Protein AF-A0A482WXB3-F1 (afdb_monomer)

Nearest PDB structures (foldseek):
  5ze3-assembly1_A  TM=7.657E-01  e=1.485E-42  Homo sapiens
  8h7j-assembly1_A  TM=4.965E-01  e=5.322E-19  Sus scrofa
  1by2-assembly1_A  TM=9.847E-01  e=2.180E-11  Homo sapiens
  7c00-assembly1_A  TM=9.827E-01  e=3.714E-11  Homo sapiens
  7bzz-assembly2_D  TM=9.821E-01  e=4.131E-11  Mus musculus

Foldseek 3Di:
DVVVVVVVVVVVVVVVVVVVVVVVVVVVVVVVVVVVVVVVVVVVVVVVVVVVVVPPDDDDDDDLFQDKDFPDWDQDDDDDDDDDDDDDDDPPVCPVVCVVCVVPDDDDDDDDVVVVVVVVVVCVVLVVQAQPWAAPLDPDRQKHFIWGDHPRDIFFAFQALCALLLQQLVNVLVPFPGFPGKDFQRVSHFTPGQHQFYNWDDPSPDNGSVVTDTPGGRPDPDDRRRTIMTGGHHPVPVVVPPPPDDDDDDDDDDDDDFDCPPQPFDKDWAAALDPDRQKHFIWIDGVPDDIAFEFQVVWFQLLQQLVCQLVVLAGFQDKDQWCNSHHLPGHHPWYPWAHPSPDNHSSGTDTDDDPDHDRPDRSTRTIITGGDNWFWAKFKDQVQQNVFWGKDWDFVLVCVLVVVLVFAPPVLVVLCVPVVPCSRGDIWIWGFTKIKIWTQTRFWFAQLADLVPWDARPVVRFTASDQFFKWKFKADPVRDGPWIGGDRGDFAWQPAADPPDDTDGDRPPSTGHTAGHRGMDMRGRVDHSRTIGCRVPDFDKIKIKMFGCPVCNGTHSDRSSRMMIIIMTRDDSPDPPVVVVVVVCVVCVPPPVPDPVLLVCLLCVLCPLVVVLVVVPPPVLVVVVVPFDFDPPDDDPVVPPVLVSLLSNLLSNLLVQLCVQQPHCVGLSVVLVVLVVVLSVLVSVLSCCCRVVVPLVRNLVSLVVSLVSLVVSLVSSCVRDVSSSVSSVSVNVVSVVVSVRSVVRCVRCVVVVPPPPPDDDDDD

pLDDT: mean 76.88, std 19.44, range [25.08, 96.12]

Structure (mmCIF, N/CA/C/O backbone):
data_AF-A0A482WXB3-F1
#
_entry.id   AF-A0A482WXB3-F1
#
loop_
_atom_site.group_PDB
_atom_site.id
_atom_site.type_symbol
_atom_site.label_atom_id
_atom_site.label_alt_id
_atom_site.label_comp_id
_atom_site.label_asym_id
_atom_site.label_entity_id
_atom_site.label_seq_id
_atom_site.pdbx_PDB_ins_code
_atom_site.Cartn_x
_atom_site.Cartn_y
_atom_site.Cartn_z
_atom_site.occupancy
_atom_site.B_iso_or_equiv
_atom_site.auth_seq_id
_atom_site.auth_comp_id
_atom_site.auth_asym_id
_atom_site.auth_atom_id
_atom_site.pdbx_PDB_model_num
ATOM 1 N N . MET A 1 1 ? 72.744 38.796 72.624 1.00 57.53 1 MET A N 1
ATOM 2 C CA . MET A 1 1 ? 72.280 37.636 71.811 1.00 57.53 1 MET A CA 1
ATOM 3 C C . MET A 1 1 ? 70.917 37.044 72.239 1.00 57.53 1 MET A C 1
ATOM 5 O O . MET A 1 1 ? 70.033 36.913 71.395 1.00 57.53 1 MET A O 1
ATOM 9 N N . MET A 1 2 ? 70.703 36.691 73.517 1.00 56.03 2 MET A N 1
ATOM 10 C CA . MET A 1 2 ? 69.570 35.860 74.000 1.00 56.03 2 MET A CA 1
ATOM 11 C C . MET A 1 2 ? 68.149 36.292 73.554 1.00 56.03 2 MET A C 1
ATOM 13 O O . MET A 1 2 ? 67.342 35.454 73.140 1.00 56.03 2 MET A O 1
ATOM 17 N N . ILE A 1 3 ? 67.840 37.596 73.562 1.00 69.88 3 ILE A N 1
ATOM 18 C CA . ILE A 1 3 ? 66.521 38.149 73.178 1.00 69.88 3 ILE A CA 1
ATOM 19 C C . ILE A 1 3 ? 66.122 37.752 71.743 1.00 69.88 3 ILE A C 1
ATOM 21 O O . ILE A 1 3 ? 64.958 37.427 71.475 1.00 69.88 3 ILE A O 1
ATOM 25 N N . MET A 1 4 ? 67.085 37.706 70.817 1.00 65.44 4 MET A N 1
ATOM 26 C CA . MET A 1 4 ? 66.843 37.374 69.409 1.00 65.44 4 MET A CA 1
ATOM 27 C C . MET A 1 4 ? 66.413 35.906 69.241 1.00 65.44 4 MET A C 1
ATOM 29 O O . MET A 1 4 ? 65.477 35.603 68.491 1.00 65.44 4 MET A O 1
ATOM 33 N N . ILE A 1 5 ? 67.012 35.001 70.024 1.00 72.81 5 ILE A N 1
ATOM 34 C CA . ILE A 1 5 ? 66.646 33.578 70.091 1.00 72.81 5 ILE A CA 1
ATOM 35 C C . ILE A 1 5 ? 65.213 33.432 70.624 1.00 72.81 5 ILE A C 1
ATOM 37 O O . ILE A 1 5 ? 64.398 32.716 70.032 1.00 72.81 5 ILE A O 1
ATOM 41 N N . ILE A 1 6 ? 64.850 34.176 71.676 1.00 72.25 6 ILE A N 1
ATOM 42 C CA . ILE A 1 6 ? 63.488 34.198 72.237 1.00 72.25 6 ILE A CA 1
ATOM 43 C C . ILE A 1 6 ? 62.471 34.715 71.200 1.00 72.25 6 ILE A C 1
ATOM 45 O O . ILE A 1 6 ? 61.396 34.124 71.036 1.00 72.25 6 ILE A O 1
ATOM 49 N N . MET A 1 7 ? 62.800 35.765 70.439 1.00 71.81 7 MET A N 1
ATOM 50 C CA . MET A 1 7 ? 61.963 36.256 69.336 1.00 71.81 7 MET A CA 1
ATOM 51 C C . MET A 1 7 ? 61.800 35.221 68.213 1.00 71.81 7 MET A C 1
ATOM 53 O O . MET A 1 7 ? 60.675 34.982 67.754 1.00 71.81 7 MET A O 1
ATOM 57 N N . MET A 1 8 ? 62.878 34.546 67.799 1.00 70.06 8 MET A N 1
ATOM 58 C CA . MET A 1 8 ? 62.819 33.460 66.815 1.00 70.06 8 MET A CA 1
ATOM 59 C C . MET A 1 8 ? 61.978 32.275 67.307 1.00 70.06 8 MET A C 1
ATOM 61 O O . MET A 1 8 ? 61.132 31.772 66.561 1.00 70.06 8 MET A O 1
ATOM 65 N N . MET A 1 9 ? 62.134 31.865 68.569 1.00 70.56 9 MET A N 1
ATOM 66 C CA . MET A 1 9 ? 61.317 30.843 69.235 1.00 70.56 9 MET A CA 1
ATOM 67 C C . MET A 1 9 ? 59.831 31.237 69.244 1.00 70.56 9 MET A C 1
ATOM 69 O O . MET A 1 9 ? 58.975 30.446 68.826 1.00 70.56 9 MET A O 1
ATOM 73 N N . LYS A 1 10 ? 59.503 32.481 69.634 1.00 71.94 10 LYS A N 1
ATOM 74 C CA . LYS A 1 10 ? 58.134 33.030 69.600 1.00 71.94 10 LYS A CA 1
ATOM 75 C C . LYS A 1 10 ? 57.578 33.040 68.162 1.00 71.94 10 LYS A C 1
ATOM 77 O O . LYS A 1 10 ? 56.473 32.528 67.945 1.00 71.94 10 LYS A O 1
ATOM 82 N N . ARG A 1 11 ? 58.338 33.491 67.148 1.00 71.50 11 ARG A N 1
ATOM 83 C CA . ARG A 1 11 ? 57.950 33.444 65.715 1.00 71.50 11 ARG A CA 1
ATOM 84 C C . ARG A 1 11 ? 57.745 31.998 65.212 1.00 71.50 11 ARG A C 1
ATOM 86 O O . ARG A 1 11 ? 56.708 31.722 64.595 1.00 71.50 11 ARG A O 1
ATOM 93 N N . LYS A 1 12 ? 58.639 31.046 65.529 1.00 72.12 12 LYS A N 1
ATOM 94 C CA . LYS A 1 12 ? 58.505 29.606 65.199 1.00 72.12 12 LYS A CA 1
ATOM 95 C C . LYS A 1 12 ? 57.262 28.986 65.875 1.00 72.12 12 LYS A C 1
ATOM 97 O O . LYS A 1 12 ? 56.468 28.336 65.184 1.00 72.12 12 LYS A O 1
ATOM 102 N N . LYS A 1 13 ? 56.992 29.257 67.165 1.00 72.44 13 LYS A N 1
ATOM 103 C CA . LYS A 1 13 ? 55.750 28.845 67.869 1.00 72.44 13 LYS A CA 1
ATOM 104 C C . LYS A 1 13 ? 54.489 29.454 67.214 1.00 72.44 13 LYS A C 1
ATOM 106 O O . LYS A 1 13 ? 53.529 28.717 66.963 1.00 72.44 13 LYS A O 1
ATOM 111 N N . LYS A 1 14 ? 54.483 30.746 66.841 1.00 73.69 14 LYS A N 1
ATOM 112 C CA . LYS A 1 14 ? 53.348 31.429 66.162 1.00 73.69 14 LYS A CA 1
ATOM 113 C C . LYS A 1 14 ? 53.082 30.830 64.761 1.00 73.69 14 LYS A C 1
ATOM 115 O O . LYS A 1 14 ? 51.928 30.511 64.447 1.00 73.69 14 LYS A O 1
ATOM 120 N N . LYS A 1 15 ? 54.126 30.545 63.957 1.00 72.31 15 LYS A N 1
ATOM 121 C CA . LYS A 1 15 ? 54.016 29.820 62.664 1.00 72.31 15 LYS A CA 1
ATOM 122 C C . LYS A 1 15 ? 53.498 28.374 62.851 1.00 72.31 15 LYS A C 1
ATOM 124 O O . LYS A 1 15 ? 52.555 27.986 62.150 1.00 72.31 15 LYS A O 1
ATOM 129 N N . LYS A 1 16 ? 54.001 27.596 63.829 1.00 73.06 16 LYS A N 1
ATOM 130 C CA . LYS A 1 16 ? 53.482 26.241 64.159 1.00 73.06 16 LYS A CA 1
ATOM 131 C C . LYS A 1 16 ? 51.995 26.280 64.585 1.00 73.06 16 LYS A C 1
ATOM 133 O O . LYS A 1 16 ? 51.203 25.490 64.058 1.00 73.06 16 LYS A O 1
ATOM 138 N N . LYS A 1 17 ? 51.563 27.231 65.435 1.00 73.31 17 LYS A N 1
ATOM 139 C CA . LYS A 1 17 ? 50.136 27.424 65.807 1.00 73.31 17 LYS A CA 1
ATOM 140 C C . LYS A 1 17 ? 49.256 27.771 64.583 1.00 73.31 17 LYS A C 1
ATOM 142 O O . LYS A 1 17 ? 48.212 27.133 64.405 1.00 73.31 17 LYS A O 1
ATOM 147 N N . LYS A 1 18 ? 49.676 28.680 63.681 1.00 73.62 18 LYS A N 1
ATOM 148 C CA . LYS A 1 18 ? 48.943 28.979 62.421 1.00 73.62 18 LYS A CA 1
ATOM 149 C C . LYS A 1 18 ? 48.832 27.739 61.502 1.00 73.62 18 LYS A C 1
ATOM 151 O O . LYS A 1 18 ? 47.726 27.441 61.037 1.00 73.62 18 LYS A O 1
ATOM 156 N N . LYS A 1 19 ? 49.907 26.952 61.300 1.00 73.38 19 LYS A N 1
ATOM 157 C CA . LYS A 1 19 ? 49.857 25.683 60.526 1.00 73.38 19 LYS A CA 1
ATOM 158 C C . LYS A 1 19 ? 48.904 24.647 61.167 1.00 73.38 19 LYS A C 1
ATOM 160 O O . LYS A 1 19 ? 48.076 24.079 60.447 1.00 73.38 19 LYS A O 1
ATOM 165 N N . LYS A 1 20 ? 48.911 24.455 62.502 1.00 74.06 20 LYS A N 1
ATOM 166 C CA . LYS A 1 20 ? 47.941 23.575 63.206 1.00 74.06 20 LYS A CA 1
ATOM 167 C C . LYS A 1 20 ? 46.480 24.055 63.032 1.00 74.06 20 LYS A C 1
ATOM 169 O O . LYS A 1 20 ? 45.625 23.229 62.699 1.00 74.06 20 LYS A O 1
ATOM 174 N N . LYS A 1 21 ? 46.175 25.363 63.146 1.00 74.75 21 LYS A N 1
ATOM 175 C CA . LYS A 1 21 ? 44.816 25.906 62.874 1.00 74.75 21 LYS A CA 1
ATOM 176 C C . LYS A 1 21 ? 44.374 25.677 61.410 1.00 74.75 21 LYS A C 1
ATOM 178 O O . LYS A 1 21 ? 43.256 25.196 61.201 1.00 74.75 21 LYS A O 1
ATOM 183 N N . LYS A 1 22 ? 45.233 25.905 60.397 1.00 73.31 22 LYS A N 1
ATOM 184 C CA . LYS A 1 22 ? 44.911 25.593 58.978 1.00 73.31 22 LYS A CA 1
ATOM 185 C C . LYS A 1 22 ? 44.662 24.083 58.753 1.00 73.31 22 LYS A C 1
ATOM 187 O O . LYS A 1 22 ? 43.657 23.739 58.125 1.00 73.31 22 LYS A O 1
ATOM 192 N N . LYS A 1 23 ? 45.473 23.170 59.324 1.00 74.00 23 LYS A N 1
ATOM 193 C CA . LYS A 1 23 ? 45.220 21.706 59.258 1.00 74.00 23 LYS A CA 1
ATOM 194 C C . LYS A 1 23 ? 43.885 21.312 59.934 1.00 74.00 23 LYS A C 1
ATOM 196 O O . LYS A 1 23 ? 43.118 20.561 59.325 1.00 74.00 23 LYS A O 1
ATOM 201 N N . LYS A 1 24 ? 43.530 21.863 61.112 1.00 74.12 24 LYS A N 1
ATOM 202 C CA . LYS A 1 24 ? 42.206 21.631 61.750 1.00 74.12 24 LYS A CA 1
ATOM 203 C C . LYS A 1 24 ? 41.036 22.146 60.879 1.00 74.12 24 LYS A C 1
ATOM 205 O O . LYS A 1 24 ? 40.074 21.397 60.691 1.00 74.12 24 LYS A O 1
ATOM 210 N N . LYS A 1 25 ? 41.117 23.343 60.264 1.00 74.44 25 LYS A N 1
ATOM 211 C CA . LYS A 1 25 ? 40.083 23.835 59.315 1.00 74.44 25 LYS A CA 1
ATOM 212 C C . LYS A 1 25 ? 39.951 22.926 58.070 1.00 74.44 25 LYS A C 1
ATOM 214 O O . LYS A 1 25 ? 38.823 22.567 57.724 1.00 74.44 25 LYS A O 1
ATOM 219 N N . LYS A 1 26 ? 41.052 22.460 57.446 1.00 74.19 26 LYS A N 1
ATOM 220 C CA . LYS A 1 26 ? 40.988 21.482 56.327 1.00 74.19 26 LYS A CA 1
ATOM 221 C C . LYS A 1 26 ? 40.367 20.134 56.762 1.00 74.19 26 LYS A C 1
ATOM 223 O O . LYS A 1 26 ? 39.492 19.638 56.050 1.00 74.19 26 LYS A O 1
ATOM 228 N N . LYS A 1 27 ? 40.706 19.575 57.942 1.00 74.38 27 LYS A N 1
ATOM 229 C CA . LYS A 1 27 ? 40.046 18.355 58.475 1.00 74.38 27 LYS A CA 1
ATOM 230 C C . LYS A 1 27 ? 38.537 18.569 58.736 1.00 74.38 27 LYS A C 1
ATOM 232 O O . LYS A 1 27 ? 37.750 17.716 58.323 1.00 74.38 27 LYS A O 1
ATOM 237 N N . LYS A 1 28 ? 38.095 19.707 59.307 1.00 74.31 28 LYS A N 1
ATOM 238 C CA . LYS A 1 28 ? 36.649 20.026 59.454 1.00 74.31 28 LYS A CA 1
ATOM 239 C C . LYS A 1 28 ? 35.934 20.149 58.089 1.00 74.31 28 LYS A C 1
ATOM 241 O O . LYS A 1 28 ? 34.870 19.549 57.934 1.00 74.31 28 LYS A O 1
ATOM 246 N N . LYS A 1 29 ? 36.516 20.814 57.071 1.00 74.12 29 LYS A N 1
ATOM 247 C CA . LYS A 1 29 ? 35.936 20.851 55.702 1.00 74.12 29 LYS A CA 1
ATOM 248 C C . LYS A 1 29 ? 35.856 19.447 55.060 1.00 74.12 29 LYS A C 1
ATOM 250 O O . LYS A 1 29 ? 34.799 19.107 54.528 1.00 74.12 29 LYS A O 1
ATOM 255 N N . LYS A 1 30 ? 36.888 18.586 55.174 1.00 74.62 30 LYS A N 1
ATOM 256 C CA . LYS A 1 30 ? 36.817 17.180 54.697 1.00 74.62 30 LYS A CA 1
ATOM 257 C C . LYS A 1 30 ? 35.741 16.359 55.445 1.00 74.62 30 LYS A C 1
ATOM 259 O O . LYS A 1 30 ? 34.972 15.667 54.778 1.00 74.62 30 LYS A O 1
ATOM 264 N N . LYS A 1 31 ? 35.591 16.481 56.780 1.00 74.19 31 LYS A N 1
ATOM 265 C CA . LYS A 1 31 ? 34.485 15.825 57.525 1.00 74.19 31 LYS A CA 1
ATOM 266 C C . LYS A 1 31 ? 33.095 16.340 57.087 1.00 74.19 31 LYS A C 1
ATOM 268 O O . LYS A 1 31 ? 32.217 15.509 56.860 1.00 74.19 31 LYS A O 1
ATOM 273 N N . LYS A 1 32 ? 32.888 17.654 56.868 1.00 73.94 32 LYS A N 1
ATOM 274 C CA . LYS A 1 32 ? 31.615 18.181 56.309 1.00 73.94 32 LYS A CA 1
ATOM 275 C C . LYS A 1 32 ? 31.336 17.648 54.886 1.00 73.94 32 LYS A C 1
ATOM 277 O O . LYS A 1 32 ? 30.214 17.206 54.642 1.00 73.94 32 LYS A O 1
ATOM 282 N N . LYS A 1 33 ? 32.327 17.582 53.975 1.00 73.50 33 LYS A N 1
ATOM 283 C CA . LYS A 1 33 ? 32.146 16.951 52.641 1.00 73.50 33 LYS A CA 1
ATOM 284 C C . LYS A 1 33 ? 31.822 15.444 52.743 1.00 73.50 33 LYS A C 1
ATOM 286 O O . LYS A 1 33 ? 30.886 15.008 52.074 1.00 73.50 33 LYS A O 1
ATOM 291 N N . LYS A 1 34 ? 32.485 14.658 53.613 1.00 74.06 34 LYS A N 1
ATOM 292 C CA . LYS A 1 34 ? 32.118 13.237 53.845 1.00 74.06 34 LYS A CA 1
ATOM 293 C C . LYS A 1 34 ? 30.700 13.084 54.436 1.00 74.06 34 LYS A C 1
ATOM 295 O O . LYS A 1 34 ? 29.958 12.240 53.938 1.00 74.06 34 LYS A O 1
ATOM 300 N N . LYS A 1 35 ? 30.262 13.918 55.399 1.00 72.81 35 LYS A N 1
ATOM 301 C CA . LYS A 1 35 ? 28.860 13.901 55.891 1.00 72.81 35 LYS A CA 1
ATOM 302 C C . LYS A 1 35 ? 27.845 14.273 54.789 1.00 72.81 35 LYS A C 1
ATOM 304 O O . LYS A 1 35 ? 26.846 13.570 54.667 1.00 72.81 35 LYS A O 1
ATOM 309 N N . LYS A 1 36 ? 28.102 15.280 53.932 1.00 72.31 36 LYS A N 1
ATOM 310 C CA . LYS A 1 36 ? 27.228 15.573 52.767 1.00 72.31 36 LYS A CA 1
ATOM 311 C C . LYS A 1 36 ? 27.190 14.408 51.755 1.00 72.31 36 LYS A C 1
ATOM 313 O O . LYS A 1 36 ? 26.095 14.052 51.330 1.00 72.31 36 LYS A O 1
ATOM 318 N N . LYS A 1 37 ? 28.319 13.748 51.429 1.00 72.62 37 LYS A N 1
ATOM 319 C CA . LYS A 1 37 ? 28.308 12.532 50.576 1.00 72.62 37 LYS A CA 1
ATOM 320 C C . LYS A 1 37 ? 27.546 11.360 51.228 1.00 72.62 37 LYS A C 1
ATOM 322 O O . LYS A 1 37 ? 26.744 10.745 50.534 1.00 72.62 37 LYS A O 1
ATOM 327 N N . LYS A 1 38 ? 27.692 11.087 52.540 1.00 71.94 38 LYS A N 1
ATOM 328 C CA . LYS A 1 38 ? 26.873 10.057 53.230 1.00 71.94 38 LYS A CA 1
ATOM 329 C C . LYS A 1 38 ? 25.373 10.414 53.260 1.00 71.94 38 LYS A C 1
ATOM 331 O O . LYS A 1 38 ? 24.572 9.529 52.978 1.00 71.94 38 LYS A O 1
ATOM 336 N N . LYS A 1 39 ? 24.968 11.678 53.492 1.00 69.75 39 LYS A N 1
ATOM 337 C CA . LYS A 1 39 ? 23.546 12.086 53.366 1.00 69.75 39 LYS A CA 1
ATOM 338 C C . LYS A 1 39 ? 23.020 11.948 51.924 1.00 69.75 39 LYS A C 1
ATOM 340 O O . LYS A 1 39 ? 21.917 11.439 51.763 1.00 69.75 39 LYS A O 1
ATOM 345 N N . LYS A 1 40 ? 23.794 12.300 50.878 1.00 68.56 40 LYS A N 1
ATOM 346 C CA . LYS A 1 40 ? 23.391 12.032 49.477 1.00 68.56 40 LYS A CA 1
ATOM 347 C C . LYS A 1 40 ? 23.300 10.525 49.167 1.00 68.56 40 LYS A C 1
ATOM 349 O O . LYS A 1 40 ? 22.319 10.134 48.550 1.00 68.56 40 LYS A O 1
ATOM 354 N N . LYS A 1 41 ? 24.225 9.668 49.637 1.00 69.00 41 LYS A N 1
ATOM 355 C CA . LYS A 1 41 ? 24.090 8.200 49.478 1.00 69.00 41 LYS A CA 1
ATOM 356 C C . LYS A 1 41 ? 22.871 7.636 50.232 1.00 69.00 41 LYS A C 1
ATOM 358 O O . LYS A 1 41 ? 22.133 6.882 49.617 1.00 69.00 41 LYS A O 1
ATOM 363 N N . LYS A 1 42 ? 22.581 8.047 51.481 1.00 64.31 42 LYS A N 1
ATOM 364 C CA . LYS A 1 42 ? 21.335 7.630 52.169 1.00 64.31 42 LYS A CA 1
ATOM 365 C C . LYS A 1 42 ? 20.066 8.133 51.455 1.00 64.31 42 LYS A C 1
ATOM 367 O O . LYS A 1 42 ? 19.141 7.347 51.321 1.00 64.31 42 LYS A O 1
ATOM 372 N N . LYS A 1 43 ? 20.025 9.370 50.927 1.00 62.66 43 LYS A N 1
ATOM 373 C CA . LYS A 1 43 ? 18.890 9.834 50.093 1.00 62.66 43 LYS A CA 1
ATOM 374 C C . LYS A 1 43 ? 18.785 9.110 48.739 1.00 62.66 43 LYS A C 1
ATOM 376 O O . LYS A 1 43 ? 17.671 8.979 48.257 1.00 62.66 43 LYS A O 1
ATOM 381 N N . LYS A 1 44 ? 19.888 8.635 48.133 1.00 60.09 44 LYS A N 1
ATOM 382 C CA . LYS A 1 44 ? 19.816 7.766 46.939 1.00 60.09 44 LYS A CA 1
ATOM 383 C C . LYS A 1 44 ? 19.324 6.358 47.293 1.00 60.09 44 LYS A C 1
ATOM 385 O O . LYS A 1 44 ? 18.434 5.893 46.602 1.00 60.09 44 LYS A O 1
ATOM 390 N N . LYS A 1 45 ? 19.817 5.719 48.370 1.00 56.72 45 LYS A N 1
ATOM 391 C CA . LYS A 1 45 ? 19.330 4.382 48.765 1.00 56.72 45 LYS A CA 1
ATOM 392 C C . LYS A 1 45 ? 17.845 4.411 49.170 1.00 56.72 45 LYS A C 1
ATOM 394 O O . LYS A 1 45 ? 17.075 3.724 48.525 1.00 56.72 45 LYS A O 1
ATOM 399 N N . LYS A 1 46 ? 17.389 5.366 49.998 1.00 49.31 46 LYS A N 1
ATOM 400 C CA . LYS A 1 46 ? 15.939 5.563 50.251 1.00 49.31 46 LYS A CA 1
ATOM 401 C C . LYS A 1 46 ? 15.101 5.999 49.022 1.00 49.31 46 LYS A C 1
ATOM 403 O O . LYS A 1 46 ? 13.896 6.139 49.155 1.00 49.31 46 LYS A O 1
ATOM 408 N N . LYS A 1 47 ? 15.704 6.242 47.845 1.00 50.56 47 LYS A N 1
ATOM 409 C CA . LYS A 1 47 ? 15.005 6.405 46.547 1.00 50.56 47 LYS A CA 1
ATOM 410 C C . LYS A 1 47 ? 15.159 5.191 45.607 1.00 50.56 47 LYS A C 1
ATOM 412 O O . LYS A 1 47 ? 14.556 5.209 44.539 1.00 50.56 47 LYS A O 1
ATOM 417 N N . LEU A 1 48 ? 15.954 4.185 45.981 1.00 47.47 48 LEU A N 1
ATOM 418 C CA . LEU A 1 48 ? 15.963 2.847 45.379 1.00 47.47 48 LEU A CA 1
ATOM 419 C C . LEU A 1 48 ? 15.033 1.919 46.166 1.00 47.47 48 LEU A C 1
ATOM 421 O O . LEU A 1 48 ? 14.139 1.353 45.560 1.00 47.47 48 LEU A O 1
ATOM 425 N N . ASP A 1 49 ? 15.139 1.890 47.499 1.00 46.00 49 ASP A N 1
ATOM 426 C CA . ASP A 1 49 ? 14.288 1.055 48.360 1.00 46.00 49 ASP A CA 1
ATOM 427 C C . ASP A 1 49 ? 12.783 1.355 48.101 1.00 46.00 49 ASP A C 1
ATOM 429 O O . ASP A 1 49 ? 11.990 0.461 47.820 1.00 46.00 49 ASP A O 1
ATOM 433 N N . ASN A 1 50 ? 12.400 2.642 48.043 1.00 41.47 50 ASN A N 1
ATOM 434 C CA . ASN A 1 50 ? 11.050 3.108 47.658 1.00 41.47 50 ASN A CA 1
ATOM 435 C C . ASN A 1 50 ? 10.709 2.974 46.152 1.00 41.47 50 ASN A C 1
ATOM 437 O O . ASN A 1 50 ? 9.624 3.373 45.741 1.00 41.47 50 ASN A O 1
ATOM 441 N N . ARG A 1 51 ? 11.624 2.478 45.311 1.00 42.81 51 ARG A N 1
ATOM 442 C CA . ARG A 1 51 ? 11.381 2.115 43.900 1.00 42.81 51 ARG A CA 1
ATOM 443 C C . ARG A 1 51 ? 11.344 0.601 43.677 1.00 42.81 51 ARG A C 1
ATOM 445 O O . ARG A 1 51 ? 10.847 0.177 42.642 1.00 42.81 51 ARG A O 1
ATOM 452 N N . GLU A 1 52 ? 11.829 -0.190 44.628 1.00 40.72 52 GLU A N 1
ATOM 453 C CA . GLU A 1 52 ? 11.694 -1.650 44.633 1.00 40.72 52 GLU A CA 1
ATOM 454 C C . GLU A 1 52 ? 10.417 -2.083 45.367 1.00 40.72 52 GLU A C 1
ATOM 456 O O . GLU A 1 52 ? 9.745 -3.000 44.906 1.00 40.72 52 GLU A O 1
ATOM 461 N N . LEU A 1 53 ? 9.975 -1.358 46.405 1.00 34.81 53 LEU A N 1
ATOM 462 C CA . LEU A 1 53 ? 8.698 -1.660 47.076 1.00 34.81 53 LEU A CA 1
ATOM 463 C C . LEU A 1 53 ? 7.446 -1.407 46.207 1.00 34.81 53 LEU A C 1
ATOM 465 O O . LEU A 1 53 ? 6.418 -2.030 46.436 1.00 34.81 53 LEU A O 1
ATOM 469 N N . ASN A 1 54 ? 7.544 -0.569 45.167 1.00 33.72 54 ASN A N 1
ATOM 470 C CA . ASN A 1 54 ? 6.496 -0.387 44.148 1.00 33.72 54 ASN A CA 1
ATOM 471 C C . ASN A 1 54 ? 6.684 -1.311 42.919 1.00 33.72 54 ASN A C 1
ATOM 473 O O . ASN A 1 54 ? 6.132 -1.042 41.855 1.00 33.72 54 ASN A O 1
ATOM 477 N N . ARG A 1 55 ? 7.465 -2.398 43.034 1.00 33.97 55 ARG A N 1
ATOM 478 C CA . ARG A 1 55 ? 7.626 -3.438 41.995 1.00 33.97 55 ARG A CA 1
ATOM 479 C C . ARG A 1 55 ? 6.961 -4.769 42.379 1.00 33.97 55 ARG A C 1
ATOM 481 O O . ARG A 1 55 ? 7.520 -5.836 42.154 1.00 33.97 55 ARG A O 1
ATOM 488 N N . LYS A 1 56 ? 5.744 -4.703 42.927 1.00 32.66 56 LYS A N 1
ATOM 489 C CA . LYS A 1 56 ? 4.818 -5.846 43.031 1.00 32.66 56 LYS A CA 1
ATOM 490 C C . LYS A 1 56 ? 3.401 -5.477 42.577 1.00 32.66 56 LYS A C 1
ATOM 492 O O . LYS A 1 56 ? 2.435 -5.620 43.314 1.00 32.66 56 LYS A O 1
ATOM 497 N N . CYS A 1 57 ? 3.298 -5.044 41.324 1.00 25.08 57 CYS A N 1
ATOM 498 C CA . CYS A 1 57 ? 2.056 -5.119 40.559 1.00 25.08 57 CYS A CA 1
ATOM 499 C C . CYS A 1 57 ? 2.363 -5.862 39.254 1.00 25.08 57 CYS A C 1
ATOM 501 O O . CYS A 1 57 ? 2.972 -5.294 38.350 1.00 25.08 57 CYS A O 1
ATOM 503 N N . HIS A 1 58 ? 1.971 -7.136 39.171 1.00 31.44 58 HIS A N 1
ATOM 504 C CA . HIS A 1 58 ? 1.660 -7.734 37.874 1.00 31.44 58 HIS A CA 1
ATOM 505 C C . HIS A 1 58 ? 0.398 -7.040 37.361 1.00 31.44 58 HIS A C 1
ATOM 507 O O . HIS A 1 58 ? -0.585 -7.035 38.090 1.00 31.44 58 HIS A O 1
ATOM 513 N N . TYR A 1 59 ? 0.447 -6.451 36.166 1.00 26.14 59 TYR A N 1
ATOM 514 C CA . TYR A 1 59 ? -0.667 -6.253 35.223 1.00 26.14 59 TYR A CA 1
ATOM 515 C C . TYR A 1 59 ? -0.088 -5.685 33.899 1.00 26.14 59 TYR A C 1
ATOM 517 O O . TYR A 1 59 ? 1.119 -5.422 33.851 1.00 26.14 59 TYR A O 1
ATOM 525 N N . PRO A 1 60 ? -0.811 -5.724 32.763 1.00 29.88 60 PRO A N 1
ATOM 526 C CA . PRO A 1 60 ? -0.356 -6.575 31.663 1.00 29.88 60 PRO A CA 1
ATOM 527 C C . PRO A 1 60 ? 0.346 -5.826 30.519 1.00 29.88 60 PRO A C 1
ATOM 529 O O . PRO A 1 60 ? 0.421 -4.600 30.478 1.00 29.88 60 PRO A O 1
ATOM 532 N N . ARG A 1 61 ? 0.835 -6.597 29.537 1.00 32.47 61 ARG A N 1
ATOM 533 C CA . ARG A 1 61 ? 1.202 -6.077 28.213 1.00 32.47 61 ARG A CA 1
ATOM 534 C C . ARG A 1 61 ? -0.062 -5.555 27.514 1.00 32.47 61 ARG A C 1
ATOM 536 O O . ARG A 1 61 ? -0.891 -6.359 27.104 1.00 32.47 61 ARG A O 1
ATOM 543 N N . THR A 1 62 ? -0.177 -4.247 27.312 1.00 26.77 62 THR A N 1
ATOM 544 C CA . THR A 1 62 ? -1.181 -3.651 26.412 1.00 26.77 62 THR A CA 1
ATOM 545 C C . THR A 1 62 ? -0.484 -2.823 25.341 1.00 26.77 62 THR A C 1
ATOM 547 O O . THR A 1 62 ? 0.114 -1.792 25.654 1.00 26.77 62 THR A O 1
ATOM 550 N N . LEU A 1 63 ? -0.565 -3.257 24.080 1.00 33.53 63 LEU A N 1
ATOM 551 C CA . LEU A 1 63 ? -0.180 -2.423 22.942 1.00 33.53 63 LEU A CA 1
ATOM 552 C C . LEU A 1 63 ? -1.170 -1.258 22.837 1.00 33.53 63 LEU A C 1
ATOM 554 O O . LEU A 1 63 ? -2.366 -1.477 22.646 1.00 33.53 63 LEU A O 1
ATOM 558 N N . THR A 1 64 ? -0.681 -0.023 22.886 1.00 27.09 64 THR A N 1
ATOM 559 C CA . THR A 1 64 ? -1.470 1.160 22.524 1.00 27.09 64 THR A CA 1
ATOM 560 C C . THR A 1 64 ? -1.555 1.280 21.003 1.00 27.09 64 THR A C 1
ATOM 562 O O . THR A 1 64 ? -0.898 2.131 20.404 1.00 27.09 64 THR A O 1
ATOM 565 N N . ARG A 1 65 ? -2.362 0.419 20.365 1.00 32.81 65 ARG A N 1
ATOM 566 C CA . ARG A 1 65 ? -2.716 0.562 18.943 1.00 32.81 65 ARG A CA 1
ATOM 567 C C . ARG A 1 65 ? -3.439 1.898 18.736 1.00 32.81 65 ARG A C 1
ATOM 569 O O . ARG A 1 65 ? -4.630 2.019 19.010 1.00 32.81 65 ARG A O 1
ATOM 576 N N . SER A 1 66 ? -2.717 2.893 18.225 1.00 34.72 66 SER A N 1
ATOM 577 C CA . SER A 1 66 ? -3.350 3.957 17.444 1.00 34.72 66 SER A CA 1
ATOM 578 C C . SER A 1 66 ? -3.821 3.323 16.138 1.00 34.72 66 SER A C 1
ATOM 580 O O . SER A 1 66 ? -3.037 2.640 15.479 1.00 34.72 66 SER A O 1
ATOM 582 N N . VAL A 1 67 ? -5.099 3.477 15.797 1.00 34.88 67 VAL A N 1
ATOM 583 C CA . VAL A 1 67 ? -5.660 2.866 14.588 1.00 34.88 67 VAL A CA 1
ATOM 584 C C . VAL A 1 67 ? -5.419 3.813 13.419 1.00 34.88 67 VAL A C 1
ATOM 586 O O . VAL A 1 67 ? -5.960 4.916 13.388 1.00 34.88 67 VAL A O 1
ATOM 589 N N . CYS A 1 68 ? -4.584 3.382 12.477 1.00 31.58 68 CYS A N 1
ATOM 590 C CA . CYS A 1 68 ? -4.566 3.945 11.135 1.00 31.58 68 CYS A CA 1
ATOM 591 C C . CYS A 1 68 ? -5.638 3.211 10.327 1.00 31.58 68 CYS A C 1
ATOM 593 O O . CYS A 1 68 ? -5.651 1.980 10.336 1.00 31.58 68 CYS A O 1
ATOM 595 N N . PHE A 1 69 ? -6.522 3.943 9.652 1.00 37.62 69 PHE A N 1
ATOM 596 C CA . PHE A 1 69 ? -7.374 3.357 8.619 1.00 37.62 69 PHE A CA 1
ATOM 597 C C . PHE A 1 69 ? -6.758 3.649 7.252 1.00 37.62 69 PHE A C 1
ATOM 599 O O . PHE A 1 69 ? -6.435 4.797 6.941 1.00 37.62 69 PHE A O 1
ATOM 606 N N . LEU A 1 70 ? -6.580 2.597 6.459 1.00 44.41 70 LEU A N 1
ATOM 607 C CA . LEU A 1 70 ? -6.373 2.683 5.021 1.00 44.41 70 LEU A CA 1
ATOM 608 C C . LEU A 1 70 ? -7.754 2.605 4.380 1.00 44.41 70 LEU A C 1
ATOM 610 O O . LEU A 1 70 ? -8.445 1.604 4.539 1.00 44.41 70 LEU A O 1
ATOM 614 N N . ASP A 1 71 ? -8.180 3.694 3.739 1.00 41.66 71 ASP A N 1
ATOM 615 C CA . ASP A 1 71 ? -9.532 3.780 3.171 1.00 41.66 71 ASP A CA 1
ATOM 616 C C . ASP A 1 71 ? -9.580 3.220 1.731 1.00 41.66 71 ASP A C 1
ATOM 618 O O . ASP A 1 71 ? -10.604 2.677 1.326 1.00 41.66 71 ASP A O 1
ATOM 622 N N . THR A 1 72 ? -8.479 3.350 0.971 1.00 50.91 72 THR A N 1
ATOM 623 C CA . THR A 1 72 ? -8.214 2.703 -0.338 1.00 50.91 72 THR A CA 1
ATOM 624 C C . THR A 1 72 ? -6.727 2.819 -0.705 1.00 50.91 72 THR A C 1
ATOM 626 O O . THR A 1 72 ? -6.183 3.930 -0.610 1.00 50.91 72 THR A O 1
ATOM 629 N N . CYS A 1 73 ? -6.117 1.770 -1.261 1.00 41.72 73 CYS A N 1
ATOM 630 C CA . CYS A 1 73 ? -4.949 1.883 -2.152 1.00 41.72 73 CYS A CA 1
ATOM 631 C C . CYS A 1 73 ? -5.379 1.886 -3.635 1.00 41.72 73 CYS A C 1
ATOM 633 O O . CYS A 1 73 ? -6.409 1.315 -3.981 1.00 41.72 73 CYS A O 1
ATOM 635 N N . SER A 1 74 ? -4.629 2.578 -4.500 1.00 43.34 74 SER A N 1
ATOM 636 C CA . SER A 1 74 ? -4.870 2.683 -5.949 1.00 43.34 74 SER A CA 1
ATOM 637 C C . SER A 1 74 ? -3.588 3.090 -6.678 1.00 43.34 74 SER A C 1
ATOM 639 O O . SER A 1 74 ? -2.799 3.880 -6.159 1.00 43.34 74 SER A O 1
ATOM 641 N N . SER A 1 75 ? -3.415 2.652 -7.921 1.00 37.66 75 SER A N 1
ATOM 642 C CA . SER A 1 75 ? -2.614 3.401 -8.890 1.00 37.66 75 SER A CA 1
ATOM 643 C C . SER A 1 75 ? -3.400 4.653 -9.324 1.00 37.66 75 SER A C 1
ATOM 645 O O . SER A 1 75 ? -4.599 4.574 -9.582 1.00 37.66 75 SER A O 1
ATOM 647 N N . SER A 1 76 ? -2.730 5.812 -9.384 1.00 31.72 76 SER A N 1
ATOM 648 C CA . SER A 1 76 ? -3.248 7.121 -9.853 1.00 31.72 76 SER A CA 1
ATOM 649 C C . SER A 1 76 ? -4.436 7.782 -9.073 1.00 31.72 76 SER A C 1
ATOM 651 O O . SER A 1 76 ? -5.224 7.087 -8.429 1.00 31.72 76 SER A O 1
ATOM 653 N N . PRO A 1 77 ? -4.599 9.135 -9.067 1.00 34.88 77 PRO A N 1
ATOM 654 C CA . PRO A 1 77 ? -5.662 9.828 -8.308 1.00 34.88 77 PRO A CA 1
ATOM 655 C C . PRO A 1 77 ? -6.575 10.796 -9.110 1.00 34.88 77 PRO A C 1
ATOM 657 O O . PRO A 1 77 ? -6.109 11.528 -9.980 1.00 34.88 77 PRO A O 1
ATOM 660 N N . GLN A 1 78 ? -7.853 10.937 -8.708 1.00 28.53 78 GLN A N 1
ATOM 661 C CA . GLN A 1 78 ? -8.749 12.058 -9.089 1.00 28.53 78 GLN A CA 1
ATOM 662 C C . GLN A 1 78 ? -9.678 12.531 -7.921 1.00 28.53 78 GLN A C 1
ATOM 664 O O . GLN A 1 78 ? -9.765 11.822 -6.911 1.00 28.53 78 GLN A O 1
ATOM 669 N N . PRO A 1 79 ? -10.289 13.749 -7.972 1.00 32.78 79 PRO A N 1
ATOM 670 C CA . PRO A 1 79 ? -10.634 14.539 -6.767 1.00 32.78 79 PRO A CA 1
ATOM 671 C C . PRO A 1 79 ? -12.136 14.636 -6.352 1.00 32.78 79 PRO A C 1
ATOM 673 O O . PRO A 1 79 ? -13.007 13.956 -6.882 1.00 32.78 79 PRO A O 1
ATOM 676 N N . LEU A 1 80 ? -12.416 15.470 -5.329 1.00 41.91 80 LEU A N 1
ATOM 677 C CA . LEU A 1 80 ? -13.659 15.566 -4.522 1.00 41.91 80 LEU A CA 1
ATOM 678 C C . LEU A 1 80 ? -14.566 16.774 -4.863 1.00 41.91 80 LEU A C 1
ATOM 680 O O . LEU A 1 80 ? -14.051 17.767 -5.360 1.00 41.91 80 LEU A O 1
ATOM 684 N N . TYR A 1 81 ? -15.837 16.774 -4.404 1.00 25.41 81 TYR A N 1
ATOM 685 C CA . TYR A 1 81 ? -16.616 17.996 -4.066 1.00 25.41 81 TYR A CA 1
ATOM 686 C C . TYR A 1 81 ? -17.661 17.786 -2.921 1.00 25.41 81 TYR A C 1
ATOM 688 O O . TYR A 1 81 ? -17.741 16.695 -2.358 1.00 25.41 81 TYR A O 1
ATOM 696 N N . TRP A 1 82 ? -18.386 18.849 -2.517 1.00 25.38 82 TRP A N 1
ATOM 697 C CA . TRP A 1 82 ? -19.120 19.040 -1.230 1.00 25.38 82 TRP A CA 1
ATOM 698 C C . TRP A 1 82 ? -20.674 19.207 -1.444 1.00 25.38 82 TRP A C 1
ATOM 700 O O . TRP A 1 82 ? -21.126 18.856 -2.527 1.00 25.38 82 TRP A O 1
ATOM 710 N N . ILE A 1 83 ? -21.594 19.678 -0.560 1.00 30.59 83 ILE A N 1
ATOM 711 C CA . ILE A 1 83 ? -21.582 20.289 0.802 1.00 30.59 83 ILE A CA 1
ATOM 712 C C . ILE A 1 83 ? -22.972 20.179 1.528 1.00 30.59 83 ILE A C 1
ATOM 714 O O . ILE A 1 83 ? -23.983 20.255 0.844 1.00 30.59 83 ILE A O 1
ATOM 718 N N . THR A 1 84 ? -22.994 20.043 2.878 1.00 28.67 84 THR A N 1
ATOM 719 C CA . THR A 1 84 ? -24.075 20.343 3.901 1.00 28.67 84 THR A CA 1
ATOM 720 C C . THR A 1 84 ? -25.574 19.962 3.621 1.00 28.67 84 THR A C 1
ATOM 722 O O . THR A 1 84 ? -25.839 19.278 2.645 1.00 28.67 84 THR A O 1
ATOM 725 N N . LEU A 1 85 ? -26.637 20.157 4.448 1.00 26.95 85 LEU A N 1
ATOM 726 C CA . LEU A 1 85 ? -26.995 20.923 5.681 1.00 26.95 85 LEU A CA 1
ATOM 727 C C . LEU A 1 85 ? -28.082 20.186 6.558 1.00 26.95 85 LEU A C 1
ATOM 729 O O . LEU A 1 85 ? -28.682 19.232 6.083 1.00 26.95 85 LEU A O 1
ATOM 733 N N . ILE A 1 86 ? -28.305 20.649 7.817 1.00 27.78 86 ILE A N 1
ATOM 734 C CA . ILE A 1 86 ? -29.574 20.801 8.637 1.00 27.78 86 ILE A CA 1
ATOM 735 C C . ILE A 1 86 ? -30.836 19.954 8.256 1.00 27.78 86 ILE A C 1
ATOM 737 O O . ILE A 1 86 ? -31.170 19.919 7.083 1.00 27.78 86 ILE A O 1
ATOM 741 N N . ARG A 1 87 ? -31.699 19.338 9.114 1.00 27.73 87 ARG A N 1
ATOM 742 C CA . ARG A 1 87 ? -32.063 19.274 10.585 1.00 27.73 87 ARG A CA 1
ATOM 743 C C . ARG A 1 87 ? -33.050 18.052 10.788 1.00 27.73 87 ARG A C 1
ATOM 745 O O . ARG A 1 87 ? -33.302 17.403 9.785 1.00 27.73 87 ARG A O 1
ATOM 752 N N . ILE A 1 88 ? -33.720 17.643 11.899 1.00 30.59 88 ILE A N 1
ATOM 753 C CA . ILE A 1 88 ? -33.720 17.774 13.397 1.00 30.59 88 ILE A CA 1
ATOM 754 C C . ILE A 1 88 ? -34.557 16.586 14.014 1.00 30.59 88 ILE A C 1
ATOM 756 O O . ILE A 1 88 ? -35.107 15.801 13.253 1.00 30.59 88 ILE A O 1
ATOM 760 N N . SER A 1 89 ? -34.702 16.481 15.356 1.00 33.19 89 SER A N 1
ATOM 761 C CA . SER A 1 89 ? -35.471 15.490 16.176 1.00 33.19 89 SER A CA 1
ATOM 762 C C . SER A 1 89 ? -34.831 14.120 16.517 1.00 33.19 89 SER A C 1
ATOM 764 O O . SER A 1 89 ? -34.497 13.339 15.634 1.00 33.19 89 SER A O 1
ATOM 766 N N . ASN A 1 90 ? -34.703 13.807 17.821 1.00 36.38 90 ASN A N 1
ATOM 767 C CA . ASN A 1 90 ? -34.394 12.462 18.356 1.00 36.38 90 ASN A CA 1
ATOM 768 C C . ASN A 1 90 ? -34.799 12.325 19.852 1.00 36.38 90 ASN A C 1
ATOM 770 O O . ASN A 1 90 ? -33.971 12.072 20.725 1.00 36.38 90 ASN A O 1
ATOM 774 N N . PHE A 1 91 ? -36.071 12.588 20.172 1.00 38.97 91 PHE A N 1
ATOM 775 C CA . PHE A 1 91 ? -36.508 12.977 21.528 1.00 38.97 91 PHE A CA 1
ATOM 776 C C . PHE A 1 91 ? -36.552 11.858 22.594 1.00 38.97 91 PHE A C 1
ATOM 778 O O . PHE A 1 91 ? -36.570 12.155 23.785 1.00 38.97 91 PHE A O 1
ATOM 785 N N . LEU A 1 92 ? -36.566 10.576 22.205 1.00 43.75 92 LEU A N 1
ATOM 786 C CA . LEU A 1 92 ? -36.823 9.461 23.136 1.00 43.75 92 LEU A CA 1
ATOM 787 C C . LEU A 1 92 ? -35.577 8.698 23.613 1.00 43.75 92 LEU A C 1
ATOM 789 O O . LEU A 1 92 ? -35.627 8.096 24.682 1.00 43.75 92 LEU A O 1
ATOM 793 N N . LEU A 1 93 ? -34.446 8.765 22.898 1.00 45.25 93 LEU A N 1
ATOM 794 C CA . LEU A 1 93 ? -33.204 8.120 23.359 1.00 45.25 93 LEU A CA 1
ATOM 795 C C . LEU A 1 93 ? -32.450 8.953 24.413 1.00 45.25 93 LEU A C 1
ATOM 797 O O . LEU A 1 93 ? -31.631 8.409 25.147 1.00 45.25 93 LEU A O 1
ATOM 801 N N . ILE A 1 94 ? -32.759 10.254 24.531 1.00 45.09 94 ILE A N 1
ATOM 802 C CA . ILE A 1 94 ? -32.237 11.108 25.609 1.00 45.09 94 ILE A CA 1
ATOM 803 C C . ILE A 1 94 ? -32.643 10.553 26.977 1.00 45.09 94 ILE A C 1
ATOM 805 O O . ILE A 1 94 ? -31.788 10.397 27.840 1.00 45.09 94 ILE A O 1
ATOM 809 N N . LEU A 1 95 ? -33.926 10.237 27.190 1.00 42.47 95 LEU A N 1
ATOM 810 C CA . LEU A 1 95 ? -34.481 10.054 28.539 1.00 42.47 95 LEU A CA 1
ATOM 811 C C . LEU A 1 95 ? -33.817 8.941 29.364 1.00 42.47 95 LEU A C 1
ATOM 813 O O . LEU A 1 95 ? -33.670 9.110 30.572 1.00 42.47 95 LEU A O 1
ATOM 817 N N . MET A 1 96 ? -33.378 7.840 28.745 1.00 43.97 96 MET A N 1
ATOM 818 C CA . MET A 1 96 ? -32.786 6.721 29.493 1.00 43.97 96 MET A CA 1
ATOM 819 C C . MET A 1 96 ? -31.289 6.902 29.794 1.00 43.97 96 MET A C 1
ATOM 821 O O . MET A 1 96 ? -30.820 6.407 30.814 1.00 43.97 96 MET A O 1
ATOM 825 N N . VAL A 1 97 ? -30.552 7.652 28.964 1.00 46.31 97 VAL A N 1
ATOM 826 C CA . VAL A 1 97 ? -29.159 8.041 29.262 1.00 46.31 97 VAL A CA 1
ATOM 827 C C . VAL A 1 97 ? -29.150 9.220 30.237 1.00 46.31 97 VAL A C 1
ATOM 829 O O . VAL A 1 97 ? -28.473 9.184 31.264 1.00 46.31 97 VAL A O 1
ATOM 832 N N . CYS A 1 98 ? -30.007 10.218 30.002 1.00 39.72 98 CYS A N 1
ATOM 833 C CA . CYS A 1 98 ? -30.177 11.341 30.911 1.00 39.72 98 CYS A CA 1
ATOM 834 C C . CYS A 1 98 ? -30.649 10.927 32.307 1.00 39.72 98 CYS A C 1
ATOM 836 O O . CYS A 1 98 ? -30.269 11.611 33.238 1.00 39.72 98 CYS A O 1
ATOM 838 N N . PHE A 1 99 ? -31.381 9.833 32.547 1.00 42.28 99 PHE A N 1
ATOM 839 C CA . PHE A 1 99 ? -31.708 9.500 33.947 1.00 42.28 99 PHE A CA 1
ATOM 840 C C . PHE A 1 99 ? -30.479 9.109 34.800 1.00 42.28 99 PHE A C 1
ATOM 842 O O . PHE A 1 99 ? -30.543 9.172 36.026 1.00 42.28 99 PHE A O 1
ATOM 849 N N . LEU A 1 100 ? -29.342 8.775 34.173 1.00 42.84 100 LEU A N 1
ATOM 850 C CA . LEU A 1 100 ? -28.053 8.577 34.852 1.00 42.84 100 LEU A CA 1
ATOM 851 C C . LEU A 1 100 ? -27.085 9.764 34.672 1.00 42.84 100 LEU A C 1
ATOM 853 O O . LEU A 1 100 ? -26.233 9.975 35.532 1.00 42.84 100 LEU A O 1
ATOM 857 N N . GLU A 1 101 ? -27.248 10.585 33.627 1.00 41.22 101 GLU A N 1
ATOM 858 C CA . GLU A 1 101 ? -26.449 11.806 33.399 1.00 41.22 101 GLU A CA 1
ATOM 859 C C . GLU A 1 101 ? -27.118 13.123 33.868 1.00 41.22 101 GLU A C 1
ATOM 861 O O . GLU A 1 101 ? -26.471 14.156 33.883 1.00 41.22 101 GLU A O 1
ATOM 866 N N . VAL A 1 102 ? -28.365 13.153 34.356 1.00 40.09 102 VAL A N 1
ATOM 867 C CA . VAL A 1 102 ? -29.048 14.400 34.806 1.00 40.09 102 VAL A CA 1
ATOM 868 C C . VAL A 1 102 ? -28.521 14.941 36.142 1.00 40.09 102 VAL A C 1
ATOM 870 O O . VAL A 1 102 ? -28.766 16.096 36.482 1.00 40.09 102 VAL A O 1
ATOM 873 N N . MET A 1 103 ? -27.703 14.170 36.861 1.00 35.56 103 MET A N 1
ATOM 874 C CA . MET A 1 103 ? -26.846 14.707 37.930 1.00 35.56 103 MET A CA 1
ATOM 875 C C . MET A 1 103 ? -25.543 15.344 37.402 1.00 35.56 103 MET A C 1
ATOM 877 O O . MET A 1 103 ? -24.818 15.968 38.173 1.00 35.56 103 MET A O 1
ATOM 881 N N . SER A 1 104 ? -25.220 15.203 36.109 1.00 41.44 104 SER A N 1
ATOM 882 C CA . SER A 1 104 ? -24.010 15.740 35.475 1.00 41.44 104 SER A CA 1
ATOM 883 C C . SER A 1 104 ? -24.124 15.845 33.939 1.00 41.44 104 SER A C 1
ATOM 885 O O . SER A 1 104 ? -23.725 14.929 33.222 1.00 41.44 104 SER A O 1
ATOM 887 N N . MET A 1 105 ? -24.478 17.048 33.463 1.00 29.19 105 MET A N 1
ATOM 888 C CA . MET A 1 105 ? -24.522 17.507 32.055 1.00 29.19 105 MET A CA 1
ATOM 889 C C . MET A 1 105 ? -25.859 17.268 31.327 1.00 29.19 105 MET A C 1
ATOM 891 O O . MET A 1 105 ? -26.531 16.260 31.504 1.00 29.19 105 MET A O 1
ATOM 895 N N . GLY A 1 106 ? -26.262 18.234 30.494 1.00 30.92 106 GLY A N 1
ATOM 896 C CA . GLY A 1 106 ? -27.531 18.202 29.763 1.00 30.92 106 GLY A CA 1
ATOM 897 C C . GLY A 1 106 ? -27.370 18.459 28.265 1.00 30.92 106 GLY A C 1
ATOM 898 O O . GLY A 1 106 ? -26.441 19.146 27.851 1.00 30.92 106 GLY A O 1
ATOM 899 N N . ASN A 1 107 ? -28.337 17.950 27.495 1.00 35.47 107 ASN A N 1
ATOM 900 C CA . ASN A 1 107 ? -28.607 18.217 26.075 1.00 35.47 107 ASN A CA 1
ATOM 901 C C . ASN A 1 107 ? -27.440 18.039 25.080 1.00 35.47 107 ASN A C 1
ATOM 903 O O . ASN A 1 107 ? -26.641 18.947 24.896 1.00 35.47 107 ASN A O 1
ATOM 907 N N . TYR A 1 108 ? -27.475 16.959 24.288 1.00 32.28 108 TYR A N 1
ATOM 908 C CA . TYR A 1 108 ? -27.660 17.032 22.822 1.00 32.28 108 TYR A CA 1
ATOM 909 C C . TYR A 1 108 ? -27.832 15.624 22.211 1.00 32.28 108 TYR A C 1
ATOM 911 O O . TYR A 1 108 ? -27.163 14.677 22.608 1.00 32.28 108 TYR A O 1
ATOM 919 N N . SER A 1 109 ? -28.706 15.479 21.207 1.00 37.22 109 SER A N 1
ATOM 920 C CA . SER A 1 109 ? -28.950 14.212 20.487 1.00 37.22 109 SER A CA 1
ATOM 921 C C . SER A 1 109 ? -29.358 14.462 19.036 1.00 37.22 109 SER A C 1
ATOM 923 O O . SER A 1 109 ? -30.169 15.365 18.835 1.00 37.22 109 SER A O 1
ATOM 925 N N . LEU A 1 110 ? -28.886 13.655 18.067 1.00 40.56 110 LEU A N 1
ATOM 926 C CA . LEU A 1 110 ? -29.409 13.509 16.682 1.00 40.56 110 LEU A CA 1
ATOM 927 C C . LEU A 1 110 ? -28.572 12.466 15.876 1.00 40.56 110 LEU A C 1
ATOM 929 O O . LEU A 1 110 ? -27.456 12.177 16.304 1.00 40.56 110 LEU A O 1
ATOM 933 N N . PRO A 1 111 ? -29.084 11.819 14.799 1.00 52.47 111 PRO A N 1
ATOM 934 C CA . PRO A 1 111 ? -29.922 10.617 14.918 1.00 52.47 111 PRO A CA 1
ATOM 935 C C . PRO A 1 111 ? -29.414 9.395 14.115 1.00 52.47 111 PRO A C 1
ATOM 937 O O . PRO A 1 111 ? -28.388 9.425 13.440 1.00 52.47 111 PRO A O 1
ATOM 940 N N . TYR A 1 112 ? -30.213 8.325 14.137 1.00 41.69 112 TYR A N 1
ATOM 941 C CA . TYR A 1 112 ? -30.019 7.069 13.403 1.00 41.69 112 TYR A CA 1
ATOM 942 C C . TYR A 1 112 ? -30.246 7.181 11.874 1.00 41.69 112 TYR A C 1
ATOM 944 O O . TYR A 1 112 ? -29.512 6.562 11.098 1.00 41.69 112 TYR A O 1
ATOM 952 N N . ASP A 1 113 ? -31.202 8.004 11.417 1.00 40.50 113 ASP A N 1
ATOM 953 C CA . ASP A 1 113 ? -31.694 8.006 10.021 1.00 40.50 113 ASP A CA 1
ATOM 954 C C . ASP A 1 113 ? -30.644 8.319 8.951 1.00 40.50 113 ASP A C 1
ATOM 956 O O . ASP A 1 113 ? -30.694 7.772 7.845 1.00 40.50 113 ASP A O 1
ATOM 960 N N . GLN A 1 114 ? -29.645 9.152 9.267 1.00 48.84 114 GLN A N 1
ATOM 961 C CA . GLN A 1 114 ? -28.575 9.466 8.315 1.00 48.84 114 GLN A CA 1
ATOM 962 C C . GLN A 1 114 ? -27.797 8.213 7.893 1.00 48.84 114 GLN A C 1
ATOM 964 O O . GLN A 1 114 ? -27.358 8.133 6.745 1.00 48.84 114 GLN A O 1
ATOM 969 N N . LYS A 1 115 ? -27.670 7.209 8.773 1.00 39.78 115 LYS A N 1
ATOM 970 C CA . LYS A 1 115 ? -26.984 5.951 8.454 1.00 39.78 115 LYS A CA 1
ATOM 971 C C . LYS A 1 115 ? -27.811 5.096 7.491 1.00 39.78 115 LYS A C 1
ATOM 973 O O . LYS A 1 115 ? -27.261 4.586 6.519 1.00 39.78 115 LYS A O 1
ATOM 978 N N . ALA A 1 116 ? -29.126 5.006 7.704 1.00 44.50 116 ALA A N 1
ATOM 979 C CA . ALA A 1 116 ? -30.036 4.300 6.803 1.00 44.50 116 ALA A CA 1
ATOM 980 C C . ALA A 1 116 ? -30.086 4.961 5.413 1.00 44.50 116 ALA A C 1
ATOM 982 O O . ALA A 1 116 ? -29.942 4.279 4.398 1.00 44.50 116 ALA A O 1
ATOM 983 N N . HIS A 1 117 ? -30.203 6.293 5.350 1.00 49.44 117 HIS A N 1
ATOM 984 C CA . HIS A 1 117 ? -30.201 7.021 4.079 1.00 49.44 117 HIS A CA 1
ATOM 985 C C . HIS A 1 117 ? -28.842 6.946 3.357 1.00 49.44 117 HIS A C 1
ATOM 987 O O . HIS A 1 117 ? -28.807 6.787 2.136 1.00 49.44 117 HIS A O 1
ATOM 993 N N . PHE A 1 118 ? -27.719 6.991 4.086 1.00 54.38 118 PHE A N 1
ATOM 994 C CA . PHE A 1 118 ? -26.387 6.792 3.506 1.00 54.38 118 PHE A CA 1
ATOM 995 C C . PHE A 1 118 ? -26.231 5.389 2.908 1.00 54.38 118 PHE A C 1
ATOM 997 O O . PHE A 1 118 ? -25.840 5.278 1.749 1.00 54.38 118 PHE A O 1
ATOM 1004 N N . VAL A 1 119 ? -26.600 4.331 3.642 1.00 50.56 119 VAL A N 1
ATOM 1005 C CA . VAL A 1 119 ? -26.561 2.947 3.134 1.00 50.56 119 VAL A CA 1
ATOM 1006 C C . VAL A 1 119 ? -27.461 2.795 1.906 1.00 50.56 119 VAL A C 1
ATOM 1008 O O . VAL A 1 119 ? -27.010 2.275 0.890 1.00 50.56 119 VAL A O 1
ATOM 1011 N N . LYS A 1 120 ? -28.688 3.331 1.932 1.00 57.16 120 LYS A N 1
ATOM 1012 C CA . LYS A 1 120 ? -29.622 3.269 0.793 1.00 57.16 120 LYS A CA 1
ATOM 1013 C C . LYS A 1 120 ? -29.101 4.033 -0.437 1.00 57.16 120 LYS A C 1
ATOM 1015 O O . LYS A 1 120 ? -29.282 3.569 -1.561 1.00 57.16 120 LYS A O 1
ATOM 1020 N N . LYS A 1 121 ? -28.397 5.158 -0.242 1.00 60.62 121 LYS A N 1
ATOM 1021 C CA . LYS A 1 121 ? -27.721 5.923 -1.310 1.00 60.62 121 LYS A CA 1
ATOM 1022 C C . LYS A 1 121 ? -26.467 5.217 -1.841 1.00 60.62 121 LYS A C 1
ATOM 1024 O O . LYS A 1 121 ? -26.224 5.263 -3.042 1.00 60.62 121 LYS A O 1
ATOM 1029 N N . TYR A 1 122 ? -25.688 4.569 -0.976 1.00 57.25 122 TYR A N 1
ATOM 1030 C CA . TYR A 1 122 ? -24.492 3.810 -1.353 1.00 57.25 122 TYR A CA 1
ATOM 1031 C C . TYR A 1 122 ? -24.871 2.558 -2.153 1.00 57.25 122 TYR A C 1
ATOM 1033 O O . TYR A 1 122 ? -24.393 2.379 -3.271 1.00 57.25 122 TYR A O 1
ATOM 1041 N N . TYR A 1 123 ? -25.826 1.774 -1.645 1.00 58.38 123 TYR A N 1
ATOM 1042 C CA . TYR A 1 123 ? -26.389 0.605 -2.321 1.00 58.38 123 TYR A CA 1
ATOM 1043 C C . TYR A 1 123 ? -26.961 0.983 -3.696 1.00 58.38 123 TYR A C 1
ATOM 1045 O O . TYR A 1 123 ? -26.529 0.437 -4.705 1.00 58.38 123 TYR A O 1
ATOM 1053 N N . LYS A 1 124 ? -27.812 2.021 -3.781 1.00 62.31 124 LYS A N 1
ATOM 1054 C CA . LYS A 1 124 ? -28.355 2.507 -5.066 1.00 62.31 124 LYS A CA 1
ATOM 1055 C C . LYS A 1 124 ? -27.291 3.071 -6.029 1.00 62.31 124 LYS A C 1
ATOM 1057 O O . LYS A 1 124 ? -27.552 3.133 -7.226 1.00 62.31 124 LYS A O 1
ATOM 1062 N N . LYS A 1 125 ? -26.108 3.481 -5.548 1.00 65.44 125 LYS A N 1
ATOM 1063 C CA . LYS A 1 125 ? -24.991 3.891 -6.420 1.00 65.44 125 LYS A CA 1
ATOM 1064 C C . LYS A 1 125 ? -24.257 2.678 -6.995 1.00 65.44 125 LYS A C 1
ATOM 1066 O O . LYS A 1 125 ? -24.012 2.652 -8.196 1.00 65.44 125 LYS A O 1
ATOM 1071 N N . HIS A 1 126 ? -23.888 1.714 -6.153 1.00 60.28 126 HIS A N 1
ATOM 1072 C CA . HIS A 1 126 ? -23.077 0.570 -6.577 1.00 60.28 126 HIS A CA 1
ATOM 1073 C C . HIS A 1 126 ? -23.891 -0.466 -7.364 1.00 60.28 126 HIS A C 1
ATOM 1075 O O . HIS A 1 126 ? -23.407 -0.927 -8.388 1.00 60.28 126 HIS A O 1
ATOM 1081 N N . HIS A 1 127 ? -25.167 -0.676 -7.016 1.00 68.44 127 HIS A N 1
ATOM 1082 C CA . HIS A 1 127 ? -26.096 -1.552 -7.748 1.00 68.44 127 HIS A CA 1
ATOM 1083 C C . HIS A 1 127 ? -26.285 -1.154 -9.233 1.00 68.44 127 HIS A C 1
ATOM 1085 O O . HIS A 1 127 ? -26.761 -1.961 -10.025 1.00 68.44 127 HIS A O 1
ATOM 1091 N N . LYS A 1 128 ? -25.912 0.066 -9.661 1.00 73.75 128 LYS A N 1
ATOM 1092 C CA . LYS A 1 128 ? -25.933 0.415 -11.095 1.00 73.75 128 LYS A CA 1
ATOM 1093 C C . LYS A 1 128 ? -24.920 -0.414 -11.905 1.00 73.75 128 LYS A C 1
ATOM 1095 O O . LYS A 1 128 ? -25.225 -0.768 -13.033 1.00 73.75 128 LYS A O 1
ATOM 1100 N N . PHE A 1 129 ? -23.757 -0.691 -11.319 1.00 77.44 129 PHE A N 1
ATOM 1101 C CA . PHE A 1 129 ? -22.622 -1.356 -11.968 1.00 77.44 129 PHE A CA 1
ATOM 1102 C C . PHE A 1 129 ? -22.576 -2.865 -11.663 1.00 77.44 129 PHE A C 1
ATOM 1104 O O . PHE A 1 129 ? -21.636 -3.552 -12.041 1.00 77.44 129 PHE A O 1
ATOM 1111 N N . GLU A 1 130 ? -23.560 -3.381 -10.925 1.00 84.75 130 GLU A N 1
ATOM 1112 C CA . GLU A 1 130 ? -23.591 -4.772 -10.475 1.00 84.75 130 GLU A CA 1
ATOM 1113 C C . GLU A 1 130 ? -23.789 -5.717 -11.667 1.00 84.75 130 GLU A C 1
ATOM 1115 O O . GLU A 1 130 ? -24.746 -5.572 -12.431 1.00 84.75 130 GLU A O 1
ATOM 1120 N N . GLY A 1 131 ? -22.876 -6.673 -11.831 1.00 85.62 131 GLY A N 1
ATOM 1121 C CA . GLY A 1 131 ? -22.843 -7.562 -12.987 1.00 85.62 131 GLY A CA 1
ATOM 1122 C C . GLY A 1 131 ? -22.316 -6.920 -14.276 1.00 85.62 131 GLY A C 1
ATOM 1123 O O . GLY A 1 131 ? -22.452 -7.541 -15.326 1.00 85.62 131 GLY A O 1
ATOM 1124 N N . GLU A 1 132 ? -21.732 -5.713 -14.244 1.00 92.38 132 GLU A N 1
ATOM 1125 C CA . GLU A 1 132 ? -20.917 -5.218 -15.367 1.00 92.38 132 GLU A CA 1
ATOM 1126 C C . GLU A 1 132 ? -19.653 -6.083 -15.537 1.00 92.38 132 GLU A C 1
ATOM 1128 O O . GLU A 1 132 ? -19.134 -6.636 -14.565 1.00 92.38 132 GLU A O 1
ATOM 1133 N N . LEU A 1 133 ? -19.177 -6.191 -16.782 1.00 94.81 133 LEU A N 1
ATOM 1134 C CA . LEU A 1 133 ? -18.004 -6.972 -17.180 1.00 94.81 133 LEU A CA 1
ATOM 1135 C C . LEU A 1 133 ? -16.889 -6.062 -17.705 1.00 94.81 133 LEU A C 1
ATOM 1137 O O . LEU A 1 133 ? -17.163 -5.005 -18.277 1.00 94.81 133 LEU A O 1
ATOM 1141 N N . GLN A 1 134 ? -15.645 -6.511 -17.574 1.00 94.06 134 GLN A N 1
ATOM 1142 C CA . GLN A 1 134 ? -14.488 -5.962 -18.281 1.00 94.06 134 GLN A CA 1
ATOM 1143 C C . GLN A 1 134 ? -13.531 -7.091 -18.684 1.00 94.06 134 GLN A C 1
ATOM 1145 O O . GLN A 1 134 ? -13.467 -8.116 -18.004 1.00 94.06 134 GLN A O 1
ATOM 1150 N N . LEU A 1 135 ? -12.782 -6.887 -19.769 1.00 93.38 135 LEU A N 1
ATOM 1151 C CA . LEU A 1 135 ? -11.676 -7.762 -20.161 1.00 93.38 135 LEU A CA 1
ATOM 1152 C C . LEU A 1 135 ? -10.358 -7.171 -19.653 1.00 93.38 135 LEU A C 1
ATOM 1154 O O . LEU A 1 135 ? -10.165 -5.953 -19.714 1.00 93.38 135 LEU A O 1
ATOM 1158 N N . VAL A 1 136 ? -9.473 -8.016 -19.121 1.00 91.81 136 VAL A N 1
ATOM 1159 C CA . VAL A 1 136 ? -8.165 -7.608 -18.581 1.00 91.81 136 VAL A CA 1
ATOM 1160 C C . VAL A 1 136 ? -7.024 -8.456 -19.139 1.00 91.81 136 VAL A C 1
ATOM 1162 O O . VAL A 1 136 ? -7.213 -9.619 -19.485 1.00 91.81 136 VAL A O 1
ATOM 1165 N N . ASP A 1 137 ? -5.840 -7.845 -19.215 1.00 87.81 137 ASP A N 1
ATOM 1166 C CA . ASP A 1 137 ? -4.570 -8.447 -19.653 1.00 87.81 137 ASP A CA 1
ATOM 1167 C C . ASP A 1 137 ? -4.530 -9.016 -21.098 1.00 87.81 137 ASP A C 1
ATOM 1169 O O . ASP A 1 137 ? -3.535 -9.616 -21.489 1.00 87.81 137 ASP A O 1
ATOM 1173 N N . GLY A 1 138 ? -5.555 -8.766 -21.924 1.00 85.44 138 GLY A N 1
ATOM 1174 C CA . GLY A 1 138 ? -5.508 -8.983 -23.378 1.00 85.44 138 GLY A CA 1
ATOM 1175 C C . GLY A 1 138 ? -4.776 -7.865 -24.140 1.00 85.44 138 GLY A C 1
ATOM 1176 O O . GLY A 1 138 ? -4.740 -6.717 -23.688 1.00 85.44 138 GLY A O 1
ATOM 1177 N N . ASP A 1 139 ? -4.215 -8.189 -25.312 1.00 81.31 139 ASP A N 1
ATOM 1178 C CA . ASP A 1 139 ? -3.489 -7.236 -26.174 1.00 81.31 139 ASP A CA 1
ATOM 1179 C C . ASP A 1 139 ? -4.424 -6.254 -26.912 1.00 81.31 139 ASP A C 1
ATOM 1181 O O . ASP A 1 139 ? -4.029 -5.129 -27.237 1.00 81.31 139 ASP A O 1
ATOM 1185 N N . SER A 1 140 ? -5.676 -6.650 -27.164 1.00 82.12 140 SER A N 1
ATOM 1186 C CA . SER A 1 140 ? -6.699 -5.841 -27.835 1.00 82.12 140 SER A CA 1
ATOM 1187 C C . SER A 1 140 ? -7.966 -5.654 -26.989 1.00 82.12 140 SER A C 1
ATOM 1189 O O . SER A 1 140 ? -8.212 -6.351 -26.010 1.00 82.12 140 SER A O 1
ATOM 1191 N N . ARG A 1 141 ? -8.811 -4.676 -27.353 1.00 87.19 141 ARG A N 1
ATOM 1192 C CA . ARG A 1 141 ? -10.028 -4.331 -26.583 1.00 87.19 141 ARG A CA 1
ATOM 1193 C C . ARG A 1 141 ? -11.085 -5.449 -26.591 1.00 87.19 141 ARG A C 1
ATOM 1195 O O . ARG A 1 141 ? -11.960 -5.462 -25.728 1.00 87.19 141 ARG A O 1
ATOM 1202 N N . ASN A 1 142 ? -11.036 -6.327 -27.587 1.00 91.62 142 ASN A N 1
ATOM 1203 C CA . ASN A 1 142 ? -11.974 -7.424 -27.801 1.00 91.62 142 ASN A CA 1
ATOM 1204 C C . ASN A 1 142 ? -11.472 -8.768 -27.246 1.00 91.62 142 ASN A C 1
ATOM 1206 O O . ASN A 1 142 ? -12.128 -9.776 -27.483 1.00 91.62 142 ASN A O 1
ATOM 1210 N N . GLU A 1 143 ? -10.365 -8.807 -26.499 1.00 92.88 143 GLU A N 1
ATOM 1211 C CA . GLU A 1 143 ? -9.884 -10.029 -25.843 1.00 92.88 143 GLU A CA 1
ATOM 1212 C C . GLU A 1 143 ? -9.381 -9.791 -24.412 1.00 92.88 143 GLU A C 1
ATOM 1214 O O . GLU A 1 143 ? -9.136 -8.657 -23.998 1.00 92.88 143 GLU A O 1
ATOM 1219 N N . GLY A 1 144 ? -9.249 -10.869 -23.639 1.00 94.31 144 GLY A N 1
ATOM 1220 C CA . GLY A 1 144 ? -8.710 -10.837 -22.279 1.00 94.31 144 GLY A CA 1
ATOM 1221 C C . GLY A 1 144 ? -9.453 -11.751 -21.308 1.00 94.31 144 GLY A C 1
ATOM 1222 O O . GLY A 1 144 ? -10.473 -12.359 -21.641 1.00 94.31 144 GLY A O 1
ATOM 1223 N N . ASN A 1 145 ? -8.951 -11.820 -20.076 1.00 95.50 145 ASN A N 1
ATOM 1224 C CA . ASN A 1 145 ? -9.618 -12.510 -18.974 1.00 95.50 145 ASN A CA 1
ATOM 1225 C C . ASN A 1 145 ? -10.888 -11.761 -18.550 1.00 95.50 145 ASN A C 1
ATOM 1227 O O . ASN A 1 145 ? -10.886 -10.530 -18.477 1.00 95.50 145 ASN A O 1
ATOM 1231 N N . VAL A 1 146 ? -11.946 -12.490 -18.199 1.00 96.12 146 VAL A N 1
ATOM 1232 C CA . VAL A 1 146 ? -13.224 -11.918 -17.767 1.00 96.12 146 VAL A CA 1
ATOM 1233 C C . VAL A 1 146 ? -13.167 -11.547 -16.283 1.00 96.12 146 VAL A C 1
ATOM 1235 O O . VAL A 1 146 ? -12.966 -12.390 -15.405 1.00 96.12 146 VAL A O 1
ATOM 1238 N N . GLU A 1 147 ? -13.405 -10.270 -15.987 1.00 96.06 147 GLU A N 1
ATOM 1239 C CA . GLU A 1 147 ? -13.721 -9.798 -14.641 1.00 96.06 147 GLU A CA 1
ATOM 1240 C C . GLU A 1 147 ? -15.158 -9.277 -14.570 1.00 96.06 147 GLU A C 1
ATOM 1242 O O . GLU A 1 147 ? -15.617 -8.559 -15.458 1.00 96.06 147 GLU A O 1
ATOM 1247 N N . ILE A 1 148 ? -15.847 -9.591 -13.471 1.00 95.31 148 ILE A N 1
ATOM 1248 C CA . ILE A 1 148 ? -17.207 -9.138 -13.164 1.00 95.31 148 ILE A CA 1
ATOM 1249 C C . ILE A 1 148 ? -17.231 -8.263 -11.906 1.00 95.31 148 ILE A C 1
ATOM 1251 O O . ILE A 1 148 ? -16.447 -8.456 -10.971 1.00 95.31 148 ILE A O 1
ATOM 1255 N N . PHE A 1 149 ? -18.123 -7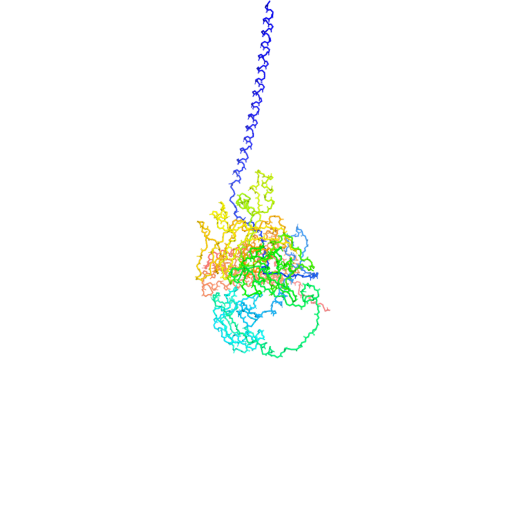.273 -11.871 1.00 92.81 149 PHE A N 1
ATOM 1256 C CA . PHE A 1 149 ? -18.284 -6.371 -10.733 1.00 92.81 149 PHE A CA 1
ATOM 1257 C C . PHE A 1 149 ? -19.401 -6.832 -9.785 1.00 92.81 149 PHE A C 1
ATOM 1259 O O . PHE A 1 149 ? -20.577 -6.834 -10.150 1.00 92.81 149 PHE A O 1
ATOM 1266 N N . HIS A 1 150 ? -19.046 -7.164 -8.541 1.00 89.19 150 HIS A N 1
ATOM 1267 C CA . HIS A 1 150 ? -19.990 -7.608 -7.511 1.00 89.19 150 HIS A CA 1
ATOM 1268 C C . HIS A 1 150 ? -19.660 -7.014 -6.129 1.00 89.19 150 HIS A C 1
ATOM 1270 O O . HIS A 1 150 ? -18.494 -6.812 -5.777 1.00 89.19 150 HIS A O 1
ATOM 1276 N N . PHE A 1 151 ? -20.688 -6.653 -5.352 1.00 84.25 151 PHE A N 1
ATOM 1277 C CA . PHE A 1 151 ? -20.597 -5.965 -4.053 1.00 84.25 151 PHE A CA 1
ATOM 1278 C C . PHE A 1 151 ? -19.618 -4.772 -4.021 1.00 84.25 151 PHE A C 1
ATOM 1280 O O . PHE A 1 151 ? -18.975 -4.477 -3.009 1.00 84.25 151 PHE A O 1
ATOM 1287 N N . GLY A 1 152 ? -19.516 -4.036 -5.130 1.00 81.00 152 GLY A N 1
ATOM 1288 C CA . GLY A 1 152 ? -18.632 -2.875 -5.234 1.00 81.00 152 GLY A CA 1
ATOM 1289 C C . GLY A 1 152 ? -17.165 -3.185 -5.568 1.00 81.00 152 GLY A C 1
ATOM 1290 O O . GLY A 1 152 ? -16.334 -2.285 -5.426 1.00 81.00 152 GLY A O 1
ATOM 1291 N N . ARG A 1 153 ? -16.826 -4.417 -5.977 1.00 86.06 153 ARG A N 1
ATOM 1292 C CA . ARG A 1 153 ? -15.461 -4.851 -6.326 1.00 86.06 153 ARG A CA 1
ATOM 1293 C C . ARG A 1 153 ? -15.445 -5.706 -7.596 1.00 86.06 153 ARG A C 1
ATOM 1295 O O . ARG A 1 153 ? -16.272 -6.597 -7.752 1.00 86.06 153 ARG A O 1
ATOM 1302 N N . TRP A 1 154 ? -14.443 -5.496 -8.445 1.00 92.44 154 TRP A N 1
ATOM 1303 C CA . TRP A 1 154 ? -14.104 -6.430 -9.523 1.00 92.44 154 TRP A CA 1
ATOM 1304 C C . TRP A 1 154 ? -13.516 -7.732 -8.962 1.00 92.44 154 TRP A C 1
ATOM 1306 O O . TRP A 1 154 ? -12.793 -7.702 -7.961 1.00 92.44 154 TRP A O 1
ATOM 1316 N N . GLY A 1 155 ? -13.802 -8.846 -9.630 1.00 93.50 155 GLY A N 1
ATOM 1317 C CA . GLY A 1 155 ? -13.260 -10.179 -9.364 1.00 93.50 155 GLY A CA 1
ATOM 1318 C C . GLY A 1 155 ? -13.326 -11.044 -10.623 1.00 93.50 155 GLY A C 1
ATOM 1319 O O . GLY A 1 155 ? -14.068 -10.718 -11.546 1.00 93.50 155 GLY A O 1
ATOM 1320 N N . ASN A 1 156 ? -12.521 -12.100 -10.679 1.00 95.31 156 ASN A N 1
ATOM 1321 C CA . ASN A 1 156 ? -12.383 -12.951 -11.862 1.00 95.31 156 ASN A CA 1
ATOM 1322 C C . ASN A 1 156 ? -13.560 -13.939 -12.009 1.00 95.31 156 ASN A C 1
ATOM 1324 O O . ASN A 1 156 ? -14.332 -14.158 -11.070 1.00 95.31 156 ASN A O 1
ATOM 1328 N N . VAL A 1 157 ? -13.674 -14.543 -13.187 1.00 95.94 157 VAL A N 1
ATOM 1329 C CA . VAL A 1 157 ? -14.542 -15.692 -13.487 1.00 95.94 157 VAL A CA 1
ATOM 1330 C C . VAL A 1 157 ? -13.659 -16.935 -13.648 1.00 95.94 157 VAL A C 1
ATOM 1332 O O . VAL A 1 157 ? -12.588 -16.819 -14.248 1.00 95.94 157 VAL A O 1
ATOM 1335 N N . CYS A 1 158 ? -14.060 -18.078 -13.082 1.00 95.44 158 CYS A N 1
ATOM 1336 C CA . CYS A 1 158 ? -13.349 -19.345 -13.294 1.00 95.44 158 CYS A CA 1
ATOM 1337 C C . CYS A 1 158 ? -13.683 -19.956 -14.667 1.00 95.44 158 CYS A C 1
ATOM 1339 O O . CYS A 1 158 ? -14.772 -19.710 -15.187 1.00 95.44 158 CYS A O 1
ATOM 1341 N N . ASP A 1 159 ? -12.750 -20.704 -15.269 1.00 93.19 159 ASP A N 1
ATOM 1342 C CA . ASP A 1 159 ? -12.942 -21.371 -16.567 1.00 93.19 159 ASP A CA 1
ATOM 1343 C C . ASP A 1 159 ? -13.480 -22.808 -16.498 1.00 93.19 159 ASP A C 1
ATOM 1345 O O . ASP A 1 159 ? -13.690 -23.416 -17.552 1.00 93.19 159 ASP A O 1
ATOM 1349 N N . ASP A 1 160 ? -13.753 -23.327 -15.298 1.00 90.06 160 ASP A N 1
ATOM 1350 C CA . ASP A 1 160 ? -14.475 -24.587 -15.117 1.00 90.06 160 ASP A CA 1
ATOM 1351 C C . ASP A 1 160 ? -15.913 -24.472 -15.665 1.00 90.06 160 ASP A C 1
ATOM 1353 O O . ASP A 1 160 ? -16.677 -23.559 -15.331 1.00 90.06 160 ASP A O 1
ATOM 1357 N N . GLU A 1 161 ? -16.247 -25.397 -16.574 1.00 88.81 161 GLU A N 1
ATOM 1358 C CA . GLU A 1 161 ? -17.504 -25.480 -17.347 1.00 88.81 161 GLU A CA 1
ATOM 1359 C C . GLU A 1 161 ? -17.837 -24.229 -18.208 1.00 88.81 161 GLU A C 1
ATOM 1361 O O . GLU A 1 161 ? -18.926 -24.125 -18.767 1.00 88.81 161 GLU A O 1
ATOM 1366 N N . PHE A 1 162 ? -16.892 -23.295 -18.387 1.00 93.44 162 PHE A N 1
ATOM 1367 C CA . PHE A 1 162 ? -17.064 -22.074 -19.190 1.00 93.44 162 PHE A CA 1
ATOM 1368 C C . PHE A 1 162 ? -16.859 -22.345 -20.695 1.00 93.44 162 PHE A C 1
ATOM 1370 O O . PHE A 1 162 ? -15.719 -22.407 -21.158 1.00 93.44 162 PHE A O 1
ATOM 1377 N N . ASP A 1 163 ? -17.930 -22.487 -21.487 1.00 90.50 163 ASP A N 1
ATOM 1378 C CA . ASP A 1 163 ? -17.840 -22.787 -22.923 1.00 90.50 163 ASP A CA 1
ATOM 1379 C C . ASP A 1 163 ? -18.167 -21.604 -23.862 1.00 90.50 163 ASP A C 1
ATOM 1381 O O . ASP A 1 163 ? -18.114 -20.422 -23.506 1.00 90.50 163 ASP A O 1
ATOM 1385 N N . GLU A 1 164 ? -18.382 -21.921 -25.139 1.00 93.50 164 GLU A N 1
ATOM 1386 C CA . GLU A 1 164 ? -18.672 -20.969 -26.209 1.00 93.50 164 GLU A CA 1
ATOM 1387 C C . GLU A 1 164 ? -19.957 -20.165 -25.934 1.00 93.50 164 GLU A C 1
ATOM 1389 O O . GLU A 1 164 ? -20.029 -18.989 -26.296 1.00 93.50 164 GLU A O 1
ATOM 1394 N N . ARG A 1 165 ? -20.953 -20.743 -25.242 1.00 92.81 165 ARG A N 1
ATOM 1395 C CA . ARG A 1 165 ? -22.203 -20.042 -24.887 1.00 92.81 165 ARG A CA 1
ATOM 1396 C C . ARG A 1 165 ? -21.973 -18.962 -23.836 1.00 92.81 165 ARG A C 1
ATOM 1398 O O . ARG A 1 165 ? -22.511 -17.860 -23.961 1.00 92.81 165 ARG A O 1
ATOM 1405 N N . GLU A 1 166 ? -21.180 -19.262 -22.814 1.00 94.56 166 GLU A N 1
ATOM 1406 C CA . GLU A 1 166 ? -20.817 -18.334 -21.745 1.00 94.56 166 GLU A CA 1
ATOM 1407 C C . GLU A 1 166 ? -19.966 -17.192 -22.320 1.00 94.56 166 GLU A C 1
ATOM 1409 O O . GLU A 1 166 ? -20.251 -16.013 -22.079 1.00 94.56 166 GLU A O 1
ATOM 1414 N N . ALA A 1 167 ? -18.993 -17.525 -23.175 1.00 94.12 167 ALA A N 1
ATOM 1415 C CA . ALA A 1 167 ? -18.178 -16.551 -23.893 1.00 94.12 167 ALA A CA 1
ATOM 1416 C C . ALA A 1 167 ? -19.001 -15.640 -24.821 1.00 94.12 167 ALA A C 1
ATOM 1418 O O . ALA A 1 167 ? -18.774 -14.428 -24.858 1.00 94.12 167 ALA A O 1
ATOM 1419 N N . ASP A 1 168 ? -19.981 -16.180 -25.549 1.00 94.00 168 ASP A N 1
ATOM 1420 C CA . ASP A 1 168 ? -20.828 -15.389 -26.443 1.00 94.00 168 ASP A CA 1
ATOM 1421 C C . ASP A 1 168 ? -21.759 -14.433 -25.672 1.00 94.00 168 ASP A C 1
ATOM 1423 O O . ASP A 1 168 ? -21.936 -13.276 -26.069 1.00 94.00 168 ASP A O 1
ATOM 1427 N N . VAL A 1 169 ? -22.273 -14.854 -24.508 1.00 95.19 169 VAL A N 1
ATOM 1428 C CA . VAL A 1 169 ? -22.992 -13.966 -23.576 1.00 95.19 169 VAL A CA 1
ATOM 1429 C C . VAL A 1 169 ? -22.076 -12.846 -23.062 1.00 95.19 169 VAL A C 1
ATOM 1431 O O . VAL A 1 169 ? -22.506 -11.690 -23.036 1.00 95.19 169 VAL A O 1
ATOM 1434 N N . VAL A 1 170 ? -20.812 -13.136 -22.720 1.00 95.44 170 VAL A N 1
ATOM 1435 C CA . VAL A 1 170 ? -19.813 -12.115 -22.337 1.00 95.44 170 VAL A CA 1
ATOM 1436 C C . VAL A 1 170 ? -19.579 -11.113 -23.471 1.00 95.44 170 VAL A C 1
ATOM 1438 O O . VAL A 1 170 ? -19.704 -9.904 -23.260 1.00 95.44 170 VAL A O 1
ATOM 1441 N N . CYS A 1 171 ? -19.283 -11.589 -24.682 1.00 94.06 171 CYS A N 1
ATOM 1442 C CA . CYS A 1 171 ? -18.986 -10.729 -25.826 1.00 94.06 171 CYS A CA 1
ATOM 1443 C C . CYS A 1 171 ? -20.180 -9.843 -26.211 1.00 94.06 171 CYS A C 1
ATOM 1445 O O . CYS A 1 171 ? -20.013 -8.632 -26.390 1.00 94.06 171 CYS A O 1
ATOM 1447 N N . ARG A 1 172 ? -21.401 -10.396 -26.238 1.00 92.88 172 ARG A N 1
ATOM 1448 C CA . ARG A 1 172 ? -22.629 -9.617 -26.470 1.00 92.88 172 ARG A CA 1
ATOM 1449 C C . ARG A 1 172 ? -22.925 -8.628 -25.343 1.00 92.88 172 ARG A C 1
ATOM 1451 O O . ARG A 1 172 ? -23.346 -7.508 -25.628 1.00 92.88 172 ARG A O 1
ATOM 1458 N N . GLN A 1 173 ? -22.673 -8.983 -24.079 1.00 94.19 173 GLN A N 1
ATOM 1459 C CA . GLN A 1 173 ? -22.834 -8.058 -22.950 1.00 94.19 173 GLN A CA 1
ATOM 1460 C C . GLN A 1 173 ? -21.849 -6.873 -23.031 1.00 94.19 173 GLN A C 1
ATOM 1462 O O . GLN A 1 173 ? -22.206 -5.753 -22.659 1.00 94.19 173 GLN A O 1
ATOM 1467 N N . LEU A 1 174 ? -20.633 -7.099 -23.537 1.00 92.12 174 LEU A N 1
ATOM 1468 C CA . LEU A 1 174 ? -19.615 -6.065 -23.765 1.00 92.12 174 LEU A CA 1
ATOM 1469 C C . LEU A 1 174 ? -19.874 -5.198 -25.015 1.00 92.12 174 LEU A C 1
ATOM 1471 O O . LEU A 1 174 ? -19.237 -4.154 -25.175 1.00 92.12 174 LEU A O 1
ATOM 1475 N N . GLY A 1 175 ? -20.825 -5.590 -25.871 1.00 89.81 175 GLY A N 1
ATOM 1476 C CA . GLY A 1 175 ? -21.212 -4.864 -27.085 1.00 89.81 175 GLY A CA 1
ATOM 1477 C C . GLY A 1 175 ? -20.492 -5.300 -28.366 1.00 89.81 175 GLY A C 1
ATOM 1478 O O . GLY A 1 175 ? -20.548 -4.571 -29.355 1.00 89.81 175 GLY A O 1
ATOM 1479 N N . PHE A 1 176 ? -19.831 -6.461 -28.361 1.00 89.88 176 PHE A N 1
ATOM 1480 C CA . PHE A 1 176 ? -19.284 -7.104 -29.561 1.00 89.88 176 PHE A CA 1
ATOM 1481 C C . PHE A 1 176 ? -20.341 -7.971 -30.264 1.00 89.88 176 PHE A C 1
ATOM 1483 O O . PHE A 1 176 ? -21.402 -8.249 -29.701 1.00 89.88 176 PHE A O 1
ATOM 1490 N N . ALA A 1 177 ? -20.069 -8.388 -31.506 1.00 86.50 177 ALA A N 1
ATOM 1491 C CA . ALA A 1 177 ? -21.056 -9.096 -32.327 1.00 86.50 177 ALA A CA 1
ATOM 1492 C C . ALA A 1 177 ? -21.340 -10.526 -31.827 1.00 86.50 177 ALA A C 1
ATOM 1494 O O . ALA A 1 177 ? -22.497 -10.949 -31.801 1.00 86.50 177 ALA A O 1
ATOM 1495 N N . ARG A 1 178 ? -20.278 -11.243 -31.442 1.00 89.56 178 ARG A N 1
ATOM 1496 C CA . ARG A 1 178 ? -20.280 -12.605 -30.883 1.00 89.56 178 ARG A CA 1
ATOM 1497 C C . ARG A 1 178 ? -18.933 -12.927 -30.230 1.00 89.56 178 ARG A C 1
ATOM 1499 O O . ARG A 1 178 ? -17.985 -12.145 -30.367 1.00 89.56 178 ARG A O 1
ATOM 1506 N N . ALA A 1 179 ? -18.825 -14.086 -29.588 1.00 91.31 179 ALA A N 1
ATOM 1507 C CA . ALA A 1 179 ? -17.524 -14.701 -29.324 1.00 91.31 179 ALA A CA 1
ATOM 1508 C C . ALA A 1 179 ? -16.908 -15.305 -30.598 1.00 91.31 179 ALA A C 1
ATOM 1510 O O . ALA A 1 179 ? -17.585 -15.949 -31.394 1.00 91.31 179 ALA A O 1
ATOM 1511 N N . THR A 1 180 ? -15.602 -15.109 -30.761 1.00 90.31 180 THR A N 1
ATOM 1512 C CA . THR A 1 180 ? -14.747 -15.821 -31.724 1.00 90.31 180 THR A CA 1
ATOM 1513 C C . THR A 1 180 ? -14.144 -17.071 -31.081 1.00 90.31 180 THR A C 1
ATOM 1515 O O . THR A 1 180 ? -13.909 -18.065 -31.765 1.00 90.31 180 THR A O 1
ATOM 1518 N N . ARG A 1 181 ? -13.841 -17.012 -29.773 1.00 91.06 181 ARG A N 1
ATOM 1519 C CA . ARG A 1 181 ? -13.303 -18.131 -28.985 1.00 91.06 181 ARG A CA 1
ATOM 1520 C C . ARG A 1 181 ? -13.395 -17.867 -27.475 1.00 91.06 181 ARG A C 1
ATOM 1522 O O . ARG A 1 181 ? -13.134 -16.747 -27.040 1.00 91.06 181 ARG A O 1
ATOM 1529 N N . GLN A 1 182 ? -13.653 -18.898 -26.676 1.00 92.75 182 GLN A N 1
ATOM 1530 C CA . GLN A 1 182 ? -13.373 -18.920 -25.235 1.00 92.75 182 GLN A CA 1
ATOM 1531 C C . GLN A 1 182 ? -11.908 -19.306 -24.951 1.00 92.75 182 GLN A C 1
ATOM 1533 O O . GLN A 1 182 ? -11.269 -20.009 -25.742 1.00 92.75 182 GLN A O 1
ATOM 1538 N N . THR A 1 183 ? -11.357 -18.867 -23.819 1.00 92.00 183 THR A N 1
ATOM 1539 C CA . THR A 1 183 ? -9.999 -19.233 -23.391 1.00 92.00 183 THR A CA 1
ATOM 1540 C C . THR A 1 183 ? -9.966 -19.703 -21.943 1.00 92.00 183 THR A C 1
ATOM 1542 O O . THR A 1 183 ? -10.486 -19.032 -21.054 1.00 92.00 183 THR A O 1
ATOM 1545 N N . HIS A 1 184 ? -9.273 -20.817 -21.742 1.00 92.31 184 HIS A N 1
ATOM 1546 C CA . HIS A 1 184 ? -9.112 -21.531 -20.480 1.00 92.31 184 HIS A CA 1
ATOM 1547 C C . HIS A 1 184 ? -7.709 -21.317 -19.889 1.00 92.31 184 HIS A C 1
ATOM 1549 O O . HIS A 1 184 ? -6.821 -20.786 -20.565 1.00 92.31 184 HIS A O 1
ATOM 1555 N N . ASN A 1 185 ? -7.490 -21.801 -18.665 1.00 88.94 185 ASN A N 1
ATOM 1556 C CA . ASN A 1 185 ? -6.181 -21.935 -18.019 1.00 88.94 185 ASN A CA 1
ATOM 1557 C C . ASN A 1 185 ? -5.403 -20.603 -17.956 1.00 88.94 185 ASN A C 1
ATOM 1559 O O . ASN A 1 185 ? -4.191 -20.562 -18.184 1.00 88.94 185 ASN A O 1
ATOM 1563 N N . ALA A 1 186 ? -6.113 -19.502 -17.671 1.00 88.19 186 ALA A N 1
ATOM 1564 C CA . ALA A 1 186 ? -5.532 -18.173 -17.493 1.00 88.19 186 ALA A CA 1
ATOM 1565 C C . ALA A 1 186 ? -4.693 -17.699 -18.698 1.00 88.19 186 ALA A C 1
ATOM 1567 O O . ALA A 1 186 ? -3.628 -17.102 -18.535 1.00 88.19 186 ALA A O 1
ATOM 1568 N N . HIS A 1 187 ? -5.194 -17.951 -19.913 1.00 90.56 187 HIS A N 1
ATOM 1569 C CA . HIS A 1 187 ? -4.544 -17.646 -21.196 1.00 90.56 187 HIS A CA 1
ATOM 1570 C C . HIS A 1 187 ? -3.960 -16.225 -21.302 1.00 90.56 187 HIS A C 1
ATOM 1572 O O . HIS A 1 187 ? -2.868 -16.053 -21.839 1.00 90.56 187 HIS A O 1
ATOM 1578 N N . PHE A 1 188 ? -4.657 -15.212 -20.774 1.00 88.50 188 PHE A N 1
ATOM 1579 C CA . PHE A 1 188 ? -4.200 -13.814 -20.788 1.00 88.50 188 PHE A CA 1
ATOM 1580 C C . PHE A 1 188 ? -3.455 -13.396 -19.504 1.00 88.50 188 PHE A C 1
ATOM 1582 O O . PHE A 1 188 ? -3.031 -12.256 -19.365 1.00 88.50 188 PHE A O 1
ATOM 1589 N N . GLY A 1 189 ? -3.261 -14.312 -18.552 1.00 86.88 189 GLY A N 1
ATOM 1590 C CA . GLY A 1 189 ? -2.542 -14.091 -17.296 1.00 86.88 189 GLY A CA 1
ATOM 1591 C C . GLY A 1 189 ? -3.313 -14.591 -16.072 1.00 86.88 189 GLY A C 1
ATOM 1592 O O . GLY A 1 189 ? -4.533 -14.705 -16.093 1.00 86.88 189 GLY A O 1
ATOM 1593 N N . LEU A 1 190 ? -2.599 -14.878 -14.981 1.00 88.56 190 LEU A N 1
ATOM 1594 C CA . LEU A 1 190 ? -3.184 -15.429 -13.750 1.00 88.56 190 LEU A CA 1
ATOM 1595 C C . LEU A 1 190 ? -4.204 -14.477 -13.098 1.00 88.56 190 LEU A C 1
ATOM 1597 O O . LEU A 1 190 ? -3.973 -13.264 -13.029 1.00 88.56 190 LEU A O 1
ATOM 1601 N N . ALA A 1 191 ? -5.280 -15.025 -12.526 1.00 87.12 191 ALA A N 1
ATOM 1602 C CA . ALA A 1 191 ? -6.274 -14.254 -11.781 1.00 87.12 191 ALA A CA 1
ATOM 1603 C C . ALA A 1 191 ? -5.631 -13.511 -10.599 1.00 87.12 191 ALA A C 1
ATOM 1605 O O . ALA A 1 191 ? -5.134 -14.105 -9.637 1.00 87.12 191 ALA A O 1
ATOM 1606 N N . ARG A 1 192 ? -5.651 -12.173 -10.659 1.00 83.69 192 ARG A N 1
ATOM 1607 C CA . ARG A 1 192 ? -5.065 -11.301 -9.625 1.00 83.69 192 ARG A CA 1
ATOM 1608 C C . ARG A 1 192 ? -6.060 -10.910 -8.526 1.00 83.69 192 ARG A C 1
ATOM 1610 O O . ARG A 1 192 ? -5.662 -10.280 -7.542 1.00 83.69 192 ARG A O 1
ATOM 1617 N N . ARG A 1 193 ? -7.347 -11.236 -8.684 1.00 87.88 193 ARG A N 1
ATOM 1618 C CA . ARG A 1 193 ? -8.420 -10.945 -7.718 1.00 87.88 193 ARG A CA 1
ATOM 1619 C C . ARG A 1 193 ? -9.055 -12.246 -7.220 1.00 87.88 193 ARG A C 1
ATOM 1621 O O . ARG A 1 193 ? -8.629 -13.338 -7.567 1.00 87.88 193 ARG A O 1
ATOM 1628 N N . LYS A 1 194 ? -10.066 -12.127 -6.356 1.00 89.19 194 LYS A N 1
ATOM 1629 C CA . LYS A 1 194 ? -10.905 -13.271 -5.980 1.00 89.19 194 LYS A CA 1
ATOM 1630 C C . LYS A 1 194 ? -11.828 -13.619 -7.154 1.00 89.19 194 LYS A C 1
ATOM 1632 O O . LYS A 1 194 ? -12.357 -12.694 -7.772 1.00 89.19 194 LYS A O 1
ATOM 1637 N N . TYR A 1 195 ? -12.087 -14.902 -7.387 1.00 92.69 195 TYR A N 1
ATOM 1638 C CA . TYR A 1 195 ? -13.219 -15.332 -8.202 1.00 92.69 195 TYR A CA 1
ATOM 1639 C C . TYR A 1 195 ? -14.558 -14.889 -7.591 1.00 92.69 195 TYR A C 1
ATOM 1641 O O . TYR A 1 195 ? -14.745 -14.886 -6.365 1.00 92.69 195 TYR A O 1
ATOM 1649 N N . TRP A 1 196 ? -15.479 -14.475 -8.459 1.00 94.81 196 TRP A N 1
ATOM 1650 C CA . TRP A 1 196 ? -16.857 -14.119 -8.110 1.00 94.81 196 TRP A CA 1
ATOM 1651 C C . TRP A 1 196 ? -17.894 -15.101 -8.655 1.00 94.81 196 TRP A C 1
ATOM 1653 O O . TRP A 1 196 ? -18.987 -15.168 -8.093 1.00 94.81 196 TRP A O 1
ATOM 1663 N N . MET A 1 197 ? -17.567 -15.842 -9.709 1.00 94.00 197 MET A N 1
ATOM 1664 C CA . MET A 1 197 ? -18.434 -16.834 -10.338 1.00 94.00 197 MET A CA 1
ATOM 1665 C C . MET A 1 197 ? -17.607 -18.062 -10.712 1.00 94.00 197 MET A C 1
ATOM 1667 O O . MET A 1 197 ? -16.432 -17.920 -11.060 1.00 94.00 197 MET A O 1
ATOM 1671 N N . ASP A 1 198 ? -18.250 -19.220 -10.629 1.00 93.69 198 ASP A N 1
ATOM 1672 C CA . ASP A 1 198 ? -17.662 -20.547 -10.791 1.00 93.69 198 ASP A CA 1
ATOM 1673 C C . ASP A 1 198 ? -18.749 -21.530 -11.268 1.00 93.69 198 ASP A C 1
ATOM 1675 O O . ASP A 1 198 ? -19.928 -21.312 -10.949 1.00 93.69 198 ASP A O 1
ATOM 1679 N N . ASN A 1 199 ? -18.374 -22.556 -12.040 1.00 89.25 199 ASN A N 1
ATOM 1680 C CA . ASN A 1 199 ? -19.271 -23.496 -12.732 1.00 89.25 199 ASN A CA 1
ATOM 1681 C C . ASN A 1 199 ? -20.440 -22.789 -13.456 1.00 89.25 199 ASN A C 1
ATOM 1683 O O . ASN A 1 199 ? -21.609 -22.938 -13.076 1.00 89.25 199 ASN A O 1
ATOM 1687 N N . ILE A 1 200 ? -20.139 -21.954 -14.460 1.00 92.75 200 ILE A N 1
ATOM 1688 C CA . ILE A 1 200 ? -21.161 -21.146 -15.150 1.00 92.75 200 ILE A CA 1
ATOM 1689 C C . ILE A 1 200 ? -21.831 -21.936 -16.277 1.00 92.75 200 ILE A C 1
ATOM 1691 O O . ILE A 1 200 ? -21.177 -22.360 -17.216 1.00 92.75 200 ILE A O 1
ATOM 1695 N N . TYR A 1 201 ? -23.163 -22.008 -16.243 1.00 90.94 201 TYR A N 1
ATOM 1696 C CA . TYR A 1 201 ? -23.995 -22.589 -17.294 1.00 90.94 201 TYR A CA 1
ATOM 1697 C C . TYR A 1 201 ? -25.003 -21.557 -17.823 1.00 90.94 201 TYR A C 1
ATOM 1699 O O . TYR A 1 201 ? -26.007 -21.237 -17.170 1.00 90.94 201 TYR A O 1
ATOM 1707 N N . CYS A 1 202 ? -24.748 -21.052 -19.026 1.00 92.50 202 CYS A N 1
ATOM 1708 C CA . CYS A 1 202 ? -25.635 -20.229 -19.839 1.00 92.50 202 CYS A CA 1
ATOM 1709 C C . CYS A 1 202 ? -26.374 -21.090 -20.883 1.00 92.50 202 CYS A C 1
ATOM 1711 O O . CYS A 1 202 ? -25.831 -22.028 -21.472 1.00 92.50 202 CYS A O 1
ATOM 1713 N N . THR A 1 203 ? -27.619 -20.728 -21.194 1.00 87.00 203 THR A N 1
ATOM 1714 C CA . THR A 1 203 ? -28.343 -21.260 -22.365 1.00 87.00 203 THR A CA 1
ATOM 1715 C C . THR A 1 203 ? -27.882 -20.619 -23.679 1.00 87.00 203 THR A C 1
ATOM 1717 O O . THR A 1 203 ? -28.223 -21.106 -24.755 1.00 87.00 203 THR A O 1
ATOM 1720 N N . GLY A 1 204 ? -27.145 -19.507 -23.599 1.00 84.06 204 GLY A N 1
ATOM 1721 C CA . GLY A 1 204 ? -26.782 -18.648 -24.723 1.00 84.06 204 GLY A CA 1
ATOM 1722 C C . GLY A 1 204 ? -27.849 -17.590 -25.034 1.00 84.06 204 GLY A C 1
ATOM 1723 O O . GLY A 1 204 ? -27.595 -16.684 -25.825 1.00 84.06 204 GLY A O 1
ATOM 1724 N N . SER A 1 205 ? -29.029 -17.648 -24.407 1.00 87.44 205 SER A N 1
ATOM 1725 C CA . SER A 1 205 ? -30.116 -16.673 -24.614 1.00 87.44 205 SER A CA 1
ATOM 1726 C C . SER A 1 205 ? -30.071 -15.471 -23.657 1.00 87.44 205 SER A C 1
ATOM 1728 O O . SER A 1 205 ? -30.806 -14.495 -23.838 1.00 87.44 205 SER A O 1
ATOM 1730 N N . GLU A 1 206 ? -29.198 -15.528 -22.651 1.00 92.75 206 GLU A N 1
ATOM 1731 C CA . GLU A 1 206 ? -29.038 -14.524 -21.605 1.00 92.75 206 GLU A CA 1
ATOM 1732 C C . GLU A 1 206 ? -28.485 -13.195 -22.146 1.00 92.75 206 GLU A C 1
ATOM 1734 O O . GLU A 1 206 ? -27.798 -13.138 -23.174 1.00 92.75 206 GLU A O 1
ATOM 1739 N N . LYS A 1 207 ? -28.785 -12.098 -21.435 1.00 89.75 207 LYS A N 1
ATOM 1740 C CA . LYS A 1 207 ? -28.293 -10.748 -21.769 1.00 89.75 207 LYS A CA 1
ATOM 1741 C C . LYS A 1 207 ? -27.158 -10.290 -20.860 1.00 89.75 207 LYS A C 1
ATOM 1743 O O . LYS A 1 207 ? -26.541 -9.261 -21.142 1.00 89.75 207 LYS A O 1
ATOM 1748 N N . ARG A 1 208 ? -26.893 -11.028 -19.779 1.00 92.38 208 ARG A N 1
ATOM 1749 C CA . ARG A 1 208 ? -25.735 -10.853 -18.902 1.00 92.38 208 ARG A CA 1
ATOM 1750 C C . ARG A 1 208 ? -25.235 -12.192 -18.387 1.00 92.38 208 ARG A C 1
ATOM 1752 O O . ARG A 1 208 ? -26.044 -13.062 -18.086 1.00 92.38 208 ARG A O 1
ATOM 1759 N N . LEU A 1 209 ? -23.932 -12.297 -18.140 1.00 94.00 209 LEU A N 1
ATOM 1760 C CA . LEU A 1 209 ? -23.333 -13.479 -17.509 1.00 94.00 209 LEU A CA 1
ATOM 1761 C C . LEU A 1 209 ? -23.954 -13.767 -16.125 1.00 94.00 209 LEU A C 1
ATOM 1763 O O . LEU A 1 209 ? -24.237 -14.909 -15.786 1.00 94.00 209 LEU A O 1
ATOM 1767 N N . ALA A 1 210 ? -24.272 -12.717 -15.359 1.00 91.81 210 ALA A N 1
ATOM 1768 C CA . ALA A 1 210 ? -24.935 -12.814 -14.052 1.00 91.81 210 ALA A CA 1
ATOM 1769 C C . ALA A 1 210 ? -26.414 -13.274 -14.094 1.00 91.81 210 ALA A C 1
ATOM 1771 O O . ALA A 1 210 ? -27.039 -13.386 -13.040 1.00 91.81 210 ALA A O 1
ATOM 1772 N N . GLU A 1 211 ? -26.991 -13.488 -15.282 1.00 90.94 211 GLU A N 1
ATOM 1773 C CA . GLU A 1 211 ? -28.327 -14.081 -15.470 1.00 90.94 211 GLU A CA 1
ATOM 1774 C C . GLU A 1 211 ? -28.254 -15.604 -15.712 1.00 90.94 211 GLU A C 1
ATOM 1776 O O . GLU A 1 211 ? -29.277 -16.281 -15.606 1.00 90.94 211 GLU A O 1
ATOM 1781 N N . CYS A 1 212 ? -27.059 -16.144 -15.987 1.00 91.81 212 CYS A N 1
ATOM 1782 C CA . CYS A 1 212 ? -26.803 -17.578 -16.130 1.00 91.81 212 CYS A CA 1
ATOM 1783 C C . CYS A 1 212 ? -26.787 -18.303 -14.768 1.00 91.81 212 CYS A C 1
ATOM 1785 O O . CYS A 1 212 ? -26.767 -17.680 -13.702 1.00 91.81 212 CYS A O 1
ATOM 1787 N N . ARG A 1 2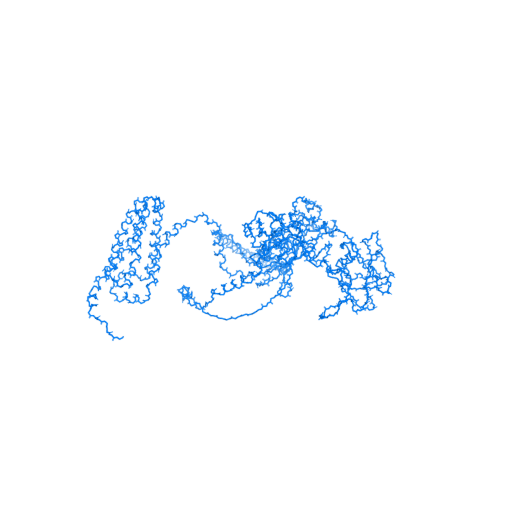13 ? -26.785 -19.641 -14.783 1.00 90.38 213 ARG A N 1
ATOM 1788 C CA . ARG A 1 213 ? -26.638 -20.468 -13.574 1.00 90.38 213 ARG A CA 1
ATOM 1789 C C . ARG A 1 213 ? -25.160 -20.553 -13.178 1.00 90.38 213 ARG A C 1
ATOM 1791 O O . ARG A 1 213 ? -24.323 -20.718 -14.049 1.00 90.38 213 ARG A O 1
ATOM 1798 N N . PHE A 1 214 ? -24.855 -20.477 -11.884 1.00 93.12 214 PHE A N 1
ATOM 1799 C CA . PHE A 1 214 ? -23.513 -20.669 -11.312 1.00 93.12 214 PHE A CA 1
ATOM 1800 C C . PHE A 1 214 ? -23.629 -21.016 -9.817 1.00 93.12 214 PHE A C 1
ATOM 1802 O O . PHE A 1 214 ? -24.693 -20.796 -9.225 1.00 93.12 214 PHE A O 1
ATOM 1809 N N . ASP A 1 215 ? -22.563 -21.517 -9.187 1.00 85.00 215 ASP A N 1
ATOM 1810 C CA . ASP A 1 215 ? -22.610 -22.056 -7.808 1.00 85.00 215 ASP A CA 1
ATOM 1811 C C . ASP A 1 215 ? -22.698 -20.999 -6.683 1.00 85.00 215 ASP A C 1
ATOM 1813 O O . ASP A 1 215 ? -22.773 -21.317 -5.492 1.00 85.00 215 ASP A O 1
ATOM 1817 N N . GLY A 1 216 ? -22.793 -19.722 -7.054 1.00 83.69 216 GLY A N 1
ATOM 1818 C CA . GLY A 1 216 ? -23.096 -18.612 -6.154 1.00 83.69 216 GLY A CA 1
ATOM 1819 C C . GLY A 1 216 ? -21.912 -17.686 -5.884 1.00 83.69 216 GLY A C 1
ATOM 1820 O O . GLY A 1 216 ? -20.744 -18.037 -6.014 1.00 83.69 216 GLY A O 1
ATOM 1821 N N . TRP A 1 217 ? -22.232 -16.444 -5.517 1.00 89.88 217 TRP A N 1
ATOM 1822 C CA . TRP A 1 217 ? -21.288 -15.327 -5.546 1.00 89.88 217 TRP A CA 1
ATOM 1823 C C . TRP A 1 217 ? -20.041 -15.512 -4.672 1.00 89.88 217 TRP A C 1
ATOM 1825 O O . TRP A 1 217 ? -20.060 -15.341 -3.450 1.00 89.88 217 TRP A O 1
ATOM 1835 N N . GLY A 1 218 ? -18.919 -15.791 -5.333 1.00 85.00 218 GLY A N 1
ATOM 1836 C CA . GLY A 1 218 ? -17.632 -16.044 -4.702 1.00 85.00 218 GLY A CA 1
ATOM 1837 C C . GLY A 1 218 ? -17.610 -17.306 -3.836 1.00 85.00 218 GLY A C 1
ATOM 1838 O O . GLY A 1 218 ? -16.840 -17.349 -2.873 1.00 85.00 218 GLY A O 1
ATOM 1839 N N . SER A 1 219 ? -18.452 -18.292 -4.133 1.00 85.19 219 SER A N 1
ATOM 1840 C CA . SER A 1 219 ? -18.136 -19.685 -3.833 1.00 85.19 219 SER A CA 1
ATOM 1841 C C . SER A 1 219 ? -17.316 -20.208 -5.008 1.00 85.19 219 SER A C 1
ATOM 1843 O O . SER A 1 219 ? -17.764 -20.075 -6.141 1.00 85.19 219 SER A O 1
ATOM 1845 N N . SER A 1 220 ? -16.103 -20.688 -4.741 1.00 87.12 220 SER A N 1
ATOM 1846 C CA . SER A 1 220 ? -15.172 -21.176 -5.764 1.00 87.12 220 SER A CA 1
ATOM 1847 C C . SER A 1 220 ? -14.005 -21.917 -5.118 1.00 87.12 220 SER A C 1
ATOM 1849 O O . SER A 1 220 ? -13.456 -21.395 -4.137 1.00 87.12 220 SER A O 1
ATOM 1851 N N . ASP A 1 221 ? -13.573 -23.047 -5.670 1.00 88.75 221 ASP A N 1
ATOM 1852 C CA . ASP A 1 221 ? -12.314 -23.716 -5.311 1.00 88.75 221 ASP A CA 1
ATOM 1853 C C . ASP A 1 221 ? -11.181 -23.530 -6.340 1.00 88.75 221 ASP A C 1
ATOM 1855 O O . ASP A 1 221 ? -10.026 -23.823 -6.016 1.00 88.75 221 ASP A O 1
ATOM 1859 N N . CYS A 1 222 ? -11.468 -22.898 -7.485 1.00 90.00 222 CYS A N 1
ATOM 1860 C CA . CYS A 1 222 ? -10.493 -22.535 -8.517 1.00 90.00 222 CYS A CA 1
ATOM 1861 C C . CYS A 1 222 ? -9.245 -21.784 -8.005 1.00 90.00 222 CYS A C 1
ATOM 1863 O O . CYS A 1 222 ? -9.300 -20.848 -7.193 1.00 90.00 222 CYS A O 1
ATOM 1865 N N . SER A 1 223 ? -8.088 -22.165 -8.546 1.00 89.56 223 SER A N 1
ATOM 1866 C CA . SER A 1 223 ? -6.772 -21.567 -8.312 1.00 89.56 223 SER A CA 1
ATOM 1867 C C . SER A 1 223 ? -6.507 -20.375 -9.250 1.00 89.56 223 SER A C 1
ATOM 1869 O O . SER A 1 223 ? -7.226 -20.180 -10.227 1.00 89.56 223 SER A O 1
ATOM 1871 N N . PRO A 1 224 ? -5.454 -19.559 -9.030 1.00 89.06 224 PRO A N 1
ATOM 1872 C CA . PRO A 1 224 ? -5.145 -18.417 -9.902 1.00 89.06 224 PRO A CA 1
ATOM 1873 C C . PRO A 1 224 ? -4.835 -18.757 -11.371 1.00 89.06 224 PRO A C 1
ATOM 1875 O O . PRO A 1 224 ? -4.739 -17.838 -12.182 1.00 89.06 224 PRO A O 1
ATOM 1878 N N . SER A 1 225 ? -4.636 -20.037 -11.700 1.00 91.19 225 SER A N 1
ATOM 1879 C CA . SER A 1 225 ? -4.463 -20.542 -13.070 1.00 91.19 225 SER A CA 1
ATOM 1880 C C . SER A 1 225 ? -5.781 -20.875 -13.773 1.00 91.19 225 SER A C 1
ATOM 1882 O O . SER A 1 225 ? -5.790 -20.907 -14.997 1.00 91.19 225 SER A O 1
ATOM 1884 N N . GLU A 1 226 ? -6.880 -21.081 -13.049 1.00 92.50 226 GLU A N 1
ATOM 1885 C CA . GLU A 1 226 ? -8.196 -21.369 -13.634 1.00 92.50 226 GLU A CA 1
ATOM 1886 C C . GLU A 1 226 ? -9.005 -20.074 -13.863 1.00 92.50 226 GLU A C 1
ATOM 1888 O O . GLU A 1 226 ? -10.029 -19.821 -13.229 1.00 92.50 226 GLU A O 1
ATOM 1893 N N . ALA A 1 227 ? -8.491 -19.187 -14.727 1.00 93.19 227 ALA A N 1
ATOM 1894 C CA . ALA A 1 227 ? -9.148 -17.926 -15.079 1.00 93.19 227 ALA A CA 1
ATOM 1895 C C . ALA A 1 227 ? -9.738 -17.964 -16.497 1.00 93.19 227 ALA A C 1
ATOM 1897 O O . ALA A 1 227 ? -9.012 -18.188 -17.471 1.00 93.19 227 ALA A O 1
ATOM 1898 N N . ALA A 1 228 ? -11.036 -17.668 -16.606 1.00 95.31 228 ALA A N 1
ATOM 1899 C CA . ALA A 1 228 ? -11.747 -17.571 -17.877 1.00 95.31 228 ALA A CA 1
ATOM 1900 C C . ALA A 1 228 ? -11.387 -16.301 -18.646 1.00 95.31 228 ALA A C 1
ATOM 1902 O O . ALA A 1 228 ? -11.271 -15.211 -18.077 1.00 95.31 228 ALA A O 1
ATOM 1903 N N . GLY A 1 229 ? -11.307 -16.430 -19.967 1.00 95.44 229 GLY A N 1
ATOM 1904 C CA . GLY A 1 229 ? -11.154 -15.324 -20.903 1.00 95.44 229 GLY A CA 1
ATOM 1905 C C . GLY A 1 229 ? -11.920 -15.554 -22.200 1.00 95.44 229 GLY A C 1
ATOM 1906 O O . GLY A 1 229 ? -12.457 -16.635 -22.449 1.00 95.44 229 GLY A O 1
ATOM 1907 N N . VAL A 1 230 ? -11.982 -14.517 -23.029 1.00 96.06 230 VAL A N 1
ATOM 1908 C CA . VAL A 1 230 ? -12.665 -14.547 -24.328 1.00 96.06 230 VAL A CA 1
ATOM 1909 C C . VAL A 1 230 ? -11.863 -13.806 -25.390 1.00 96.06 230 VAL A C 1
ATOM 1911 O O . VAL A 1 230 ? -11.052 -12.933 -25.083 1.00 96.06 230 VAL A O 1
ATOM 1914 N N . ILE A 1 231 ? -12.146 -14.130 -26.648 1.00 94.50 231 ILE A N 1
ATOM 1915 C CA . ILE A 1 231 ? -11.806 -13.353 -27.840 1.00 94.50 231 ILE A CA 1
ATOM 1916 C C . ILE A 1 231 ? -13.129 -13.095 -28.566 1.00 94.50 231 ILE A C 1
ATOM 1918 O O . ILE A 1 231 ? -13.818 -14.043 -28.941 1.00 94.50 231 ILE A O 1
ATOM 1922 N N . CYS A 1 232 ? -13.492 -11.831 -28.760 1.00 94.12 232 CYS A N 1
ATOM 1923 C CA . CYS A 1 232 ? -14.744 -11.392 -29.374 1.00 94.12 232 CYS A CA 1
ATOM 1924 C C . CYS A 1 232 ? -14.544 -10.879 -30.810 1.00 94.12 232 CYS A C 1
ATOM 1926 O O . CYS A 1 232 ? -13.466 -10.394 -31.166 1.00 94.12 232 CYS A O 1
ATOM 1928 N N . GLU A 1 233 ? -15.604 -10.929 -31.619 1.00 88.44 233 GLU A N 1
ATOM 1929 C CA . GLU A 1 233 ? -15.621 -10.417 -32.995 1.00 88.44 233 GLU A CA 1
ATOM 1930 C C . GLU A 1 233 ? -15.853 -8.890 -33.009 1.00 88.44 233 GLU A C 1
ATOM 1932 O O . GLU A 1 233 ? -16.911 -8.402 -32.595 1.00 88.44 233 GLU A O 1
ATOM 1937 N N . ASP A 1 234 ? -14.849 -8.129 -33.468 1.00 76.50 234 ASP A N 1
ATOM 1938 C CA . ASP A 1 234 ? -14.896 -6.665 -33.592 1.00 76.50 234 ASP A CA 1
ATOM 1939 C C . ASP A 1 234 ? -15.457 -6.231 -34.966 1.00 76.50 234 ASP A C 1
ATOM 1941 O O . ASP A 1 234 ? -14.777 -6.407 -35.985 1.00 76.50 234 ASP A O 1
ATOM 1945 N N . PRO A 1 235 ? -16.652 -5.606 -35.031 1.00 59.09 235 PRO A N 1
ATOM 1946 C CA . PRO A 1 235 ? -17.230 -5.129 -36.289 1.00 59.09 235 PRO A CA 1
ATOM 1947 C C . PRO A 1 235 ? -16.447 -3.968 -36.930 1.00 59.09 235 PRO A C 1
ATOM 1949 O O . PRO A 1 235 ? -16.699 -3.618 -38.083 1.00 59.09 235 PRO A O 1
ATOM 1952 N N . GLU A 1 236 ? -15.485 -3.353 -36.233 1.00 55.03 236 GLU A N 1
ATOM 1953 C CA . GLU A 1 236 ? -14.709 -2.232 -36.770 1.00 55.03 236 GLU A CA 1
ATOM 1954 C C . GLU A 1 236 ? -13.604 -2.657 -37.767 1.00 55.03 236 GLU A C 1
ATOM 1956 O O . GLU A 1 236 ? -12.841 -1.802 -38.228 1.00 55.03 236 GLU A O 1
ATOM 1961 N N . GLN A 1 237 ? -13.478 -3.943 -38.126 1.00 52.41 237 GLN A N 1
ATOM 1962 C CA . GLN A 1 237 ? -12.484 -4.398 -39.115 1.00 52.41 237 GLN A CA 1
ATOM 1963 C C . GLN A 1 237 ? -12.950 -4.322 -40.582 1.00 52.41 237 GLN A C 1
ATOM 1965 O O . GLN A 1 237 ? -12.127 -4.004 -41.441 1.00 52.41 237 GLN A O 1
ATOM 1970 N N . GLU A 1 238 ? -14.239 -4.498 -40.904 1.00 43.38 238 GLU A N 1
ATOM 1971 C CA . GLU A 1 238 ? -14.700 -4.457 -42.312 1.00 43.38 238 GLU A CA 1
ATOM 1972 C C . GLU A 1 238 ? -14.593 -3.050 -42.941 1.00 43.38 238 GLU A C 1
ATOM 1974 O O . GLU A 1 238 ? -14.209 -2.883 -44.105 1.00 43.38 238 GLU A O 1
ATOM 1979 N N . ILE A 1 239 ? -14.876 -2.009 -42.150 1.00 51.50 239 ILE A N 1
ATOM 1980 C CA . ILE A 1 239 ? -15.010 -0.615 -42.616 1.00 51.50 239 ILE A CA 1
ATOM 1981 C C . ILE A 1 239 ? -13.652 0.014 -42.994 1.00 51.50 239 ILE A C 1
ATOM 1983 O O . ILE A 1 239 ? -13.587 0.936 -43.814 1.00 51.50 239 ILE A O 1
ATOM 1987 N N . LYS A 1 240 ? -12.540 -0.510 -42.460 1.00 45.84 240 LYS A N 1
ATOM 1988 C CA . LYS A 1 240 ? -11.174 0.023 -42.660 1.00 45.84 240 LYS A CA 1
ATOM 1989 C C . LYS A 1 240 ? -10.642 -0.141 -44.098 1.00 45.84 240 LYS A C 1
ATOM 1991 O O . LYS A 1 240 ? -9.558 0.349 -44.411 1.00 45.84 240 LYS A O 1
ATOM 1996 N N . SER A 1 241 ? -11.417 -0.769 -44.984 1.00 44.38 241 SER A N 1
ATOM 1997 C CA . SER A 1 241 ? -11.094 -1.001 -46.396 1.00 44.38 241 SER A CA 1
ATOM 1998 C C . SER A 1 241 ? -11.422 0.164 -47.352 1.00 44.38 241 SER A C 1
ATOM 2000 O O . SER A 1 241 ? -10.816 0.230 -48.422 1.00 44.38 241 SER A O 1
ATOM 2002 N N . GLN A 1 242 ? -12.340 1.087 -47.009 1.00 44.91 242 GLN A N 1
ATOM 2003 C CA . GLN A 1 242 ? -12.891 2.053 -47.989 1.00 44.91 242 GLN A CA 1
ATOM 2004 C C . GLN A 1 242 ? -12.782 3.550 -47.635 1.00 44.91 242 GLN A C 1
ATOM 2006 O O . GLN A 1 242 ? -12.688 4.376 -48.542 1.00 44.91 242 GLN A O 1
ATOM 2011 N N . SER A 1 243 ? -12.750 3.953 -46.361 1.00 41.66 243 SER A N 1
ATOM 2012 C CA . SER A 1 243 ? -12.893 5.367 -45.941 1.00 41.66 243 SER A CA 1
ATOM 2013 C C . SER A 1 243 ? -11.624 6.242 -46.065 1.00 41.66 243 SER A C 1
ATOM 2015 O O . SER A 1 243 ? -11.371 7.131 -45.253 1.00 41.66 243 SER A O 1
ATOM 2017 N N . LYS A 1 244 ? -10.807 6.044 -47.109 1.00 48.09 244 LYS A N 1
ATOM 2018 C CA . LYS A 1 244 ? -9.521 6.749 -47.308 1.00 48.09 244 LYS A CA 1
ATOM 2019 C C . LYS A 1 244 ? -9.641 8.116 -48.017 1.00 48.09 244 LYS A C 1
ATOM 2021 O O . LYS A 1 244 ? -8.758 8.487 -48.787 1.00 48.09 244 LYS A O 1
ATOM 2026 N N . SER A 1 245 ? -10.713 8.877 -47.777 1.00 44.75 245 SER A N 1
ATOM 2027 C CA . SER A 1 245 ? -10.837 10.278 -48.223 1.00 44.75 245 SER A CA 1
ATOM 2028 C C . SER A 1 245 ? -11.946 11.030 -47.480 1.00 44.75 245 SER A C 1
ATOM 2030 O O . SER A 1 245 ? -13.052 10.512 -47.370 1.00 44.75 245 SER A O 1
ATOM 2032 N N . SER A 1 246 ? -11.670 12.276 -47.061 1.00 40.59 246 SER A N 1
ATOM 2033 C CA . SER A 1 246 ? -12.535 13.177 -46.261 1.00 40.59 246 SER A CA 1
ATOM 2034 C C . SER A 1 246 ? -12.994 12.595 -44.903 1.00 40.59 246 SER A C 1
ATOM 2036 O O . SER A 1 246 ? -13.368 11.441 -44.792 1.00 40.59 246 SER A O 1
ATOM 2038 N N . MET A 1 247 ? -12.962 13.317 -43.784 1.00 34.91 247 MET A N 1
ATOM 2039 C CA . MET A 1 247 ? -13.209 14.746 -43.591 1.00 34.91 247 MET A CA 1
ATOM 2040 C C . MET A 1 247 ? -12.339 15.297 -42.444 1.00 34.91 247 MET A C 1
ATOM 2042 O O . MET A 1 247 ? -11.973 14.568 -41.526 1.00 34.91 247 MET A O 1
ATOM 2046 N N . LEU A 1 248 ? -12.010 16.589 -42.492 1.00 41.88 248 LEU A N 1
ATOM 2047 C CA . LEU A 1 248 ? -11.267 17.311 -41.450 1.00 41.88 248 LEU A CA 1
ATOM 2048 C C . LEU A 1 248 ? -12.122 18.497 -40.972 1.00 41.88 248 LEU A C 1
ATOM 2050 O O . LEU A 1 248 ? -12.975 18.944 -41.734 1.00 41.88 248 LEU A O 1
ATOM 2054 N N . GLN A 1 249 ? -11.837 19.032 -39.773 1.00 38.28 249 GLN A N 1
ATOM 2055 C CA . GLN A 1 249 ? -12.615 20.050 -39.026 1.00 38.28 249 GLN A CA 1
ATOM 2056 C C . GLN A 1 249 ? -13.809 19.467 -38.235 1.00 38.28 249 GLN A C 1
ATOM 2058 O O . GLN A 1 249 ? -14.465 18.545 -38.696 1.00 38.28 249 GLN A O 1
ATOM 2063 N N . SER A 1 250 ? -14.167 19.967 -37.044 1.00 35.75 250 SER A N 1
ATOM 2064 C CA . SER A 1 250 ? -13.446 20.850 -36.102 1.00 35.75 250 SER A CA 1
ATOM 2065 C C . SER A 1 250 ? -14.143 20.832 -34.733 1.00 35.75 250 SER A C 1
ATOM 2067 O O . SER A 1 250 ? -15.360 20.964 -34.689 1.00 35.75 250 SER A O 1
ATOM 2069 N N . TYR A 1 251 ? -13.383 20.758 -33.633 1.00 31.39 251 TYR A N 1
ATOM 2070 C CA . TYR A 1 251 ? -13.468 21.717 -32.515 1.00 31.39 251 TYR A CA 1
ATOM 2071 C C . TYR A 1 251 ? -12.258 21.523 -31.584 1.00 31.39 251 TYR A C 1
ATOM 2073 O O . TYR A 1 251 ? -11.884 20.394 -31.276 1.00 31.39 251 TYR A O 1
ATOM 2081 N N . GLY A 1 252 ? -11.598 22.610 -31.174 1.00 35.31 252 GLY A N 1
ATOM 2082 C CA . GLY A 1 252 ? -10.287 22.545 -30.512 1.00 35.31 252 GLY A CA 1
ATOM 2083 C C . GLY A 1 252 ? -10.289 22.893 -29.021 1.00 35.31 252 GLY A C 1
ATOM 2084 O O . GLY A 1 252 ? -11.140 23.636 -28.541 1.00 35.31 252 GLY A O 1
ATOM 2085 N N . SER A 1 253 ? -9.252 22.436 -28.312 1.00 35.34 253 SER A N 1
ATOM 2086 C CA . SER A 1 253 ? -8.838 22.966 -27.007 1.00 35.34 253 SER A CA 1
ATOM 2087 C C . SER A 1 253 ? -7.317 23.144 -26.999 1.00 35.34 253 SER A C 1
ATOM 2089 O O . SER A 1 253 ? -6.576 22.182 -27.196 1.00 35.34 253 SER A O 1
ATOM 2091 N N . LYS A 1 254 ? -6.840 24.386 -26.846 1.00 47.72 254 LYS A N 1
ATOM 2092 C CA . LYS A 1 254 ? -5.417 24.747 -26.977 1.00 47.72 254 LYS A CA 1
ATOM 2093 C C . LYS A 1 254 ? -4.706 24.795 -25.621 1.00 47.72 254 LYS A C 1
ATOM 2095 O O . LYS A 1 254 ? -4.820 25.810 -24.943 1.00 47.72 254 LYS A O 1
ATOM 2100 N N . THR A 1 255 ? -3.889 23.787 -25.302 1.00 41.56 255 THR A N 1
ATOM 2101 C CA . THR A 1 255 ? -2.760 23.892 -24.341 1.00 41.56 255 THR A CA 1
ATOM 2102 C C . THR A 1 255 ? -1.741 22.747 -24.512 1.00 41.56 255 THR A C 1
ATOM 2104 O O . THR A 1 255 ? -1.546 21.921 -23.624 1.00 41.56 255 THR A O 1
ATOM 2107 N N . SER A 1 256 ? -1.044 22.697 -25.651 1.00 39.25 256 SER A N 1
ATOM 2108 C CA . SER A 1 256 ? 0.234 21.974 -25.782 1.00 39.25 256 SER A CA 1
ATOM 2109 C C . SER A 1 256 ? 1.028 22.504 -26.978 1.00 39.25 256 SER A C 1
ATOM 2111 O O . SER A 1 256 ? 0.439 22.768 -28.024 1.00 39.25 256 SER A O 1
ATOM 2113 N N . ASN A 1 257 ? 2.349 22.638 -26.842 1.00 47.59 257 ASN A N 1
ATOM 2114 C CA . ASN A 1 257 ? 3.235 22.967 -27.961 1.00 47.59 257 ASN A CA 1
ATOM 2115 C C . ASN A 1 257 ? 3.632 21.661 -28.667 1.00 47.59 257 ASN A C 1
ATOM 2117 O O . ASN A 1 257 ? 4.566 20.993 -28.231 1.00 47.59 257 ASN A O 1
ATOM 2121 N N . GLN A 1 258 ? 2.914 21.287 -29.728 1.00 46.81 258 GLN A N 1
ATOM 2122 C CA . GLN A 1 258 ? 3.227 20.121 -30.567 1.00 46.81 258 GLN A CA 1
ATOM 2123 C C . GLN A 1 258 ? 3.820 20.561 -31.917 1.00 46.81 258 GLN A C 1
ATOM 2125 O O . GLN A 1 258 ? 3.512 21.644 -32.409 1.00 46.81 258 GLN A O 1
ATOM 2130 N N . ILE A 1 259 ? 4.683 19.731 -32.516 1.00 53.38 259 ILE A N 1
ATOM 2131 C CA . ILE A 1 259 ? 5.534 20.109 -33.668 1.00 53.38 259 ILE A CA 1
ATOM 2132 C C . ILE A 1 259 ? 4.754 20.457 -34.948 1.00 53.38 259 ILE A C 1
ATOM 2134 O O . ILE A 1 259 ? 5.241 21.247 -35.765 1.00 53.38 259 ILE A O 1
ATOM 2138 N N . ASN A 1 260 ? 3.560 19.885 -35.117 1.00 46.25 260 ASN A N 1
ATOM 2139 C CA . ASN A 1 260 ? 2.807 19.874 -36.377 1.00 46.25 260 ASN A CA 1
ATOM 2140 C C . ASN A 1 260 ? 2.583 21.264 -37.004 1.00 46.25 260 ASN A C 1
ATOM 2142 O O . ASN A 1 260 ? 2.575 21.370 -38.229 1.00 46.25 260 ASN A O 1
ATOM 2146 N N . ASP A 1 261 ? 2.463 22.317 -36.191 1.00 46.91 261 ASP A N 1
ATOM 2147 C CA . ASP A 1 261 ? 2.089 23.664 -36.647 1.00 46.91 261 ASP A CA 1
ATOM 2148 C C . ASP A 1 261 ? 3.262 24.515 -37.186 1.00 46.91 261 ASP A C 1
ATOM 2150 O O . ASP A 1 261 ? 3.016 25.592 -37.729 1.00 46.91 261 ASP A O 1
ATOM 2154 N N . ILE A 1 262 ? 4.530 24.093 -37.028 1.00 50.84 262 ILE A N 1
ATOM 2155 C CA . ILE A 1 262 ? 5.699 24.960 -37.323 1.00 50.84 262 ILE A CA 1
ATOM 2156 C C . ILE A 1 262 ? 6.661 24.378 -38.368 1.00 50.84 262 ILE A C 1
ATOM 2158 O O . ILE A 1 262 ? 7.179 25.132 -39.191 1.00 50.84 262 ILE A O 1
ATOM 2162 N N . TYR A 1 263 ? 6.911 23.064 -38.358 1.00 49.16 263 TYR A N 1
ATOM 2163 C CA . TYR A 1 263 ? 7.971 22.457 -39.185 1.00 49.16 263 TYR A CA 1
ATOM 2164 C C . TYR A 1 263 ? 7.479 21.562 -40.339 1.00 49.16 263 TYR A C 1
ATOM 2166 O O . TYR A 1 263 ? 8.274 21.191 -41.193 1.00 49.16 263 TYR A O 1
ATOM 2174 N N . GLY A 1 264 ? 6.182 21.243 -40.432 1.00 45.53 264 GLY A N 1
ATOM 2175 C CA . GLY A 1 264 ? 5.568 20.758 -41.683 1.00 45.53 264 GLY A CA 1
ATOM 2176 C C . GLY A 1 264 ? 6.123 19.461 -42.306 1.00 45.53 264 GLY A C 1
ATOM 2177 O O . GLY A 1 264 ? 5.903 19.222 -43.492 1.00 45.53 264 GLY A O 1
ATOM 2178 N N . GLY A 1 265 ? 6.834 18.612 -41.556 1.00 56.28 265 GLY A N 1
ATOM 2179 C CA . GLY A 1 265 ? 7.419 17.379 -42.090 1.00 56.28 265 GLY A CA 1
ATOM 2180 C C . GLY A 1 265 ? 7.913 16.414 -41.013 1.00 56.28 265 GLY A C 1
ATOM 2181 O O . GLY A 1 265 ? 8.412 16.843 -39.974 1.00 56.28 265 GLY A O 1
ATOM 2182 N N . ARG A 1 266 ? 7.786 15.107 -41.287 1.00 65.19 266 ARG A N 1
ATOM 2183 C CA . ARG A 1 266 ? 8.212 14.013 -40.393 1.00 65.19 266 ARG A CA 1
ATOM 2184 C C . ARG A 1 266 ? 9.709 14.085 -40.090 1.00 65.19 266 ARG A C 1
ATOM 2186 O O . ARG A 1 266 ? 10.517 14.211 -41.013 1.00 65.19 266 ARG A O 1
ATOM 2193 N N . ILE A 1 267 ? 10.074 13.927 -38.822 1.00 78.19 267 ILE A N 1
ATOM 2194 C CA . ILE A 1 267 ? 11.464 13.776 -38.385 1.00 78.19 267 ILE A CA 1
ATOM 2195 C C . ILE A 1 267 ? 11.883 12.314 -38.577 1.00 78.19 267 ILE A C 1
ATOM 2197 O O . ILE A 1 267 ? 11.302 11.397 -37.998 1.00 78.19 267 ILE A O 1
ATOM 2201 N N . GLN A 1 268 ? 12.919 12.092 -39.384 1.00 85.19 268 GLN A N 1
ATOM 2202 C CA . GLN A 1 268 ? 13.577 10.791 -39.493 1.00 85.19 268 GLN A CA 1
ATOM 2203 C C . GLN A 1 268 ? 14.635 10.674 -38.394 1.00 85.19 268 GLN A C 1
ATOM 2205 O O . GLN A 1 268 ? 15.371 11.626 -38.145 1.00 85.19 268 GLN A O 1
ATOM 2210 N N . VAL A 1 269 ? 14.728 9.509 -37.754 1.00 90.56 269 VAL A N 1
ATOM 2211 C CA . VAL A 1 269 ? 15.684 9.215 -36.675 1.00 90.56 269 VAL A CA 1
ATOM 2212 C C . VAL A 1 269 ? 16.534 8.017 -37.097 1.00 90.56 269 VAL A C 1
ATOM 2214 O O . VAL A 1 269 ? 16.023 7.107 -37.750 1.00 90.56 269 VAL A O 1
ATOM 2217 N N . ARG A 1 270 ? 17.821 7.999 -36.737 1.00 91.25 270 ARG A N 1
ATOM 2218 C CA . ARG A 1 270 ? 18.697 6.824 -36.871 1.00 91.25 270 ARG A CA 1
ATOM 2219 C C . ARG A 1 270 ? 19.738 6.771 -35.756 1.00 91.25 270 ARG A C 1
ATOM 2221 O O . ARG A 1 270 ? 20.083 7.803 -35.182 1.00 91.25 270 ARG A O 1
ATOM 2228 N N . LEU A 1 271 ? 20.290 5.583 -35.518 1.00 93.00 271 LEU A N 1
ATOM 2229 C CA . LEU A 1 271 ? 21.528 5.420 -34.755 1.00 93.00 271 LEU A CA 1
ATOM 2230 C C . LEU A 1 271 ? 22.729 5.411 -35.706 1.00 93.00 271 LEU A C 1
ATOM 2232 O O . LEU A 1 271 ? 22.626 4.951 -36.846 1.00 93.00 271 LEU A O 1
ATOM 2236 N N . ALA A 1 272 ? 23.867 5.930 -35.249 1.00 91.25 272 ALA A N 1
ATOM 2237 C CA . ALA A 1 272 ? 25.106 5.933 -36.019 1.00 91.25 272 ALA A CA 1
ATOM 2238 C C . ALA A 1 272 ? 26.351 5.773 -35.130 1.00 91.25 272 ALA A C 1
ATOM 2240 O O . ALA A 1 272 ? 26.382 6.204 -33.979 1.00 91.25 272 ALA A O 1
ATOM 2241 N N . GLY A 1 273 ? 27.409 5.174 -35.686 1.00 87.94 273 GLY A N 1
ATOM 2242 C CA . GLY A 1 273 ? 28.708 5.010 -35.018 1.00 87.94 273 GLY A CA 1
ATOM 2243 C C . GLY A 1 273 ? 28.802 3.870 -33.996 1.00 87.94 273 GLY A C 1
ATOM 2244 O O . GLY A 1 273 ? 29.895 3.629 -33.492 1.00 87.94 273 GLY A O 1
ATOM 2245 N N . GLY A 1 274 ? 27.703 3.166 -33.710 1.00 89.94 274 GLY A N 1
ATOM 2246 C CA . GLY A 1 274 ? 27.706 1.934 -32.919 1.00 89.94 274 GLY A CA 1
ATOM 2247 C C . GLY A 1 274 ? 28.428 0.769 -33.601 1.00 89.94 274 GLY A C 1
ATOM 2248 O O . GLY A 1 274 ? 28.608 0.755 -34.820 1.00 89.94 274 GLY A O 1
ATOM 2249 N N . ARG A 1 275 ? 28.830 -0.229 -32.806 1.00 88.62 275 ARG A N 1
ATOM 2250 C CA . ARG A 1 275 ? 29.368 -1.519 -33.276 1.00 88.62 275 ARG A CA 1
ATOM 2251 C C . ARG A 1 275 ? 28.257 -2.500 -33.646 1.00 88.62 275 ARG A C 1
ATOM 2253 O O . ARG A 1 275 ? 28.471 -3.377 -34.479 1.00 88.62 275 ARG A O 1
ATOM 2260 N N . VAL A 1 276 ? 27.087 -2.350 -33.026 1.00 89.94 276 VAL A N 1
ATOM 2261 C CA . VAL A 1 276 ? 25.850 -3.082 -33.326 1.00 89.94 276 VAL A CA 1
ATOM 2262 C C . VAL A 1 276 ? 24.755 -2.111 -33.764 1.00 89.94 276 VAL A C 1
ATOM 2264 O O . VAL A 1 276 ? 24.801 -0.926 -33.448 1.00 89.94 276 VAL A O 1
ATOM 2267 N N . TYR A 1 277 ? 23.747 -2.606 -34.485 1.00 89.50 277 TYR A N 1
ATOM 2268 C CA . TYR A 1 277 ? 22.640 -1.780 -34.989 1.00 89.50 277 TYR A CA 1
ATOM 2269 C C . TYR A 1 277 ? 21.722 -1.227 -33.880 1.00 89.50 277 TYR A C 1
ATOM 2271 O O . TYR A 1 277 ? 20.940 -0.314 -34.136 1.00 89.50 277 TYR A O 1
ATOM 2279 N N . SER A 1 278 ? 21.809 -1.778 -32.664 1.00 91.12 278 SER A N 1
ATOM 2280 C CA . SER A 1 278 ? 21.026 -1.375 -31.493 1.00 91.12 278 SER A CA 1
ATOM 2281 C C . SER A 1 278 ? 21.717 -0.333 -30.600 1.00 91.12 278 SER A C 1
ATOM 2283 O O . SER A 1 278 ? 21.163 0.023 -29.563 1.00 91.12 278 SER A O 1
ATOM 2285 N N . GLU A 1 279 ? 22.896 0.181 -30.970 1.00 93.94 279 GLU A N 1
ATOM 2286 C CA . GLU A 1 279 ? 23.601 1.231 -30.219 1.00 93.94 279 GLU A CA 1
ATOM 2287 C C . GLU A 1 279 ? 24.075 2.376 -31.131 1.00 93.94 279 GLU A C 1
ATOM 2289 O O . GLU A 1 279 ? 24.292 2.197 -32.332 1.00 93.94 279 GLU A O 1
ATOM 2294 N N . GLY A 1 280 ? 24.286 3.564 -30.561 1.00 93.19 280 GLY A N 1
ATOM 2295 C CA . GLY A 1 280 ? 24.983 4.659 -31.241 1.00 93.19 280 GLY A CA 1
ATOM 2296 C C . GLY A 1 280 ? 24.513 6.054 -30.838 1.00 93.19 280 GLY A C 1
ATOM 2297 O O . GLY A 1 280 ? 23.606 6.218 -30.020 1.00 93.19 280 GLY A O 1
ATOM 2298 N N . ARG A 1 281 ? 25.114 7.081 -31.455 1.00 92.44 281 ARG A N 1
ATOM 2299 C CA . ARG A 1 281 ? 24.621 8.465 -31.348 1.00 92.44 281 ARG A CA 1
ATOM 2300 C C . ARG A 1 281 ? 23.275 8.590 -32.058 1.00 92.44 281 ARG A C 1
ATOM 2302 O O . ARG A 1 281 ? 23.094 8.005 -33.129 1.00 92.44 281 ARG A O 1
ATOM 2309 N N . VAL A 1 282 ? 22.363 9.377 -31.494 1.00 93.06 282 VAL A N 1
ATOM 2310 C CA . VAL A 1 282 ? 21.058 9.649 -32.105 1.00 93.06 282 VAL A CA 1
ATOM 2311 C C . VAL A 1 282 ? 21.217 10.783 -33.114 1.00 93.06 282 VAL A C 1
ATOM 2313 O O . VAL A 1 282 ? 21.511 11.923 -32.747 1.00 93.06 282 VAL A O 1
ATOM 2316 N N . GLU A 1 283 ? 21.019 10.469 -34.392 1.00 91.19 283 GLU A N 1
ATOM 2317 C CA . GLU A 1 283 ? 20.945 11.466 -35.457 1.00 91.19 283 GLU A CA 1
ATOM 2318 C C . GLU A 1 283 ? 19.502 11.642 -35.919 1.00 91.19 283 GLU A C 1
ATOM 2320 O O . GLU A 1 283 ? 18.767 10.670 -36.112 1.00 91.19 283 GLU A O 1
ATOM 2325 N N . ILE A 1 284 ? 19.117 12.895 -36.143 1.00 89.56 284 ILE A N 1
ATOM 2326 C CA . ILE A 1 284 ? 17.815 13.268 -36.687 1.00 89.56 284 ILE A CA 1
ATOM 2327 C C . ILE A 1 284 ? 17.980 14.007 -38.011 1.00 89.56 284 ILE A C 1
ATOM 2329 O O . ILE A 1 284 ? 18.928 14.771 -38.206 1.00 89.56 284 ILE A O 1
ATOM 2333 N N . LYS A 1 285 ? 17.036 13.790 -38.924 1.00 86.00 285 LYS A N 1
ATOM 2334 C CA . LYS A 1 285 ? 16.918 14.522 -40.183 1.00 86.00 285 LYS A CA 1
ATOM 2335 C C . LYS A 1 285 ? 15.519 15.101 -40.304 1.00 86.00 285 LYS A C 1
ATOM 2337 O O . LYS A 1 285 ? 14.523 14.401 -40.127 1.00 86.00 285 LYS A O 1
ATOM 2342 N N . HIS A 1 286 ? 15.463 16.381 -40.639 1.00 78.69 286 HIS A N 1
ATOM 2343 C CA . HIS A 1 286 ? 14.226 17.078 -40.953 1.00 78.69 286 HIS A CA 1
ATOM 2344 C C . HIS A 1 286 ? 14.088 17.286 -42.470 1.00 78.69 286 HIS A C 1
ATOM 2346 O O . HIS A 1 286 ? 15.066 17.170 -43.213 1.00 78.69 286 HIS A O 1
ATOM 2352 N N . SER A 1 287 ? 12.877 17.586 -42.944 1.00 66.25 287 SER A N 1
ATOM 2353 C CA . SER A 1 287 ? 12.616 17.806 -44.369 1.00 66.25 287 SER A CA 1
ATOM 2354 C C . SER A 1 287 ? 13.485 18.950 -44.910 1.00 66.25 287 SER A C 1
ATOM 2356 O O . SER A 1 287 ? 13.439 20.067 -44.401 1.00 66.25 287 SER A O 1
ATOM 2358 N N . GLY A 1 288 ? 14.320 18.660 -45.911 1.00 67.88 288 GLY A N 1
ATOM 2359 C CA . GLY A 1 288 ? 15.232 19.636 -46.521 1.00 67.88 288 GLY A CA 1
ATOM 2360 C C . GLY A 1 288 ? 16.507 19.984 -45.734 1.00 67.88 288 GLY A C 1
ATOM 2361 O O . GLY A 1 288 ? 17.276 20.805 -46.220 1.00 67.88 288 GLY A O 1
ATOM 2362 N N . MET A 1 289 ? 16.771 19.373 -44.571 1.00 74.56 289 MET A N 1
ATOM 2363 C CA . MET A 1 289 ? 18.028 19.560 -43.820 1.00 74.56 289 MET A CA 1
ATOM 2364 C C . MET A 1 289 ? 18.916 18.310 -43.862 1.00 74.56 289 MET A C 1
ATOM 2366 O O . MET A 1 289 ? 18.432 17.210 -44.125 1.00 74.56 289 MET A O 1
ATOM 2370 N N . ASP A 1 290 ? 20.211 18.468 -43.582 1.00 83.44 290 ASP A N 1
ATOM 2371 C CA . ASP A 1 290 ? 21.142 17.352 -43.372 1.00 83.44 290 ASP A CA 1
ATOM 2372 C C . ASP A 1 290 ? 20.929 16.644 -42.021 1.00 83.44 290 ASP A C 1
ATOM 2374 O O . ASP A 1 290 ? 20.151 17.083 -41.173 1.00 83.44 290 ASP A O 1
ATOM 2378 N N . TRP A 1 291 ? 21.616 15.513 -41.828 1.00 87.94 291 TRP A N 1
ATOM 2379 C CA . TRP A 1 291 ? 21.620 14.785 -40.556 1.00 87.94 291 TRP A CA 1
ATOM 2380 C C . TRP A 1 291 ? 22.347 15.586 -39.469 1.00 87.94 291 TRP A C 1
ATOM 2382 O O . TRP A 1 291 ? 23.535 15.886 -39.600 1.00 87.94 291 TRP A O 1
ATOM 2392 N N . GLY A 1 292 ? 21.643 15.884 -38.379 1.00 88.31 292 GLY A N 1
ATOM 2393 C CA . GLY A 1 292 ? 22.197 16.535 -37.195 1.00 88.31 292 GLY A CA 1
ATOM 2394 C C . GLY A 1 292 ? 22.073 15.676 -35.940 1.00 88.31 292 GLY A C 1
ATOM 2395 O O . GLY A 1 292 ? 21.298 14.723 -35.890 1.00 88.31 292 GLY A O 1
ATOM 2396 N N . VAL A 1 293 ? 22.853 16.015 -34.918 1.00 88.94 293 VAL A N 1
ATOM 2397 C CA . VAL A 1 293 ? 22.890 15.326 -33.619 1.00 88.94 293 VAL A CA 1
ATOM 2398 C C . VAL A 1 293 ? 22.019 16.035 -32.580 1.00 88.94 293 VAL A C 1
ATOM 2400 O O . VAL A 1 293 ? 21.754 17.236 -32.685 1.00 88.94 293 VAL A O 1
ATOM 2403 N N . ILE A 1 294 ? 21.581 15.290 -31.564 1.00 89.31 294 ILE A N 1
ATOM 2404 C CA . ILE A 1 294 ? 20.878 15.835 -30.395 1.00 89.31 294 ILE A CA 1
ATOM 2405 C C . ILE A 1 294 ? 21.900 16.150 -29.286 1.00 89.31 294 ILE A C 1
ATOM 2407 O O . ILE A 1 294 ? 22.809 15.361 -29.018 1.00 89.31 294 ILE A O 1
ATOM 2411 N N . CYS A 1 295 ? 21.748 17.302 -28.631 1.00 87.75 295 CYS A N 1
ATOM 2412 C CA . CYS A 1 295 ? 22.519 17.684 -27.445 1.00 87.75 295 CYS A CA 1
ATOM 2413 C C . CYS A 1 295 ? 22.198 16.754 -26.265 1.00 87.75 295 CYS A C 1
ATOM 2415 O O . CYS A 1 295 ? 21.032 16.563 -25.928 1.00 87.75 295 CYS A O 1
ATOM 2417 N N . GLY A 1 296 ? 23.233 16.223 -25.611 1.00 86.06 296 GLY A N 1
ATOM 2418 C CA . GLY A 1 296 ? 23.094 15.307 -24.475 1.00 86.06 296 GLY A CA 1
ATOM 2419 C C . GLY A 1 296 ? 22.665 15.962 -23.155 1.00 86.06 296 GLY A C 1
ATOM 2420 O O . GLY A 1 296 ? 22.380 15.243 -22.205 1.00 86.06 296 GLY A O 1
ATOM 2421 N N . ASP A 1 297 ? 22.612 17.296 -23.057 1.00 85.69 297 ASP A N 1
ATOM 2422 C CA . ASP A 1 297 ? 22.219 17.972 -21.811 1.00 85.69 297 ASP A CA 1
ATOM 2423 C C . ASP A 1 297 ? 20.773 17.631 -21.408 1.00 85.69 297 ASP A C 1
ATOM 2425 O O . ASP A 1 297 ? 19.821 17.889 -22.148 1.00 85.69 297 ASP A O 1
ATOM 2429 N N . GLY A 1 298 ? 20.627 17.034 -20.224 1.00 83.19 298 GLY A N 1
ATOM 2430 C CA . GLY A 1 298 ? 19.355 16.531 -19.701 1.00 83.19 298 GLY A CA 1
ATOM 2431 C C . GLY A 1 298 ? 18.867 15.200 -20.292 1.00 83.19 298 GLY A C 1
ATOM 2432 O O . GLY A 1 298 ? 17.798 14.751 -19.891 1.00 83.19 298 GLY A O 1
ATOM 2433 N N . TRP A 1 299 ? 19.618 14.560 -21.196 1.00 88.81 299 TRP A N 1
ATOM 2434 C CA . TRP A 1 299 ? 19.233 13.291 -21.831 1.00 88.81 299 TRP A CA 1
ATOM 2435 C C . TRP A 1 299 ? 19.192 12.135 -20.820 1.00 88.81 299 TRP A C 1
ATOM 2437 O O . TRP A 1 299 ? 20.178 11.900 -20.115 1.00 88.81 299 TRP A O 1
ATOM 2447 N N . SER A 1 300 ? 18.072 11.409 -20.752 1.00 89.19 300 SER A N 1
ATOM 2448 C CA . SER A 1 300 ? 17.844 10.318 -19.797 1.00 89.19 300 SER A CA 1
ATOM 2449 C C . SER A 1 300 ? 17.258 9.059 -20.455 1.00 89.19 300 SER A C 1
ATOM 2451 O O . SER A 1 300 ? 16.969 9.023 -21.654 1.00 89.19 300 SER A O 1
ATOM 2453 N N . LEU A 1 301 ? 17.041 8.009 -19.651 1.00 88.94 301 LEU A N 1
ATOM 2454 C CA . LEU A 1 301 ? 16.373 6.781 -20.095 1.00 88.94 301 LEU A CA 1
ATOM 2455 C C . LEU A 1 301 ? 14.947 7.028 -20.619 1.00 88.94 301 LEU A C 1
ATOM 2457 O O . LEU A 1 301 ? 14.472 6.247 -21.441 1.00 88.94 301 LEU A O 1
ATOM 2461 N N . LEU A 1 302 ? 14.269 8.108 -20.206 1.00 89.31 302 LEU A N 1
ATOM 2462 C CA . LEU A 1 302 ? 12.936 8.445 -20.715 1.00 89.31 302 LEU A CA 1
ATOM 2463 C C . LEU A 1 302 ? 12.995 8.835 -22.197 1.00 89.31 302 LEU A C 1
ATOM 2465 O O . LEU A 1 302 ? 12.250 8.274 -23.001 1.00 89.31 302 LEU A O 1
ATOM 2469 N N . GLU A 1 303 ? 13.921 9.714 -22.584 1.00 91.12 303 GLU A N 1
ATOM 2470 C CA . GLU A 1 303 ? 14.147 10.095 -23.984 1.00 91.12 303 GLU A CA 1
ATOM 2471 C C . GLU A 1 303 ? 14.675 8.910 -24.801 1.00 91.12 303 GLU A C 1
ATOM 2473 O O . GLU A 1 303 ? 14.182 8.634 -25.897 1.00 91.12 303 GLU A O 1
ATOM 2478 N N . ALA A 1 304 ? 15.622 8.149 -24.241 1.00 92.00 304 ALA A N 1
ATOM 2479 C CA . ALA A 1 304 ? 16.167 6.964 -24.893 1.00 92.00 304 ALA A CA 1
ATOM 2480 C C . ALA A 1 304 ? 15.093 5.891 -25.159 1.00 92.00 304 ALA A C 1
ATOM 2482 O O . ALA A 1 304 ? 15.092 5.284 -26.232 1.00 92.00 304 ALA A O 1
ATOM 2483 N N . SER A 1 305 ? 14.143 5.688 -24.235 1.00 91.25 305 SER A N 1
ATOM 2484 C CA . SER A 1 305 ? 13.046 4.720 -24.405 1.00 91.25 305 SER A CA 1
ATOM 2485 C C . SER A 1 305 ? 12.160 5.048 -25.610 1.00 91.25 305 SER A C 1
ATOM 2487 O O . SER A 1 305 ? 11.743 4.143 -26.335 1.00 91.25 305 SER A O 1
ATOM 2489 N N . VAL A 1 306 ? 11.936 6.341 -25.877 1.00 91.69 306 VAL A N 1
ATOM 2490 C CA . VAL A 1 306 ? 11.190 6.816 -27.049 1.00 91.69 306 VAL A CA 1
ATOM 2491 C C . VAL A 1 306 ? 11.979 6.543 -28.331 1.00 91.69 306 VAL A C 1
ATOM 2493 O O . VAL A 1 306 ? 11.382 6.100 -29.308 1.00 91.69 306 VAL A O 1
ATOM 2496 N N . VAL A 1 307 ? 13.308 6.715 -28.330 1.00 93.12 307 VAL A N 1
ATOM 2497 C CA . VAL A 1 307 ? 14.165 6.395 -29.491 1.00 93.12 307 VAL A CA 1
ATOM 2498 C C . VAL A 1 307 ? 14.176 4.897 -29.797 1.00 93.12 307 VAL A C 1
ATOM 2500 O O . VAL A 1 307 ? 13.894 4.515 -30.933 1.00 93.12 307 VAL A O 1
ATOM 2503 N N . CYS A 1 308 ? 14.459 4.041 -28.810 1.00 92.62 308 CYS A N 1
ATOM 2504 C CA . CYS A 1 308 ? 14.500 2.590 -29.023 1.00 92.62 308 CYS A CA 1
ATOM 2505 C C . CYS A 1 308 ? 13.142 2.053 -29.508 1.00 92.62 308 CYS A C 1
ATOM 2507 O O . CYS A 1 308 ? 13.098 1.270 -30.460 1.00 92.62 308 CYS A O 1
ATOM 2509 N N . ARG A 1 309 ? 12.032 2.557 -28.946 1.00 90.38 309 ARG A N 1
ATOM 2510 C CA . ARG A 1 309 ? 10.669 2.223 -29.384 1.00 90.38 309 ARG A CA 1
ATOM 2511 C C . ARG A 1 309 ? 10.355 2.741 -30.792 1.00 90.38 309 ARG A C 1
ATOM 2513 O O . ARG A 1 309 ? 9.847 1.973 -31.603 1.00 90.38 309 ARG A O 1
ATOM 2520 N N . GLN A 1 310 ? 10.688 3.995 -31.112 1.00 91.88 310 GLN A N 1
ATOM 2521 C CA . GLN A 1 310 ? 10.457 4.589 -32.440 1.00 91.88 310 GLN A CA 1
ATOM 2522 C C . GLN A 1 310 ? 11.227 3.856 -33.554 1.00 91.88 310 GLN A C 1
ATOM 2524 O O . GLN A 1 310 ? 10.762 3.811 -34.692 1.00 91.88 310 GLN A O 1
ATOM 2529 N N . LEU A 1 311 ? 12.389 3.279 -33.237 1.00 90.19 311 LEU A N 1
ATOM 2530 C CA . LEU A 1 311 ? 13.218 2.516 -34.175 1.00 90.19 311 LEU A CA 1
ATOM 2531 C C . LEU A 1 311 ? 12.911 1.005 -34.200 1.00 90.19 311 LEU A C 1
ATOM 2533 O O . LEU A 1 311 ? 13.524 0.284 -34.983 1.00 90.19 311 LEU A O 1
ATOM 2537 N N . GLY A 1 312 ? 11.994 0.507 -33.360 1.00 90.31 312 GLY A N 1
ATOM 2538 C CA . GLY A 1 312 ? 11.687 -0.928 -33.253 1.00 90.31 312 GLY A CA 1
ATOM 2539 C C . GLY A 1 312 ? 12.790 -1.771 -32.593 1.00 90.31 312 GLY A C 1
ATOM 2540 O O . GLY A 1 312 ? 12.784 -2.994 -32.704 1.00 90.31 312 GLY A O 1
ATOM 2541 N N . LEU A 1 313 ? 13.733 -1.138 -31.889 1.00 91.00 313 LEU A N 1
ATOM 2542 C CA . LEU A 1 313 ? 14.918 -1.763 -31.282 1.00 91.00 313 LEU A CA 1
ATOM 2543 C C . LEU A 1 313 ? 14.672 -2.286 -29.851 1.00 91.00 313 LEU A C 1
ATOM 2545 O O . LEU A 1 313 ? 15.617 -2.599 -29.132 1.00 91.00 313 LEU A O 1
ATOM 2549 N N . GLY A 1 314 ? 13.408 -2.363 -29.425 1.00 90.88 314 GLY A N 1
ATOM 2550 C CA . GLY A 1 314 ? 13.021 -2.741 -28.067 1.00 90.88 314 GLY A CA 1
ATOM 2551 C C . GLY A 1 314 ? 13.092 -1.572 -27.081 1.00 90.88 314 GLY A C 1
ATOM 2552 O O . GLY A 1 314 ? 12.595 -0.478 -27.355 1.00 90.88 314 GLY A O 1
ATOM 2553 N N . TYR A 1 315 ? 13.682 -1.821 -25.917 1.00 92.88 315 TYR A N 1
ATOM 2554 C CA . TYR A 1 315 ? 13.734 -0.919 -24.767 1.00 92.88 315 TYR A CA 1
ATOM 2555 C C . TYR A 1 315 ? 15.121 -0.277 -24.620 1.00 92.88 315 TYR A C 1
ATOM 2557 O O . TYR A 1 315 ? 16.112 -0.816 -25.107 1.00 92.88 315 TYR A O 1
ATOM 2565 N N . ALA A 1 316 ? 15.215 0.864 -23.934 1.00 92.12 316 ALA A N 1
ATOM 2566 C CA . ALA A 1 316 ? 16.492 1.537 -23.696 1.00 92.12 316 ALA A CA 1
ATOM 2567 C C . ALA A 1 316 ? 17.218 0.972 -22.470 1.00 92.12 316 ALA A C 1
ATOM 2569 O O . ALA A 1 316 ? 16.771 1.163 -21.342 1.00 92.12 316 ALA A O 1
ATOM 2570 N N . GLN A 1 317 ? 18.358 0.325 -22.704 1.00 91.25 317 GLN A N 1
ATOM 2571 C CA . GLN A 1 317 ? 19.265 -0.157 -21.666 1.00 91.25 317 GLN A CA 1
ATOM 2572 C C . GLN A 1 317 ? 20.137 0.974 -21.098 1.00 91.25 317 GLN A C 1
ATOM 2574 O O . GLN A 1 317 ? 20.432 0.973 -19.906 1.00 91.25 317 GLN A O 1
ATOM 2579 N N . ASP A 1 318 ? 20.566 1.923 -21.935 1.00 90.12 318 ASP A N 1
ATOM 2580 C CA . ASP A 1 318 ? 21.431 3.032 -21.514 1.00 90.12 318 ASP A CA 1
ATOM 2581 C C . ASP A 1 318 ? 21.140 4.322 -22.303 1.00 90.12 318 ASP A C 1
ATOM 2583 O O . ASP A 1 318 ? 20.727 4.283 -23.468 1.00 90.12 318 ASP A O 1
ATOM 2587 N N . ALA A 1 319 ? 21.370 5.465 -21.655 1.00 91.06 319 ALA A N 1
ATOM 2588 C CA . ALA A 1 319 ? 21.161 6.818 -22.164 1.00 91.06 319 ALA A CA 1
ATOM 2589 C C . ALA A 1 319 ? 22.440 7.640 -21.954 1.00 91.06 319 ALA A C 1
ATOM 2591 O O . ALA A 1 319 ? 22.651 8.276 -20.921 1.00 91.06 319 ALA A O 1
ATOM 2592 N N . LEU A 1 320 ? 23.311 7.613 -22.958 1.00 89.31 320 LEU A N 1
ATOM 2593 C CA . LEU A 1 320 ? 24.682 8.095 -22.861 1.00 89.31 320 LEU A CA 1
ATOM 2594 C C . LEU A 1 320 ? 24.800 9.553 -23.326 1.00 89.31 320 LEU A C 1
ATOM 2596 O O . LEU A 1 320 ? 24.291 9.932 -24.380 1.00 89.31 320 LEU A O 1
ATOM 2600 N N . GLN A 1 321 ? 25.525 10.361 -22.552 1.00 89.25 321 GLN A N 1
ATOM 2601 C CA . GLN A 1 321 ? 25.850 11.759 -22.859 1.00 89.25 321 GLN A CA 1
ATOM 2602 C C . GLN A 1 321 ? 27.329 11.853 -23.269 1.00 89.25 321 GLN A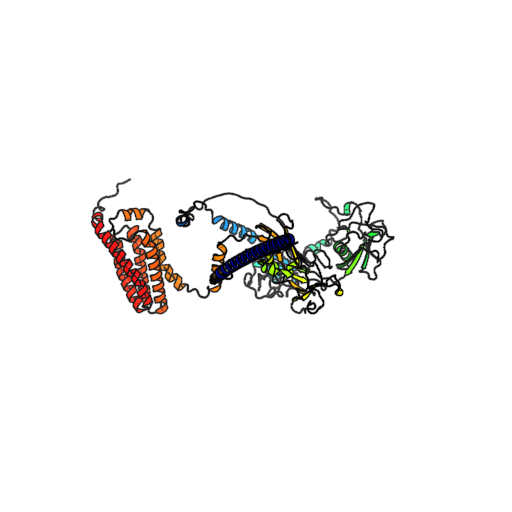 C 1
ATOM 2604 O O . GLN A 1 321 ? 28.168 12.309 -22.495 1.00 89.25 321 GLN A O 1
ATOM 2609 N N . THR A 1 322 ? 27.677 11.327 -24.448 1.00 85.00 322 THR A N 1
ATOM 2610 C CA . THR A 1 322 ? 29.080 11.124 -24.862 1.00 85.00 322 THR A CA 1
ATOM 2611 C C . THR A 1 322 ? 29.283 11.266 -26.366 1.00 85.00 322 THR A C 1
ATOM 2613 O O . THR A 1 322 ? 28.416 10.892 -27.154 1.00 85.00 322 THR A O 1
ATOM 2616 N N . ASP A 1 323 ? 30.489 11.656 -26.768 1.00 83.69 323 ASP A N 1
ATOM 2617 C CA . ASP A 1 323 ? 30.965 11.649 -28.152 1.00 83.69 323 ASP A CA 1
ATOM 2618 C C . ASP A 1 323 ? 31.658 10.343 -28.584 1.00 83.69 323 ASP A C 1
ATOM 2620 O O . ASP A 1 323 ? 32.254 10.285 -29.661 1.00 83.69 323 ASP A O 1
ATOM 2624 N N . PHE A 1 324 ? 31.569 9.275 -27.783 1.00 84.19 324 PHE A N 1
ATOM 2625 C CA . PHE A 1 324 ? 32.228 7.988 -28.048 1.00 84.19 324 PHE A CA 1
ATOM 2626 C C . PHE A 1 324 ? 31.865 7.393 -29.421 1.00 84.19 324 PHE A C 1
ATOM 2628 O O . PHE A 1 324 ? 32.719 6.846 -30.117 1.00 84.19 324 PHE A O 1
ATOM 2635 N N . PHE A 1 325 ? 30.612 7.565 -29.850 1.00 84.88 325 PHE A N 1
ATOM 2636 C CA . PHE A 1 325 ? 30.114 7.145 -31.164 1.00 84.88 325 PHE A CA 1
ATOM 2637 C C . PHE A 1 325 ? 30.362 8.191 -32.275 1.00 84.88 325 PHE A C 1
ATOM 2639 O O . PHE A 1 325 ? 29.785 8.105 -33.362 1.00 84.88 325 PHE A O 1
ATOM 2646 N N . GLY A 1 326 ? 31.202 9.197 -32.019 1.00 82.56 326 GLY A N 1
ATOM 2647 C CA . GLY A 1 326 ? 31.472 10.337 -32.893 1.00 82.56 326 GLY A CA 1
ATOM 2648 C C . GLY A 1 326 ? 30.350 11.382 -32.917 1.00 82.56 326 GLY A C 1
ATOM 2649 O O . GLY A 1 326 ? 29.393 11.324 -32.152 1.00 82.56 326 GLY A O 1
ATOM 2650 N N . GLY A 1 327 ? 30.459 12.337 -33.847 1.00 75.31 327 GLY A N 1
ATOM 2651 C CA . GLY A 1 327 ? 29.447 13.379 -34.082 1.00 75.31 327 GLY A CA 1
ATOM 2652 C C . GLY A 1 327 ? 29.897 14.820 -33.806 1.00 75.31 327 GLY A C 1
ATOM 2653 O O . GLY A 1 327 ? 29.189 15.740 -34.190 1.00 75.31 327 GLY A O 1
ATOM 2654 N N . ASN A 1 328 ? 31.096 15.052 -33.257 1.00 71.94 328 ASN A N 1
ATOM 2655 C CA . ASN A 1 328 ? 31.606 16.393 -32.879 1.00 71.94 328 ASN A CA 1
ATOM 2656 C C . ASN A 1 328 ? 31.779 17.397 -34.040 1.00 71.94 328 ASN A C 1
ATOM 2658 O O . ASN A 1 328 ? 32.163 18.543 -33.818 1.00 71.94 328 ASN A O 1
ATOM 2662 N N . ARG A 1 329 ? 31.558 16.962 -35.287 1.00 71.75 329 ARG A N 1
ATOM 2663 C CA . ARG A 1 329 ? 31.554 17.801 -36.500 1.00 71.75 329 ARG A CA 1
ATOM 2664 C C . ARG A 1 329 ? 30.169 17.903 -37.158 1.00 71.75 329 ARG A C 1
ATOM 2666 O O . ARG A 1 329 ? 30.030 18.621 -38.142 1.00 71.75 329 ARG A O 1
ATOM 2673 N N . SER A 1 330 ? 29.172 17.184 -36.645 1.00 77.25 330 SER A N 1
ATOM 2674 C CA . SER A 1 330 ? 27.781 17.243 -37.099 1.00 77.25 330 SER A CA 1
ATOM 2675 C C . SER A 1 330 ? 27.079 18.459 -36.491 1.00 77.25 330 SER A C 1
ATOM 2677 O O . SER A 1 330 ? 27.391 18.874 -35.375 1.00 77.25 330 SER A O 1
ATOM 2679 N N . ALA A 1 331 ? 26.108 19.031 -37.203 1.00 80.69 331 ALA A N 1
ATOM 2680 C CA . ALA A 1 331 ? 25.320 20.143 -36.677 1.00 80.69 331 ALA A CA 1
ATOM 2681 C C . ALA A 1 331 ? 24.415 19.687 -35.515 1.00 80.69 331 ALA A C 1
ATOM 2683 O O . ALA A 1 331 ? 23.802 18.622 -35.584 1.00 80.69 331 ALA A O 1
ATOM 2684 N N . MET A 1 332 ? 24.293 20.506 -34.466 1.00 80.25 332 MET A N 1
ATOM 2685 C CA . MET A 1 332 ? 23.307 20.300 -33.397 1.00 80.25 332 MET A CA 1
ATOM 2686 C C . MET A 1 332 ? 21.909 20.658 -33.914 1.00 80.25 332 MET A C 1
ATOM 2688 O O . MET A 1 332 ? 21.641 21.823 -34.206 1.00 80.25 332 MET A O 1
ATOM 2692 N N . ALA A 1 333 ? 21.026 19.666 -34.025 1.00 80.19 333 ALA A N 1
ATOM 2693 C CA . ALA A 1 333 ? 19.675 19.830 -34.568 1.00 80.19 333 ALA A CA 1
ATOM 2694 C C . ALA A 1 333 ? 18.592 20.013 -33.491 1.00 80.19 333 ALA A C 1
ATOM 2696 O O . ALA A 1 333 ? 17.542 20.582 -33.780 1.00 80.19 333 ALA A O 1
ATOM 2697 N N . MET A 1 334 ? 18.824 19.546 -32.259 1.00 81.31 334 MET A N 1
ATOM 2698 C CA . MET A 1 334 ? 17.860 19.643 -31.155 1.00 81.31 334 MET A CA 1
ATOM 2699 C C . MET A 1 334 ? 18.570 19.651 -29.791 1.00 81.31 334 MET A C 1
ATOM 2701 O O . MET A 1 334 ? 19.612 19.014 -29.627 1.00 81.31 334 MET A O 1
ATOM 2705 N N . ALA A 1 335 ? 18.010 20.363 -28.809 1.00 83.69 335 ALA A N 1
ATOM 2706 C CA . ALA A 1 335 ? 18.478 20.379 -27.421 1.00 83.69 335 ALA A CA 1
ATOM 2707 C C . ALA A 1 335 ? 17.311 20.544 -26.435 1.00 83.69 335 ALA A C 1
ATOM 2709 O O . ALA A 1 335 ? 16.197 20.899 -26.828 1.00 83.69 335 ALA A O 1
ATOM 2710 N N . GLY A 1 336 ? 17.576 20.277 -25.151 1.00 82.06 336 GLY A N 1
ATOM 2711 C CA . GLY A 1 336 ? 16.580 20.396 -24.084 1.00 82.06 336 GLY A CA 1
ATOM 2712 C C . GLY A 1 336 ? 15.418 19.410 -24.218 1.00 82.06 336 GLY A C 1
ATOM 2713 O O . GLY A 1 336 ? 14.307 19.737 -23.800 1.00 82.06 336 GLY A O 1
ATOM 2714 N N . VAL A 1 337 ? 15.659 18.246 -24.836 1.00 86.69 337 VAL A N 1
ATOM 2715 C CA . VAL A 1 337 ? 14.642 17.211 -25.069 1.00 86.69 337 VAL A CA 1
ATOM 2716 C C . VAL A 1 337 ? 14.155 16.656 -23.733 1.00 86.69 337 VAL A C 1
ATOM 2718 O O . VAL A 1 337 ? 14.964 16.328 -22.870 1.00 86.69 337 VAL A O 1
ATOM 2721 N N . ARG A 1 338 ? 12.833 16.588 -23.554 1.00 88.31 338 ARG A N 1
ATOM 2722 C CA . ARG A 1 338 ? 12.163 16.058 -22.361 1.00 88.31 338 ARG A CA 1
ATOM 2723 C C . ARG A 1 338 ? 10.924 15.270 -22.765 1.00 88.31 338 ARG A C 1
ATOM 2725 O O . ARG A 1 338 ? 9.926 15.851 -23.203 1.00 88.31 338 ARG A O 1
ATOM 2732 N N . CYS A 1 339 ? 10.999 13.961 -22.599 1.00 87.31 339 CYS A N 1
ATOM 2733 C CA . CYS A 1 339 ? 9.920 13.009 -22.810 1.00 87.31 339 CYS A CA 1
ATOM 2734 C C . CYS A 1 339 ? 9.288 12.605 -21.464 1.00 87.31 339 CYS A C 1
ATOM 2736 O O . CYS A 1 339 ? 9.855 12.801 -20.388 1.00 87.31 339 CYS A O 1
ATOM 2738 N N . ARG A 1 340 ? 8.095 12.014 -21.511 1.00 83.50 340 ARG A N 1
ATOM 2739 C CA . ARG A 1 340 ? 7.449 11.316 -20.388 1.00 83.50 340 ARG A CA 1
ATOM 2740 C C . ARG A 1 340 ? 7.757 9.819 -20.389 1.00 83.50 340 ARG A C 1
ATOM 2742 O O . ARG A 1 340 ? 7.520 9.158 -19.385 1.00 83.50 340 ARG A O 1
ATOM 2749 N N . GLY A 1 341 ? 8.249 9.293 -21.512 1.00 80.94 341 GLY A N 1
ATOM 2750 C CA . GLY A 1 341 ? 8.551 7.877 -21.728 1.00 80.94 341 GLY A CA 1
ATOM 2751 C C . GLY A 1 341 ? 7.415 7.102 -22.406 1.00 80.94 341 GLY A C 1
ATOM 2752 O O . GLY A 1 341 ? 7.609 5.945 -22.779 1.00 80.94 341 GLY A O 1
ATOM 2753 N N . ASN A 1 342 ? 6.253 7.726 -22.645 1.00 82.81 342 ASN A N 1
ATOM 2754 C CA . ASN A 1 342 ? 5.099 7.114 -23.321 1.00 82.81 342 ASN A CA 1
ATOM 2755 C C . ASN A 1 342 ? 4.802 7.697 -24.720 1.00 82.81 342 ASN A C 1
ATOM 2757 O O . ASN A 1 342 ? 3.830 7.306 -25.360 1.00 82.81 342 ASN A O 1
ATOM 2761 N N . GLU A 1 343 ? 5.646 8.601 -25.217 1.00 87.38 343 GLU A N 1
ATOM 2762 C CA . GLU A 1 343 ? 5.549 9.186 -26.553 1.00 87.38 343 GLU A CA 1
ATOM 2763 C C . GLU A 1 343 ? 5.812 8.163 -27.677 1.00 87.38 343 GLU A C 1
ATOM 2765 O O . GLU A 1 343 ? 6.728 7.342 -27.592 1.00 87.38 343 GLU A O 1
ATOM 2770 N N . ALA A 1 344 ? 5.040 8.227 -28.767 1.00 84.69 344 ALA A N 1
ATOM 2771 C CA . ALA A 1 344 ? 5.200 7.329 -29.920 1.00 84.69 344 ALA A CA 1
ATOM 2772 C C . ALA A 1 344 ? 6.430 7.656 -30.796 1.00 84.69 344 ALA A C 1
ATOM 2774 O O . ALA A 1 344 ? 6.930 6.793 -31.514 1.00 84.69 344 ALA A O 1
ATOM 2775 N N . SER A 1 345 ? 6.912 8.899 -30.743 1.00 86.50 345 SER A N 1
ATOM 2776 C CA . SER A 1 345 ? 8.107 9.384 -31.441 1.00 86.50 345 SER A CA 1
ATOM 2777 C C . SER A 1 345 ? 8.698 10.580 -30.691 1.00 86.50 345 SER A C 1
ATOM 2779 O O . SER A 1 345 ? 7.976 11.260 -29.955 1.00 86.50 345 SER A O 1
ATOM 2781 N N . LEU A 1 346 ? 9.981 10.890 -30.924 1.00 85.94 346 LEU A N 1
ATOM 2782 C CA . LEU A 1 346 ? 10.636 12.096 -30.388 1.00 85.94 346 LEU A CA 1
ATOM 2783 C C . LEU A 1 346 ? 9.880 13.394 -30.733 1.00 85.94 346 LEU A C 1
ATOM 2785 O O . LEU A 1 346 ? 9.990 14.379 -30.010 1.00 85.94 346 LEU A O 1
ATOM 2789 N N . GLU A 1 347 ? 9.081 13.390 -31.804 1.00 80.62 347 GLU A N 1
ATOM 2790 C CA . GLU A 1 347 ? 8.279 14.533 -32.259 1.00 80.62 347 GLU A CA 1
ATOM 2791 C C . GLU A 1 347 ? 7.201 14.970 -31.251 1.00 80.62 347 GLU A C 1
ATOM 2793 O O . GLU A 1 347 ? 6.700 16.093 -31.317 1.00 80.62 347 GLU A O 1
ATOM 2798 N N . HIS A 1 348 ? 6.828 14.078 -30.332 1.00 83.88 348 HIS A N 1
ATOM 2799 C CA . HIS A 1 348 ? 5.819 14.326 -29.304 1.00 83.88 348 HIS A CA 1
ATOM 2800 C C . HIS A 1 348 ? 6.422 14.789 -27.966 1.00 83.88 348 HIS A C 1
ATOM 2802 O O . HIS A 1 348 ? 5.672 15.202 -27.080 1.00 83.88 348 HIS A O 1
ATOM 2808 N N . CYS A 1 349 ? 7.751 14.739 -27.819 1.00 86.19 349 CYS A N 1
ATOM 2809 C CA . CYS A 1 349 ? 8.455 15.222 -26.634 1.00 86.19 349 CYS A CA 1
ATOM 2810 C C . CYS A 1 349 ? 8.639 16.750 -26.670 1.00 86.19 349 CYS A C 1
ATOM 2812 O O . CYS A 1 349 ? 8.578 17.391 -27.720 1.00 86.19 349 CYS A O 1
ATOM 2814 N N . LEU A 1 350 ? 8.888 17.355 -25.507 1.00 84.12 350 LEU A N 1
ATOM 2815 C CA . LEU A 1 350 ? 9.208 18.781 -25.405 1.00 84.12 350 LEU A CA 1
ATOM 2816 C C . LEU A 1 350 ? 10.687 19.011 -25.753 1.00 84.12 350 LEU A C 1
ATOM 2818 O O . LEU A 1 350 ? 11.524 18.179 -25.427 1.00 84.12 350 LEU A O 1
ATOM 2822 N N . PHE A 1 351 ? 11.020 20.141 -26.378 1.00 78.88 351 PHE A N 1
ATOM 2823 C CA . PHE A 1 351 ? 12.394 20.528 -26.736 1.00 78.88 351 PHE A CA 1
ATOM 2824 C C . PHE A 1 351 ? 12.530 22.058 -26.793 1.00 78.88 351 PHE A C 1
ATOM 2826 O O . PHE A 1 351 ? 11.528 22.780 -26.828 1.00 78.88 351 PHE A O 1
ATOM 2833 N N . GLU A 1 352 ? 13.761 22.573 -26.799 1.00 72.81 352 GLU A N 1
ATOM 2834 C CA . GLU A 1 352 ? 14.012 24.016 -26.850 1.00 72.81 352 GLU A CA 1
ATOM 2835 C C . GLU A 1 352 ? 13.933 24.560 -28.288 1.00 72.81 352 GLU A C 1
ATOM 2837 O O . GLU A 1 352 ? 14.624 24.103 -29.195 1.00 72.81 352 GLU A O 1
ATOM 2842 N N . HIS A 1 353 ? 13.077 25.563 -28.502 1.00 61.31 353 HIS A N 1
ATOM 2843 C CA . HIS A 1 353 ? 12.610 25.973 -29.834 1.00 61.31 353 HIS A CA 1
ATOM 2844 C C . HIS A 1 353 ? 13.406 27.142 -30.459 1.00 61.31 353 HIS A C 1
ATOM 2846 O O . HIS A 1 353 ? 12.868 27.937 -31.232 1.00 61.31 353 HIS A O 1
ATOM 2852 N N . ASN A 1 354 ? 14.673 27.318 -30.076 1.00 54.97 354 ASN A N 1
ATOM 2853 C CA . ASN A 1 354 ? 15.465 28.488 -30.462 1.00 54.97 354 ASN A CA 1
ATOM 2854 C C . ASN A 1 354 ? 16.295 28.229 -31.735 1.00 54.97 354 ASN A C 1
ATOM 2856 O O . ASN A 1 354 ? 16.925 27.183 -31.868 1.00 54.97 354 ASN A O 1
ATOM 2860 N N . ARG A 1 355 ? 16.362 29.207 -32.655 1.00 52.84 355 ARG A N 1
ATOM 2861 C CA . ARG A 1 355 ? 17.077 29.083 -33.950 1.00 52.84 355 ARG A CA 1
ATOM 2862 C C . ARG A 1 355 ? 18.594 28.884 -33.820 1.00 52.84 355 ARG A C 1
ATOM 2864 O O . ARG A 1 355 ? 19.249 28.564 -34.806 1.00 52.84 355 ARG A O 1
ATOM 2871 N N . GLN A 1 356 ? 19.151 29.082 -32.628 1.00 56.53 356 GLN A N 1
ATOM 2872 C CA . GLN A 1 356 ? 20.503 28.661 -32.269 1.00 56.53 356 GLN A CA 1
ATOM 2873 C C . GLN A 1 356 ? 20.405 27.643 -31.129 1.00 56.53 356 GLN A C 1
ATOM 2875 O O . GLN A 1 356 ? 20.228 28.014 -29.969 1.00 56.53 356 GLN A O 1
ATOM 2880 N N . VAL A 1 357 ? 20.517 26.360 -31.478 1.00 66.44 357 VAL A N 1
ATOM 2881 C CA . VAL A 1 357 ? 20.505 25.228 -30.541 1.00 66.44 357 VAL A CA 1
ATOM 2882 C C . VAL A 1 357 ? 21.784 25.272 -29.696 1.00 66.44 357 VAL A C 1
ATOM 2884 O O . VAL A 1 357 ? 22.865 24.915 -30.166 1.00 66.44 357 VAL A O 1
ATOM 2887 N N . ARG A 1 358 ? 21.690 25.763 -28.453 1.00 68.12 358 ARG A N 1
ATOM 2888 C CA . ARG A 1 358 ? 22.858 26.093 -27.619 1.00 68.12 358 ARG A CA 1
ATOM 2889 C C . ARG A 1 358 ? 23.068 25.088 -26.485 1.00 68.12 358 ARG A C 1
ATOM 2891 O O . ARG A 1 358 ? 22.722 25.350 -25.340 1.00 68.12 358 ARG A O 1
ATOM 2898 N N . CYS A 1 359 ? 23.704 23.966 -26.809 1.00 72.19 359 CYS A N 1
ATOM 2899 C CA . CYS A 1 359 ? 24.099 22.952 -25.828 1.00 72.19 359 CYS A CA 1
ATOM 2900 C C . CYS A 1 359 ? 25.079 23.542 -24.778 1.00 72.19 359 CYS A C 1
ATOM 2902 O O . CYS A 1 359 ? 26.114 24.092 -25.176 1.00 72.19 359 CYS A O 1
ATOM 2904 N N . PRO A 1 360 ? 24.806 23.463 -23.458 1.00 67.50 360 PRO A N 1
ATOM 2905 C CA . PRO A 1 360 ? 25.686 23.991 -22.411 1.00 67.50 360 PRO A CA 1
ATOM 2906 C C . PRO A 1 360 ? 26.848 23.030 -22.105 1.00 67.50 360 PRO A C 1
ATOM 2908 O O . PRO A 1 360 ? 26.969 22.461 -21.026 1.00 67.50 360 PRO A O 1
ATOM 2911 N N . GLY A 1 361 ? 27.738 22.871 -23.081 1.00 58.84 361 GLY A N 1
ATOM 2912 C CA . GLY A 1 361 ? 28.956 22.072 -22.990 1.00 58.84 361 GLY A CA 1
ATOM 2913 C C . GLY A 1 361 ? 29.758 22.222 -24.278 1.00 58.84 361 GLY A C 1
ATOM 2914 O O . GLY A 1 361 ? 29.183 22.331 -25.361 1.00 58.84 361 GLY A O 1
ATOM 2915 N N . GLN A 1 362 ? 31.088 22.269 -24.187 1.00 53.41 362 GLN A N 1
ATOM 2916 C CA . GLN A 1 362 ? 31.932 22.304 -25.383 1.00 53.41 362 GLN A CA 1
ATOM 2917 C C . GLN A 1 362 ? 31.789 20.969 -26.122 1.00 53.41 362 GLN A C 1
ATOM 2919 O O . GLN A 1 362 ? 32.177 19.957 -25.560 1.00 53.41 362 GLN A O 1
ATOM 2924 N N . THR A 1 363 ? 31.205 20.978 -27.327 1.00 58.09 363 THR A N 1
ATOM 2925 C CA . THR A 1 363 ? 31.365 20.023 -28.459 1.00 58.09 363 THR A CA 1
ATOM 2926 C C . THR A 1 363 ? 31.364 18.496 -28.231 1.00 58.09 363 THR A C 1
ATOM 2928 O O . THR A 1 363 ? 31.567 17.776 -29.201 1.00 58.09 363 THR A O 1
ATOM 2931 N N . HIS A 1 364 ? 31.104 17.995 -27.020 1.00 63.56 364 HIS A N 1
ATOM 2932 C CA . HIS A 1 364 ? 31.305 16.590 -26.626 1.00 63.56 364 HIS A CA 1
ATOM 2933 C C . HIS A 1 364 ? 30.079 15.956 -25.927 1.00 63.56 364 HIS A C 1
ATOM 2935 O O . HIS A 1 364 ? 30.000 14.736 -25.796 1.00 63.56 364 HIS A O 1
ATOM 2941 N N . ASN A 1 365 ? 29.079 16.758 -25.534 1.00 79.00 365 ASN A N 1
ATOM 2942 C CA . ASN A 1 365 ? 27.820 16.267 -24.958 1.00 79.00 365 ASN A CA 1
ATOM 2943 C C . ASN A 1 365 ? 26.820 15.932 -26.077 1.00 79.00 365 ASN A C 1
ATOM 2945 O O . ASN A 1 365 ? 25.943 16.738 -26.400 1.00 79.00 365 ASN A O 1
ATOM 2949 N N . ILE A 1 366 ? 26.957 14.752 -26.679 1.00 87.12 366 ILE A N 1
ATOM 2950 C CA . ILE A 1 366 ? 26.042 14.223 -27.703 1.00 87.12 366 ILE A CA 1
ATOM 2951 C C . ILE A 1 366 ? 25.153 13.142 -27.080 1.00 87.12 366 ILE A C 1
ATOM 2953 O O . ILE A 1 366 ? 25.617 12.340 -26.272 1.00 87.12 366 ILE A O 1
ATOM 2957 N N . ALA A 1 367 ? 23.873 13.127 -27.449 1.00 91.31 367 ALA A N 1
ATOM 2958 C CA . ALA A 1 367 ? 22.940 12.087 -27.037 1.00 91.31 367 ALA A CA 1
ATOM 2959 C C . ALA A 1 367 ? 23.189 10.777 -27.804 1.00 91.31 367 ALA A C 1
ATOM 2961 O O . ALA A 1 367 ? 23.177 10.735 -29.040 1.00 91.31 367 ALA A O 1
ATOM 2962 N N . ALA A 1 368 ? 23.364 9.693 -27.060 1.00 92.25 368 ALA A N 1
ATOM 2963 C CA . ALA A 1 368 ? 23.493 8.336 -27.564 1.00 92.25 368 ALA A CA 1
ATOM 2964 C C . ALA A 1 368 ? 22.614 7.373 -26.754 1.00 92.25 368 ALA A C 1
ATOM 2966 O O . ALA A 1 368 ? 22.192 7.676 -25.635 1.00 92.25 368 ALA A O 1
ATOM 2967 N N . VAL A 1 369 ? 22.309 6.215 -27.337 1.00 94.38 369 VAL A N 1
ATOM 2968 C CA . VAL A 1 369 ? 21.462 5.188 -26.715 1.00 94.38 369 VAL A CA 1
ATOM 2969 C C . VAL A 1 369 ? 22.028 3.793 -26.946 1.00 94.38 369 VAL A C 1
ATOM 2971 O O . VAL A 1 369 ? 22.722 3.547 -27.936 1.00 94.38 369 VAL A O 1
ATOM 2974 N N . VAL A 1 370 ? 21.684 2.882 -26.039 1.00 94.19 370 VAL A N 1
ATOM 2975 C CA . VAL A 1 370 ? 21.870 1.435 -26.192 1.00 94.19 370 VAL A CA 1
ATOM 2976 C C . VAL A 1 370 ? 20.509 0.774 -25.996 1.00 94.19 370 VAL A C 1
ATOM 2978 O O . VAL A 1 370 ? 19.869 0.985 -24.966 1.00 94.19 370 VAL A O 1
ATOM 2981 N N . CYS A 1 371 ? 20.057 -0.004 -26.976 1.00 94.31 371 CYS A N 1
ATOM 2982 C CA . CYS A 1 371 ? 18.752 -0.661 -26.980 1.00 94.31 371 CYS A CA 1
ATOM 2983 C C . CYS A 1 371 ? 18.875 -2.187 -26.795 1.00 94.31 371 CYS A C 1
ATOM 2985 O O . CYS A 1 371 ? 19.807 -2.813 -27.305 1.00 94.31 371 CYS A O 1
ATOM 2987 N N . THR A 1 372 ? 17.907 -2.785 -26.095 1.00 94.06 372 THR A N 1
ATOM 2988 C CA . THR A 1 372 ? 17.797 -4.226 -25.809 1.00 94.06 372 THR A CA 1
ATOM 2989 C C . THR A 1 372 ? 16.378 -4.737 -26.066 1.00 94.06 372 THR A C 1
ATOM 2991 O O . THR A 1 372 ? 15.395 -4.045 -25.807 1.00 94.06 372 THR A O 1
ATOM 2994 N N . HIS A 1 373 ? 16.248 -5.987 -26.515 1.00 89.88 373 HIS A N 1
ATOM 2995 C CA . HIS A 1 373 ? 14.946 -6.641 -26.689 1.00 89.88 373 HIS A CA 1
ATOM 2996 C C . HIS A 1 373 ? 14.383 -7.264 -25.397 1.00 89.88 373 HIS A C 1
ATOM 2998 O O . HIS A 1 373 ? 13.197 -7.582 -25.359 1.00 89.88 373 HIS A O 1
ATOM 3004 N N . ALA A 1 374 ? 15.194 -7.421 -24.344 1.00 91.62 374 ALA A N 1
ATOM 3005 C CA . ALA A 1 374 ? 14.772 -7.997 -23.064 1.00 91.62 374 ALA A CA 1
ATOM 3006 C C . ALA A 1 374 ? 15.200 -7.112 -21.883 1.00 91.62 374 ALA A C 1
ATOM 3008 O O . ALA A 1 374 ? 16.335 -6.627 -21.856 1.00 91.62 374 ALA A O 1
ATOM 3009 N N . MET A 1 375 ? 14.292 -6.883 -20.928 1.00 92.81 375 MET A N 1
ATOM 3010 C CA . MET A 1 375 ? 14.494 -5.958 -19.803 1.00 92.81 375 MET A CA 1
ATOM 3011 C C . MET A 1 375 ? 13.581 -6.299 -18.609 1.00 92.81 375 MET A C 1
ATOM 3013 O O . MET A 1 375 ? 12.639 -7.072 -18.757 1.00 92.81 375 MET A O 1
ATOM 3017 N N . ALA A 1 376 ? 13.865 -5.760 -17.423 1.00 94.56 376 ALA A N 1
ATOM 3018 C CA . ALA A 1 376 ? 13.065 -5.984 -16.213 1.00 94.56 376 ALA A CA 1
ATOM 3019 C C . ALA A 1 376 ? 11.856 -5.030 -16.113 1.00 94.56 376 ALA A C 1
ATOM 3021 O O . ALA A 1 376 ? 11.839 -3.992 -16.772 1.00 94.56 376 ALA A O 1
ATOM 3022 N N . ASP A 1 377 ? 10.872 -5.359 -15.272 1.00 94.69 377 ASP A N 1
ATOM 3023 C CA . ASP A 1 377 ? 9.678 -4.533 -15.013 1.00 94.69 377 ASP A CA 1
ATOM 3024 C C . ASP A 1 377 ? 9.202 -4.714 -13.558 1.00 94.69 377 ASP A C 1
ATOM 3026 O O . ASP A 1 377 ? 8.653 -5.766 -13.213 1.00 94.69 377 ASP A O 1
ATOM 3030 N N . LEU A 1 378 ? 9.456 -3.742 -12.669 1.00 93.06 378 LEU A N 1
ATOM 3031 C CA . LEU A 1 378 ? 9.217 -3.892 -11.228 1.00 93.06 378 LEU A CA 1
ATOM 3032 C C . LEU A 1 378 ? 7.837 -3.394 -10.779 1.00 93.06 378 LEU A C 1
ATOM 3034 O O . LEU A 1 378 ? 7.628 -2.238 -10.402 1.00 93.06 378 LEU A O 1
ATOM 3038 N N . VAL A 1 379 ? 6.899 -4.332 -10.686 1.00 92.69 379 VAL A N 1
ATOM 3039 C CA . VAL A 1 379 ? 5.547 -4.087 -10.175 1.00 92.69 379 VAL A CA 1
ATOM 3040 C C . VAL A 1 379 ? 5.527 -4.145 -8.645 1.00 92.69 379 VAL A C 1
ATOM 3042 O O . VAL A 1 379 ? 6.033 -5.086 -8.027 1.00 92.69 379 VAL A O 1
ATOM 3045 N N . ILE A 1 380 ? 4.886 -3.158 -8.013 1.00 91.12 380 ILE A N 1
ATOM 3046 C CA . ILE A 1 380 ? 4.678 -3.128 -6.560 1.00 91.12 380 ILE A CA 1
ATOM 3047 C C . ILE A 1 380 ? 3.341 -3.752 -6.141 1.00 91.12 380 ILE A C 1
ATOM 3049 O O . ILE A 1 380 ? 2.266 -3.360 -6.603 1.00 91.12 380 ILE A O 1
ATOM 3053 N N . ASP A 1 381 ? 3.388 -4.682 -5.186 1.00 90.50 381 ASP A N 1
ATOM 3054 C CA . ASP A 1 381 ? 2.182 -5.237 -4.572 1.00 90.50 381 ASP A CA 1
ATOM 3055 C C . ASP A 1 381 ? 1.608 -4.268 -3.526 1.00 90.50 381 ASP A C 1
ATOM 3057 O O . ASP A 1 381 ? 2.056 -4.187 -2.378 1.00 90.50 381 ASP A O 1
ATOM 3061 N N . HIS A 1 382 ? 0.584 -3.523 -3.937 1.00 88.75 382 HIS A N 1
ATOM 3062 C CA . HIS A 1 382 ? -0.131 -2.586 -3.077 1.00 88.75 382 HIS A CA 1
ATOM 3063 C C . HIS A 1 382 ? -1.092 -3.268 -2.086 1.00 88.75 382 HIS A C 1
ATOM 3065 O O . HIS A 1 382 ? -1.402 -2.671 -1.053 1.00 88.75 382 HIS A O 1
ATOM 3071 N N . TYR A 1 383 ? -1.533 -4.506 -2.343 1.00 88.31 383 TYR A N 1
ATOM 3072 C CA . TYR A 1 383 ? -2.390 -5.245 -1.412 1.00 88.31 383 TYR A CA 1
ATOM 3073 C C . TYR A 1 383 ? -1.597 -5.753 -0.209 1.00 88.31 383 TYR A C 1
ATOM 3075 O O . TYR A 1 383 ? -2.098 -5.718 0.913 1.00 88.31 383 TYR A O 1
ATOM 3083 N N . GLU A 1 384 ? -0.355 -6.195 -0.409 1.00 88.75 384 GLU A N 1
ATOM 3084 C CA . GLU A 1 384 ? 0.520 -6.601 0.697 1.00 88.75 384 GLU A CA 1
ATOM 3085 C C . GLU A 1 384 ? 0.870 -5.404 1.602 1.00 88.75 384 GLU A C 1
ATOM 3087 O O . GLU A 1 384 ? 0.864 -5.539 2.830 1.00 88.75 384 GLU A O 1
ATOM 3092 N N . ILE A 1 385 ? 1.047 -4.202 1.032 1.00 90.19 385 ILE A N 1
ATOM 3093 C CA . ILE A 1 385 ? 1.154 -2.948 1.803 1.00 90.19 385 ILE A CA 1
ATOM 3094 C C . ILE A 1 385 ? -0.122 -2.720 2.630 1.00 90.19 385 ILE A C 1
ATOM 3096 O O . ILE A 1 385 ? -0.035 -2.513 3.840 1.00 90.19 385 ILE A O 1
ATOM 3100 N N . GLU A 1 386 ? -1.304 -2.784 2.007 1.00 88.00 386 GLU A N 1
ATOM 3101 C CA . GLU A 1 386 ? -2.593 -2.539 2.673 1.00 88.00 386 GLU A CA 1
ATOM 3102 C C . GLU A 1 386 ? -2.860 -3.522 3.828 1.00 88.00 386 GLU A C 1
ATOM 3104 O O . GLU A 1 386 ? -3.269 -3.111 4.915 1.00 88.00 386 GLU A O 1
ATOM 3109 N N . ARG A 1 387 ? -2.568 -4.814 3.625 1.00 88.56 387 ARG A N 1
ATOM 3110 C CA . ARG A 1 387 ? -2.770 -5.891 4.614 1.00 88.56 387 ARG A CA 1
ATOM 3111 C C . ARG A 1 387 ? -1.835 -5.797 5.820 1.00 88.56 387 ARG A C 1
ATOM 3113 O O . ARG A 1 387 ? -2.214 -6.204 6.918 1.00 88.56 387 ARG A O 1
ATOM 3120 N N . THR A 1 388 ? -0.609 -5.312 5.624 1.00 91.81 388 THR A N 1
ATOM 3121 C CA . THR A 1 388 ? 0.448 -5.351 6.652 1.00 91.81 388 THR A CA 1
ATOM 3122 C C . THR A 1 388 ? 0.722 -4.010 7.327 1.00 91.81 388 THR A C 1
ATOM 3124 O O . THR A 1 388 ? 1.412 -3.976 8.352 1.00 91.81 388 THR A O 1
ATOM 3127 N N . ALA A 1 389 ? 0.190 -2.908 6.797 1.00 90.50 389 ALA A N 1
ATOM 3128 C CA . ALA A 1 389 ? 0.412 -1.570 7.324 1.00 90.50 389 ALA A CA 1
ATOM 3129 C C . ALA A 1 389 ? -0.147 -1.379 8.749 1.00 90.50 389 ALA A C 1
ATOM 3131 O O . ALA A 1 389 ? -1.341 -1.529 9.011 1.00 90.50 389 ALA A O 1
ATOM 3132 N N . HIS A 1 390 ? 0.715 -0.996 9.693 1.00 88.88 390 HIS A N 1
ATOM 3133 C CA . HIS A 1 390 ? 0.343 -0.748 11.089 1.00 88.88 390 HIS A CA 1
ATOM 3134 C C . HIS A 1 390 ? 1.259 0.280 11.767 1.00 88.88 390 HIS A C 1
ATOM 3136 O O . HIS A 1 390 ? 2.324 0.634 11.263 1.00 88.88 390 HIS A O 1
ATOM 3142 N N . LEU A 1 391 ? 0.840 0.760 12.943 1.00 89.81 391 LEU A N 1
ATOM 3143 C CA . LEU A 1 391 ? 1.612 1.699 13.760 1.00 89.81 391 LEU A CA 1
ATOM 3144 C C . LEU A 1 391 ? 2.340 0.976 14.907 1.00 89.81 391 LEU A C 1
ATOM 3146 O O . LEU A 1 391 ? 1.704 0.272 15.695 1.00 89.81 391 LEU A O 1
ATOM 3150 N N . GLU A 1 392 ? 3.653 1.191 15.032 1.00 87.56 392 GLU A N 1
ATOM 3151 C CA . GLU A 1 392 ? 4.487 0.721 16.152 1.00 87.56 392 GLU A CA 1
ATOM 3152 C C . GLU A 1 392 ? 5.191 1.912 16.833 1.00 87.56 392 GLU A C 1
ATOM 3154 O O . GLU A 1 392 ? 5.912 2.673 16.188 1.00 87.56 392 GLU A O 1
ATOM 3159 N N . ASP A 1 393 ? 5.020 2.065 18.151 1.00 87.62 393 ASP A N 1
ATOM 3160 C CA . ASP A 1 393 ? 5.737 3.065 18.958 1.00 87.62 393 ASP A CA 1
ATOM 3161 C C . ASP A 1 393 ? 7.041 2.454 19.528 1.00 87.62 393 ASP A C 1
ATOM 3163 O O . ASP A 1 393 ? 7.063 1.925 20.646 1.00 87.62 393 ASP A O 1
ATOM 3167 N N . LYS A 1 394 ? 8.146 2.512 18.767 1.00 85.56 394 LYS A N 1
ATOM 3168 C CA . LYS A 1 394 ? 9.484 2.035 19.194 1.00 85.56 394 LYS A CA 1
ATOM 3169 C C . LYS A 1 394 ? 10.246 3.111 19.987 1.00 85.56 394 LYS A C 1
ATOM 3171 O O . LYS A 1 394 ? 10.049 4.310 19.804 1.00 85.56 394 LYS A O 1
ATOM 3176 N N . ARG A 1 395 ? 11.172 2.706 20.866 1.00 86.75 395 ARG A N 1
ATOM 3177 C CA . ARG A 1 395 ? 12.087 3.629 21.581 1.00 86.75 395 ARG A CA 1
ATOM 3178 C C . ARG A 1 395 ? 13.414 3.785 20.847 1.00 86.75 395 ARG A C 1
ATOM 3180 O O . ARG A 1 395 ? 13.922 2.803 20.317 1.00 86.75 395 ARG A O 1
ATOM 3187 N N . LEU A 1 396 ? 14.035 4.966 20.910 1.00 84.88 396 LEU A N 1
ATOM 3188 C CA . LEU A 1 396 ? 15.288 5.248 20.186 1.00 84.88 396 LEU A CA 1
ATOM 3189 C C . LEU A 1 396 ? 16.455 4.298 20.527 1.00 84.88 396 LEU A C 1
ATOM 3191 O O . LEU A 1 396 ? 17.302 4.071 19.670 1.00 84.88 396 LEU A O 1
ATOM 3195 N N . TYR A 1 397 ? 16.499 3.679 21.716 1.00 81.81 397 TYR A N 1
ATOM 3196 C CA . TYR A 1 397 ? 17.518 2.653 22.017 1.00 81.81 397 TYR A CA 1
ATOM 3197 C C . TYR A 1 397 ? 17.370 1.356 21.200 1.00 81.81 397 TYR A C 1
ATOM 3199 O O . TYR A 1 397 ? 18.329 0.603 21.084 1.00 81.81 397 TYR A O 1
ATOM 3207 N N . GLN A 1 398 ? 16.178 1.083 20.661 1.00 85.81 398 GLN A N 1
ATOM 3208 C CA . GLN A 1 398 ? 15.868 -0.081 19.819 1.00 85.81 398 GLN A CA 1
ATOM 3209 C C . GLN A 1 398 ? 16.014 0.229 18.324 1.00 85.81 398 GLN A C 1
ATOM 3211 O O . GLN A 1 398 ? 15.735 -0.629 17.499 1.00 85.81 398 GLN A O 1
ATOM 3216 N N . LEU A 1 399 ? 16.384 1.467 17.990 1.00 88.62 399 LEU A N 1
ATOM 3217 C CA . LEU A 1 399 ? 16.457 2.000 16.632 1.00 88.62 399 LEU A CA 1
ATOM 3218 C C . LEU A 1 399 ? 17.886 2.434 16.286 1.00 88.62 399 LEU A C 1
ATOM 3220 O O . LEU A 1 399 ? 18.073 3.281 15.424 1.00 88.62 399 LEU A O 1
ATOM 3224 N N . GLN A 1 400 ? 18.906 1.918 16.984 1.00 85.19 400 GLN A N 1
ATOM 3225 C CA . GLN A 1 400 ? 20.278 2.393 16.795 1.00 85.19 400 GLN A CA 1
ATOM 3226 C C . GLN A 1 400 ? 20.804 2.106 15.376 1.00 85.19 400 GLN A C 1
ATOM 3228 O O . GLN A 1 400 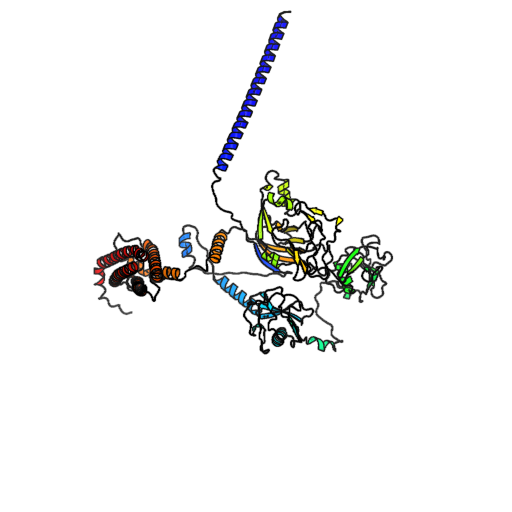? 21.384 3.006 14.779 1.00 85.19 400 GLN A O 1
ATOM 3233 N N . CYS A 1 401 ? 20.528 0.921 14.821 1.00 84.31 401 CYS A N 1
ATOM 3234 C CA . CYS A 1 401 ? 20.869 0.567 13.439 1.00 84.31 401 CYS A CA 1
ATOM 3235 C C . CYS A 1 401 ? 20.190 1.497 12.428 1.00 84.31 401 CYS A C 1
ATOM 3237 O O . CYS A 1 401 ? 20.867 2.235 11.720 1.00 84.31 401 CYS A O 1
ATOM 3239 N N . ALA A 1 402 ? 18.860 1.607 12.490 1.00 86.69 402 ALA A N 1
ATOM 3240 C CA . ALA A 1 402 ? 18.107 2.574 11.693 1.00 86.69 402 ALA A CA 1
ATOM 3241 C C . ALA A 1 402 ? 18.544 4.044 11.908 1.00 86.69 402 ALA A C 1
ATOM 3243 O O . ALA A 1 402 ? 18.372 4.874 11.019 1.00 86.69 402 ALA A O 1
ATOM 3244 N N . MET A 1 403 ? 19.123 4.395 13.067 1.00 84.94 403 MET A N 1
ATOM 3245 C CA . MET A 1 403 ? 19.726 5.714 13.297 1.00 84.94 403 MET A CA 1
ATOM 3246 C C . MET A 1 403 ? 21.087 5.894 12.620 1.00 84.94 403 MET A C 1
ATOM 3248 O O . MET A 1 403 ? 21.475 7.034 12.360 1.00 84.94 403 MET A O 1
ATOM 3252 N N . GLU A 1 404 ? 21.836 4.822 12.402 1.00 83.38 404 GLU A N 1
ATOM 3253 C CA . GLU A 1 404 ? 23.117 4.821 11.692 1.00 83.38 404 GLU A CA 1
ATOM 3254 C C . GLU A 1 404 ? 22.884 4.792 10.165 1.00 83.38 404 GLU A C 1
ATOM 3256 O O . GLU A 1 404 ? 23.587 5.493 9.444 1.00 83.38 404 GLU A O 1
ATOM 3261 N N . GLU A 1 405 ? 21.792 4.169 9.707 1.00 80.88 405 GLU A N 1
ATOM 3262 C CA . GLU A 1 405 ? 21.295 4.152 8.315 1.00 80.88 405 GLU A CA 1
ATOM 3263 C C . GLU A 1 405 ? 20.427 5.363 7.896 1.00 80.88 405 GLU A C 1
ATOM 3265 O O . GLU A 1 405 ? 19.827 5.350 6.832 1.00 80.88 405 GLU A O 1
ATOM 3270 N N . ASN A 1 406 ? 20.322 6.429 8.695 1.00 86.06 406 ASN A N 1
ATOM 3271 C CA . ASN A 1 406 ? 19.494 7.623 8.390 1.00 86.06 406 ASN A CA 1
ATOM 3272 C C . ASN A 1 406 ? 17.955 7.413 8.281 1.00 86.06 406 ASN A C 1
ATOM 3274 O O . ASN A 1 406 ? 17.232 8.354 7.955 1.00 86.06 406 ASN A O 1
ATOM 3278 N N . CYS A 1 407 ? 17.420 6.243 8.642 1.00 88.38 407 CYS A N 1
ATOM 3279 C CA . CYS A 1 407 ? 16.017 5.839 8.450 1.00 88.38 407 CYS A CA 1
ATOM 3280 C C . CYS A 1 407 ? 14.998 6.388 9.483 1.00 88.38 407 CYS A C 1
ATOM 3282 O O . CYS A 1 407 ? 14.012 5.714 9.802 1.00 88.38 407 CYS A O 1
ATOM 3284 N N . LEU A 1 408 ? 15.219 7.574 10.059 1.00 90.00 408 LEU A N 1
ATOM 3285 C CA . LEU A 1 408 ? 14.267 8.255 10.957 1.00 90.00 408 LEU A CA 1
ATOM 3286 C C . LEU A 1 408 ? 14.131 9.733 10.580 1.00 90.00 408 LEU A C 1
ATOM 3288 O O . LEU A 1 408 ? 15.036 10.315 9.984 1.00 90.00 408 LEU A O 1
ATOM 3292 N N . ALA A 1 409 ? 13.045 10.383 11.005 1.00 89.81 409 ALA A N 1
ATOM 3293 C CA . ALA A 1 409 ? 12.864 11.804 10.729 1.00 89.81 409 ALA A CA 1
ATOM 3294 C C . ALA A 1 409 ? 13.959 12.654 11.405 1.00 89.81 409 ALA A C 1
ATOM 3296 O O . ALA A 1 409 ? 14.451 12.346 12.498 1.00 89.81 409 ALA A O 1
ATOM 3297 N N . SER A 1 410 ? 14.315 13.778 10.776 1.00 87.56 410 SER A N 1
ATOM 3298 C CA . SER A 1 410 ? 15.440 14.637 11.188 1.00 87.56 410 SER A CA 1
ATOM 3299 C C . SER A 1 410 ? 15.396 15.100 12.659 1.00 87.56 410 SER A C 1
ATOM 3301 O O . SER A 1 410 ? 16.447 15.317 13.276 1.00 87.56 410 SER A O 1
ATOM 3303 N N . THR A 1 411 ? 14.210 15.185 13.270 1.00 86.94 411 THR A N 1
ATOM 3304 C CA . THR A 1 411 ? 14.024 15.512 14.693 1.00 86.94 411 THR A CA 1
ATOM 3305 C C . THR A 1 411 ? 14.658 14.476 15.630 1.00 86.94 411 THR A C 1
ATOM 3307 O O . THR A 1 411 ? 15.250 14.863 16.640 1.00 86.94 411 THR A O 1
ATOM 3310 N N . ALA A 1 412 ? 14.667 13.181 15.286 1.00 86.31 412 ALA A N 1
ATOM 3311 C CA . ALA A 1 412 ? 15.328 12.133 16.074 1.00 86.31 412 ALA A CA 1
ATOM 3312 C C . ALA A 1 412 ? 16.848 12.378 16.211 1.00 86.31 412 ALA A C 1
ATOM 3314 O O . ALA A 1 412 ? 17.442 12.191 17.280 1.00 86.31 412 ALA A O 1
ATOM 3315 N N . TYR A 1 413 ? 17.481 12.885 15.151 1.00 88.12 413 TYR A N 1
ATOM 3316 C CA . TYR A 1 413 ? 18.904 13.238 15.129 1.00 88.12 413 TYR A CA 1
ATOM 3317 C C . TYR A 1 413 ? 19.199 14.486 15.956 1.00 88.12 413 TYR A C 1
ATOM 3319 O O . TYR A 1 413 ? 20.210 14.537 16.666 1.00 88.12 413 TYR A O 1
ATOM 3327 N N . GLN A 1 414 ? 18.305 15.476 15.917 1.00 86.50 414 GLN A N 1
ATOM 3328 C CA . GLN A 1 414 ? 18.385 16.665 16.766 1.00 86.50 414 GLN A CA 1
ATOM 3329 C C . GLN A 1 414 ? 18.256 16.284 18.250 1.00 86.50 414 GLN A C 1
ATOM 3331 O O . GLN A 1 414 ? 19.095 16.689 19.055 1.00 86.50 414 GLN A O 1
ATOM 3336 N N . ILE A 1 415 ? 17.301 15.413 18.595 1.00 83.38 415 ILE A N 1
ATOM 3337 C CA . ILE A 1 415 ? 17.113 14.849 19.941 1.00 83.38 415 ILE A CA 1
ATOM 3338 C C . ILE A 1 415 ? 18.384 14.127 20.424 1.00 83.38 415 ILE A C 1
ATOM 3340 O O . ILE A 1 415 ? 18.861 14.413 21.525 1.00 83.38 415 ILE A O 1
ATOM 3344 N N . ARG A 1 416 ? 18.997 13.259 19.600 1.00 81.62 416 ARG A N 1
ATOM 3345 C CA . ARG A 1 416 ? 20.268 12.572 19.930 1.00 81.62 416 ARG A CA 1
ATOM 3346 C C . ARG A 1 416 ? 21.430 13.554 20.149 1.00 81.62 416 ARG A C 1
ATOM 3348 O O . ARG A 1 416 ? 22.249 13.345 21.047 1.00 81.62 416 ARG A O 1
ATOM 3355 N N . ARG A 1 417 ? 21.503 14.641 19.368 1.00 83.88 417 ARG A N 1
ATOM 3356 C CA . ARG A 1 417 ? 22.535 15.691 19.503 1.00 83.88 417 ARG A CA 1
ATOM 3357 C C . ARG A 1 417 ? 22.343 16.545 20.765 1.00 83.88 417 ARG A C 1
ATOM 3359 O O . ARG A 1 417 ? 23.320 16.781 21.475 1.00 83.88 417 ARG A O 1
ATOM 3366 N N . GLN A 1 418 ? 21.114 16.980 21.051 1.00 81.69 418 GLN A N 1
ATOM 3367 C CA . GLN A 1 418 ? 20.785 17.901 22.147 1.00 81.69 418 GLN A CA 1
ATOM 3368 C C . GLN A 1 418 ? 20.653 17.190 23.507 1.00 81.69 418 GLN A C 1
ATOM 3370 O O . GLN A 1 418 ? 21.257 17.608 24.495 1.00 81.69 418 GLN A O 1
ATOM 3375 N N . ASN A 1 419 ? 19.905 16.084 23.577 1.00 73.62 419 ASN A N 1
ATOM 3376 C CA . ASN A 1 419 ? 19.516 15.417 24.824 1.00 73.62 419 ASN A CA 1
ATOM 3377 C C . ASN A 1 419 ? 20.372 14.168 25.121 1.00 73.62 419 ASN A C 1
ATOM 3379 O O . ASN A 1 419 ? 19.860 13.092 25.448 1.00 73.62 419 ASN A O 1
ATOM 3383 N N . ARG A 1 420 ? 21.706 14.309 25.040 1.00 68.06 420 ARG A N 1
ATOM 3384 C CA . ARG A 1 420 ? 22.702 13.219 25.206 1.00 68.06 420 ARG A CA 1
ATOM 3385 C C . ARG A 1 420 ? 22.522 12.337 26.453 1.00 68.06 420 ARG A C 1
ATOM 3387 O O . ARG A 1 420 ? 23.063 11.236 26.493 1.00 68.06 420 ARG A O 1
ATOM 3394 N N . GLN A 1 421 ? 21.810 12.806 27.479 1.00 68.50 421 GLN A N 1
ATOM 3395 C CA . GLN A 1 421 ? 21.624 12.084 28.739 1.00 68.50 421 GLN A CA 1
ATOM 3396 C C . GLN A 1 421 ? 20.381 11.179 28.784 1.00 68.50 421 GLN A C 1
ATOM 3398 O O . GLN A 1 421 ? 20.383 10.257 29.597 1.00 68.50 421 GLN A O 1
ATOM 3403 N N . ASN A 1 422 ? 19.361 11.439 27.953 1.00 75.06 422 ASN A N 1
ATOM 3404 C CA . ASN A 1 422 ? 18.055 10.762 28.006 1.00 75.06 422 ASN A CA 1
ATOM 3405 C C . ASN A 1 422 ? 17.506 10.300 26.638 1.00 75.06 422 ASN A C 1
ATOM 3407 O O . ASN A 1 422 ? 16.545 9.540 26.647 1.00 75.06 422 ASN A O 1
ATOM 3411 N N . TRP A 1 423 ? 18.068 10.728 25.495 1.00 76.44 423 TRP A N 1
ATOM 3412 C CA . TRP A 1 423 ? 17.517 10.487 24.141 1.00 76.44 423 TRP A CA 1
ATOM 3413 C C . TRP A 1 423 ? 17.050 9.042 23.879 1.00 76.44 423 TRP A C 1
ATOM 3415 O O . TRP A 1 423 ? 16.014 8.822 23.267 1.00 76.44 423 TRP A O 1
ATOM 3425 N N . PHE A 1 424 ? 17.768 8.053 24.409 1.00 77.62 424 PHE A N 1
ATOM 3426 C CA . PHE A 1 424 ? 17.471 6.623 24.296 1.00 77.62 424 PHE A CA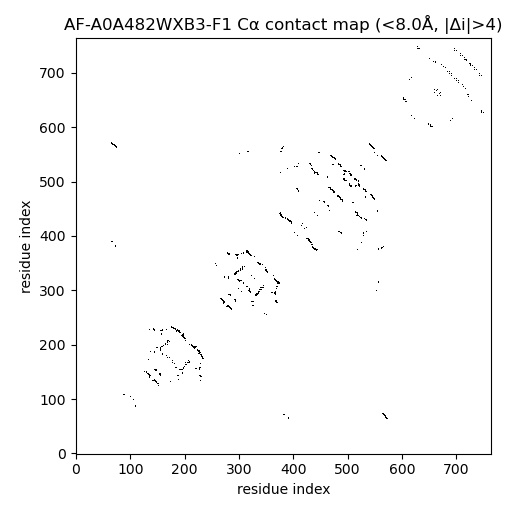 1
ATOM 3427 C C . PHE A 1 424 ? 16.132 6.188 24.940 1.00 77.62 424 PHE A C 1
ATOM 3429 O O . PHE A 1 424 ? 15.683 5.062 24.728 1.00 77.62 424 PHE A O 1
ATOM 3436 N N . HIS A 1 425 ? 15.488 7.045 25.738 1.00 78.50 425 HIS A N 1
ATOM 3437 C CA . HIS A 1 425 ? 14.149 6.821 26.293 1.00 78.50 425 HIS A CA 1
ATOM 3438 C C . HIS A 1 425 ? 13.009 7.411 25.452 1.00 78.50 425 HIS A C 1
ATOM 3440 O O . HIS A 1 425 ? 11.865 7.017 25.682 1.00 78.50 425 HIS A O 1
ATOM 3446 N N . GLU A 1 426 ? 13.296 8.311 24.509 1.00 82.00 426 GLU A N 1
ATOM 3447 C CA . GLU A 1 426 ? 12.269 8.920 23.659 1.00 82.00 426 GLU A CA 1
ATOM 3448 C C . GLU A 1 426 ? 11.676 7.876 22.695 1.00 82.00 426 GLU A C 1
ATOM 3450 O O . GLU A 1 426 ? 12.357 6.937 22.263 1.00 82.00 426 GLU A O 1
ATOM 3455 N N . THR A 1 427 ? 10.394 8.033 22.368 1.00 84.69 427 THR A N 1
ATOM 3456 C CA . THR A 1 427 ? 9.638 7.157 21.461 1.00 84.69 427 THR A CA 1
ATOM 3457 C C . THR A 1 427 ? 9.458 7.795 20.089 1.00 84.69 427 THR A C 1
ATOM 3459 O O . THR A 1 427 ? 9.193 8.993 20.001 1.00 84.69 427 THR A O 1
ATOM 3462 N N . ARG A 1 428 ? 9.550 6.983 19.033 1.00 88.12 428 ARG A N 1
ATOM 3463 C CA . ARG A 1 428 ? 9.160 7.331 17.662 1.00 88.12 428 ARG A CA 1
ATOM 3464 C C . ARG A 1 428 ? 7.979 6.462 17.245 1.00 88.12 428 ARG A C 1
ATOM 3466 O O . ARG A 1 428 ? 7.961 5.270 17.555 1.00 88.12 428 ARG A O 1
ATOM 3473 N N . ARG A 1 429 ? 7.019 7.061 16.549 1.00 89.50 429 ARG A N 1
ATOM 3474 C CA . ARG A 1 429 ? 5.861 6.389 15.966 1.00 89.50 429 ARG A CA 1
ATOM 3475 C C . ARG A 1 429 ? 6.150 6.061 14.514 1.00 89.50 429 ARG A C 1
ATOM 3477 O O . ARG A 1 429 ? 6.341 6.961 13.701 1.00 89.50 429 ARG A O 1
ATOM 3484 N N . LEU A 1 430 ? 6.169 4.776 14.203 1.00 91.94 430 LEU A N 1
ATOM 3485 C CA . LEU A 1 430 ? 6.555 4.263 12.897 1.00 91.94 430 LEU A CA 1
ATOM 3486 C C . LEU A 1 430 ? 5.320 3.685 12.203 1.00 91.94 430 LEU A C 1
ATOM 3488 O O . LEU A 1 430 ? 4.644 2.832 12.777 1.00 91.94 430 LEU A O 1
ATOM 3492 N N . LEU A 1 431 ? 5.032 4.146 10.985 1.00 93.00 431 LEU A N 1
ATOM 3493 C CA . LEU A 1 431 ? 4.102 3.488 10.068 1.00 93.00 431 LEU A CA 1
ATOM 3494 C C . LEU A 1 431 ? 4.883 2.409 9.320 1.00 93.00 431 LEU A C 1
ATOM 3496 O O . LEU A 1 431 ? 5.683 2.730 8.445 1.00 93.00 431 LEU A O 1
ATOM 3500 N N . LYS A 1 432 ? 4.682 1.150 9.706 1.00 92.81 432 LYS A N 1
ATOM 3501 C CA . LYS A 1 432 ? 5.417 -0.022 9.212 1.00 92.81 432 LYS A CA 1
ATOM 3502 C C . LYS A 1 432 ? 4.531 -0.839 8.285 1.00 92.81 432 LYS A C 1
ATOM 3504 O O . LYS A 1 432 ? 3.345 -0.969 8.565 1.00 92.81 432 LYS A O 1
ATOM 3509 N N . PHE A 1 433 ? 5.099 -1.402 7.228 1.00 93.44 433 PHE A N 1
ATOM 3510 C CA . PHE A 1 433 ? 4.392 -2.123 6.162 1.00 93.44 433 PHE A CA 1
ATOM 3511 C C . PHE A 1 433 ? 5.357 -3.115 5.497 1.00 93.44 433 PHE A C 1
ATOM 3513 O O . PHE A 1 433 ? 6.567 -2.927 5.572 1.00 93.44 433 PHE A O 1
ATOM 3520 N N . THR A 1 434 ? 4.859 -4.169 4.859 1.00 92.31 434 THR A N 1
ATOM 3521 C CA . THR A 1 434 ? 5.653 -4.991 3.936 1.00 92.31 434 THR A CA 1
ATOM 3522 C C . THR A 1 434 ? 5.637 -4.330 2.562 1.00 92.31 434 THR A C 1
ATOM 3524 O O . THR A 1 434 ? 4.583 -3.889 2.114 1.00 92.31 434 THR A O 1
ATOM 3527 N N . ALA A 1 435 ? 6.779 -4.282 1.876 1.00 91.69 435 ALA A N 1
ATOM 3528 C CA . ALA A 1 435 ? 6.824 -4.026 0.438 1.00 91.69 435 ALA A CA 1
ATOM 3529 C C . ALA A 1 435 ? 7.233 -5.313 -0.283 1.00 91.69 435 ALA A C 1
ATOM 3531 O O . ALA A 1 435 ? 8.312 -5.844 -0.017 1.00 91.69 435 ALA A O 1
ATOM 3532 N N . ARG A 1 436 ? 6.378 -5.802 -1.187 1.00 92.31 436 ARG A N 1
ATOM 3533 C CA . ARG A 1 436 ? 6.711 -6.866 -2.138 1.00 92.31 436 ARG A CA 1
ATOM 3534 C C . ARG A 1 436 ? 6.875 -6.250 -3.525 1.00 92.31 436 ARG A C 1
ATOM 3536 O O . ARG A 1 436 ? 5.994 -5.520 -3.981 1.00 92.31 436 ARG A O 1
ATOM 3543 N N . ILE A 1 437 ? 8.014 -6.526 -4.148 1.00 92.56 437 ILE A N 1
ATOM 3544 C CA . ILE A 1 437 ? 8.410 -6.042 -5.470 1.00 92.56 437 ILE A CA 1
ATOM 3545 C C . ILE A 1 437 ? 8.539 -7.257 -6.376 1.00 92.56 437 ILE A C 1
ATOM 3547 O O . ILE A 1 437 ? 9.303 -8.159 -6.052 1.00 92.56 437 ILE A O 1
ATOM 3551 N N . HIS A 1 438 ? 7.801 -7.292 -7.478 1.00 93.31 438 HIS A N 1
ATOM 3552 C CA . HIS A 1 438 ? 7.748 -8.420 -8.402 1.00 93.31 438 HIS A CA 1
ATOM 3553 C C . HIS A 1 438 ? 8.337 -8.028 -9.758 1.00 93.31 438 HIS A C 1
ATOM 3555 O O . HIS A 1 438 ? 7.928 -7.012 -10.317 1.00 93.31 438 HIS A O 1
ATOM 3561 N N . ASN A 1 439 ? 9.272 -8.821 -10.288 1.00 94.81 439 ASN A N 1
ATOM 3562 C CA . ASN A 1 439 ? 9.784 -8.611 -11.640 1.00 94.81 439 ASN A CA 1
ATOM 3563 C C . ASN A 1 439 ? 8.884 -9.334 -12.652 1.00 94.81 439 ASN A C 1
ATOM 3565 O O . ASN A 1 439 ? 8.983 -10.551 -12.821 1.00 94.81 439 ASN A O 1
ATOM 3569 N N . SER A 1 440 ? 8.031 -8.558 -13.321 1.00 93.12 440 SER A N 1
ATOM 3570 C CA . SER A 1 440 ? 7.124 -9.014 -14.387 1.00 93.12 440 SER A CA 1
ATOM 3571 C C . SER A 1 440 ? 7.767 -8.939 -15.781 1.00 93.12 440 SER A C 1
ATOM 3573 O O . SER A 1 440 ? 7.098 -9.182 -16.782 1.00 93.12 440 SER A O 1
ATOM 3575 N N . GLY A 1 441 ? 9.041 -8.536 -15.859 1.00 92.12 441 GLY A N 1
ATOM 3576 C CA . GLY A 1 441 ? 9.735 -8.268 -17.113 1.00 92.12 441 GLY A CA 1
ATOM 3577 C C . GLY A 1 441 ? 10.288 -9.512 -17.807 1.00 92.12 441 GLY A C 1
ATOM 3578 O O . GLY A 1 441 ? 10.202 -10.632 -17.314 1.00 92.12 441 GLY A O 1
ATOM 3579 N N . THR A 1 442 ? 10.909 -9.301 -18.965 1.00 92.75 442 THR A N 1
ATOM 3580 C CA . THR A 1 442 ? 11.511 -10.353 -19.802 1.00 92.75 442 THR A CA 1
ATOM 3581 C C . THR A 1 442 ? 12.977 -10.653 -19.474 1.00 92.75 442 THR A C 1
ATOM 3583 O O . THR A 1 442 ? 13.538 -11.607 -20.011 1.00 92.75 442 THR A O 1
ATOM 3586 N N . ALA A 1 443 ? 13.609 -9.872 -18.593 1.00 93.81 443 ALA A N 1
ATOM 3587 C CA . ALA A 1 443 ? 14.959 -10.115 -18.085 1.00 93.81 443 ALA A CA 1
ATOM 3588 C C . ALA A 1 443 ? 15.075 -9.846 -16.576 1.00 93.81 443 ALA A C 1
ATOM 3590 O O . ALA A 1 443 ? 14.248 -9.163 -15.971 1.00 93.81 443 ALA A O 1
ATOM 3591 N N . ASP A 1 444 ? 16.135 -10.376 -15.968 1.00 94.19 444 ASP A N 1
ATOM 3592 C CA . ASP A 1 444 ? 16.414 -10.209 -14.543 1.00 94.19 444 ASP A CA 1
ATOM 3593 C C . ASP A 1 444 ? 16.758 -8.751 -14.200 1.00 94.19 444 ASP A C 1
ATOM 3595 O O . ASP A 1 444 ? 17.601 -8.130 -14.851 1.00 94.19 444 ASP A O 1
ATOM 3599 N N . PHE A 1 445 ? 16.172 -8.216 -13.128 1.00 93.44 445 PHE A N 1
ATOM 3600 C CA . PHE A 1 445 ? 16.546 -6.903 -12.610 1.00 93.44 445 PHE A CA 1
ATOM 3601 C C . PHE A 1 445 ? 17.933 -6.966 -11.962 1.00 93.44 445 PHE A C 1
ATOM 3603 O O . PHE A 1 445 ? 18.214 -7.867 -11.166 1.00 93.44 445 PHE A O 1
ATOM 3610 N N . ARG A 1 446 ? 18.802 -5.997 -12.268 1.00 91.06 446 ARG A N 1
ATOM 3611 C CA . ARG A 1 446 ? 20.203 -5.968 -11.820 1.00 91.06 446 ARG A CA 1
ATOM 3612 C C . ARG A 1 446 ? 20.574 -4.611 -11.216 1.00 91.06 446 ARG A C 1
ATOM 3614 O O . ARG A 1 446 ? 20.188 -3.585 -11.769 1.00 91.06 446 ARG A O 1
ATOM 3621 N N . PRO A 1 447 ? 21.360 -4.571 -10.125 1.00 89.19 447 PRO A N 1
ATOM 3622 C CA . PRO A 1 447 ? 21.843 -3.311 -9.573 1.00 89.19 447 PRO A CA 1
ATOM 3623 C C . PRO A 1 447 ? 22.837 -2.641 -10.532 1.00 89.19 447 PRO A C 1
ATOM 3625 O O . PRO A 1 447 ? 23.777 -3.280 -11.003 1.00 89.19 447 PRO A O 1
ATOM 3628 N N . ALA A 1 448 ? 22.674 -1.335 -10.765 1.00 83.38 448 ALA A N 1
ATOM 3629 C CA . ALA A 1 448 ? 23.574 -0.550 -11.619 1.00 83.38 448 ALA A CA 1
ATOM 3630 C C . ALA A 1 448 ? 25.010 -0.432 -11.067 1.00 83.38 448 ALA A C 1
ATOM 3632 O O . ALA A 1 448 ? 25.956 -0.192 -11.815 1.00 83.38 448 ALA A O 1
ATOM 3633 N N . VAL A 1 449 ? 25.194 -0.595 -9.752 1.00 84.38 449 VAL A N 1
ATOM 3634 C CA . VAL A 1 449 ? 26.512 -0.527 -9.107 1.00 84.38 449 VAL A CA 1
ATOM 3635 C C . VAL A 1 449 ? 27.225 -1.881 -9.246 1.00 84.38 449 VAL A C 1
ATOM 3637 O O . VAL A 1 449 ? 26.679 -2.898 -8.806 1.00 84.38 449 VAL A O 1
ATOM 3640 N N . PRO A 1 450 ? 28.453 -1.941 -9.799 1.00 86.00 450 PRO A N 1
ATOM 3641 C CA . PRO A 1 450 ? 29.185 -3.193 -9.951 1.00 86.00 450 PRO A CA 1
ATOM 3642 C C . PRO A 1 450 ? 29.600 -3.776 -8.595 1.00 86.00 450 PRO A C 1
ATOM 3644 O O . PRO A 1 450 ? 29.930 -3.053 -7.655 1.00 86.00 450 PRO A O 1
ATOM 3647 N N . LYS A 1 451 ? 29.656 -5.111 -8.519 1.00 87.31 451 LYS A N 1
ATOM 3648 C CA . LYS A 1 451 ? 29.793 -5.883 -7.270 1.00 87.31 451 LYS A CA 1
ATOM 3649 C C . LYS A 1 451 ? 30.945 -5.472 -6.343 1.00 87.31 451 LYS A C 1
ATOM 3651 O O . LYS A 1 451 ? 30.799 -5.539 -5.129 1.00 87.31 451 LYS A O 1
ATOM 3656 N N . HIS A 1 452 ? 32.059 -4.986 -6.891 1.00 85.69 452 HIS A N 1
ATOM 3657 C CA . HIS A 1 452 ? 33.216 -4.534 -6.108 1.00 85.69 452 HIS A CA 1
ATOM 3658 C C . HIS A 1 452 ? 33.017 -3.183 -5.385 1.00 85.69 452 HIS A C 1
ATOM 3660 O O . HIS A 1 452 ? 33.851 -2.823 -4.559 1.00 85.69 452 HIS A O 1
ATOM 3666 N N . LEU A 1 453 ? 31.938 -2.444 -5.679 1.00 87.56 453 LEU A N 1
ATOM 3667 C CA . LEU A 1 453 ? 31.561 -1.188 -5.013 1.00 87.56 453 LEU A CA 1
ATOM 3668 C C . LEU A 1 453 ? 30.387 -1.355 -4.028 1.00 87.56 453 LEU A C 1
ATOM 3670 O O . LEU A 1 453 ? 29.967 -0.377 -3.410 1.00 87.56 453 LEU A O 1
ATOM 3674 N N . TRP A 1 454 ? 29.844 -2.568 -3.865 1.00 88.06 454 TRP A N 1
ATOM 3675 C CA . TRP A 1 454 ? 28.773 -2.829 -2.899 1.00 88.06 454 TRP A CA 1
ATOM 3676 C C . TRP A 1 454 ? 29.270 -2.619 -1.461 1.00 88.06 454 TRP A C 1
ATOM 3678 O O . TRP A 1 454 ? 30.359 -3.060 -1.088 1.00 88.06 454 TRP A O 1
ATOM 3688 N N . GLN A 1 455 ? 28.454 -1.976 -0.627 1.00 83.56 455 GLN A N 1
ATOM 3689 C CA . GLN A 1 455 ? 28.833 -1.594 0.737 1.00 83.56 455 GLN A CA 1
ATOM 3690 C C . GLN A 1 455 ? 28.295 -2.621 1.745 1.00 83.56 455 GLN A C 1
ATOM 3692 O O . GLN A 1 455 ? 27.096 -2.884 1.778 1.00 83.56 455 GLN A O 1
ATOM 3697 N N . PHE A 1 456 ? 29.154 -3.216 2.580 1.00 81.88 456 PHE A N 1
ATOM 3698 C CA . PHE A 1 456 ? 28.708 -4.131 3.641 1.00 81.88 456 PHE A CA 1
ATOM 3699 C C . PHE A 1 456 ? 28.095 -3.368 4.818 1.00 81.88 456 PHE A C 1
ATOM 3701 O O . PHE A 1 456 ? 28.700 -2.408 5.301 1.00 81.88 456 PHE A O 1
ATOM 3708 N N . HIS A 1 457 ? 26.953 -3.830 5.341 1.00 75.94 457 HIS A N 1
ATOM 3709 C CA . HIS A 1 457 ? 26.304 -3.186 6.480 1.00 75.94 457 HIS A CA 1
ATOM 3710 C C . HIS A 1 457 ? 26.181 -4.069 7.726 1.00 75.94 457 HIS A C 1
ATOM 3712 O O . HIS A 1 457 ? 25.526 -5.112 7.751 1.00 75.94 457 HIS A O 1
ATOM 3718 N N . GLN A 1 458 ? 26.777 -3.581 8.815 1.00 74.12 458 GLN A N 1
ATOM 3719 C CA . GLN A 1 458 ? 27.008 -4.331 10.048 1.00 74.12 458 GLN A CA 1
ATOM 3720 C C . GLN A 1 458 ? 25.729 -4.742 10.799 1.00 74.12 458 GLN A C 1
ATOM 3722 O O . GLN A 1 458 ? 25.768 -5.714 11.552 1.00 74.12 458 GLN A O 1
ATOM 3727 N N . CYS A 1 459 ? 24.612 -4.032 10.609 1.00 73.81 459 CYS A N 1
ATOM 3728 C CA . CYS A 1 459 ? 23.335 -4.374 11.245 1.00 73.81 459 CYS A CA 1
ATOM 3729 C C . CYS A 1 459 ? 22.506 -5.407 10.473 1.00 73.81 459 CYS A C 1
ATOM 3731 O O . CYS A 1 459 ? 21.687 -6.093 11.081 1.00 73.81 459 CYS A O 1
ATOM 3733 N N . HIS A 1 460 ? 22.711 -5.525 9.159 1.00 71.62 460 HIS A N 1
ATOM 3734 C CA . HIS A 1 460 ? 21.975 -6.458 8.298 1.00 71.62 460 HIS A CA 1
ATOM 3735 C C . HIS A 1 460 ? 22.819 -7.665 7.860 1.00 71.62 460 HIS A C 1
ATOM 3737 O O . HIS A 1 460 ? 22.276 -8.642 7.352 1.00 71.62 460 HIS A O 1
ATOM 3743 N N . MET A 1 461 ? 24.130 -7.635 8.133 1.00 75.75 461 MET A N 1
ATOM 3744 C CA . MET A 1 461 ? 25.089 -8.721 7.891 1.00 75.75 461 MET A CA 1
ATOM 3745 C C . MET A 1 461 ? 25.203 -9.153 6.418 1.00 75.75 461 MET A C 1
ATOM 3747 O O . MET A 1 461 ? 25.647 -10.262 6.125 1.00 75.75 461 MET A O 1
ATOM 3751 N N . HIS A 1 462 ? 24.860 -8.258 5.490 1.00 79.44 462 HIS A N 1
ATOM 3752 C CA . HIS A 1 462 ? 24.993 -8.451 4.049 1.00 79.44 462 HIS A CA 1
ATOM 3753 C C . HIS A 1 462 ? 25.494 -7.175 3.352 1.00 79.44 462 HIS A C 1
ATOM 3755 O O . HIS A 1 462 ? 25.702 -6.134 3.979 1.00 79.44 462 HIS A O 1
ATOM 3761 N N . TYR A 1 463 ? 25.716 -7.278 2.042 1.00 81.94 463 TYR A N 1
ATOM 3762 C CA . TYR A 1 463 ? 26.121 -6.171 1.178 1.00 81.94 463 TYR A CA 1
ATOM 3763 C C . TYR A 1 463 ? 24.905 -5.474 0.568 1.00 81.94 463 TYR A C 1
ATOM 3765 O O . TYR A 1 463 ? 23.985 -6.150 0.111 1.00 81.94 463 TYR A O 1
ATOM 3773 N N . HIS A 1 464 ? 24.925 -4.144 0.516 1.00 82.12 464 HIS A N 1
ATOM 3774 C CA . HIS A 1 464 ? 23.948 -3.352 -0.221 1.00 82.12 464 HIS A CA 1
ATOM 3775 C C . HIS A 1 464 ? 24.454 -3.068 -1.636 1.00 82.12 464 HIS A C 1
ATOM 3777 O O . HIS A 1 464 ? 25.578 -2.584 -1.807 1.00 82.12 464 HIS A O 1
ATOM 3783 N N . SER A 1 465 ? 23.617 -3.343 -2.636 1.00 82.94 465 SER A N 1
ATOM 3784 C CA . SER A 1 465 ? 23.936 -3.115 -4.052 1.00 82.94 465 SER A CA 1
ATOM 3785 C C . SER A 1 465 ? 23.364 -1.810 -4.619 1.00 82.94 465 SER A C 1
ATOM 3787 O O . SER A 1 465 ? 23.804 -1.356 -5.673 1.00 82.94 465 SER A O 1
ATOM 3789 N N . MET A 1 466 ? 22.430 -1.167 -3.910 1.00 78.12 466 MET A N 1
ATOM 3790 C CA . MET A 1 466 ? 21.884 0.156 -4.232 1.00 78.12 466 MET A CA 1
ATOM 3791 C C . MET A 1 466 ? 21.640 0.965 -2.949 1.00 78.12 466 MET A C 1
ATOM 3793 O O . MET A 1 466 ? 21.153 0.426 -1.956 1.00 78.12 466 MET A O 1
ATOM 3797 N N . GLU A 1 467 ? 21.949 2.266 -2.978 1.00 71.62 467 GLU A N 1
ATOM 3798 C CA . GLU A 1 467 ? 21.726 3.187 -1.845 1.00 71.62 467 GLU A CA 1
ATOM 3799 C C . GLU A 1 467 ? 20.259 3.645 -1.740 1.00 71.62 467 GLU A C 1
ATOM 3801 O O . GLU A 1 467 ? 19.733 3.816 -0.643 1.00 71.62 467 GLU A O 1
ATOM 3806 N N . VAL A 1 468 ? 19.588 3.818 -2.887 1.00 77.06 468 VAL A N 1
ATOM 3807 C CA . VAL A 1 468 ? 18.174 4.208 -2.994 1.00 77.06 468 VAL A CA 1
ATOM 3808 C C . VAL A 1 468 ? 17.523 3.390 -4.110 1.00 77.06 468 VAL A C 1
ATOM 3810 O O . VAL A 1 468 ? 17.776 3.631 -5.288 1.00 77.06 468 VAL A O 1
ATOM 3813 N N . PHE A 1 469 ? 16.684 2.423 -3.735 1.00 82.31 469 PHE A N 1
ATOM 3814 C CA . PHE A 1 469 ? 15.825 1.658 -4.652 1.00 82.31 469 PHE A CA 1
ATOM 3815 C C . PHE A 1 469 ? 14.331 1.882 -4.374 1.00 82.31 469 PHE A C 1
ATOM 3817 O O . PHE A 1 469 ? 13.539 1.764 -5.299 1.00 82.31 469 PHE A O 1
ATOM 3824 N N . ALA A 1 470 ? 13.922 2.283 -3.160 1.00 88.50 470 ALA A N 1
ATOM 3825 C CA . ALA A 1 470 ? 12.546 2.720 -2.906 1.00 88.50 470 ALA A CA 1
ATOM 3826 C C . ALA A 1 470 ? 12.426 3.863 -1.882 1.00 88.50 470 ALA A C 1
ATOM 3828 O O . ALA A 1 470 ? 13.122 3.881 -0.860 1.00 88.50 470 ALA A O 1
ATOM 3829 N N . THR A 1 471 ? 11.501 4.793 -2.147 1.00 90.69 471 THR A N 1
ATOM 3830 C CA . THR A 1 471 ? 11.147 5.925 -1.268 1.00 90.69 471 THR A CA 1
ATOM 3831 C C . THR A 1 471 ? 9.719 5.811 -0.746 1.00 90.69 471 THR A C 1
ATOM 3833 O O . THR A 1 471 ? 8.825 5.291 -1.419 1.00 90.69 471 THR A O 1
ATOM 3836 N N . PHE A 1 472 ? 9.510 6.307 0.475 1.00 92.88 472 PHE A N 1
ATOM 3837 C CA . PHE A 1 472 ? 8.275 6.189 1.246 1.00 92.88 472 PHE A CA 1
ATOM 3838 C C . PHE A 1 472 ? 7.787 7.594 1.638 1.00 92.88 472 PHE A C 1
ATOM 3840 O O . PHE A 1 472 ? 8.116 8.124 2.700 1.00 92.88 472 PHE A O 1
ATOM 3847 N N . ASP A 1 473 ? 7.024 8.237 0.759 1.00 93.06 473 ASP A N 1
ATOM 3848 C CA . ASP A 1 473 ? 6.590 9.624 0.922 1.00 93.06 473 ASP A CA 1
ATOM 3849 C C . ASP A 1 473 ? 5.193 9.693 1.564 1.00 93.06 473 ASP A C 1
ATOM 3851 O O . ASP A 1 473 ? 4.257 9.035 1.111 1.00 93.06 473 ASP A O 1
ATOM 3855 N N . ILE A 1 474 ? 5.000 10.535 2.584 1.00 93.56 474 ILE A N 1
ATOM 3856 C CA . ILE A 1 474 ? 3.658 10.913 3.056 1.00 93.56 474 ILE A CA 1
ATOM 3857 C C . ILE A 1 474 ? 3.364 12.342 2.616 1.00 93.56 474 ILE A C 1
ATOM 3859 O O . ILE A 1 474 ? 4.074 13.288 2.969 1.00 93.56 474 ILE A O 1
ATOM 3863 N N . LEU A 1 475 ? 2.284 12.486 1.854 1.00 93.25 475 LEU A N 1
ATOM 3864 C CA . LEU A 1 475 ? 1.831 13.719 1.230 1.00 93.25 475 LEU A CA 1
ATOM 3865 C C . LEU A 1 475 ? 0.589 14.275 1.946 1.00 93.25 475 LEU A C 1
ATOM 3867 O O . LEU A 1 475 ? -0.356 13.555 2.273 1.00 93.25 475 LEU A O 1
ATOM 3871 N N . ASP A 1 476 ? 0.586 15.586 2.151 1.00 90.94 476 ASP A N 1
ATOM 3872 C CA . ASP A 1 476 ? -0.561 16.387 2.583 1.00 90.94 476 ASP A CA 1
ATOM 3873 C C . ASP A 1 476 ? -1.650 16.440 1.492 1.00 90.94 476 ASP A C 1
ATOM 3875 O O . ASP A 1 476 ? -1.391 16.171 0.317 1.00 90.94 476 ASP A O 1
ATOM 3879 N N . ARG A 1 477 ? -2.854 16.910 1.837 1.00 86.12 477 ARG A N 1
ATOM 3880 C CA . ARG A 1 477 ? -3.990 17.124 0.910 1.00 86.12 477 ARG A CA 1
ATOM 3881 C C . ARG A 1 477 ? -3.713 18.080 -0.267 1.00 86.12 477 ARG A C 1
ATOM 3883 O O . ARG A 1 477 ? -4.584 18.271 -1.109 1.00 86.12 477 ARG A O 1
ATOM 3890 N N . TYR A 1 478 ? -2.541 18.714 -0.283 1.00 87.88 478 TYR A N 1
ATOM 3891 C CA . TYR A 1 478 ? -2.046 19.615 -1.327 1.00 87.88 478 TYR A CA 1
ATOM 3892 C C . TYR A 1 478 ? -0.849 19.020 -2.104 1.00 87.88 478 TYR A C 1
ATOM 3894 O O . TYR A 1 478 ? -0.097 19.767 -2.721 1.00 87.88 478 TYR A O 1
ATOM 3902 N N . GLY A 1 479 ? -0.593 17.708 -2.004 1.00 85.12 479 GLY A N 1
ATOM 3903 C CA . GLY A 1 479 ? 0.511 17.022 -2.697 1.00 85.12 479 GLY A CA 1
ATOM 3904 C C . GLY A 1 479 ? 1.914 17.290 -2.132 1.00 85.12 479 GLY A C 1
ATOM 3905 O O . GLY A 1 479 ? 2.898 16.782 -2.656 1.00 85.12 479 GLY A O 1
ATOM 3906 N N . ARG A 1 480 ? 2.031 18.075 -1.054 1.00 90.50 480 ARG A N 1
ATOM 3907 C CA . ARG A 1 480 ? 3.314 18.413 -0.415 1.00 90.50 480 ARG A CA 1
ATOM 3908 C C . ARG A 1 480 ? 3.767 17.291 0.513 1.00 90.50 480 ARG A C 1
ATOM 3910 O O . ARG A 1 480 ? 2.988 16.874 1.368 1.00 90.50 480 ARG A O 1
ATOM 3917 N N . ARG A 1 481 ? 5.030 16.873 0.420 1.00 89.75 481 ARG A N 1
ATOM 3918 C CA . ARG A 1 481 ? 5.641 15.923 1.362 1.00 89.75 481 ARG A CA 1
ATOM 3919 C C . ARG A 1 481 ? 5.715 16.517 2.773 1.00 89.75 481 ARG A C 1
ATOM 3921 O O . ARG A 1 481 ? 6.213 17.626 2.949 1.00 89.75 481 ARG A O 1
ATOM 3928 N N . VAL A 1 482 ? 5.201 15.782 3.759 1.00 91.75 482 VAL A N 1
ATOM 3929 C CA . VAL A 1 482 ? 5.144 16.176 5.185 1.00 91.75 482 VAL A CA 1
ATOM 3930 C C . VAL A 1 482 ? 5.870 15.210 6.116 1.00 91.75 482 VAL A C 1
ATOM 3932 O O . VAL A 1 482 ? 6.270 15.615 7.204 1.00 91.75 482 VAL A O 1
ATOM 3935 N N . ALA A 1 483 ? 6.067 13.966 5.686 1.00 90.75 483 ALA A N 1
ATOM 3936 C CA . ALA A 1 483 ? 7.050 13.056 6.254 1.00 90.75 483 ALA A CA 1
ATOM 3937 C C . ALA A 1 483 ? 7.665 12.231 5.121 1.00 90.75 483 ALA A C 1
ATOM 3939 O O . ALA A 1 483 ? 6.996 11.918 4.133 1.00 90.75 483 ALA A O 1
ATOM 3940 N N . ASP A 1 484 ? 8.936 11.903 5.279 1.00 89.62 484 ASP A N 1
ATOM 3941 C CA . ASP A 1 484 ? 9.731 11.095 4.373 1.00 89.62 484 ASP A CA 1
ATOM 3942 C C . ASP A 1 484 ? 10.305 9.886 5.118 1.00 89.62 484 ASP A C 1
ATOM 3944 O O . ASP A 1 484 ? 10.758 9.970 6.261 1.00 89.62 484 ASP A O 1
ATOM 3948 N N . GLY A 1 485 ? 10.249 8.739 4.457 1.00 86.88 485 GLY A N 1
ATOM 3949 C CA . GLY A 1 485 ? 10.978 7.535 4.801 1.00 86.88 485 GLY A CA 1
ATOM 3950 C C . GLY A 1 485 ? 11.711 7.033 3.565 1.00 86.88 485 GLY A C 1
ATOM 3951 O O . GLY A 1 485 ? 11.317 7.288 2.427 1.00 86.88 485 GLY A O 1
ATOM 3952 N N . HIS A 1 486 ? 12.792 6.310 3.792 1.00 83.81 486 HIS A N 1
ATOM 3953 C CA . HIS A 1 486 ? 13.496 5.574 2.759 1.00 83.81 486 HIS A CA 1
ATOM 3954 C C . HIS A 1 486 ? 14.095 4.334 3.403 1.00 83.81 486 HIS A C 1
ATOM 3956 O O . HIS A 1 486 ? 14.396 4.306 4.600 1.00 83.81 486 HIS A O 1
ATOM 3962 N N . LYS A 1 487 ? 14.277 3.309 2.586 1.00 80.25 487 LYS A N 1
ATOM 3963 C CA . LYS A 1 487 ? 15.098 2.161 2.923 1.00 80.25 487 LYS A CA 1
ATOM 3964 C C . LYS A 1 487 ? 16.510 2.502 2.443 1.00 80.25 487 LYS A C 1
ATOM 3966 O O . LYS A 1 487 ? 16.725 2.620 1.247 1.00 80.25 487 LYS A O 1
ATOM 3971 N N . ALA A 1 488 ? 17.458 2.728 3.348 1.00 58.50 488 ALA A N 1
ATOM 3972 C CA . ALA A 1 488 ? 18.829 3.133 2.990 1.00 58.50 488 ALA A CA 1
ATOM 3973 C C . ALA A 1 488 ? 19.740 1.948 2.599 1.00 58.50 488 ALA A C 1
ATOM 3975 O O . ALA A 1 488 ? 20.967 2.031 2.671 1.00 58.50 488 ALA A O 1
ATOM 3976 N N . SER A 1 489 ? 19.130 0.796 2.318 1.00 64.06 489 SER A N 1
ATOM 3977 C CA . SER A 1 489 ? 19.773 -0.504 2.448 1.00 64.06 489 SER A CA 1
ATOM 3978 C C . SER A 1 489 ? 19.008 -1.591 1.700 1.00 64.06 489 SER A C 1
ATOM 3980 O O . SER A 1 489 ? 17.996 -2.099 2.185 1.00 64.06 489 SER A O 1
ATOM 3982 N N . PHE A 1 490 ? 19.496 -1.940 0.508 1.00 73.62 490 PHE A N 1
ATOM 3983 C CA . PHE A 1 490 ? 18.847 -2.897 -0.388 1.00 73.62 490 PHE A CA 1
ATOM 3984 C C . PHE A 1 490 ? 19.723 -4.094 -0.725 1.00 73.62 490 PHE A C 1
ATOM 3986 O O . PHE A 1 490 ? 20.891 -3.954 -1.087 1.00 73.62 490 PHE A O 1
ATOM 3993 N N . CYS A 1 491 ? 19.100 -5.262 -0.635 1.00 82.50 491 CYS A N 1
ATOM 3994 C CA . CYS A 1 491 ? 19.657 -6.572 -0.897 1.00 82.50 491 CYS A CA 1
ATOM 3995 C C . CYS A 1 491 ? 18.697 -7.241 -1.887 1.00 82.50 491 CYS A C 1
ATOM 3997 O O . CYS A 1 491 ? 17.619 -7.673 -1.505 1.00 82.50 491 CYS A O 1
ATOM 3999 N N . LEU A 1 492 ? 19.046 -7.240 -3.172 1.00 88.75 492 LEU A N 1
ATOM 4000 C CA . LEU A 1 492 ? 18.148 -7.751 -4.209 1.00 88.75 492 LEU A CA 1
ATOM 4001 C C . LEU A 1 492 ? 18.291 -9.277 -4.272 1.00 88.75 492 LEU A C 1
ATOM 4003 O O . LEU A 1 492 ? 19.334 -9.776 -4.706 1.00 88.75 492 LEU A O 1
ATOM 4007 N N . GLU A 1 493 ? 17.276 -9.999 -3.801 1.00 90.62 493 GLU A N 1
ATOM 4008 C CA . GLU A 1 493 ? 17.244 -11.465 -3.788 1.00 90.62 493 GLU A CA 1
ATOM 4009 C C . GLU A 1 493 ? 15.849 -12.057 -4.054 1.00 90.62 493 GLU A C 1
ATOM 4011 O O . GLU A 1 493 ? 14.812 -11.430 -3.825 1.00 90.62 493 GLU A O 1
ATOM 4016 N N . ASP A 1 494 ? 15.829 -13.306 -4.525 1.00 92.88 494 ASP A N 1
ATOM 4017 C CA . ASP A 1 494 ? 14.623 -14.008 -4.971 1.00 92.88 494 ASP A CA 1
ATOM 4018 C C . ASP A 1 494 ? 13.839 -14.613 -3.788 1.00 92.88 494 ASP A C 1
ATOM 4020 O O . ASP A 1 494 ? 13.776 -15.829 -3.594 1.00 92.88 494 ASP A O 1
ATOM 4024 N N . ASN A 1 495 ? 13.234 -13.745 -2.972 1.00 88.44 495 ASN A N 1
ATOM 4025 C CA . ASN A 1 495 ? 12.506 -14.114 -1.751 1.00 88.44 495 ASN A CA 1
ATOM 4026 C C . ASN A 1 495 ? 11.209 -14.922 -2.001 1.00 88.44 495 ASN A C 1
ATOM 4028 O O . ASN A 1 495 ? 10.825 -15.741 -1.161 1.00 88.44 495 ASN A O 1
ATOM 4032 N N . GLN A 1 496 ? 10.505 -14.690 -3.116 1.00 89.62 496 GLN A N 1
ATOM 4033 C CA . GLN A 1 496 ? 9.309 -15.442 -3.537 1.00 89.62 496 GLN A CA 1
ATOM 4034 C C . GLN A 1 496 ? 9.205 -15.535 -5.066 1.00 89.62 496 GLN A C 1
ATOM 4036 O O . GLN A 1 496 ? 9.023 -14.514 -5.726 1.00 89.62 496 GLN A O 1
ATOM 4041 N N . CYS A 1 497 ? 9.221 -16.746 -5.626 1.00 92.88 497 CYS A N 1
ATOM 4042 C CA . CYS A 1 497 ? 9.028 -16.989 -7.061 1.00 92.88 497 CYS A CA 1
ATOM 4043 C C . CYS A 1 497 ? 7.690 -17.675 -7.366 1.00 92.88 497 CYS A C 1
ATOM 4045 O O . CYS A 1 497 ? 7.118 -18.339 -6.498 1.00 92.88 497 CYS A O 1
ATOM 4047 N N . MET A 1 498 ? 7.200 -17.523 -8.601 1.00 89.81 498 MET A N 1
ATOM 4048 C CA . MET A 1 498 ? 6.055 -18.294 -9.102 1.00 89.81 498 MET A CA 1
ATOM 4049 C C . MET A 1 498 ? 6.345 -19.812 -9.107 1.00 89.81 498 MET A C 1
ATOM 4051 O O . MET A 1 498 ? 7.512 -20.211 -9.192 1.00 89.81 498 MET A O 1
ATOM 4055 N N . PRO A 1 499 ? 5.314 -20.682 -9.051 1.00 88.12 499 PRO A N 1
ATOM 4056 C CA . PRO A 1 499 ? 5.489 -22.129 -9.174 1.00 88.12 499 PRO A CA 1
ATOM 4057 C C . PRO A 1 499 ? 6.320 -22.520 -10.407 1.00 88.12 499 PRO A C 1
ATOM 4059 O O . PRO A 1 499 ? 6.163 -21.956 -11.484 1.00 88.12 499 PRO A O 1
ATOM 4062 N N . GLY A 1 500 ? 7.237 -23.476 -10.239 1.00 86.12 500 GLY A N 1
ATOM 4063 C CA . GLY A 1 500 ? 8.162 -23.925 -11.290 1.00 86.12 500 GLY A CA 1
ATOM 4064 C C . GLY A 1 500 ? 9.416 -23.056 -11.479 1.00 86.12 500 GLY A C 1
ATOM 4065 O O . GLY A 1 500 ? 10.451 -23.581 -11.895 1.00 86.12 500 GLY A O 1
ATOM 4066 N N . VAL A 1 501 ? 9.384 -21.771 -11.109 1.00 90.12 501 VAL A N 1
ATOM 4067 C CA . VAL A 1 501 ? 10.542 -20.866 -11.202 1.00 90.12 501 VAL A CA 1
ATOM 4068 C C . VAL A 1 501 ? 11.489 -21.099 -10.020 1.00 90.12 501 VAL A C 1
ATOM 4070 O O . VAL A 1 501 ? 11.067 -21.155 -8.863 1.00 90.12 501 VAL A O 1
ATOM 4073 N N . ARG A 1 502 ? 12.791 -21.250 -10.296 1.00 90.38 502 ARG A N 1
ATOM 4074 C CA . ARG A 1 502 ? 13.820 -21.446 -9.260 1.00 90.38 502 ARG A CA 1
ATOM 4075 C C . ARG A 1 502 ? 14.491 -20.113 -8.899 1.00 90.38 502 ARG A C 1
ATOM 4077 O O . ARG A 1 502 ? 14.922 -19.423 -9.820 1.00 90.38 502 ARG A O 1
ATOM 4084 N N . PRO A 1 503 ? 14.654 -19.783 -7.603 1.00 92.31 503 PRO A N 1
ATOM 4085 C CA . PRO A 1 503 ? 15.411 -18.607 -7.185 1.00 92.31 503 PRO A CA 1
ATOM 4086 C C . PRO A 1 503 ? 16.893 -18.742 -7.565 1.00 92.31 503 PRO A C 1
ATOM 4088 O O . PRO A 1 503 ? 17.464 -19.836 -7.525 1.00 92.31 503 PRO A O 1
ATOM 4091 N N . LYS A 1 504 ? 17.508 -17.615 -7.923 1.00 93.19 504 LYS A N 1
ATOM 4092 C CA . LYS A 1 504 ? 18.862 -17.501 -8.487 1.00 93.19 504 LYS A CA 1
ATOM 4093 C C . LYS A 1 504 ? 19.727 -16.511 -7.705 1.00 93.19 504 LYS A C 1
ATOM 4095 O O . LYS A 1 504 ? 20.926 -16.743 -7.554 1.00 93.19 504 LYS A O 1
ATOM 4100 N N . TYR A 1 505 ? 19.127 -15.432 -7.203 1.00 93.44 505 TYR A N 1
ATOM 4101 C CA . TYR A 1 505 ? 19.806 -14.359 -6.478 1.00 93.44 505 TYR A CA 1
ATOM 4102 C C . TYR A 1 505 ? 19.595 -14.453 -4.969 1.00 93.44 505 TYR A C 1
ATOM 4104 O O . TYR A 1 505 ? 18.495 -14.740 -4.498 1.00 93.44 505 TYR A O 1
ATOM 4112 N N . ALA A 1 506 ? 20.673 -14.216 -4.218 1.00 89.44 506 ALA A N 1
ATOM 4113 C CA . ALA A 1 506 ? 20.723 -14.313 -2.762 1.00 89.44 506 ALA A CA 1
ATOM 4114 C C . ALA A 1 506 ? 21.862 -13.443 -2.213 1.00 89.44 506 ALA A C 1
ATOM 4116 O O . ALA A 1 506 ? 23.001 -13.528 -2.678 1.00 89.44 506 ALA A O 1
ATOM 4117 N N . CYS A 1 507 ? 21.593 -12.638 -1.186 1.00 86.31 507 CYS A N 1
ATOM 4118 C CA . CYS A 1 507 ? 22.585 -11.710 -0.629 1.00 86.31 507 CYS A CA 1
ATOM 4119 C C . CYS A 1 507 ? 23.555 -12.364 0.364 1.00 86.31 507 CYS A C 1
ATOM 4121 O O . CYS A 1 507 ? 24.612 -11.799 0.677 1.00 86.31 507 CYS A O 1
ATOM 4123 N N . ALA A 1 508 ? 23.194 -13.538 0.888 1.00 83.81 508 ALA A N 1
ATOM 4124 C CA . ALA A 1 508 ? 24.009 -14.300 1.826 1.00 83.81 508 ALA A CA 1
ATOM 4125 C C . ALA A 1 508 ? 25.396 -14.627 1.241 1.00 83.81 508 ALA A C 1
ATOM 4127 O O . ALA A 1 508 ? 25.548 -14.850 0.043 1.00 83.81 508 ALA A O 1
ATOM 4128 N N . ASN A 1 509 ? 26.420 -14.679 2.100 1.00 83.06 509 ASN A N 1
ATOM 4129 C CA . ASN A 1 509 ? 27.791 -15.081 1.745 1.00 83.06 509 ASN A CA 1
ATOM 4130 C C . ASN A 1 509 ? 28.436 -14.286 0.585 1.00 83.06 509 ASN A C 1
ATOM 4132 O O . ASN A 1 509 ? 29.279 -14.827 -0.126 1.00 83.06 509 ASN A O 1
ATOM 4136 N N . TYR A 1 510 ? 28.052 -13.015 0.388 1.00 82.94 510 TYR A N 1
ATOM 4137 C CA . TYR A 1 510 ? 28.454 -12.208 -0.779 1.00 82.94 510 TYR A CA 1
ATOM 4138 C C . TYR A 1 510 ? 28.061 -12.886 -2.108 1.00 82.94 510 TYR A C 1
ATOM 4140 O O . TYR A 1 510 ? 28.806 -12.865 -3.092 1.00 82.94 510 TYR A O 1
ATOM 4148 N N . GLY A 1 511 ? 26.864 -13.484 -2.133 1.00 84.31 511 GLY A N 1
ATOM 4149 C CA . GLY A 1 511 ? 26.199 -13.990 -3.331 1.00 84.31 511 GLY A CA 1
ATOM 4150 C C . GLY A 1 511 ? 25.915 -12.893 -4.361 1.00 84.31 511 GLY A C 1
ATOM 4151 O O . GLY A 1 511 ? 26.303 -11.732 -4.200 1.00 84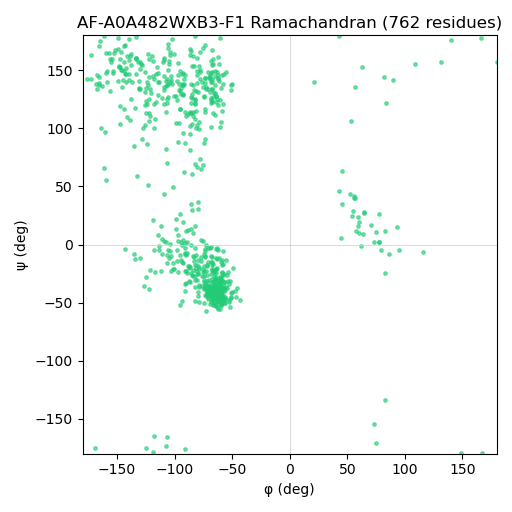.31 511 GLY A O 1
ATOM 4152 N N . ASP A 1 512 ? 25.351 -13.271 -5.501 1.00 89.75 512 ASP A N 1
ATOM 4153 C CA . ASP A 1 512 ? 25.009 -12.322 -6.561 1.00 89.75 512 ASP A CA 1
ATOM 4154 C C . ASP A 1 512 ? 23.573 -11.807 -6.385 1.00 89.75 512 ASP A C 1
ATOM 4156 O O . ASP A 1 512 ? 22.714 -12.541 -5.897 1.00 89.75 512 ASP A O 1
ATOM 4160 N N . GLN A 1 513 ? 23.331 -10.544 -6.746 1.00 91.38 513 GLN A N 1
ATOM 4161 C CA . GLN A 1 513 ? 22.097 -9.824 -6.409 1.00 91.38 513 GLN A CA 1
ATOM 4162 C C . GLN A 1 513 ? 21.306 -9.394 -7.644 1.00 91.38 513 GLN A C 1
ATOM 4164 O O . GLN A 1 513 ? 21.871 -8.975 -8.657 1.00 91.38 513 GLN A O 1
ATOM 4169 N N . GLY A 1 514 ? 19.988 -9.468 -7.534 1.00 92.06 514 GLY A N 1
ATOM 4170 C CA . GLY A 1 514 ? 19.025 -9.148 -8.578 1.00 92.06 514 GLY A CA 1
ATOM 4171 C C . GLY A 1 514 ? 17.636 -9.660 -8.209 1.00 92.06 514 GLY A C 1
ATOM 4172 O O . GLY A 1 514 ? 17.458 -10.249 -7.146 1.00 92.06 514 GLY A O 1
ATOM 4173 N N . ILE A 1 515 ? 16.662 -9.444 -9.090 1.00 94.19 515 ILE A N 1
ATOM 4174 C CA . ILE A 1 515 ? 15.333 -10.063 -8.985 1.00 94.19 515 ILE A CA 1
ATOM 4175 C C . ILE A 1 515 ? 15.075 -10.784 -10.303 1.00 94.19 515 ILE A C 1
ATOM 4177 O O . ILE A 1 515 ? 14.986 -10.146 -11.357 1.00 94.19 515 ILE A O 1
ATOM 4181 N N . SER A 1 516 ? 15.003 -12.109 -10.257 1.00 94.88 516 SER A N 1
ATOM 4182 C CA . SER A 1 516 ? 14.809 -12.938 -11.445 1.00 94.88 516 SER A CA 1
ATOM 4183 C C . SER A 1 516 ? 13.427 -12.724 -12.059 1.00 94.88 516 SER A C 1
ATOM 4185 O O . SER A 1 516 ? 12.484 -12.344 -11.360 1.00 94.88 516 SER A O 1
ATOM 4187 N N . VAL A 1 517 ? 13.287 -12.986 -13.359 1.00 94.00 517 VAL A N 1
ATOM 4188 C CA . VAL A 1 517 ? 11.973 -13.011 -14.032 1.00 94.00 517 VAL A CA 1
ATOM 4189 C C . VAL A 1 517 ? 10.992 -13.907 -13.263 1.00 94.00 517 VAL A C 1
ATOM 4191 O O . VAL A 1 517 ? 11.337 -15.028 -12.883 1.00 94.00 517 VAL A O 1
ATOM 4194 N N . ASN A 1 518 ? 9.771 -13.417 -13.021 1.00 93.31 518 ASN A N 1
ATOM 4195 C CA . ASN A 1 518 ? 8.721 -14.086 -12.239 1.00 93.31 518 ASN A CA 1
ATOM 4196 C C . ASN A 1 518 ? 9.097 -14.407 -10.771 1.00 93.31 518 ASN A C 1
ATOM 4198 O O . ASN A 1 518 ? 8.396 -15.170 -10.093 1.00 93.31 518 ASN A O 1
ATOM 4202 N N . CYS A 1 519 ? 10.157 -13.787 -10.246 1.00 94.44 519 CYS A N 1
ATOM 4203 C CA . CYS A 1 519 ? 10.492 -13.751 -8.824 1.00 94.44 519 CYS A CA 1
ATOM 4204 C C . CYS A 1 519 ? 10.192 -12.380 -8.200 1.00 94.44 519 CYS A C 1
ATOM 4206 O O . CYS A 1 519 ? 9.829 -11.409 -8.869 1.00 94.44 519 CYS A O 1
ATOM 4208 N N . SER A 1 520 ? 10.257 -12.327 -6.870 1.00 93.38 520 SER A N 1
ATOM 4209 C CA . SER A 1 520 ? 9.844 -11.174 -6.074 1.00 93.38 520 SER A CA 1
ATOM 4210 C C . SER A 1 520 ? 10.721 -11.015 -4.838 1.00 93.38 520 SER A C 1
ATOM 4212 O O . SER A 1 520 ? 10.928 -11.983 -4.103 1.00 93.38 520 SER A O 1
ATOM 4214 N N . ASP A 1 521 ? 11.144 -9.785 -4.562 1.00 92.06 521 ASP A N 1
ATOM 4215 C CA . ASP A 1 521 ? 11.795 -9.410 -3.308 1.00 92.06 521 ASP A CA 1
ATOM 4216 C C . ASP A 1 521 ? 10.743 -8.921 -2.289 1.00 92.06 521 ASP A C 1
ATOM 4218 O O . ASP A 1 521 ? 9.746 -8.289 -2.658 1.00 92.06 521 ASP A O 1
ATOM 4222 N N . VAL A 1 522 ? 10.907 -9.250 -1.001 1.00 90.62 522 VAL A N 1
ATOM 4223 C CA . VAL A 1 522 ? 9.855 -9.108 0.027 1.00 90.62 522 VAL A CA 1
ATOM 4224 C C . VAL A 1 522 ? 10.402 -8.493 1.318 1.00 90.62 522 VAL A C 1
ATOM 4226 O O . VAL A 1 522 ? 10.681 -9.171 2.312 1.00 90.62 522 VAL A O 1
ATOM 4229 N N . TYR A 1 523 ? 10.461 -7.163 1.346 1.00 88.88 523 TYR A N 1
ATOM 4230 C CA . TYR A 1 523 ? 10.840 -6.385 2.524 1.00 88.88 523 TYR A CA 1
ATOM 4231 C C . TYR A 1 523 ? 9.713 -6.355 3.556 1.00 88.88 523 TYR A C 1
ATOM 4233 O O . TYR A 1 523 ? 8.878 -5.449 3.581 1.00 88.88 523 TYR A O 1
ATOM 4241 N N . ARG A 1 524 ? 9.696 -7.363 4.428 1.00 89.50 524 ARG A N 1
ATOM 4242 C CA . ARG A 1 524 ? 8.703 -7.532 5.498 1.00 89.50 524 ARG A CA 1
ATOM 4243 C C . ARG A 1 524 ? 8.724 -6.389 6.521 1.00 89.50 524 ARG A C 1
ATOM 4245 O O . ARG A 1 524 ? 9.784 -5.916 6.932 1.00 89.50 524 ARG A O 1
ATOM 4252 N N . TYR A 1 525 ? 7.545 -6.047 7.046 1.00 89.25 525 TYR A N 1
ATOM 4253 C CA . TYR A 1 525 ? 7.328 -5.004 8.068 1.00 89.25 525 TYR A CA 1
ATOM 4254 C C . TYR A 1 525 ? 8.144 -5.143 9.371 1.00 89.25 525 TYR A C 1
ATOM 4256 O O . TYR A 1 525 ? 8.118 -4.246 10.219 1.00 89.25 525 TYR A O 1
ATOM 4264 N N . ASN A 1 526 ? 8.782 -6.289 9.625 1.00 84.75 526 ASN A N 1
ATOM 4265 C CA . ASN A 1 526 ? 9.576 -6.540 10.830 1.00 84.75 526 ASN A CA 1
ATOM 4266 C C . ASN A 1 526 ? 11.046 -6.109 10.690 1.00 84.75 526 ASN A C 1
ATOM 4268 O O . ASN A 1 526 ? 11.694 -5.927 11.721 1.00 84.75 526 ASN A O 1
ATOM 4272 N N . ILE A 1 527 ? 11.541 -5.923 9.462 1.00 84.75 527 ILE A N 1
ATOM 4273 C CA . ILE A 1 527 ? 12.911 -5.488 9.163 1.00 84.75 527 ILE A CA 1
ATOM 4274 C C . ILE A 1 527 ? 13.076 -4.005 9.548 1.00 84.75 527 ILE A C 1
ATOM 4276 O O . ILE A 1 527 ? 12.124 -3.220 9.481 1.00 84.75 527 ILE A O 1
ATOM 4280 N N . ASP A 1 528 ? 14.277 -3.605 9.970 1.00 84.56 528 ASP A N 1
ATOM 4281 C CA . ASP A 1 528 ? 14.574 -2.194 10.226 1.00 84.56 528 ASP A CA 1
ATOM 4282 C C . ASP A 1 528 ? 14.587 -1.368 8.917 1.00 84.56 528 ASP A C 1
ATOM 4284 O O . ASP A 1 528 ? 14.670 -1.902 7.802 1.00 84.56 528 ASP A O 1
ATOM 4288 N N . CYS A 1 529 ? 14.383 -0.053 9.054 1.00 86.88 529 CYS A N 1
ATOM 4289 C CA . CYS A 1 529 ? 14.130 0.904 7.965 1.00 86.88 529 CYS A CA 1
ATOM 4290 C C . CYS A 1 529 ? 12.850 0.666 7.132 1.00 86.88 529 CYS A C 1
ATOM 4292 O O . CYS A 1 529 ? 12.552 1.465 6.248 1.00 86.88 529 CYS A O 1
ATOM 4294 N N . GLN A 1 530 ? 12.055 -0.376 7.409 1.00 91.94 530 GLN A N 1
ATOM 4295 C CA . GLN A 1 530 ? 10.824 -0.666 6.664 1.00 91.94 530 GLN A CA 1
ATOM 4296 C C . GLN A 1 530 ? 9.611 0.117 7.208 1.00 91.94 530 GLN A C 1
ATOM 4298 O O . GLN A 1 530 ? 8.650 -0.457 7.735 1.00 91.94 530 GLN A O 1
ATOM 4303 N N . TRP A 1 531 ? 9.696 1.451 7.161 1.00 92.31 531 TRP A N 1
ATOM 4304 C CA . TRP A 1 531 ? 8.683 2.353 7.714 1.00 92.31 531 TRP A CA 1
ATOM 4305 C C . TRP A 1 531 ? 8.799 3.810 7.248 1.00 92.31 531 TRP A C 1
ATOM 4307 O O . TRP A 1 531 ? 9.821 4.237 6.719 1.00 92.31 531 TRP A O 1
ATOM 4317 N N . VAL A 1 532 ? 7.781 4.609 7.584 1.00 94.06 532 VAL A N 1
ATOM 4318 C CA . VAL A 1 532 ? 7.885 6.076 7.695 1.00 94.06 532 VAL A CA 1
ATOM 4319 C C . VAL A 1 532 ? 7.803 6.487 9.169 1.00 94.06 532 VAL A C 1
ATOM 4321 O O . VAL A 1 532 ? 6.948 5.995 9.910 1.00 94.06 532 VAL A O 1
ATOM 4324 N N . ASP A 1 533 ? 8.672 7.399 9.612 1.00 93.00 533 ASP A N 1
ATOM 4325 C CA . ASP A 1 533 ? 8.595 8.004 10.948 1.00 93.00 533 ASP A CA 1
ATOM 4326 C C . ASP A 1 533 ? 7.545 9.126 10.953 1.00 93.00 533 ASP A C 1
ATOM 4328 O O . ASP A 1 533 ? 7.783 10.234 10.473 1.00 93.00 533 ASP A O 1
ATOM 4332 N N . ILE A 1 534 ? 6.368 8.831 11.507 1.00 91.69 534 ILE A N 1
ATOM 4333 C CA . ILE A 1 534 ? 5.212 9.735 11.524 1.00 91.69 534 ILE A CA 1
ATOM 4334 C C . ILE A 1 534 ? 5.058 10.495 12.847 1.00 91.69 534 ILE A C 1
ATOM 4336 O O . ILE A 1 534 ? 4.002 11.071 13.098 1.00 91.69 534 ILE A O 1
ATOM 4340 N N . THR A 1 535 ? 6.076 10.497 13.717 1.00 88.62 535 THR A N 1
ATOM 4341 C CA . THR A 1 535 ? 5.966 11.025 15.095 1.00 88.62 535 THR A CA 1
ATOM 4342 C C . THR A 1 535 ? 5.504 12.485 15.164 1.00 88.62 535 THR A C 1
ATOM 4344 O O . THR A 1 535 ? 4.815 12.860 16.109 1.00 88.62 535 THR A O 1
ATOM 4347 N N . GLU A 1 536 ? 5.866 13.300 14.170 1.00 86.19 536 GLU A N 1
ATOM 4348 C CA . GLU A 1 536 ? 5.515 14.728 14.118 1.00 86.19 536 GLU A CA 1
ATOM 4349 C C . GLU A 1 536 ? 4.185 15.003 13.376 1.00 86.19 536 GLU A C 1
ATOM 4351 O O . GLU A 1 536 ? 3.715 16.146 13.352 1.00 86.19 536 GLU A O 1
ATOM 4356 N N . LEU A 1 537 ? 3.573 13.986 12.750 1.00 89.44 537 LEU A N 1
ATOM 4357 C CA . LEU A 1 537 ? 2.319 14.145 12.012 1.00 89.44 537 LEU A CA 1
ATOM 4358 C C . LEU A 1 537 ? 1.124 14.260 12.965 1.00 89.44 537 LEU A C 1
ATOM 4360 O O . LEU A 1 537 ? 1.003 13.561 13.972 1.00 89.44 537 LEU A O 1
ATOM 4364 N N . LYS A 1 538 ? 0.205 15.160 12.616 1.00 88.06 538 LYS A N 1
ATOM 4365 C CA . LYS A 1 538 ? -1.054 15.369 13.339 1.00 88.06 538 LYS A CA 1
ATOM 4366 C C . LYS A 1 538 ? -2.124 14.396 12.822 1.00 88.06 538 LYS A C 1
ATOM 4368 O O . LYS A 1 538 ? -1.974 13.857 11.730 1.00 88.06 538 LYS A O 1
ATOM 4373 N N . PRO A 1 539 ? -3.228 14.186 13.558 1.00 86.69 539 PRO A N 1
ATOM 4374 C CA . PRO A 1 539 ? -4.387 13.486 13.016 1.00 86.69 539 PRO A CA 1
ATOM 4375 C C . PRO A 1 539 ? -4.932 14.192 11.772 1.00 86.69 539 PRO A C 1
ATOM 4377 O O . PRO A 1 539 ? -5.037 15.421 11.751 1.00 86.69 539 PRO A O 1
ATOM 4380 N N . GLY A 1 540 ? -5.301 13.419 10.756 1.00 87.06 540 GLY A N 1
ATOM 4381 C CA . GLY A 1 540 ? -5.719 13.941 9.459 1.00 87.06 540 GLY A CA 1
ATOM 4382 C C . GLY A 1 540 ? -5.755 12.869 8.374 1.00 87.06 540 GLY A C 1
ATOM 4383 O O . GLY A 1 540 ? -5.410 11.711 8.612 1.00 87.06 540 GLY A O 1
ATOM 4384 N N . TYR A 1 541 ? -6.175 13.280 7.179 1.00 89.44 541 TYR A N 1
ATOM 4385 C CA . TYR A 1 541 ? -6.081 12.474 5.964 1.00 89.44 541 TYR A CA 1
ATOM 4386 C C . TYR A 1 541 ? -4.791 12.829 5.227 1.00 89.44 541 TYR A C 1
ATOM 4388 O O . TYR A 1 541 ? -4.538 14.006 4.963 1.00 89.44 541 TYR A O 1
ATOM 4396 N N . TYR A 1 542 ? -4.013 11.812 4.874 1.00 92.38 542 TYR A N 1
ATOM 4397 C CA . TYR A 1 542 ? -2.771 11.934 4.120 1.00 92.38 542 TYR A CA 1
ATOM 4398 C C . TYR A 1 542 ? -2.742 10.900 2.993 1.00 92.38 542 TYR A C 1
ATOM 4400 O O . TYR A 1 542 ? -3.467 9.905 3.016 1.00 92.38 542 TYR A O 1
ATOM 4408 N N . THR A 1 543 ? -1.891 11.131 2.001 1.00 93.19 543 THR A N 1
ATOM 4409 C CA . THR A 1 543 ? -1.626 10.167 0.931 1.00 93.19 543 THR A CA 1
ATOM 4410 C C . THR A 1 543 ? -0.241 9.577 1.143 1.00 93.19 543 THR A C 1
ATOM 4412 O O . THR A 1 543 ? 0.753 10.291 1.064 1.00 93.19 543 THR A O 1
ATOM 4415 N N . PHE A 1 544 ? -0.174 8.287 1.444 1.00 94.19 544 PHE A N 1
ATOM 4416 C CA . PHE A 1 544 ? 1.063 7.522 1.530 1.00 94.19 544 PHE A CA 1
ATOM 4417 C C . PHE A 1 544 ? 1.428 7.006 0.132 1.00 94.19 544 PHE A C 1
ATOM 4419 O O . PHE A 1 544 ? 0.589 6.402 -0.532 1.00 94.19 544 PHE A O 1
ATOM 4426 N N . LYS A 1 545 ? 2.653 7.262 -0.327 1.00 93.69 545 LYS A N 1
ATOM 4427 C CA . LYS A 1 545 ? 3.192 6.793 -1.606 1.00 93.69 545 LYS A CA 1
ATOM 4428 C C . LYS A 1 545 ? 4.436 5.953 -1.349 1.00 93.69 545 LYS A C 1
ATOM 4430 O O . LYS A 1 545 ? 5.352 6.404 -0.666 1.00 93.69 545 LYS A O 1
ATOM 4435 N N . VAL A 1 546 ? 4.490 4.769 -1.949 1.00 93.31 546 VAL A N 1
ATOM 4436 C CA . VAL A 1 546 ? 5.726 3.988 -2.086 1.00 93.31 546 VAL A CA 1
ATOM 4437 C C . VAL A 1 546 ? 6.120 4.012 -3.555 1.00 93.31 546 VAL A C 1
ATOM 4439 O O . VAL A 1 546 ? 5.262 3.807 -4.409 1.00 93.31 546 VAL A O 1
ATOM 4442 N N . SER A 1 547 ? 7.389 4.290 -3.848 1.00 91.75 547 SER A N 1
ATOM 4443 C CA . SER A 1 547 ? 7.922 4.366 -5.218 1.00 91.75 547 SER A CA 1
ATOM 4444 C C . SER A 1 547 ? 9.183 3.520 -5.331 1.00 91.75 547 SER A C 1
ATOM 4446 O O . SER A 1 547 ? 10.049 3.657 -4.470 1.00 91.75 547 SER A O 1
ATOM 4448 N N . ILE A 1 548 ? 9.301 2.704 -6.376 1.00 91.31 548 ILE A N 1
ATOM 4449 C CA . ILE A 1 548 ? 10.471 1.874 -6.702 1.00 91.31 548 ILE A CA 1
ATOM 4450 C C . ILE A 1 548 ? 11.258 2.530 -7.843 1.00 91.31 548 ILE A C 1
ATOM 4452 O O . ILE A 1 548 ? 10.667 3.176 -8.705 1.00 91.31 548 ILE A O 1
ATOM 4456 N N . ASN A 1 549 ? 12.588 2.403 -7.819 1.00 89.06 549 ASN A N 1
ATOM 4457 C CA . ASN A 1 549 ? 13.528 3.019 -8.760 1.00 89.06 549 ASN A CA 1
ATOM 4458 C C . ASN A 1 549 ? 13.198 4.501 -9.090 1.00 89.06 549 ASN A C 1
ATOM 4460 O O . ASN A 1 549 ? 13.211 4.896 -10.254 1.00 89.06 549 ASN A O 1
ATOM 4464 N N . PRO A 1 550 ? 12.891 5.364 -8.092 1.00 87.19 550 PRO A N 1
ATOM 4465 C CA . PRO A 1 550 ? 12.315 6.695 -8.337 1.00 87.19 550 PRO A CA 1
ATOM 4466 C C . PRO A 1 550 ? 13.284 7.711 -8.966 1.00 87.19 550 PRO A C 1
ATOM 4468 O O . PRO A 1 550 ? 12.897 8.849 -9.220 1.00 87.19 550 PRO A O 1
ATOM 4471 N N . GLU A 1 551 ? 14.540 7.316 -9.175 1.00 84.19 551 GLU A N 1
ATOM 4472 C CA . GLU A 1 551 ? 15.588 8.091 -9.846 1.00 84.19 551 GLU A CA 1
ATOM 4473 C C . GLU A 1 551 ? 15.943 7.517 -11.234 1.00 84.19 551 GLU A C 1
ATOM 4475 O O . GLU A 1 551 ? 16.861 8.025 -11.869 1.00 84.19 551 GLU A O 1
ATOM 4480 N N . PHE A 1 552 ? 15.249 6.463 -11.692 1.00 85.94 552 PHE A N 1
ATOM 4481 C CA . PHE A 1 552 ? 15.495 5.768 -12.967 1.00 85.94 552 PHE A CA 1
ATOM 4482 C C . PHE A 1 552 ? 16.968 5.343 -13.142 1.00 85.94 552 PHE A C 1
ATOM 4484 O O . PHE A 1 552 ? 17.578 5.526 -14.191 1.00 85.94 552 PHE A O 1
ATOM 4491 N N . LYS A 1 553 ? 17.564 4.798 -12.071 1.00 82.31 553 LYS A N 1
ATOM 4492 C CA . LYS A 1 553 ? 18.982 4.391 -12.005 1.00 82.31 553 LYS A CA 1
ATOM 4493 C C . LYS A 1 553 ? 19.269 3.047 -12.673 1.00 82.31 553 LYS A C 1
ATOM 4495 O O . LYS A 1 553 ? 20.426 2.744 -12.950 1.00 82.31 553 LYS A O 1
ATOM 4500 N N . VAL A 1 554 ? 18.237 2.235 -12.874 1.00 88.06 554 VAL A N 1
ATOM 4501 C CA . VAL A 1 554 ? 18.275 0.965 -13.610 1.00 88.06 554 VAL A CA 1
ATOM 4502 C C . VAL A 1 554 ? 17.221 1.052 -14.719 1.00 88.06 554 VAL A C 1
ATOM 4504 O O . VAL A 1 554 ? 16.152 1.603 -14.453 1.00 88.06 554 VAL A O 1
ATOM 4507 N N . PRO A 1 555 ? 17.489 0.557 -15.938 1.00 89.75 555 PRO A N 1
ATOM 4508 C CA . PRO A 1 555 ? 16.507 0.552 -17.014 1.00 89.75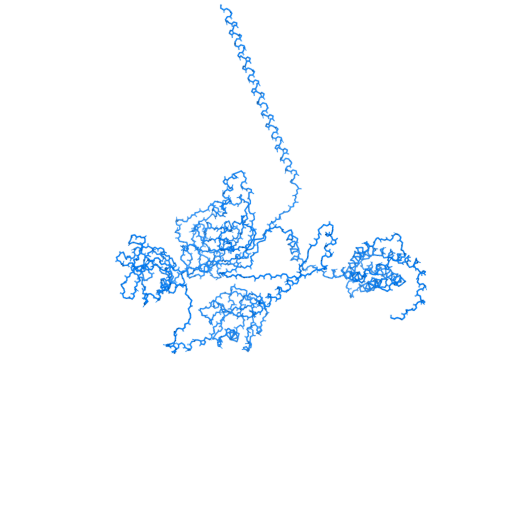 555 PRO A CA 1
ATOM 4509 C C . PRO A 1 555 ? 15.399 -0.490 -16.780 1.00 89.75 555 PRO A C 1
ATOM 4511 O O . PRO A 1 555 ? 15.677 -1.650 -16.472 1.00 89.75 555 PRO A O 1
ATOM 4514 N N . GLU A 1 556 ? 14.143 -0.083 -16.972 1.00 90.88 556 GLU A N 1
ATOM 4515 C CA . GLU A 1 556 ? 12.954 -0.947 -16.899 1.00 90.88 556 GLU A CA 1
ATOM 4516 C C . GLU A 1 556 ? 12.049 -0.782 -18.135 1.00 90.88 556 GLU A C 1
ATOM 4518 O O . GLU A 1 556 ? 12.098 0.235 -18.830 1.00 90.88 556 GLU A O 1
ATOM 4523 N N . MET A 1 557 ? 11.230 -1.797 -18.436 1.00 89.25 557 MET A N 1
ATOM 4524 C CA . MET A 1 557 ? 10.299 -1.800 -19.577 1.00 89.25 557 MET A CA 1
ATOM 4525 C C . MET A 1 557 ? 9.241 -0.694 -19.466 1.00 89.25 557 MET A C 1
ATOM 4527 O O . MET A 1 557 ? 8.801 -0.158 -20.489 1.00 89.25 557 MET A O 1
ATOM 4531 N N . ARG A 1 558 ? 8.816 -0.384 -18.234 1.00 83.38 558 ARG A N 1
ATOM 4532 C CA . ARG A 1 558 ? 7.842 0.649 -17.864 1.00 83.38 558 ARG A CA 1
ATOM 4533 C C . ARG A 1 558 ? 8.253 1.306 -16.539 1.00 83.38 558 ARG A C 1
ATOM 4535 O O . ARG A 1 558 ? 9.217 0.885 -15.910 1.00 83.38 558 ARG A O 1
ATOM 4542 N N . TYR A 1 559 ? 7.552 2.381 -16.174 1.00 85.69 559 TYR A N 1
ATOM 4543 C CA . TYR A 1 559 ? 7.797 3.150 -14.942 1.00 85.69 559 TYR A CA 1
ATOM 4544 C C . TYR A 1 559 ? 6.509 3.678 -14.269 1.00 85.69 559 TYR A C 1
ATOM 4546 O O . TYR A 1 559 ? 6.563 4.304 -13.208 1.00 85.69 559 TYR A O 1
ATOM 4554 N N . ASP A 1 560 ? 5.335 3.480 -14.877 1.00 84.50 560 ASP A N 1
ATOM 4555 C CA . ASP A 1 560 ? 4.028 3.928 -14.372 1.00 84.50 560 ASP A CA 1
ATOM 4556 C C . ASP A 1 560 ? 3.430 2.978 -13.313 1.00 84.50 560 ASP A C 1
ATOM 4558 O O . ASP A 1 560 ? 2.649 3.394 -12.453 1.00 84.50 560 ASP A O 1
ATOM 4562 N N . ASN A 1 561 ? 3.870 1.723 -13.340 1.00 88.25 561 ASN A N 1
ATOM 4563 C CA . ASN A 1 561 ? 3.615 0.629 -12.402 1.00 88.25 561 ASN A CA 1
ATOM 4564 C C . ASN A 1 561 ? 4.503 0.666 -11.137 1.00 88.25 561 ASN A C 1
ATOM 4566 O O . ASN A 1 561 ? 4.108 0.113 -10.107 1.00 88.25 561 ASN A O 1
ATOM 4570 N N . ASN A 1 562 ? 5.639 1.371 -11.158 1.00 89.69 562 ASN A N 1
ATOM 4571 C CA . ASN A 1 562 ? 6.620 1.435 -10.061 1.00 89.69 562 ASN A CA 1
ATOM 4572 C C . ASN A 1 562 ? 6.120 2.064 -8.738 1.00 89.69 562 ASN A C 1
ATOM 4574 O O . ASN A 1 562 ? 6.896 2.161 -7.781 1.00 89.69 562 ASN A O 1
ATOM 4578 N N . ALA A 1 563 ? 4.878 2.562 -8.644 1.00 90.81 563 ALA A N 1
ATOM 4579 C CA . ALA A 1 563 ? 4.416 3.311 -7.472 1.00 90.81 563 ALA A CA 1
ATOM 4580 C C . ALA A 1 563 ? 2.998 2.970 -6.979 1.00 90.81 563 ALA A C 1
ATOM 4582 O O . ALA A 1 563 ? 2.004 3.139 -7.684 1.00 90.81 563 ALA A O 1
ATOM 4583 N N . ALA A 1 564 ? 2.899 2.621 -5.692 1.00 92.25 564 ALA A N 1
ATOM 4584 C CA . ALA A 1 564 ? 1.640 2.434 -4.974 1.00 92.25 564 ALA A CA 1
ATOM 4585 C C . ALA A 1 564 ? 1.220 3.734 -4.274 1.00 92.25 564 ALA A C 1
ATOM 4587 O O . ALA A 1 564 ? 2.044 4.387 -3.627 1.00 92.25 564 ALA A O 1
ATOM 4588 N N . VAL A 1 565 ? -0.068 4.091 -4.347 1.00 91.75 565 VAL A N 1
ATOM 4589 C CA . VAL A 1 565 ? -0.625 5.283 -3.688 1.00 91.75 565 VAL A CA 1
ATOM 4590 C C . VAL A 1 565 ? -1.812 4.895 -2.802 1.00 91.75 565 VAL A C 1
ATOM 4592 O O . VAL A 1 565 ? -2.824 4.380 -3.267 1.00 91.75 565 VAL A O 1
ATOM 4595 N N . CYS A 1 566 ? -1.711 5.164 -1.505 1.00 90.81 566 CYS A N 1
ATOM 4596 C CA . CYS A 1 566 ? -2.674 4.743 -0.491 1.00 90.81 566 CYS A CA 1
ATOM 4597 C C . CYS A 1 566 ? -3.197 5.929 0.324 1.00 90.81 566 CYS A C 1
ATOM 4599 O O . CYS A 1 566 ? -2.433 6.774 0.795 1.00 90.81 566 CYS A O 1
ATOM 4601 N N . LYS A 1 567 ? -4.513 5.995 0.538 1.00 89.88 567 LYS A N 1
ATOM 4602 C CA . LYS A 1 567 ? -5.142 7.020 1.385 1.00 89.88 567 LYS A CA 1
ATOM 4603 C C . LYS A 1 567 ? -5.137 6.542 2.832 1.00 89.88 567 LYS A C 1
ATOM 4605 O O . LYS A 1 567 ? -5.817 5.569 3.156 1.00 89.88 567 LYS A O 1
ATOM 4610 N N . ILE A 1 568 ? -4.380 7.232 3.683 1.00 88.56 568 ILE A N 1
ATOM 4611 C CA . ILE A 1 568 ? -4.273 6.934 5.113 1.00 88.56 568 ILE A CA 1
ATOM 4612 C C . ILE A 1 568 ? -5.007 7.983 5.947 1.00 88.56 568 ILE A C 1
ATOM 4614 O O . ILE A 1 568 ? -4.931 9.190 5.696 1.00 88.56 568 ILE A O 1
ATOM 4618 N N . LYS A 1 569 ? -5.680 7.517 6.993 1.00 87.81 569 LYS A N 1
ATOM 4619 C CA . LYS A 1 569 ? -6.353 8.343 7.987 1.00 87.81 569 LYS A CA 1
ATOM 4620 C C . LYS A 1 569 ? -5.713 8.109 9.350 1.00 87.81 569 LYS A C 1
ATOM 4622 O O . LYS A 1 569 ? -5.904 7.066 9.978 1.00 87.81 569 LYS A O 1
ATOM 4627 N N . LEU A 1 570 ? -4.963 9.104 9.816 1.00 84.69 570 LEU A N 1
ATOM 4628 C CA . LEU A 1 570 ? -4.374 9.108 11.151 1.00 84.69 570 LEU A CA 1
ATOM 4629 C C . LEU A 1 570 ? -5.415 9.621 12.153 1.00 84.69 570 LEU A C 1
ATOM 4631 O O . LEU A 1 570 ? -5.754 10.805 12.144 1.00 84.69 570 LEU A O 1
ATOM 4635 N N . GLU A 1 571 ? -5.916 8.751 13.034 1.00 77.50 571 GLU A N 1
ATOM 4636 C CA . GLU A 1 571 ? -6.753 9.154 14.169 1.00 77.50 571 GLU A CA 1
ATOM 4637 C C . GLU A 1 571 ? -5.936 9.267 15.465 1.00 77.50 571 GLU A C 1
ATOM 4639 O O . GLU A 1 571 ? -5.074 8.438 15.766 1.00 77.50 571 GLU A O 1
ATOM 4644 N N . ASN A 1 572 ? -6.233 10.286 16.277 1.00 58.28 572 ASN A N 1
ATOM 4645 C CA . ASN A 1 572 ? -5.654 10.401 17.614 1.00 58.28 572 ASN A CA 1
ATOM 4646 C C . ASN A 1 572 ? -6.311 9.380 18.553 1.00 58.28 572 ASN A C 1
ATOM 4648 O O . ASN A 1 572 ? -7.535 9.361 18.708 1.00 58.28 572 ASN A O 1
ATOM 4652 N N . SER A 1 573 ? -5.503 8.573 19.239 1.00 55.34 573 SER A N 1
ATOM 4653 C CA . SER A 1 573 ? -5.965 7.521 20.148 1.00 55.34 573 SER A CA 1
ATOM 4654 C C . SER A 1 573 ? -6.455 8.066 21.502 1.00 55.34 573 SER A C 1
ATOM 4656 O O . SER A 1 573 ? -5.877 7.770 22.547 1.00 55.34 573 SER A O 1
ATOM 4658 N N . TYR A 1 574 ? -7.537 8.851 21.490 1.00 41.41 574 TYR A N 1
ATOM 4659 C CA . TYR A 1 574 ? -8.310 9.243 22.678 1.00 41.41 574 TYR A CA 1
ATOM 4660 C C . TYR A 1 574 ? -9.794 8.863 22.564 1.00 41.41 574 TYR A C 1
ATOM 4662 O O . TYR A 1 574 ? -10.700 9.655 22.814 1.00 41.41 574 TYR A O 1
ATOM 4670 N N . LYS A 1 575 ? -10.044 7.592 22.237 1.00 39.59 575 LYS A N 1
ATOM 4671 C CA . LYS A 1 575 ? -11.308 6.915 22.543 1.00 39.59 575 LYS A CA 1
ATOM 4672 C C . LYS A 1 575 ? -11.017 5.692 23.410 1.00 39.59 575 LYS A C 1
ATOM 4674 O O . LYS A 1 575 ? -10.504 4.698 22.915 1.00 39.59 575 LYS A O 1
ATOM 4679 N N . LEU A 1 576 ? -11.418 5.744 24.685 1.00 37.19 576 LEU A N 1
ATOM 4680 C CA . LEU A 1 576 ? -11.482 4.564 25.572 1.00 37.19 576 LEU A CA 1
ATOM 4681 C C . LEU A 1 576 ? -12.408 3.459 25.017 1.00 37.19 576 LEU A C 1
ATOM 4683 O O . LEU A 1 576 ? -12.320 2.303 25.421 1.00 37.19 576 LEU A O 1
ATOM 4687 N N . PHE A 1 577 ? -13.270 3.832 24.069 1.00 42.00 577 PHE A N 1
ATOM 4688 C CA . PHE A 1 577 ? -14.279 3.009 23.412 1.00 42.00 577 PHE A CA 1
ATOM 4689 C C . PHE A 1 577 ? -13.726 1.720 22.775 1.00 42.00 577 PHE A C 1
ATOM 4691 O O . PHE A 1 577 ? -14.374 0.681 22.852 1.00 42.00 577 PHE A O 1
ATOM 4698 N N . THR A 1 578 ? -12.525 1.753 22.182 1.00 45.94 578 THR A N 1
ATOM 4699 C CA . THR A 1 578 ? -11.985 0.601 21.437 1.00 45.94 578 THR A CA 1
ATOM 4700 C C . THR A 1 578 ? -11.394 -0.501 22.307 1.00 45.94 578 THR A C 1
ATOM 4702 O O . THR A 1 578 ? -11.336 -1.637 21.846 1.00 45.94 578 THR A O 1
ATOM 4705 N N . LEU A 1 579 ? -10.994 -0.236 23.559 1.00 40.88 579 LEU A N 1
ATOM 4706 C CA . LEU A 1 579 ? -10.506 -1.319 24.426 1.00 40.88 579 LEU A CA 1
ATOM 4707 C C . LEU A 1 579 ? -11.657 -2.242 24.855 1.00 40.88 579 LEU A C 1
ATOM 4709 O O . LEU A 1 579 ? -11.479 -3.454 24.931 1.00 40.88 579 LEU A O 1
ATOM 4713 N N . PHE A 1 580 ? -12.843 -1.667 25.086 1.00 39.81 580 PHE A N 1
ATOM 4714 C CA . PHE A 1 580 ? -14.049 -2.406 25.458 1.00 39.81 580 PHE A CA 1
ATOM 4715 C C . PHE A 1 580 ? -14.610 -3.203 24.271 1.00 39.81 580 PHE A C 1
ATOM 4717 O O . PHE A 1 580 ? -14.928 -4.379 24.424 1.00 39.81 580 PHE A O 1
ATOM 4724 N N . THR A 1 581 ? -14.657 -2.619 23.064 1.00 47.09 581 THR A N 1
ATOM 4725 C CA . THR A 1 581 ? -15.152 -3.331 21.871 1.00 47.09 581 THR A CA 1
ATOM 4726 C C . THR A 1 581 ? -14.171 -4.370 21.323 1.00 47.09 581 THR A C 1
ATOM 4728 O O . THR A 1 581 ? -14.620 -5.382 20.795 1.00 47.09 581 THR A O 1
ATOM 4731 N N . PHE A 1 582 ? -12.853 -4.175 21.460 1.00 41.47 582 PHE A N 1
ATOM 4732 C CA . PHE A 1 582 ? -11.867 -5.182 21.038 1.00 41.47 582 PHE A CA 1
ATOM 4733 C C . PHE A 1 582 ? -11.831 -6.387 21.992 1.00 41.47 582 PHE A C 1
ATOM 4735 O O . PHE A 1 582 ? -11.687 -7.516 21.535 1.00 41.47 582 PHE A O 1
ATOM 4742 N N . LEU A 1 583 ? -12.042 -6.177 23.300 1.00 42.38 583 LEU A N 1
ATOM 4743 C CA . LEU A 1 583 ? -12.290 -7.279 24.240 1.00 42.38 583 LEU A CA 1
ATOM 4744 C C . LEU A 1 583 ? -13.618 -7.997 23.956 1.00 42.38 583 LEU A C 1
ATOM 4746 O O . LEU A 1 583 ? -13.668 -9.215 24.092 1.00 42.38 583 LEU A O 1
ATOM 4750 N N . LEU A 1 584 ? -14.660 -7.280 23.514 1.00 43.31 584 LEU A N 1
ATOM 4751 C CA . LEU A 1 584 ? -15.920 -7.901 23.093 1.00 43.31 584 LEU A CA 1
ATOM 4752 C C . LEU A 1 584 ? -15.751 -8.781 21.843 1.00 43.31 584 LEU A C 1
ATOM 4754 O O . LEU A 1 584 ? -16.167 -9.932 21.882 1.00 43.31 584 LEU A O 1
ATOM 4758 N N . SER A 1 585 ? -15.111 -8.286 20.773 1.00 42.19 585 SER A N 1
ATOM 4759 C CA . SER A 1 585 ? -14.852 -9.088 19.558 1.00 42.19 585 SER A CA 1
ATOM 4760 C C . SER A 1 585 ? -14.014 -10.323 19.881 1.00 42.19 585 SER A C 1
ATOM 4762 O O . SER A 1 585 ? -14.472 -11.433 19.646 1.00 42.19 585 SER A O 1
ATOM 4764 N N . VAL A 1 586 ? -12.868 -10.169 20.552 1.00 41.91 586 VAL A N 1
ATOM 4765 C CA . VAL A 1 586 ? -11.996 -11.313 20.882 1.00 41.91 586 VAL A CA 1
ATOM 4766 C C . VAL A 1 586 ? -12.667 -12.317 21.840 1.00 41.91 586 VAL A C 1
ATOM 4768 O O . VAL A 1 586 ? -12.273 -13.479 21.864 1.00 41.91 586 VAL A O 1
ATOM 4771 N N . MET A 1 587 ? -13.703 -11.926 22.596 1.00 39.66 587 MET A N 1
ATOM 4772 C CA . MET A 1 587 ? -14.555 -12.881 23.324 1.00 39.66 587 MET A CA 1
ATOM 4773 C C . MET A 1 587 ? -15.650 -13.523 22.458 1.00 39.66 587 MET A C 1
ATOM 4775 O O . MET A 1 587 ? -15.949 -14.698 22.662 1.00 39.66 587 MET A O 1
ATOM 4779 N N . MET A 1 588 ? -16.257 -12.797 21.517 1.00 44.72 588 MET A N 1
ATOM 4780 C CA . MET A 1 588 ? -17.296 -13.338 20.629 1.00 44.72 588 MET A CA 1
ATOM 4781 C C . MET A 1 588 ? -16.712 -14.328 19.612 1.00 44.72 588 MET A C 1
ATOM 4783 O O . MET A 1 588 ? -17.205 -15.449 19.502 1.00 44.72 588 MET A O 1
ATOM 4787 N N . ASP A 1 589 ? -15.605 -13.960 18.965 1.00 37.28 589 ASP A N 1
ATOM 4788 C CA . ASP A 1 589 ? -14.946 -14.740 17.908 1.00 37.28 589 ASP A CA 1
ATOM 4789 C C . ASP A 1 589 ? -14.301 -16.051 18.429 1.00 37.28 589 ASP A C 1
ATOM 4791 O O . ASP A 1 589 ? -13.891 -16.897 17.641 1.00 37.28 589 ASP A O 1
ATOM 4795 N N . LEU A 1 590 ? -14.224 -16.242 19.755 1.00 38.00 590 LEU A N 1
ATOM 4796 C CA . LEU A 1 590 ? -13.678 -17.441 20.416 1.00 38.00 590 LEU A CA 1
ATOM 4797 C C . LEU A 1 590 ? -14.715 -18.260 21.211 1.00 38.00 590 LEU A C 1
ATOM 4799 O O . LEU A 1 590 ? -14.323 -19.164 21.950 1.00 38.00 590 LEU A O 1
ATOM 4803 N N . THR A 1 591 ? -16.020 -17.959 21.122 1.00 42.28 591 THR A N 1
ATOM 4804 C CA . THR A 1 591 ? -17.041 -18.657 21.943 1.00 42.28 591 THR A CA 1
ATOM 4805 C C . THR A 1 591 ? -18.314 -19.111 21.224 1.00 42.28 591 THR A C 1
ATOM 4807 O O . THR A 1 591 ? -19.087 -19.862 21.829 1.00 42.28 591 THR A O 1
ATOM 4810 N N . MET A 1 592 ? -18.550 -18.731 19.961 1.00 41.22 592 MET A N 1
ATOM 4811 C CA . MET A 1 592 ? -19.846 -18.973 19.299 1.00 41.22 592 MET A CA 1
ATOM 4812 C C . MET A 1 592 ? -20.265 -20.452 19.178 1.00 41.22 592 MET A C 1
ATOM 4814 O O . MET A 1 592 ? -21.459 -20.725 19.289 1.00 41.22 592 MET A O 1
ATOM 4818 N N . ASP A 1 593 ? -19.329 -21.403 19.096 1.00 41.69 593 ASP A N 1
ATOM 4819 C CA . ASP A 1 593 ? -19.639 -22.847 19.029 1.00 41.69 593 ASP A CA 1
ATOM 4820 C C . ASP A 1 593 ? -20.112 -23.461 20.367 1.00 41.69 593 ASP A C 1
ATOM 4822 O O . ASP A 1 593 ? -20.455 -24.641 20.435 1.00 41.69 593 ASP A O 1
ATOM 4826 N N . SER A 1 594 ? -20.133 -22.681 21.455 1.00 47.53 594 SER A N 1
ATOM 4827 C CA . SER A 1 594 ? -20.415 -23.170 22.819 1.00 47.53 594 SER A CA 1
ATOM 4828 C C . SER A 1 594 ? -21.668 -22.577 23.479 1.00 47.53 594 SER A C 1
ATOM 4830 O O . SER A 1 594 ? -22.045 -22.983 24.584 1.00 47.53 594 SER A O 1
ATOM 4832 N N . VAL A 1 595 ? -22.341 -21.618 22.832 1.00 56.09 595 VAL A N 1
ATOM 4833 C CA . VAL A 1 595 ? -23.458 -20.880 23.443 1.00 56.09 595 VAL A CA 1
ATOM 4834 C C . VAL A 1 595 ? -24.749 -21.701 23.413 1.00 56.09 595 VAL A C 1
ATOM 4836 O O . VAL A 1 595 ? -25.424 -21.824 22.393 1.00 56.09 595 VAL A O 1
ATOM 4839 N N . ASN A 1 596 ? -25.148 -22.230 24.571 1.00 66.50 596 ASN A N 1
ATOM 4840 C CA . ASN A 1 596 ? -26.412 -22.948 24.712 1.00 66.50 596 ASN A CA 1
ATOM 4841 C C . ASN A 1 596 ? -27.610 -21.976 24.703 1.00 66.50 596 ASN A C 1
ATOM 4843 O O . ASN A 1 596 ? -28.059 -21.489 25.743 1.00 66.50 596 ASN A O 1
ATOM 4847 N N . TRP A 1 597 ? -28.164 -21.716 23.518 1.00 71.00 597 TRP A N 1
ATOM 4848 C CA . TRP A 1 597 ? -29.302 -20.807 23.336 1.00 71.00 597 TRP A CA 1
ATOM 4849 C C . TRP A 1 597 ? -30.566 -21.203 24.120 1.00 71.00 597 TRP A C 1
ATOM 4851 O O . TRP A 1 597 ? -31.364 -20.329 24.458 1.00 71.00 597 TRP A O 1
ATOM 4861 N N . ARG A 1 598 ? -30.737 -22.487 24.480 1.00 77.06 598 ARG A N 1
ATOM 4862 C CA . ARG A 1 598 ? -31.892 -22.963 25.270 1.00 77.06 598 ARG A CA 1
ATOM 4863 C C . ARG A 1 598 ? -31.834 -22.460 26.718 1.00 77.06 598 ARG A C 1
ATOM 4865 O O . ARG A 1 598 ? -32.862 -22.063 27.259 1.00 77.06 598 ARG A O 1
ATOM 4872 N N . LEU A 1 599 ? -30.635 -22.387 27.307 1.00 81.06 599 LEU A N 1
ATOM 4873 C CA . LEU A 1 599 ? -30.391 -21.773 28.621 1.00 81.06 599 LEU A CA 1
ATOM 4874 C C . LEU A 1 599 ? -30.738 -20.275 28.618 1.00 81.06 599 LEU A C 1
ATOM 4876 O O . LEU A 1 599 ? -31.436 -19.793 29.512 1.00 81.06 599 LEU A O 1
ATOM 4880 N N . ILE A 1 600 ? -30.272 -19.544 27.603 1.00 79.06 600 ILE A N 1
ATOM 4881 C CA . ILE A 1 600 ? -30.494 -18.094 27.490 1.00 79.06 600 ILE A CA 1
ATOM 4882 C C . ILE A 1 600 ? -31.987 -17.797 27.292 1.00 79.06 600 ILE A C 1
ATOM 4884 O O . ILE A 1 600 ? -32.547 -16.976 28.018 1.00 79.06 600 ILE A O 1
ATOM 4888 N N . GLY A 1 601 ? -32.652 -18.518 26.382 1.00 83.75 601 GLY A N 1
ATOM 4889 C CA . GLY A 1 601 ? -34.090 -18.387 26.143 1.00 83.75 601 GLY A CA 1
ATOM 4890 C C . GLY A 1 601 ? -34.927 -18.637 27.400 1.00 83.75 601 GLY A C 1
ATOM 4891 O O . GLY A 1 601 ? -35.729 -17.785 27.776 1.00 83.75 601 GLY A O 1
ATOM 4892 N N . ALA A 1 602 ? -34.691 -19.752 28.100 1.00 85.50 602 ALA A N 1
ATOM 4893 C CA . ALA A 1 602 ? -35.414 -20.099 29.327 1.00 85.50 602 ALA A CA 1
ATOM 4894 C C . ALA A 1 602 ? -35.201 -19.088 30.471 1.00 85.50 602 ALA A C 1
ATOM 4896 O O . ALA A 1 602 ? -36.120 -18.833 31.244 1.00 85.50 602 ALA A O 1
ATOM 4897 N N . THR A 1 603 ? -34.014 -18.477 30.563 1.00 87.94 603 THR A N 1
ATOM 4898 C CA . THR A 1 603 ? -33.704 -17.466 31.592 1.00 87.94 603 THR A CA 1
ATOM 4899 C C . THR A 1 603 ? -34.369 -16.116 31.293 1.00 87.94 603 THR A C 1
ATOM 4901 O O . THR A 1 603 ? -34.842 -15.440 32.205 1.00 87.94 603 THR A O 1
ATOM 4904 N N . ILE A 1 604 ? -34.436 -15.714 30.018 1.00 87.38 604 ILE A N 1
ATOM 4905 C CA . ILE A 1 604 ? -35.017 -14.425 29.614 1.00 87.38 604 ILE A CA 1
ATOM 4906 C C . ILE A 1 604 ? -36.550 -14.484 29.567 1.00 87.38 604 ILE A C 1
ATOM 4908 O O . ILE A 1 604 ? -37.196 -13.536 30.012 1.00 87.38 604 ILE A O 1
ATOM 4912 N N . PHE A 1 605 ? -37.142 -15.578 29.072 1.00 89.25 605 PHE A N 1
ATOM 4913 C CA . PHE A 1 605 ? -38.574 -15.658 28.751 1.00 89.25 605 PHE A CA 1
ATOM 4914 C C . PHE A 1 605 ? -39.528 -15.201 29.879 1.00 89.25 605 PHE A C 1
ATOM 4916 O O . PHE A 1 605 ? -40.400 -14.383 29.583 1.00 89.25 605 PHE A O 1
ATOM 4923 N N . PRO A 1 606 ? -39.364 -15.589 31.165 1.00 90.25 606 PRO A N 1
ATOM 4924 C CA . PRO A 1 606 ? -40.262 -15.142 32.237 1.00 90.25 606 PRO A CA 1
ATOM 4925 C C . PRO A 1 606 ? -40.321 -13.618 32.429 1.00 90.25 606 PRO A C 1
ATOM 4927 O O . PRO A 1 606 ? -41.356 -13.090 32.839 1.00 90.25 606 PRO A O 1
ATOM 4930 N N . ASN A 1 607 ? -39.244 -12.901 32.082 1.00 87.81 607 ASN A N 1
ATOM 4931 C CA . ASN A 1 607 ? -39.158 -11.444 32.197 1.00 87.81 607 ASN A CA 1
ATOM 4932 C C . ASN A 1 607 ? -40.023 -10.694 31.167 1.00 87.81 607 ASN A C 1
ATOM 4934 O O . ASN A 1 607 ? -40.343 -9.525 31.388 1.00 87.81 607 ASN A O 1
ATOM 4938 N N . VAL A 1 608 ? -40.443 -11.345 30.073 1.00 86.56 608 VAL A N 1
ATOM 4939 C CA . VAL A 1 608 ? -41.208 -10.703 28.988 1.00 86.56 608 VAL A CA 1
ATOM 4940 C C . VAL A 1 608 ? -42.543 -10.151 29.496 1.00 86.56 608 VAL A C 1
ATOM 4942 O O . VAL A 1 608 ? -42.830 -8.973 29.284 1.00 86.56 608 VAL A O 1
ATOM 4945 N N . GLY A 1 609 ? -43.330 -10.946 30.229 1.00 75.75 609 GLY A N 1
ATOM 4946 C CA . GLY A 1 609 ? -44.602 -10.480 30.794 1.00 75.75 609 GLY A CA 1
ATOM 4947 C C . GLY A 1 609 ? -44.440 -9.394 31.862 1.00 75.75 609 GLY A C 1
ATOM 4948 O O . GLY A 1 609 ? -45.265 -8.488 31.934 1.00 75.75 609 GLY A O 1
ATOM 4949 N N . GLY A 1 610 ? -43.341 -9.409 32.628 1.00 73.31 610 GLY A N 1
ATOM 4950 C CA . GLY A 1 610 ? -43.006 -8.318 33.553 1.00 73.31 610 GLY A CA 1
ATOM 4951 C C . GLY A 1 610 ? -42.730 -7.000 32.824 1.00 73.31 610 GLY A C 1
ATOM 4952 O O . GLY A 1 610 ? -43.235 -5.949 33.224 1.00 73.31 610 GLY A O 1
ATOM 4953 N N . TRP A 1 611 ? -41.995 -7.056 31.709 1.00 75.81 611 TRP A N 1
ATOM 4954 C CA . TRP A 1 611 ? -41.741 -5.884 30.872 1.00 75.81 611 TRP A CA 1
ATOM 4955 C C . TRP A 1 611 ? -43.033 -5.362 30.223 1.00 75.81 611 TRP A C 1
ATOM 4957 O O . TRP A 1 611 ? -43.369 -4.189 30.396 1.00 75.81 611 TRP A O 1
ATOM 4967 N N . VAL A 1 612 ? -43.813 -6.233 29.571 1.00 75.00 612 VAL A N 1
ATOM 4968 C CA . VAL A 1 612 ? -45.109 -5.880 28.956 1.00 75.00 612 VAL A CA 1
ATOM 4969 C C . VAL A 1 612 ? -46.080 -5.297 29.990 1.00 75.00 612 VAL A C 1
ATOM 4971 O O . VAL A 1 612 ? -46.690 -4.259 29.737 1.00 75.00 612 VAL A O 1
ATOM 4974 N N . GLY A 1 613 ? -46.162 -5.893 31.184 1.00 66.00 613 GLY A N 1
ATOM 4975 C CA . GLY A 1 613 ? -46.941 -5.370 32.305 1.00 66.00 613 GLY A CA 1
ATOM 4976 C C . GLY A 1 613 ? -46.512 -3.959 32.711 1.00 66.00 613 GLY A C 1
ATOM 4977 O O . GLY A 1 613 ? -47.357 -3.072 32.824 1.00 66.00 613 GLY A O 1
ATOM 4978 N N . SER A 1 614 ? -45.206 -3.701 32.842 1.00 67.62 614 SER A N 1
ATOM 4979 C CA . SER A 1 614 ? -44.705 -2.359 33.181 1.00 67.62 614 SER A CA 1
ATOM 4980 C C . SER A 1 614 ? -44.980 -1.302 32.099 1.00 67.62 614 SER A C 1
ATOM 4982 O O . SER A 1 614 ? -45.230 -0.146 32.430 1.00 67.62 614 SER A O 1
ATOM 4984 N N . VAL A 1 615 ? -45.011 -1.687 30.816 1.00 70.31 615 VAL A N 1
ATOM 4985 C CA . VAL A 1 615 ? -45.409 -0.805 29.699 1.00 70.31 615 VAL A CA 1
ATOM 4986 C C . VAL A 1 615 ? -46.921 -0.531 29.700 1.00 70.31 615 VAL A C 1
ATOM 4988 O O . VAL A 1 615 ? -47.354 0.559 29.314 1.00 70.31 615 VAL A O 1
ATOM 4991 N N . TYR A 1 616 ? -47.733 -1.490 30.158 1.00 65.69 616 TYR A N 1
ATOM 4992 C CA . TYR A 1 616 ? -49.184 -1.337 30.293 1.00 65.69 616 TYR A CA 1
ATOM 4993 C C . TYR A 1 616 ? -49.564 -0.387 31.445 1.00 65.69 616 TYR A C 1
ATOM 4995 O O . TYR A 1 616 ? -50.485 0.423 31.304 1.00 65.69 616 TYR A O 1
ATOM 5003 N N . VAL A 1 617 ? -48.812 -0.415 32.555 1.00 66.31 617 VAL A N 1
ATOM 5004 C CA . VAL A 1 617 ? -48.965 0.488 33.715 1.00 66.31 617 VAL A CA 1
ATOM 5005 C C . VAL A 1 617 ? -48.403 1.887 33.398 1.00 66.31 617 VAL A C 1
ATOM 5007 O O . VAL A 1 617 ? -47.403 2.351 33.942 1.00 66.31 617 VAL A O 1
ATOM 5010 N N . LYS A 1 618 ? -49.085 2.602 32.496 1.00 59.34 618 LYS A N 1
ATOM 5011 C CA . LYS A 1 618 ? -48.888 4.043 32.263 1.00 59.34 618 LYS A CA 1
ATOM 5012 C C . LYS A 1 618 ? -49.228 4.876 33.511 1.00 59.34 618 LYS A C 1
ATOM 5014 O O . LYS A 1 618 ? -49.962 4.439 34.394 1.00 59.34 618 LYS A O 1
ATOM 5019 N N . LYS A 1 619 ? -48.734 6.120 33.542 1.00 56.19 619 LYS A N 1
ATOM 5020 C CA . LYS A 1 619 ? -48.779 7.039 34.697 1.00 56.19 619 LYS A CA 1
ATOM 5021 C C . LYS A 1 619 ? -50.131 7.068 35.441 1.00 56.19 619 LYS A C 1
ATOM 5023 O O . LYS A 1 619 ? -50.144 6.860 36.646 1.00 56.19 619 LYS A O 1
ATOM 5028 N N . ASN A 1 620 ? -51.246 7.180 34.712 1.00 54.25 620 ASN A N 1
ATOM 5029 C CA . ASN A 1 620 ? -52.618 7.267 35.243 1.00 54.25 620 ASN A CA 1
ATOM 5030 C C . ASN A 1 620 ? -53.075 6.071 36.120 1.00 54.25 620 ASN A C 1
ATOM 5032 O O . ASN A 1 620 ? -54.126 6.146 36.759 1.00 54.25 620 ASN A O 1
ATOM 5036 N N . TYR A 1 621 ? -52.352 4.944 36.125 1.00 62.81 621 TYR A N 1
ATOM 5037 C CA . TYR A 1 621 ? -52.643 3.799 37.000 1.00 62.81 621 TYR A CA 1
ATOM 5038 C C . TYR A 1 621 ? -51.924 3.887 38.357 1.00 62.81 621 TYR A C 1
ATOM 5040 O O . TYR A 1 621 ? -52.420 3.331 39.338 1.00 62.81 621 TYR A O 1
ATOM 5048 N N . LEU A 1 622 ? -50.798 4.609 38.434 1.00 65.25 622 LEU A N 1
ATOM 5049 C CA . LEU A 1 622 ? -50.090 4.860 39.693 1.00 65.25 622 LEU A CA 1
ATOM 5050 C C . LEU A 1 622 ? -50.914 5.779 40.594 1.00 65.25 622 LEU A C 1
ATOM 5052 O O . LEU A 1 622 ? -51.097 5.451 41.759 1.00 65.25 622 LEU A O 1
ATOM 5056 N N . ASP A 1 623 ? -51.506 6.839 40.040 1.00 70.38 623 ASP A N 1
ATOM 5057 C CA . ASP A 1 623 ? -52.360 7.779 40.781 1.00 70.38 623 ASP A CA 1
ATOM 5058 C C . ASP A 1 623 ? -53.531 7.053 41.486 1.00 70.38 623 ASP A C 1
ATOM 5060 O O . ASP A 1 623 ? -53.851 7.318 42.645 1.00 70.38 623 ASP A O 1
ATOM 5064 N N . TRP A 1 624 ? -54.131 6.054 40.819 1.00 82.62 624 TRP A N 1
ATOM 5065 C CA . TRP A 1 624 ? -55.159 5.193 41.417 1.00 82.62 624 TRP A CA 1
ATOM 5066 C C . TRP A 1 624 ? -54.598 4.317 42.544 1.00 82.62 624 TRP A C 1
ATOM 5068 O O . TRP A 1 624 ? -55.173 4.287 43.631 1.00 82.62 624 TRP A O 1
ATOM 5078 N N . TYR A 1 625 ? -53.463 3.649 42.329 1.00 79.44 625 TYR A N 1
ATOM 5079 C CA . TYR A 1 625 ? -52.813 2.853 43.375 1.00 79.44 625 TYR A CA 1
ATOM 5080 C C . TYR A 1 625 ? -52.332 3.710 44.558 1.00 79.44 625 TYR A C 1
ATOM 5082 O O . TYR A 1 625 ? -52.230 3.217 45.682 1.00 79.44 625 TYR A O 1
ATOM 5090 N N . GLU A 1 626 ? -52.073 5.001 44.338 1.00 79.44 626 GLU A N 1
ATOM 5091 C CA . GLU A 1 626 ? -51.727 5.943 45.399 1.00 79.44 626 GLU A CA 1
ATOM 5092 C C . GLU A 1 626 ? -52.935 6.449 46.197 1.00 79.44 626 GLU A C 1
ATOM 5094 O O . GLU A 1 626 ? -52.783 6.719 47.389 1.00 79.44 626 GLU A O 1
ATOM 5099 N N . SER A 1 627 ? -54.138 6.437 45.615 1.00 79.94 627 SER A N 1
ATOM 5100 C CA . SER A 1 627 ? -55.393 6.714 46.334 1.00 79.94 627 SER A CA 1
ATOM 5101 C C . SER A 1 627 ? -55.839 5.607 47.308 1.00 79.94 627 SER A C 1
ATOM 5103 O O . SER A 1 627 ? -56.686 5.853 48.164 1.00 79.94 627 SER A O 1
ATOM 5105 N N . LEU A 1 628 ? -55.275 4.395 47.210 1.00 82.56 628 LEU A N 1
ATOM 5106 C CA . LEU A 1 628 ? -55.627 3.268 48.083 1.00 82.56 628 LEU A CA 1
ATOM 5107 C C . LEU A 1 628 ? -54.975 3.374 49.471 1.00 82.56 628 LEU A C 1
ATOM 5109 O O . LEU A 1 628 ? -53.788 3.706 49.599 1.00 82.56 628 LEU A O 1
ATOM 5113 N N . LYS A 1 629 ? -55.720 2.969 50.509 1.00 82.81 629 LYS A N 1
ATOM 5114 C CA . LYS A 1 629 ? -55.169 2.702 51.848 1.00 82.81 629 LYS A CA 1
ATOM 5115 C C . LYS A 1 629 ? -54.202 1.519 51.762 1.00 82.81 629 LYS A C 1
ATOM 5117 O O . LYS A 1 629 ? -54.543 0.482 51.192 1.00 82.81 629 LYS A O 1
ATOM 5122 N N . ARG A 1 630 ? -52.982 1.697 52.272 1.00 81.25 630 ARG A N 1
ATOM 5123 C CA . ARG A 1 630 ? -51.843 0.775 52.121 1.00 81.25 630 ARG A CA 1
ATOM 5124 C C . ARG A 1 630 ? -51.027 0.756 53.422 1.00 81.25 630 ARG A C 1
ATOM 5126 O O . ARG A 1 630 ? -50.928 1.805 54.050 1.00 81.25 630 ARG A O 1
ATOM 5133 N N . PRO A 1 631 ? -50.422 -0.380 53.810 1.00 84.19 631 PRO A N 1
ATOM 5134 C CA . PRO A 1 631 ? -49.664 -0.485 55.056 1.00 84.19 631 PRO A CA 1
ATOM 5135 C C . PRO A 1 631 ? -48.261 0.130 54.960 1.00 84.19 631 PRO A C 1
ATOM 5137 O O . PRO A 1 631 ? -47.602 0.030 53.923 1.00 84.19 631 PRO A O 1
ATOM 5140 N N . ASP A 1 632 ? -47.764 0.674 56.073 1.00 82.19 632 ASP A N 1
ATOM 5141 C CA . ASP A 1 632 ? -46.453 1.343 56.149 1.00 82.19 632 ASP A CA 1
ATOM 5142 C C . ASP A 1 632 ? -45.254 0.395 55.986 1.00 82.19 632 ASP A C 1
ATOM 5144 O O . ASP A 1 632 ? -44.191 0.811 55.535 1.00 82.19 632 ASP A O 1
ATOM 5148 N N . TRP A 1 633 ? -45.417 -0.896 56.301 1.00 86.38 633 TRP A N 1
ATOM 5149 C CA . TRP A 1 633 ? -44.352 -1.905 56.190 1.00 86.38 633 TRP A CA 1
ATOM 5150 C C . TRP A 1 633 ? -44.026 -2.323 54.747 1.00 86.38 633 TRP A C 1
ATOM 5152 O O . TRP A 1 633 ? -43.099 -3.105 54.525 1.00 86.38 633 TRP A O 1
ATOM 5162 N N . ARG A 1 634 ? -44.787 -1.845 53.753 1.00 82.81 634 ARG A N 1
ATOM 5163 C CA . ARG A 1 634 ? -44.610 -2.224 52.344 1.00 82.81 634 ARG A CA 1
ATOM 5164 C C . ARG A 1 634 ? -43.225 -1.807 51.809 1.00 82.81 634 ARG A C 1
ATOM 5166 O O . ARG A 1 634 ? -42.768 -0.702 52.108 1.00 82.81 634 ARG A O 1
ATOM 5173 N N . PRO A 1 635 ? -42.576 -2.612 50.945 1.00 85.12 635 PRO A N 1
ATOM 5174 C CA . PRO A 1 635 ? -41.355 -2.187 50.266 1.00 85.12 635 PRO A CA 1
ATOM 5175 C C . PRO A 1 635 ? -41.544 -0.872 49.478 1.00 85.12 635 PRO A C 1
ATOM 5177 O O . PRO A 1 635 ? -42.633 -0.628 48.941 1.00 85.12 635 PRO A O 1
ATOM 5180 N N . PRO A 1 636 ? -40.501 -0.029 49.348 1.00 82.00 636 PRO A N 1
ATOM 5181 C CA . PRO A 1 636 ? -40.551 1.158 48.498 1.00 82.00 636 PRO A CA 1
ATOM 5182 C C . PRO A 1 636 ? -40.850 0.812 47.033 1.00 82.00 636 PRO A C 1
ATOM 5184 O O . PRO A 1 636 ? -40.360 -0.195 46.521 1.00 82.00 636 PRO A O 1
ATOM 5187 N N . ASN A 1 637 ? -41.582 1.679 46.320 1.00 77.81 637 ASN A N 1
ATOM 5188 C CA . ASN A 1 637 ? -41.998 1.432 44.928 1.00 77.81 637 ASN A CA 1
ATOM 5189 C C . ASN A 1 637 ? -40.813 1.069 43.997 1.00 77.81 637 ASN A C 1
ATOM 5191 O O . ASN A 1 637 ? -40.966 0.238 43.106 1.00 77.81 637 ASN A O 1
ATOM 5195 N N . TYR A 1 638 ? -39.621 1.641 44.226 1.00 78.00 638 TYR A N 1
ATOM 5196 C CA . TYR A 1 638 ? -38.415 1.374 43.427 1.00 78.00 638 TYR A CA 1
ATOM 5197 C C . TYR A 1 638 ? -37.800 -0.021 43.644 1.00 78.00 638 TYR A C 1
ATOM 5199 O O . TYR A 1 638 ? -36.995 -0.460 42.826 1.00 78.00 638 TYR A O 1
ATOM 5207 N N . ALA A 1 639 ? -38.139 -0.718 44.735 1.00 80.44 639 ALA A N 1
ATOM 5208 C CA . ALA A 1 639 ? -37.565 -2.022 45.065 1.00 80.44 639 ALA A CA 1
ATOM 5209 C C . ALA A 1 639 ? -38.213 -3.173 44.276 1.00 80.44 639 ALA A C 1
ATOM 5211 O O . ALA A 1 639 ? -37.569 -4.195 44.046 1.00 80.44 639 ALA A O 1
ATOM 5212 N N . PHE A 1 640 ? -39.461 -3.007 43.825 1.00 81.06 640 PHE A N 1
ATOM 5213 C CA . PHE A 1 640 ? -40.193 -4.064 43.125 1.00 81.06 640 PHE A CA 1
ATOM 5214 C C . PHE A 1 640 ? -39.551 -4.467 41.781 1.00 81.06 640 PHE A C 1
ATOM 5216 O O . PHE A 1 640 ? -39.317 -5.664 41.609 1.00 81.06 640 PHE A O 1
ATOM 5223 N N . PRO A 1 641 ? -39.212 -3.558 40.838 1.00 80.19 641 PRO A N 1
ATOM 5224 C CA . PRO A 1 641 ? -38.711 -3.981 39.526 1.00 80.19 641 PRO A CA 1
ATOM 5225 C C . PRO A 1 641 ? -37.380 -4.762 39.566 1.00 80.19 641 PRO A C 1
ATOM 5227 O O . PRO A 1 641 ? -37.311 -5.810 38.917 1.00 80.19 641 PRO A O 1
ATOM 5230 N N . PRO A 1 642 ? -36.342 -4.357 40.337 1.00 82.12 642 PRO A N 1
ATOM 5231 C CA . PRO A 1 642 ? -35.104 -5.133 40.442 1.00 82.12 642 PRO A CA 1
ATOM 5232 C C . PRO A 1 642 ? -35.309 -6.525 41.050 1.00 82.12 642 PRO A C 1
ATOM 5234 O O . PRO A 1 642 ? -34.745 -7.496 40.548 1.00 82.12 642 PRO A O 1
ATOM 5237 N N . VAL A 1 643 ? -36.135 -6.640 42.100 1.00 86.44 643 VAL A N 1
ATOM 5238 C CA . VAL A 1 643 ? -36.385 -7.925 42.773 1.00 86.44 643 VAL A CA 1
ATOM 5239 C C . VAL A 1 643 ? -37.167 -8.873 41.864 1.00 86.44 643 VAL A C 1
ATOM 5241 O O . VAL A 1 643 ? -36.738 -10.007 41.668 1.00 86.44 643 VAL A O 1
ATOM 5244 N N . TRP A 1 644 ? -38.246 -8.406 41.227 1.00 87.38 644 TRP A N 1
ATOM 5245 C CA . TRP A 1 644 ? -39.003 -9.222 40.271 1.00 87.38 644 TRP A CA 1
ATOM 5246 C C . TRP A 1 644 ? -38.145 -9.691 39.087 1.00 87.38 644 TRP A C 1
ATOM 5248 O O . TRP A 1 644 ? -38.197 -10.867 38.738 1.00 87.38 644 TRP A O 1
ATOM 5258 N N . THR A 1 645 ? -37.282 -8.827 38.539 1.00 87.19 645 THR A N 1
ATOM 5259 C CA . THR A 1 645 ? -36.345 -9.200 37.456 1.00 87.19 645 THR A CA 1
ATOM 5260 C C . THR A 1 645 ? -35.370 -10.305 37.892 1.00 87.19 645 THR A C 1
ATOM 5262 O O . THR A 1 645 ? -35.106 -11.248 37.141 1.00 87.19 645 THR A O 1
ATOM 5265 N N . ALA A 1 646 ? -34.847 -10.233 39.121 1.00 88.56 646 ALA A N 1
ATOM 5266 C CA . ALA A 1 646 ? -33.953 -11.259 39.662 1.00 88.56 646 ALA A CA 1
ATOM 5267 C C . ALA A 1 646 ? -34.674 -12.605 39.867 1.00 88.56 646 ALA A C 1
ATOM 5269 O O . ALA A 1 646 ? -34.158 -13.643 39.453 1.00 88.56 646 ALA A O 1
ATOM 5270 N N . LEU A 1 647 ? -35.879 -12.582 40.448 1.00 91.06 647 LEU A N 1
ATOM 5271 C CA . LEU A 1 647 ? -36.680 -13.779 40.731 1.00 91.06 647 LEU A CA 1
ATOM 5272 C C . LEU A 1 647 ? -37.191 -14.465 39.456 1.00 91.06 647 LEU A C 1
ATOM 5274 O O . LEU A 1 647 ? -37.146 -15.688 39.349 1.00 91.06 647 LEU A O 1
ATOM 5278 N N . TYR A 1 648 ? -37.624 -13.694 38.457 1.00 92.50 648 TYR A N 1
ATOM 5279 C CA . TYR A 1 648 ? -38.015 -14.228 37.149 1.00 92.50 648 TYR A CA 1
ATOM 5280 C C . TYR A 1 648 ? -36.838 -14.890 36.428 1.00 92.50 648 TYR A C 1
ATOM 5282 O O . TYR A 1 648 ? -37.002 -15.950 35.824 1.00 92.50 648 TYR A O 1
ATOM 5290 N N . SER A 1 649 ? -35.637 -14.324 36.559 1.00 91.44 649 SER A N 1
ATOM 5291 C CA . SER A 1 649 ? -34.418 -14.897 35.983 1.00 91.44 649 SER A CA 1
ATOM 5292 C C . SER A 1 649 ? -33.961 -16.170 36.717 1.00 91.44 649 SER A C 1
ATOM 5294 O O . SER A 1 649 ? -33.604 -17.151 36.062 1.00 91.44 649 SER A O 1
ATOM 5296 N N . SER A 1 650 ? -34.022 -16.220 38.057 1.00 91.38 650 SER A N 1
ATOM 5297 C CA . SER A 1 650 ? -33.681 -17.439 38.817 1.00 91.38 650 SER A CA 1
ATOM 5298 C C . SER A 1 650 ? -34.683 -18.573 38.579 1.00 91.38 650 SER A C 1
ATOM 5300 O O . SER A 1 650 ? -34.287 -19.731 38.449 1.00 91.38 650 SER A O 1
ATOM 5302 N N . MET A 1 651 ? -35.968 -18.237 38.453 1.00 92.31 651 MET A N 1
ATOM 5303 C CA . MET A 1 651 ? -37.046 -19.160 38.097 1.00 92.31 651 MET A CA 1
ATOM 5304 C C . MET A 1 651 ? -36.910 -19.688 36.657 1.00 92.31 651 MET A C 1
ATOM 5306 O O . MET A 1 651 ? -37.052 -20.888 36.423 1.00 92.31 651 MET A O 1
ATOM 5310 N N . GLY A 1 652 ? -36.559 -18.824 35.699 1.00 91.38 652 GLY A N 1
ATOM 5311 C CA . GLY A 1 652 ? -36.247 -19.226 34.325 1.00 91.38 652 GLY A CA 1
ATOM 5312 C C . GLY A 1 652 ? -35.078 -20.212 34.260 1.00 91.38 652 GLY A C 1
ATOM 5313 O O . GLY A 1 652 ? -35.190 -21.277 33.649 1.00 91.38 652 GLY A O 1
ATOM 5314 N N . TYR A 1 653 ? -33.994 -19.929 34.988 1.00 92.25 653 TYR A N 1
ATOM 5315 C CA . TYR A 1 653 ? -32.857 -20.844 35.111 1.00 92.25 653 TYR A CA 1
ATOM 5316 C C . TYR A 1 653 ? -33.232 -22.183 35.776 1.00 92.25 653 TYR A C 1
ATOM 5318 O O . TYR A 1 653 ? -32.810 -23.243 35.310 1.00 92.25 653 TYR A O 1
ATOM 5326 N N . ALA A 1 654 ? -34.083 -22.167 36.808 1.00 91.62 654 ALA A N 1
ATOM 5327 C CA . ALA A 1 654 ? -34.600 -23.387 37.431 1.00 91.62 654 ALA A CA 1
ATOM 5328 C C . ALA A 1 654 ? -35.383 -24.265 36.434 1.00 91.62 654 ALA A C 1
ATOM 5330 O O . ALA A 1 654 ? -35.196 -25.483 36.415 1.00 91.62 654 ALA A O 1
ATOM 5331 N N . SER A 1 655 ? -36.194 -23.657 35.559 1.00 92.50 655 SER A N 1
ATOM 5332 C CA . SER A 1 655 ? -36.928 -24.389 34.517 1.00 92.50 655 SER A CA 1
ATOM 5333 C C . SER A 1 655 ? -35.993 -25.065 33.504 1.00 92.50 655 SER A C 1
ATOM 5335 O O . SER A 1 655 ? -36.226 -26.212 33.121 1.00 92.50 655 SER A O 1
ATOM 5337 N N . TYR A 1 656 ? -34.878 -24.414 33.144 1.00 92.31 656 TYR A N 1
ATOM 5338 C CA . TYR A 1 656 ? -33.849 -25.003 32.283 1.00 92.31 656 TYR A CA 1
ATOM 5339 C C . TYR A 1 656 ? -33.154 -26.208 32.935 1.00 92.31 656 TYR A C 1
ATOM 5341 O O . TYR A 1 656 ? -32.921 -27.207 32.257 1.00 92.31 656 TYR A O 1
ATOM 5349 N N . LEU A 1 657 ? -32.851 -26.152 34.238 1.00 89.38 657 LEU A N 1
ATOM 5350 C CA . LEU A 1 657 ? -32.265 -27.292 34.958 1.00 89.38 657 LEU A CA 1
ATOM 5351 C C . LEU A 1 657 ? -33.208 -28.506 34.965 1.00 89.38 657 LEU A C 1
ATOM 5353 O O . LEU A 1 657 ? -32.770 -29.620 34.690 1.00 89.38 657 LEU A O 1
ATOM 5357 N N . VAL A 1 658 ? -34.506 -28.292 35.205 1.00 89.50 658 VAL A N 1
ATOM 5358 C CA . VAL A 1 658 ? -35.521 -29.360 35.146 1.00 89.50 658 VAL A CA 1
ATOM 5359 C C . VAL A 1 658 ? -35.657 -29.923 33.731 1.00 89.50 658 VAL A C 1
ATOM 5361 O O . VAL A 1 658 ? -35.651 -31.139 33.568 1.00 89.50 658 VAL A O 1
ATOM 5364 N N . TRP A 1 659 ? -35.710 -2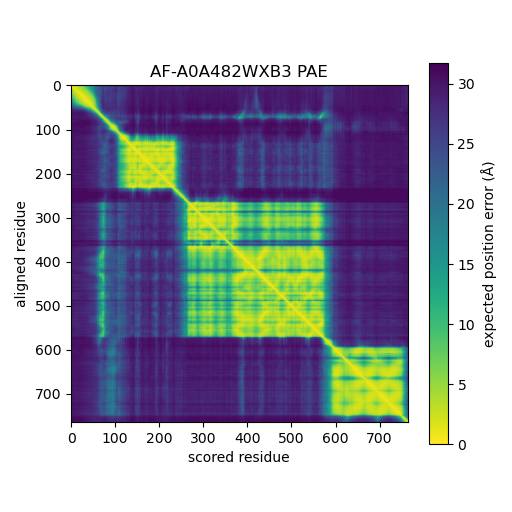9.065 32.707 1.00 90.69 659 TRP A N 1
ATOM 5365 C CA . TRP A 1 659 ? -35.740 -29.487 31.303 1.00 90.69 659 TRP A CA 1
ATOM 5366 C C . TRP A 1 659 ? -34.508 -30.321 30.916 1.00 90.69 659 TRP A C 1
ATOM 5368 O O . TRP A 1 659 ? -34.648 -31.364 30.277 1.00 90.69 659 TRP A O 1
ATOM 5378 N N . LYS A 1 660 ? -33.309 -29.889 31.327 1.00 88.00 660 LYS A N 1
ATOM 5379 C CA . LYS A 1 660 ? -32.041 -30.563 31.026 1.00 88.00 660 LYS A CA 1
ATOM 5380 C C . LYS A 1 660 ? -31.947 -31.930 31.703 1.00 88.00 660 LYS A C 1
ATOM 5382 O O . LYS A 1 660 ? -31.638 -32.916 31.041 1.00 88.00 660 LYS A O 1
ATOM 5387 N N . ASP A 1 661 ? -32.173 -31.980 33.013 1.00 85.69 661 ASP A N 1
ATOM 5388 C CA . ASP A 1 661 ? -31.877 -33.171 33.814 1.00 85.69 661 ASP A CA 1
ATOM 5389 C C . ASP A 1 661 ? -33.047 -34.177 33.827 1.00 85.69 661 ASP A C 1
ATOM 5391 O O . ASP A 1 661 ? -32.840 -35.360 34.080 1.00 85.69 661 ASP A O 1
ATOM 5395 N N . GLY A 1 662 ? -34.269 -33.735 33.500 1.00 79.44 662 GLY A N 1
ATOM 5396 C CA . GLY A 1 662 ? -35.466 -34.576 33.383 1.00 79.44 662 GLY A CA 1
ATOM 5397 C C . GLY A 1 662 ? -35.832 -34.999 31.953 1.00 79.44 662 GLY A C 1
ATOM 5398 O O . GLY A 1 662 ? -36.992 -35.327 31.705 1.00 79.44 662 GLY A O 1
ATOM 5399 N N . GLY A 1 663 ? -34.877 -34.991 31.015 1.00 79.56 663 GLY A N 1
ATOM 5400 C CA . GLY A 1 663 ? -35.037 -35.601 29.686 1.00 79.56 663 GLY A CA 1
ATOM 5401 C C . GLY A 1 663 ? -35.864 -34.805 28.666 1.00 79.56 663 GLY A C 1
ATOM 5402 O O . GLY A 1 663 ? -36.446 -35.398 27.762 1.00 79.56 663 GLY A O 1
ATOM 5403 N N . GLY A 1 664 ? -35.935 -33.477 28.782 1.00 78.12 664 GLY A N 1
ATOM 5404 C CA . GLY A 1 664 ? -36.656 -32.626 27.831 1.00 78.12 664 GLY A CA 1
ATOM 5405 C C . GLY A 1 664 ? -38.186 -32.703 27.943 1.00 78.12 664 GLY A C 1
ATOM 5406 O O . GLY A 1 664 ? -38.735 -32.979 29.006 1.00 78.12 664 GLY A O 1
ATOM 5407 N N . PHE A 1 665 ? -38.897 -32.414 26.847 1.00 76.00 665 PHE A N 1
ATOM 5408 C CA . PHE A 1 665 ? -40.373 -32.369 26.825 1.00 76.00 665 PHE A CA 1
ATOM 5409 C C . PHE A 1 665 ? -41.048 -33.739 26.639 1.00 76.00 665 PHE A C 1
ATOM 5411 O O . PHE A 1 665 ? -42.262 -33.861 26.834 1.00 76.00 665 PHE A O 1
ATOM 5418 N N . ASP A 1 666 ? -40.258 -34.754 26.301 1.00 75.12 666 ASP A N 1
ATOM 5419 C CA . ASP A 1 666 ? -40.689 -36.141 26.105 1.00 75.12 666 ASP A CA 1
ATOM 5420 C C . ASP A 1 666 ? -40.360 -37.018 27.330 1.00 75.12 666 ASP A C 1
ATOM 5422 O O . ASP A 1 666 ? -40.922 -38.097 27.502 1.00 75.12 666 ASP A O 1
ATOM 5426 N N . GLY A 1 667 ? -39.483 -36.527 28.215 1.00 78.19 667 GLY A N 1
ATOM 5427 C CA . GLY A 1 667 ? -39.124 -37.146 29.488 1.00 78.19 667 GLY A CA 1
ATOM 5428 C C . GLY A 1 667 ? -39.984 -36.698 30.686 1.00 78.19 667 GLY A C 1
ATOM 5429 O O . GLY A 1 667 ? -40.927 -35.909 30.549 1.00 78.19 667 GLY A O 1
ATOM 5430 N N . PRO A 1 668 ? -39.648 -37.162 31.909 1.00 80.31 668 PRO A N 1
ATOM 5431 C CA . PRO A 1 668 ? -40.384 -36.842 33.138 1.00 80.31 668 PRO A CA 1
ATOM 5432 C C . PRO A 1 668 ? -40.458 -35.343 33.485 1.00 80.31 668 PRO A C 1
ATOM 5434 O O . PRO A 1 668 ? -41.303 -34.961 34.295 1.00 80.31 668 PRO A O 1
ATOM 5437 N N . ALA A 1 669 ? -39.644 -34.475 32.873 1.00 84.00 669 ALA A N 1
ATOM 5438 C CA . ALA A 1 669 ? -39.763 -33.022 33.022 1.00 84.00 669 ALA A CA 1
ATOM 5439 C C . ALA A 1 669 ? -41.045 -32.422 32.407 1.00 84.00 669 ALA A C 1
ATOM 5441 O O . ALA A 1 669 ? -41.421 -31.312 32.790 1.00 84.00 669 ALA A O 1
ATOM 5442 N N . ARG A 1 670 ? -41.755 -33.134 31.516 1.00 85.81 670 ARG A N 1
ATOM 5443 C CA . ARG A 1 670 ? -42.977 -32.640 30.850 1.00 85.81 670 ARG A CA 1
ATOM 5444 C C . ARG A 1 670 ? -44.019 -32.097 31.834 1.00 85.81 670 ARG A C 1
ATOM 5446 O O . ARG A 1 670 ? -44.439 -30.950 31.701 1.00 85.81 670 ARG A O 1
ATOM 5453 N N . LEU A 1 671 ? -44.408 -32.887 32.839 1.00 88.00 671 LEU A N 1
ATOM 5454 C CA . LEU A 1 671 ? -45.408 -32.478 33.834 1.00 88.00 671 LEU A CA 1
ATOM 5455 C C . LEU A 1 671 ? -44.938 -31.258 34.664 1.00 88.00 671 LEU A C 1
ATOM 5457 O O . LEU A 1 671 ? -45.643 -30.246 34.631 1.00 88.00 671 LEU A O 1
ATOM 5461 N N . PRO A 1 672 ? -43.754 -31.270 35.319 1.00 90.06 672 PRO A N 1
ATOM 5462 C CA . PRO A 1 672 ? -43.176 -30.086 35.963 1.00 90.06 672 PRO A CA 1
ATOM 5463 C C . PRO A 1 672 ? -43.200 -28.817 35.096 1.00 90.06 672 PRO A C 1
ATOM 5465 O O . PRO A 1 672 ? -43.594 -27.757 35.578 1.00 90.06 672 PRO A O 1
ATOM 5468 N N . LEU A 1 673 ? -42.822 -28.916 33.816 1.00 90.81 673 LEU A N 1
ATOM 5469 C CA . LEU A 1 673 ? -42.763 -27.767 32.908 1.00 90.81 673 LEU A CA 1
ATOM 5470 C C . LEU A 1 673 ? -44.154 -27.264 32.486 1.00 90.81 673 LEU A C 1
ATOM 5472 O O . LEU A 1 673 ? -44.334 -26.058 32.340 1.00 90.81 673 LEU A O 1
ATOM 5476 N N . THR A 1 674 ? -45.156 -28.141 32.347 1.00 89.56 674 THR A N 1
ATOM 5477 C CA . THR A 1 674 ? -46.546 -27.703 32.098 1.00 89.56 674 THR A CA 1
ATOM 5478 C C . THR A 1 674 ? -47.163 -26.977 33.296 1.00 89.56 674 THR A C 1
ATOM 5480 O O . THR A 1 674 ? -47.819 -25.953 33.108 1.00 89.56 674 THR A O 1
ATOM 5483 N N . VAL A 1 675 ? -46.898 -27.434 34.528 1.00 92.69 675 VAL A N 1
ATOM 5484 C CA . VAL A 1 675 ? -47.345 -26.736 35.748 1.00 92.69 675 VAL A CA 1
ATOM 5485 C C . VAL A 1 675 ? -46.634 -25.385 35.880 1.00 92.69 675 VAL A C 1
ATOM 5487 O O . VAL A 1 675 ? -47.293 -24.374 36.117 1.00 92.69 675 VAL A O 1
ATOM 5490 N N . PHE A 1 676 ? -45.326 -25.335 35.602 1.00 93.75 676 PHE A N 1
ATOM 5491 C CA . PHE A 1 676 ? -44.566 -24.084 35.532 1.00 93.75 676 PHE A CA 1
ATOM 5492 C C . PHE A 1 676 ? -45.122 -23.100 34.483 1.00 93.75 676 PHE A C 1
ATOM 5494 O O . PHE A 1 676 ? -45.200 -21.903 34.749 1.00 93.75 676 PHE A O 1
ATOM 5501 N N . ALA A 1 677 ? -45.557 -23.575 33.312 1.00 91.88 677 ALA A N 1
ATOM 5502 C CA . ALA A 1 677 ? -46.152 -22.716 32.286 1.00 91.88 677 ALA A CA 1
ATOM 5503 C C . ALA A 1 677 ? -47.486 -22.090 32.742 1.00 91.88 677 ALA A C 1
ATOM 5505 O O . ALA A 1 677 ? -47.691 -20.890 32.559 1.00 91.88 677 ALA A O 1
ATOM 5506 N N . GLY A 1 678 ? -48.364 -22.865 33.394 1.00 93.00 678 GLY A N 1
ATOM 5507 C CA . GLY A 1 678 ? -49.601 -22.338 33.992 1.00 93.00 678 GLY A CA 1
ATOM 5508 C C . GLY A 1 678 ? -49.330 -21.348 35.132 1.00 93.00 678 GLY A C 1
ATOM 5509 O O . GLY A 1 678 ? -49.942 -20.283 35.203 1.00 93.00 678 GLY A O 1
ATOM 5510 N N . GLN A 1 679 ? -48.340 -21.654 35.971 1.00 94.56 679 GLN A N 1
ATOM 5511 C CA . GLN A 1 679 ? -47.846 -20.777 37.032 1.00 94.56 679 GLN A CA 1
ATOM 5512 C C . GLN A 1 679 ? -47.274 -19.457 36.478 1.00 94.56 679 GLN A C 1
ATOM 5514 O O . GLN A 1 679 ? -47.507 -18.396 37.053 1.00 94.56 679 GLN A O 1
ATOM 5519 N N . LEU A 1 680 ? -46.567 -19.481 35.344 1.00 93.56 680 LEU A N 1
ATOM 5520 C CA . LEU A 1 680 ? -46.076 -18.273 34.676 1.00 93.56 680 LEU A CA 1
ATOM 5521 C C . LEU A 1 680 ? -47.214 -17.452 34.043 1.00 93.56 680 LEU A C 1
ATOM 5523 O O . LEU A 1 680 ? -47.164 -16.225 34.082 1.00 93.56 680 LEU A O 1
ATOM 5527 N N . ALA A 1 681 ? -48.253 -18.106 33.514 1.00 91.94 681 ALA A N 1
ATOM 5528 C CA . ALA A 1 681 ? -49.418 -17.431 32.944 1.00 91.94 681 ALA A CA 1
ATOM 5529 C C . ALA A 1 681 ? -50.206 -16.627 33.996 1.00 91.94 681 ALA A C 1
ATOM 5531 O O . ALA A 1 681 ? -50.520 -15.465 33.746 1.00 91.94 681 ALA A O 1
ATOM 5532 N N . LEU A 1 682 ? -50.446 -17.193 35.188 1.00 92.38 682 LEU A N 1
ATOM 5533 C CA . LEU A 1 682 ? -51.028 -16.470 36.336 1.00 92.38 682 LEU A CA 1
ATOM 5534 C C . LEU A 1 682 ? -50.172 -15.246 36.717 1.00 92.38 682 LEU A C 1
ATOM 5536 O O . LEU A 1 682 ? -50.660 -14.123 36.803 1.00 92.38 682 LEU A O 1
ATOM 5540 N N . ASN A 1 683 ? -48.854 -15.433 36.814 1.00 91.62 683 ASN A N 1
ATOM 5541 C CA . ASN A 1 683 ? -47.882 -14.372 37.116 1.00 91.62 683 ASN A CA 1
ATOM 5542 C C . ASN A 1 683 ? -47.937 -13.191 36.119 1.00 91.62 683 ASN A C 1
ATOM 5544 O O . ASN A 1 683 ? -47.684 -12.039 36.474 1.00 91.62 683 ASN A O 1
ATOM 5548 N N . TRP A 1 684 ? -48.272 -13.467 34.854 1.00 89.75 684 TRP A N 1
ATOM 5549 C CA . TRP A 1 684 ? -48.479 -12.448 33.820 1.00 89.75 684 TRP A CA 1
ATOM 5550 C C . TRP A 1 684 ? -49.907 -11.869 33.824 1.00 89.75 684 TRP A C 1
ATOM 5552 O O . TRP A 1 684 ? -50.085 -10.715 33.430 1.00 89.75 684 TRP A O 1
ATOM 5562 N N . ALA A 1 685 ? -50.908 -12.617 34.298 1.00 89.56 685 ALA A N 1
ATOM 5563 C CA . ALA A 1 685 ? -52.298 -12.177 34.431 1.00 89.56 685 ALA A CA 1
ATOM 5564 C C . ALA A 1 685 ? -52.518 -11.201 35.603 1.00 89.56 685 ALA A C 1
ATOM 5566 O O . ALA A 1 685 ? -53.321 -10.272 35.475 1.00 89.56 685 ALA A O 1
ATOM 5567 N N . TRP A 1 686 ? -51.760 -11.333 36.699 1.00 90.12 686 TRP A N 1
ATOM 5568 C CA . TRP A 1 686 ? -51.907 -10.484 37.889 1.00 90.12 686 TRP A CA 1
ATOM 5569 C C . TRP A 1 686 ? -51.897 -8.977 37.578 1.00 90.12 686 TRP A C 1
ATOM 5571 O O . TRP A 1 686 ? -52.757 -8.224 38.037 1.00 90.12 686 TRP A O 1
ATOM 5581 N N . THR A 1 687 ? -50.949 -8.522 36.749 1.00 87.62 687 THR A N 1
ATOM 5582 C CA . THR A 1 687 ? -50.762 -7.090 36.446 1.00 87.62 687 THR A CA 1
ATOM 5583 C C . THR A 1 687 ? -51.963 -6.462 35.714 1.00 87.62 687 THR A C 1
ATOM 5585 O O . THR A 1 687 ? -52.480 -5.450 36.203 1.00 87.62 687 THR A O 1
ATOM 5588 N N . PRO A 1 688 ? -52.461 -7.005 34.580 1.00 85.31 688 PRO A N 1
ATOM 5589 C CA . PRO A 1 688 ? -53.666 -6.483 33.936 1.00 85.31 688 PRO A CA 1
ATOM 5590 C C . PRO A 1 688 ? -54.942 -6.667 34.775 1.00 85.31 688 PRO A C 1
ATOM 5592 O O . PRO A 1 688 ? -55.828 -5.820 34.674 1.00 85.31 688 PRO A O 1
ATOM 5595 N N . ILE A 1 689 ? -55.044 -7.683 35.643 1.00 86.62 689 ILE A N 1
ATOM 5596 C CA . ILE A 1 689 ? -56.194 -7.833 36.556 1.00 86.62 689 ILE A CA 1
ATOM 5597 C C . ILE A 1 689 ? -56.185 -6.739 37.639 1.00 86.62 689 ILE A C 1
ATOM 5599 O O . ILE A 1 689 ? -57.184 -6.037 37.825 1.00 86.62 689 ILE A O 1
ATOM 5603 N N . PHE A 1 690 ? -55.060 -6.562 38.338 1.00 86.38 690 PHE A N 1
ATOM 5604 C CA . PHE A 1 690 ? -54.958 -5.640 39.471 1.00 86.38 690 PHE A CA 1
ATOM 5605 C C . PHE A 1 690 ? -54.918 -4.170 39.030 1.00 86.38 690 PHE A C 1
ATOM 5607 O O . PHE A 1 690 ? -55.702 -3.368 39.531 1.00 86.38 690 PHE A O 1
ATOM 5614 N N . PHE A 1 691 ? -54.052 -3.801 38.076 1.00 83.06 691 PHE A N 1
ATOM 5615 C CA . PHE A 1 691 ? -53.909 -2.407 37.623 1.00 83.06 691 PHE A CA 1
ATOM 5616 C C . PHE A 1 691 ? -54.815 -2.053 36.440 1.00 83.06 691 PHE A C 1
ATOM 5618 O O . PHE A 1 691 ? -55.364 -0.953 36.404 1.00 83.06 691 PHE A O 1
ATOM 5625 N N . GLY A 1 692 ? -54.976 -2.964 35.474 1.00 78.25 692 GLY A N 1
ATOM 5626 C CA . GLY A 1 692 ? -55.750 -2.714 34.253 1.00 78.25 692 GLY A CA 1
ATOM 5627 C C . GLY A 1 692 ? -57.256 -2.682 34.512 1.00 78.25 692 GLY A C 1
ATOM 5628 O O . GLY A 1 692 ? -57.905 -1.668 34.268 1.00 78.25 692 GLY A O 1
ATOM 5629 N N . ALA A 1 693 ? -57.801 -3.768 35.065 1.00 81.88 693 ALA A N 1
ATOM 5630 C CA . ALA A 1 693 ? -59.212 -3.874 35.444 1.00 81.88 693 ALA A CA 1
ATOM 5631 C C . ALA A 1 693 ? -59.535 -3.242 36.816 1.00 81.88 693 ALA A C 1
ATOM 5633 O O . ALA A 1 693 ? -60.695 -3.237 37.224 1.00 81.88 693 ALA A O 1
ATOM 5634 N N . LYS A 1 694 ? -58.525 -2.722 37.536 1.00 83.94 694 LYS A N 1
ATOM 5635 C CA . LYS A 1 694 ? -58.637 -2.104 38.877 1.00 83.94 694 LYS A CA 1
ATOM 5636 C C . LYS A 1 694 ? -59.322 -2.998 39.924 1.00 83.94 694 LYS A C 1
ATOM 5638 O O . LYS A 1 694 ? -59.885 -2.517 40.909 1.00 83.94 694 LYS A O 1
ATOM 5643 N N . ASN A 1 695 ? -59.287 -4.316 39.717 1.00 86.06 695 ASN A N 1
ATOM 5644 C CA . ASN A 1 695 ? -60.060 -5.279 40.489 1.00 86.06 695 ASN A CA 1
ATOM 5645 C C . ASN A 1 695 ? -59.210 -5.884 41.614 1.00 86.06 695 ASN A C 1
ATOM 5647 O O . ASN A 1 695 ? -58.594 -6.937 41.450 1.00 86.06 695 ASN A O 1
ATOM 5651 N N . ILE A 1 696 ? -59.214 -5.224 42.777 1.00 87.06 696 ILE A N 1
ATOM 5652 C CA . ILE A 1 696 ? -58.453 -5.644 43.968 1.00 87.06 696 ILE A CA 1
ATOM 5653 C C . ILE A 1 696 ? -58.826 -7.079 44.392 1.00 87.06 696 ILE A C 1
ATOM 5655 O O . ILE A 1 696 ? -57.947 -7.876 44.710 1.00 87.06 696 ILE A O 1
ATOM 5659 N N . LYS A 1 697 ? -60.117 -7.447 44.335 1.00 88.12 697 LYS A N 1
ATOM 5660 C CA . LYS A 1 697 ? -60.574 -8.812 44.654 1.00 88.12 697 LYS A CA 1
ATOM 5661 C C . LYS A 1 697 ? -60.072 -9.834 43.628 1.00 88.12 697 LYS A C 1
ATOM 5663 O O . LYS A 1 697 ? -59.669 -10.927 44.008 1.00 88.12 697 LYS A O 1
ATOM 5668 N N . GLY A 1 698 ? -60.074 -9.473 42.345 1.00 87.50 698 GLY A N 1
ATOM 5669 C CA . GLY A 1 698 ? -59.531 -10.297 41.264 1.00 87.50 698 GLY A CA 1
ATOM 5670 C C . GLY A 1 698 ? -58.037 -10.565 41.441 1.00 87.50 698 GLY A C 1
ATOM 5671 O O . GLY A 1 698 ? -57.627 -11.719 41.409 1.00 87.50 698 GLY A O 1
ATOM 5672 N N . GLY A 1 699 ? -57.243 -9.523 41.711 1.00 88.69 699 GLY A N 1
ATOM 5673 C CA . GLY A 1 699 ? -55.801 -9.658 41.950 1.00 88.69 699 GLY A CA 1
ATOM 5674 C C . GLY A 1 699 ? -55.458 -10.448 43.219 1.00 88.69 699 GLY A C 1
ATOM 5675 O O . GLY A 1 699 ? -54.444 -11.139 43.243 1.00 88.69 699 GLY A O 1
ATOM 5676 N N . LEU A 1 700 ? -56.316 -10.409 44.247 1.00 91.56 700 LEU A N 1
ATOM 5677 C CA . LEU A 1 700 ? -56.176 -11.258 45.434 1.00 91.56 700 LEU A CA 1
ATOM 5678 C C . LEU A 1 700 ? -56.505 -12.735 45.147 1.00 91.56 700 LEU A C 1
ATOM 5680 O O . LEU A 1 700 ? -55.827 -13.616 45.664 1.00 91.56 700 LEU A O 1
ATOM 5684 N N . ILE A 1 701 ? -57.517 -13.028 44.325 1.00 92.50 701 ILE A N 1
ATOM 5685 C CA . ILE A 1 701 ? -57.832 -14.411 43.922 1.00 92.50 701 ILE A CA 1
ATOM 5686 C C . ILE A 1 701 ? -56.705 -14.979 43.049 1.00 92.50 701 ILE A C 1
ATOM 5688 O O . ILE A 1 701 ? -56.233 -16.085 43.300 1.00 92.50 701 ILE A O 1
ATOM 5692 N N . ASP A 1 702 ? -56.245 -14.205 42.066 1.00 93.00 702 ASP A N 1
ATOM 5693 C CA . ASP A 1 702 ? -55.166 -14.584 41.153 1.00 93.00 702 ASP A CA 1
ATOM 5694 C C . ASP A 1 702 ? -53.846 -14.863 41.894 1.00 93.00 702 ASP A C 1
ATOM 5696 O O . ASP A 1 702 ? -53.237 -15.910 41.678 1.00 93.00 702 ASP A O 1
ATOM 5700 N N . ILE A 1 703 ? -53.451 -14.013 42.854 1.00 92.88 703 ILE A N 1
ATOM 5701 C CA . ILE A 1 703 ? -52.199 -14.221 43.599 1.00 92.88 703 ILE A CA 1
ATOM 5702 C C . ILE A 1 703 ? -52.261 -15.421 44.566 1.00 92.88 703 ILE A C 1
ATOM 5704 O O . ILE A 1 703 ? -51.259 -16.108 44.744 1.00 92.88 703 ILE A O 1
ATOM 5708 N N . ILE A 1 704 ? -53.439 -15.752 45.116 1.00 93.50 704 ILE A N 1
ATOM 5709 C CA . ILE A 1 704 ? -53.646 -16.967 45.930 1.00 93.50 704 ILE A CA 1
ATOM 5710 C C . ILE A 1 704 ? -53.584 -18.234 45.059 1.00 93.50 704 ILE A C 1
ATOM 5712 O O . ILE A 1 704 ? -52.997 -19.244 45.461 1.00 93.50 704 ILE A O 1
ATOM 5716 N N . LEU A 1 705 ? -54.148 -18.192 43.846 1.00 94.31 705 LEU A N 1
ATOM 5717 C CA . LEU A 1 705 ? -53.989 -19.274 42.870 1.00 94.31 705 LEU A CA 1
ATOM 5718 C C . LEU A 1 705 ? -52.516 -19.427 42.467 1.00 94.31 705 LEU A C 1
ATOM 5720 O O . LEU A 1 705 ? -52.011 -20.550 42.421 1.00 94.31 705 LEU A O 1
ATOM 5724 N N . LEU A 1 706 ? -51.810 -18.313 42.259 1.00 94.19 706 LEU A N 1
ATOM 5725 C CA . LEU A 1 706 ? -50.382 -18.287 41.955 1.00 94.19 706 LEU A CA 1
ATOM 5726 C C . LEU A 1 706 ? -49.540 -18.894 43.089 1.00 94.19 706 LEU A C 1
ATOM 5728 O O . LEU A 1 706 ? -48.722 -19.761 42.798 1.00 94.19 706 LEU A O 1
ATOM 5732 N N . ASP A 1 707 ? -49.778 -18.548 44.361 1.00 93.25 707 ASP A N 1
ATOM 5733 C CA . ASP A 1 707 ? -49.117 -19.183 45.518 1.00 93.25 707 ASP A CA 1
ATOM 5734 C C . ASP A 1 707 ? -49.268 -20.716 45.478 1.00 93.25 707 ASP A C 1
ATOM 5736 O O . ASP A 1 707 ? -48.282 -21.455 45.579 1.00 93.25 707 ASP A O 1
ATOM 5740 N N . SER A 1 708 ? -50.490 -21.212 45.244 1.00 93.12 708 SER A N 1
ATOM 5741 C CA . SER A 1 708 ? -50.747 -22.657 45.144 1.00 93.12 708 SER A CA 1
ATOM 5742 C C . SER A 1 708 ? -50.010 -23.313 43.963 1.00 93.12 708 SER A C 1
ATOM 5744 O O . SER A 1 708 ? -49.439 -24.400 44.104 1.00 93.12 708 SER A O 1
ATOM 5746 N N . ALA A 1 709 ? -49.939 -22.627 42.817 1.00 94.00 709 ALA A N 1
ATOM 5747 C CA . ALA A 1 709 ? -49.252 -23.101 41.620 1.00 94.00 709 ALA A CA 1
ATOM 5748 C C . ALA A 1 709 ? -47.721 -23.098 41.779 1.00 94.00 709 ALA A C 1
ATOM 5750 O O . ALA A 1 709 ? -47.052 -24.015 41.295 1.00 94.00 709 ALA A O 1
ATOM 5751 N N . VAL A 1 710 ? -47.147 -22.107 42.473 1.00 94.38 710 VAL A N 1
ATOM 5752 C CA . VAL A 1 710 ? -45.699 -22.036 42.741 1.00 94.38 710 VAL A CA 1
ATOM 5753 C C . VAL A 1 710 ? -45.282 -23.127 43.724 1.00 94.38 710 VAL A C 1
ATOM 5755 O O . VAL A 1 710 ? -44.268 -23.785 43.493 1.00 94.38 710 VAL A O 1
ATOM 5758 N N . LEU A 1 711 ? -46.074 -23.396 44.768 1.00 93.81 711 LEU A N 1
ATOM 5759 C CA . LEU A 1 711 ? -45.822 -24.515 45.686 1.00 93.81 711 LEU A CA 1
ATOM 5760 C C . LEU A 1 711 ? -45.876 -25.871 44.959 1.00 93.81 711 LEU A C 1
ATOM 5762 O O . LEU A 1 711 ? -44.989 -26.708 45.149 1.00 93.81 711 LEU A O 1
ATOM 5766 N N . GLY A 1 712 ? -46.854 -26.063 44.064 1.00 92.81 712 GLY A N 1
ATOM 5767 C CA . GLY A 1 712 ? -46.931 -27.240 43.192 1.00 92.81 712 GLY A CA 1
ATOM 5768 C C . GLY A 1 712 ? -45.720 -27.374 42.260 1.00 92.81 712 GLY A C 1
ATOM 5769 O O . GLY A 1 712 ? -45.100 -28.438 42.194 1.00 92.81 712 GLY A O 1
ATOM 5770 N N . THR A 1 713 ? -45.329 -26.281 41.596 1.00 93.50 713 THR A N 1
ATOM 5771 C CA . THR A 1 713 ? -44.140 -26.231 40.727 1.00 93.50 713 THR A CA 1
ATOM 5772 C C . THR A 1 713 ? -42.872 -26.566 41.508 1.00 93.50 713 THR A C 1
ATOM 5774 O O . THR A 1 713 ? -42.099 -27.418 41.078 1.00 93.50 713 THR A O 1
ATOM 5777 N N . ALA A 1 714 ? -42.675 -25.970 42.687 1.00 93.31 714 ALA A N 1
ATOM 5778 C CA . ALA A 1 714 ? -41.502 -26.204 43.521 1.00 93.31 714 ALA A CA 1
ATOM 5779 C C . ALA A 1 714 ? -41.397 -27.666 43.974 1.00 93.31 714 ALA A C 1
ATOM 5781 O O . ALA A 1 714 ? -40.328 -28.262 43.846 1.00 93.31 714 ALA A O 1
ATOM 5782 N N . PHE A 1 715 ? -42.496 -28.280 44.427 1.00 94.56 715 PHE A N 1
ATOM 5783 C CA . PHE A 1 715 ? -42.524 -29.700 44.797 1.00 94.56 715 PHE A CA 1
ATOM 5784 C C . PHE A 1 715 ? -42.161 -30.622 43.621 1.00 94.56 715 PHE A C 1
ATOM 5786 O O . PHE A 1 715 ? -41.380 -31.563 43.783 1.00 94.56 715 PHE A O 1
ATOM 5793 N N . LEU A 1 716 ? -42.674 -30.333 42.420 1.00 92.38 716 LEU A N 1
ATOM 5794 C CA . LEU A 1 716 ? -42.327 -31.069 41.201 1.00 92.38 716 LEU A CA 1
ATOM 5795 C C . LEU A 1 716 ? -40.868 -30.834 40.772 1.00 92.38 716 LEU A C 1
ATOM 5797 O O . LEU A 1 716 ? -40.186 -31.780 40.382 1.00 92.38 716 LEU A O 1
ATOM 5801 N N . PHE A 1 717 ? -40.355 -29.609 40.906 1.00 92.88 717 PHE A N 1
ATOM 5802 C CA . PHE A 1 717 ? -38.964 -29.268 40.600 1.00 92.88 717 PHE A CA 1
ATOM 5803 C C . PHE A 1 717 ? -37.998 -29.966 41.569 1.00 92.88 717 PHE A C 1
ATOM 5805 O O . PHE A 1 717 ? -37.008 -30.536 41.117 1.00 92.88 717 PHE A O 1
ATOM 5812 N N . PHE A 1 718 ? -38.310 -30.028 42.871 1.00 92.06 718 PHE A N 1
ATOM 5813 C CA . PHE A 1 718 ? -37.522 -30.771 43.865 1.00 92.06 718 PHE A CA 1
ATOM 5814 C C . PHE A 1 718 ? -37.417 -32.275 43.569 1.00 92.06 718 PHE A C 1
ATOM 5816 O O . PHE A 1 718 ? -36.395 -32.875 43.907 1.00 92.06 718 PHE A O 1
ATOM 5823 N N . LYS A 1 719 ? -38.431 -32.880 42.930 1.00 89.75 719 LYS A N 1
ATOM 5824 C CA . LYS A 1 719 ? -38.391 -34.291 42.503 1.00 89.75 719 LYS A CA 1
ATOM 5825 C C . LYS A 1 719 ? -37.448 -34.549 41.322 1.00 89.75 719 LYS A C 1
ATOM 5827 O O . LYS A 1 719 ? -36.957 -35.666 41.209 1.00 89.75 719 LYS A O 1
ATOM 5832 N N . VAL A 1 720 ? -37.188 -33.551 40.470 1.00 88.38 720 VAL A N 1
ATOM 5833 C CA . VAL A 1 720 ? -36.274 -33.677 39.317 1.00 88.38 720 VAL A CA 1
ATOM 5834 C C . VAL A 1 720 ? -34.869 -33.177 39.662 1.00 88.38 720 VAL A C 1
ATOM 5836 O O . VAL A 1 720 ? -33.895 -33.899 39.480 1.00 88.38 720 VAL A O 1
ATOM 5839 N N . ASN A 1 721 ? -34.742 -31.959 40.196 1.00 89.50 721 ASN A N 1
ATOM 5840 C CA . ASN A 1 721 ? -33.461 -31.367 40.574 1.00 89.50 721 ASN A CA 1
ATOM 5841 C C . ASN A 1 721 ? -33.601 -30.508 41.852 1.00 89.50 721 ASN A C 1
ATOM 5843 O O . ASN A 1 721 ? -34.256 -29.463 41.872 1.00 89.50 721 ASN A O 1
ATOM 5847 N N . LYS A 1 722 ? -32.908 -30.917 42.925 1.00 89.50 722 LYS A N 1
ATOM 5848 C CA . LYS A 1 722 ? -32.903 -30.237 44.237 1.00 89.50 722 LYS A CA 1
ATOM 5849 C C . LYS A 1 722 ? -32.430 -28.778 44.173 1.00 89.50 722 LYS A C 1
ATOM 5851 O O . LYS A 1 722 ? -32.907 -27.950 44.948 1.00 89.50 722 LYS A O 1
ATOM 5856 N N . THR A 1 723 ? -31.542 -28.447 43.237 1.00 85.38 723 THR A N 1
ATOM 5857 C CA . THR A 1 723 ? -31.060 -27.082 42.980 1.00 85.38 723 THR A CA 1
ATOM 5858 C C . THR A 1 723 ? -32.146 -26.238 42.315 1.00 85.38 723 THR A C 1
ATOM 5860 O O . THR A 1 723 ? -32.350 -25.093 42.708 1.00 85.38 723 THR A O 1
ATOM 5863 N N . ALA A 1 724 ? -32.901 -26.807 41.369 1.00 87.88 724 ALA A N 1
ATOM 5864 C CA . ALA A 1 724 ? -34.019 -26.121 40.719 1.00 87.88 724 ALA A CA 1
ATOM 5865 C C . ALA A 1 724 ? -35.165 -25.816 41.698 1.00 87.88 724 ALA A C 1
ATOM 5867 O O . ALA A 1 724 ? -35.680 -24.702 41.705 1.00 87.88 724 ALA A O 1
ATOM 5868 N N . GLY A 1 725 ? -35.509 -26.762 42.582 1.00 86.94 725 GLY A N 1
ATOM 5869 C CA . GLY A 1 725 ? -36.458 -26.507 43.673 1.00 86.94 725 GLY A CA 1
ATOM 5870 C C . GLY A 1 725 ? -35.967 -25.417 44.637 1.00 86.94 725 GLY A C 1
ATOM 5871 O O . GLY A 1 725 ? -36.712 -24.500 44.976 1.00 86.94 725 GLY A O 1
ATOM 5872 N N . SER A 1 726 ? -34.683 -25.450 45.014 1.00 90.00 726 SER A N 1
ATOM 5873 C CA . SER A 1 726 ? -34.076 -24.439 45.900 1.00 90.00 726 SER A CA 1
ATOM 5874 C C . SER A 1 726 ? -34.130 -23.017 45.322 1.00 90.00 726 SER A C 1
ATOM 5876 O O . SER A 1 726 ? -34.342 -22.060 46.063 1.00 90.00 726 SER A O 1
ATOM 5878 N N . LEU A 1 727 ? -33.990 -22.871 43.999 1.00 91.50 727 LEU A N 1
ATOM 5879 C CA . LEU A 1 727 ? -34.047 -21.582 43.294 1.00 91.50 727 LEU A CA 1
ATOM 5880 C C . LEU A 1 727 ? -35.442 -20.924 43.292 1.00 91.50 727 LEU A C 1
ATOM 5882 O O . LEU A 1 727 ? -35.536 -19.726 43.018 1.00 91.50 727 LEU A O 1
ATOM 5886 N N . LEU A 1 728 ? -36.505 -21.669 43.622 1.00 91.19 728 LEU A N 1
ATOM 5887 C CA . LEU A 1 728 ? -37.867 -21.142 43.780 1.00 91.19 728 LEU A CA 1
ATOM 5888 C C . LEU A 1 728 ? -38.156 -20.622 45.200 1.00 91.19 728 LEU A C 1
ATOM 5890 O O . LEU A 1 728 ? -39.074 -19.821 45.366 1.00 91.19 728 LEU A O 1
ATOM 5894 N N . ILE A 1 729 ? -37.374 -21.003 46.221 1.00 91.19 729 ILE A N 1
ATOM 5895 C CA . ILE A 1 729 ? -37.610 -20.585 47.619 1.00 91.19 729 ILE A CA 1
ATOM 5896 C C . ILE A 1 729 ? -37.632 -19.048 47.785 1.00 91.19 729 ILE A C 1
ATOM 5898 O O . ILE A 1 729 ? -38.565 -18.548 48.417 1.00 91.19 729 ILE A O 1
ATOM 5902 N N . PRO A 1 730 ? -36.692 -18.262 47.209 1.00 93.50 730 PRO A N 1
ATOM 5903 C CA . PRO A 1 730 ? -36.730 -16.802 47.328 1.00 93.50 730 PRO A CA 1
ATOM 5904 C C . PRO A 1 730 ? -37.963 -16.180 46.661 1.00 93.50 730 PRO A C 1
ATOM 5906 O O . PRO A 1 730 ? -38.453 -15.149 47.117 1.00 93.50 730 PRO A O 1
ATOM 5909 N N . TYR A 1 731 ? -38.480 -16.815 45.604 1.00 92.88 731 TYR A N 1
ATOM 5910 C CA . TYR A 1 731 ? -39.690 -16.365 44.924 1.00 92.88 731 TYR A CA 1
ATOM 5911 C C . TYR A 1 731 ? -40.940 -16.668 45.757 1.00 92.88 731 TYR A C 1
ATOM 5913 O O . TYR A 1 731 ? -41.743 -15.762 45.946 1.00 92.88 731 TYR A O 1
ATOM 5921 N N . ILE A 1 732 ? -41.059 -17.861 46.352 1.00 93.00 732 ILE A N 1
ATOM 5922 C CA . ILE A 1 732 ? -42.152 -18.192 47.290 1.00 93.00 732 ILE A CA 1
ATOM 5923 C C . ILE A 1 732 ? -42.197 -17.190 48.457 1.00 93.00 732 ILE A C 1
ATOM 5925 O O . ILE A 1 732 ? -43.258 -16.663 48.785 1.00 93.00 732 ILE A O 1
ATOM 5929 N N . ALA A 1 733 ? -41.043 -16.864 49.048 1.00 93.00 733 ALA A N 1
ATOM 5930 C CA . ALA A 1 733 ? -40.966 -15.896 50.144 1.00 93.00 733 ALA A CA 1
ATOM 5931 C C . ALA A 1 733 ? -41.392 -14.472 49.726 1.00 93.00 733 ALA A C 1
ATOM 5933 O O . ALA A 1 733 ? -42.071 -13.778 50.484 1.00 93.00 733 ALA A O 1
ATOM 5934 N N . TRP A 1 734 ? -41.021 -14.033 48.518 1.00 93.25 734 TRP A N 1
ATOM 5935 C CA . TRP A 1 734 ? -41.426 -12.730 47.978 1.00 93.25 734 TRP A CA 1
ATOM 5936 C C . TRP A 1 734 ? -42.902 -12.693 47.556 1.00 93.25 734 TRP A C 1
ATOM 5938 O O . TRP A 1 734 ? -43.573 -11.678 47.747 1.00 93.25 734 TRP A O 1
ATOM 5948 N N . LEU A 1 735 ? -43.424 -13.800 47.026 1.00 92.75 735 LEU A N 1
ATOM 5949 C CA . LEU A 1 735 ? -44.824 -13.927 46.637 1.00 92.75 735 LEU A CA 1
ATOM 5950 C C . LEU A 1 735 ? -45.738 -13.890 47.865 1.00 92.75 735 LEU A C 1
ATOM 5952 O O . LEU A 1 735 ? -46.658 -13.083 47.885 1.00 92.75 735 LEU A O 1
ATOM 5956 N N . GLY A 1 736 ? -45.411 -14.616 48.939 1.00 92.56 736 GLY A N 1
ATOM 5957 C CA . GLY A 1 736 ? -46.161 -14.545 50.199 1.00 92.56 736 GLY A CA 1
ATOM 5958 C C . GLY A 1 736 ? -46.212 -13.131 50.804 1.00 92.56 736 GLY A C 1
ATOM 5959 O O . GLY A 1 736 ? -47.246 -12.717 51.332 1.00 92.56 736 GLY A O 1
ATOM 5960 N N . LEU A 1 737 ? -45.138 -12.338 50.660 1.00 90.81 737 LEU A N 1
ATOM 5961 C CA . LEU A 1 737 ? -45.132 -10.913 51.026 1.00 90.81 737 LEU A CA 1
ATOM 5962 C C . LEU A 1 737 ? -46.080 -10.087 50.134 1.00 90.81 737 LEU A C 1
ATOM 5964 O O . LEU A 1 737 ? -46.794 -9.212 50.630 1.00 90.81 737 LEU A O 1
ATOM 5968 N N . ALA A 1 738 ? -46.119 -10.370 48.830 1.00 89.75 738 ALA A N 1
ATOM 5969 C CA . ALA A 1 738 ? -47.040 -9.734 47.893 1.00 89.75 738 ALA A CA 1
ATOM 5970 C C . ALA A 1 738 ? -48.508 -10.147 48.135 1.00 89.75 738 ALA A C 1
ATOM 5972 O O . ALA A 1 738 ? -49.392 -9.293 48.045 1.00 89.75 738 ALA A O 1
ATOM 5973 N N . THR A 1 739 ? -48.780 -11.397 48.514 1.00 92.56 739 THR A N 1
ATOM 5974 C CA . THR A 1 739 ? -50.114 -11.891 48.896 1.00 92.56 739 THR A CA 1
ATOM 5975 C C . THR A 1 739 ? -50.590 -11.241 50.191 1.00 92.56 739 THR A C 1
ATOM 5977 O O . THR A 1 739 ? -51.711 -10.732 50.240 1.00 92.56 739 THR A O 1
ATOM 5980 N N . ALA A 1 740 ? -49.728 -11.133 51.209 1.00 91.69 740 ALA A N 1
ATOM 5981 C CA . ALA A 1 740 ? -50.031 -10.387 52.432 1.00 91.69 740 ALA A CA 1
ATOM 5982 C C . ALA A 1 740 ? -50.349 -8.905 52.145 1.00 91.69 740 ALA A C 1
ATOM 5984 O O . ALA A 1 740 ? -51.286 -8.346 52.719 1.00 91.69 740 ALA A O 1
ATOM 5985 N N . LEU A 1 741 ? -49.617 -8.274 51.218 1.00 89.81 741 LEU A N 1
ATOM 5986 C CA . LEU A 1 741 ? -49.867 -6.893 50.797 1.00 89.81 741 LEU A CA 1
ATOM 5987 C C . LEU A 1 741 ? -51.202 -6.752 50.042 1.00 89.81 741 LEU A C 1
ATOM 5989 O O . LEU A 1 741 ? -51.978 -5.851 50.355 1.00 89.81 741 LEU A O 1
ATOM 5993 N N . ASN A 1 742 ? -51.507 -7.660 49.107 1.00 88.94 742 ASN A N 1
ATOM 5994 C CA . ASN A 1 742 ? -52.797 -7.706 48.405 1.00 88.94 742 ASN A CA 1
ATOM 5995 C C . ASN A 1 742 ? -53.966 -7.906 49.384 1.00 88.94 742 ASN A C 1
ATOM 5997 O O . ASN A 1 742 ? -54.980 -7.220 49.273 1.00 88.94 742 ASN A O 1
ATOM 6001 N N . TYR A 1 743 ? -53.819 -8.796 50.371 1.00 90.69 743 TYR A N 1
ATOM 6002 C CA . TYR A 1 743 ? -54.845 -9.064 51.379 1.00 90.69 743 TYR A CA 1
ATOM 6003 C C . TYR A 1 743 ? -55.132 -7.843 52.263 1.00 90.69 743 TYR A C 1
ATOM 6005 O O . TYR A 1 743 ? -56.295 -7.501 52.476 1.00 90.69 743 TYR A O 1
ATOM 6013 N N . VAL A 1 744 ? -54.094 -7.146 52.740 1.00 89.19 744 VAL A N 1
ATOM 6014 C CA . VAL A 1 744 ? -54.267 -5.923 53.544 1.00 89.19 744 VAL A CA 1
ATOM 6015 C C . VAL A 1 744 ? -54.888 -4.796 52.713 1.00 89.19 744 VAL A C 1
ATOM 6017 O O . VAL A 1 744 ? -55.826 -4.154 53.179 1.00 89.19 744 VAL A O 1
ATOM 6020 N N . ILE A 1 745 ? -54.456 -4.606 51.460 1.00 87.50 745 ILE A N 1
ATOM 6021 C CA . ILE A 1 745 ? -55.068 -3.623 50.549 1.00 87.50 745 ILE A CA 1
ATOM 6022 C C . ILE A 1 745 ? -56.538 -3.974 50.265 1.00 87.50 745 ILE A C 1
ATOM 6024 O O . ILE A 1 745 ? -57.378 -3.077 50.248 1.00 87.50 745 ILE A O 1
ATOM 6028 N N . TYR A 1 746 ? -56.888 -5.251 50.096 1.00 88.00 746 TYR A N 1
ATOM 6029 C CA . TYR A 1 746 ? -58.285 -5.670 49.961 1.00 88.00 746 TYR A CA 1
ATOM 6030 C C . TYR A 1 746 ? -59.093 -5.343 51.225 1.00 88.00 746 TYR A C 1
ATOM 6032 O O . TYR A 1 746 ? -60.066 -4.595 51.148 1.00 88.00 746 TYR A O 1
ATOM 6040 N N . ARG A 1 747 ? -58.643 -5.819 52.394 1.00 88.69 747 ARG A N 1
ATOM 6041 C CA . ARG A 1 747 ? -59.294 -5.600 53.697 1.00 88.69 747 ARG A CA 1
ATOM 6042 C C . ARG A 1 747 ? -59.550 -4.115 53.976 1.00 88.69 747 ARG A C 1
ATOM 6044 O O . ARG A 1 747 ? -60.671 -3.746 54.316 1.00 88.69 747 ARG A O 1
ATOM 6051 N N . ASP A 1 748 ? -58.537 -3.270 53.797 1.00 85.56 748 ASP A N 1
ATOM 6052 C CA . ASP A 1 748 ? -58.580 -1.863 54.218 1.00 85.56 748 ASP A CA 1
ATOM 6053 C C . ASP A 1 748 ? -59.351 -0.955 53.244 1.00 85.56 748 ASP A C 1
ATOM 6055 O O . ASP A 1 748 ? -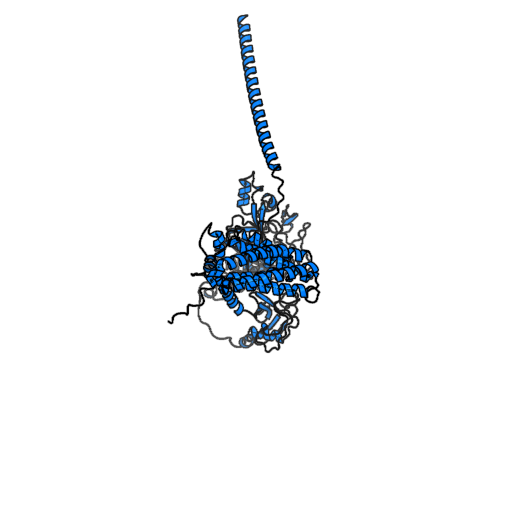59.714 0.167 53.607 1.00 85.56 748 ASP A O 1
ATOM 6059 N N . ASN A 1 749 ? -59.645 -1.436 52.029 1.00 81.31 749 ASN A N 1
ATOM 6060 C CA . ASN A 1 749 ? -60.412 -0.705 51.014 1.00 81.31 749 ASN A CA 1
ATOM 6061 C C . ASN A 1 749 ? -61.784 -1.345 50.694 1.00 81.31 749 ASN A C 1
ATOM 6063 O O . ASN A 1 749 ? -62.549 -0.762 49.928 1.00 81.31 749 ASN A O 1
ATOM 6067 N N . CYS A 1 750 ? -62.146 -2.484 51.308 1.00 68.94 750 CYS A N 1
ATOM 6068 C CA . CYS A 1 750 ? -63.418 -3.194 51.084 1.00 68.94 750 CYS A CA 1
ATOM 6069 C C . CYS A 1 750 ? -64.671 -2.302 51.172 1.00 68.94 750 CYS A C 1
ATOM 6071 O O . CYS A 1 750 ? -65.575 -2.442 50.351 1.00 68.94 750 CYS A O 1
ATOM 6073 N N . GLY A 1 751 ? -64.725 -1.371 52.133 1.00 58.84 751 GLY A N 1
ATOM 6074 C CA . GLY A 1 751 ? -65.893 -0.500 52.342 1.00 58.84 751 GLY A CA 1
ATOM 6075 C C . GLY A 1 751 ? -66.176 0.492 51.205 1.00 58.84 751 GLY A C 1
ATOM 6076 O O . GLY A 1 751 ? -67.314 0.907 51.037 1.00 58.84 751 GLY A O 1
ATOM 6077 N N . ALA A 1 752 ? -65.176 0.832 50.383 1.00 53.47 752 ALA A N 1
ATOM 6078 C CA . ALA A 1 752 ? -65.338 1.757 49.254 1.00 53.47 752 ALA A CA 1
ATOM 6079 C C . ALA A 1 752 ? -65.840 1.069 47.964 1.00 53.47 752 ALA A C 1
ATOM 6081 O O . ALA A 1 752 ? -65.997 1.714 46.928 1.00 53.47 752 ALA A O 1
ATOM 6082 N N . ILE A 1 753 ? -66.053 -0.252 47.999 1.00 50.88 753 ILE A N 1
ATOM 6083 C CA . ILE A 1 753 ? -66.467 -1.054 46.835 1.00 50.88 753 ILE A CA 1
ATOM 6084 C C . ILE A 1 753 ? -68.002 -1.129 46.727 1.00 50.88 753 ILE A C 1
ATOM 6086 O O . ILE A 1 753 ? -68.532 -1.349 45.640 1.00 50.88 753 ILE A O 1
ATOM 6090 N N . THR A 1 754 ? -68.728 -0.914 47.829 1.00 44.41 754 THR A N 1
ATOM 6091 C CA . THR A 1 754 ? -70.197 -1.014 47.888 1.00 44.41 754 THR A CA 1
ATOM 6092 C C . THR A 1 754 ? -70.945 0.209 47.357 1.00 44.41 754 THR A C 1
ATOM 6094 O O . THR A 1 754 ? -72.018 0.033 46.796 1.00 44.41 754 THR A O 1
ATOM 6097 N N . GLU A 1 755 ? -70.393 1.421 47.469 1.00 41.53 755 GLU A N 1
ATOM 6098 C CA . GLU A 1 755 ? -71.098 2.663 47.084 1.00 41.53 755 GLU A CA 1
ATOM 6099 C C . GLU A 1 755 ? -71.184 2.877 45.559 1.00 41.53 755 GLU A C 1
ATOM 6101 O O . GLU A 1 755 ? -72.079 3.555 45.065 1.00 41.53 755 GLU A O 1
ATOM 6106 N N . LYS A 1 756 ? -70.281 2.277 44.770 1.00 41.31 756 LYS A N 1
ATOM 6107 C CA . LYS A 1 756 ? -70.151 2.545 43.321 1.00 41.31 756 LYS A CA 1
ATOM 6108 C C . LYS A 1 756 ? -71.085 1.742 42.404 1.00 41.31 756 LYS A C 1
ATOM 6110 O O . LYS A 1 756 ? -70.722 1.458 41.263 1.00 41.31 756 LYS A O 1
ATOM 6115 N N . LYS A 1 757 ? -72.276 1.368 42.878 1.00 39.00 757 LYS A N 1
ATOM 6116 C CA . LYS A 1 757 ? -73.282 0.670 42.055 1.00 39.00 757 LYS A CA 1
ATOM 6117 C C . LYS A 1 757 ? -74.421 1.544 41.527 1.00 39.00 757 LYS A C 1
ATOM 6119 O O . LYS A 1 757 ? -75.006 1.160 40.518 1.00 39.00 757 LYS A O 1
ATOM 6124 N N . ASP A 1 758 ? -74.683 2.699 42.139 1.00 37.97 758 ASP A N 1
ATOM 6125 C CA . ASP A 1 758 ? -75.972 3.390 41.962 1.00 37.97 758 ASP A CA 1
ATOM 6126 C C . ASP A 1 758 ? -75.923 4.675 41.105 1.00 37.97 758 ASP A C 1
ATOM 6128 O O . ASP A 1 758 ? -76.959 5.296 40.873 1.00 37.97 758 ASP A O 1
ATOM 6132 N N . GLU A 1 759 ? -74.764 5.058 40.553 1.00 37.91 759 GLU A N 1
ATOM 6133 C CA . GLU A 1 759 ? -74.658 6.192 39.616 1.00 37.91 759 GLU A CA 1
ATOM 6134 C C . GLU A 1 759 ? -74.631 5.742 38.143 1.00 37.91 759 GLU A C 1
ATOM 6136 O O . GLU A 1 759 ? -73.614 5.284 37.615 1.00 37.91 759 GLU A O 1
ATOM 6141 N N . GLN A 1 760 ? -75.759 5.928 37.449 1.00 34.12 760 GLN A N 1
ATOM 6142 C CA . GLN A 1 760 ? -75.810 5.898 35.983 1.00 34.12 760 GLN A CA 1
ATOM 6143 C C . GLN A 1 760 ? -75.106 7.134 35.385 1.00 34.12 760 GLN A C 1
ATOM 6145 O O . GLN A 1 760 ? -75.248 8.235 35.920 1.00 34.12 760 GLN A O 1
ATOM 6150 N N . PRO A 1 761 ? -74.403 7.009 34.242 1.00 36.22 761 PRO A N 1
ATOM 6151 C CA . PRO A 1 761 ? -73.777 8.155 33.592 1.00 36.22 761 PRO A CA 1
ATOM 6152 C C . PRO A 1 761 ? -74.837 9.102 32.990 1.00 36.22 761 PRO A C 1
ATOM 6154 O O . PRO A 1 761 ? -75.715 8.643 32.249 1.00 36.22 761 PRO A O 1
ATOM 6157 N N . PRO A 1 762 ? -74.764 10.423 33.239 1.00 37.06 762 PRO A N 1
ATOM 6158 C CA . PRO A 1 762 ? -75.666 11.386 32.617 1.00 37.06 762 PRO A CA 1
ATOM 6159 C C . PRO A 1 762 ? -75.384 11.520 31.113 1.00 37.06 762 PRO A C 1
ATOM 6161 O O . PRO A 1 762 ? -74.237 11.502 30.669 1.00 37.06 762 PRO A O 1
ATOM 6164 N N . LYS A 1 763 ? -76.443 11.698 30.315 1.00 38.31 763 LYS A N 1
ATOM 6165 C CA . LYS A 1 763 ? -76.331 11.933 28.868 1.00 38.31 763 LYS A CA 1
ATOM 6166 C C . LYS A 1 763 ? -75.823 13.347 28.565 1.00 38.31 763 LYS A C 1
ATOM 6168 O O . LYS A 1 763 ? -76.577 14.299 28.783 1.00 38.31 763 LYS A O 1
ATOM 6173 N N . LYS A 1 764 ? -74.650 13.459 27.935 1.00 33.75 764 LYS A N 1
ATOM 6174 C CA . LYS A 1 764 ? -74.416 14.267 26.718 1.00 33.75 764 LYS A CA 1
ATOM 6175 C C . LYS A 1 764 ? -73.035 14.000 26.127 1.00 33.75 764 LYS A C 1
ATOM 6177 O O . LYS A 1 764 ? -72.071 13.967 26.915 1.00 33.75 764 LYS A O 1
#

Mean predicted aligned error: 22.31 Å

Organism: Laodelphax striatellus (NCBI:txid195883)

Solvent-accessible surface area (backbone atoms only — not comparable to full-atom values): 42532 Å² total; per-residue (Å²): 116,69,69,59,55,52,51,50,50,51,52,52,51,53,52,53,51,52,53,52,52,53,52,52,53,53,52,52,53,52,51,52,51,52,51,52,50,52,51,51,50,52,57,50,48,64,57,44,58,70,54,55,72,71,67,80,70,92,77,81,95,74,83,85,71,44,60,68,46,72,81,49,73,42,75,82,89,87,91,88,89,90,81,93,79,93,90,85,80,48,83,71,71,49,59,74,55,38,75,74,28,68,91,64,72,78,89,88,74,74,70,71,63,63,58,56,53,48,51,56,53,50,50,65,56,45,62,73,50,54,58,41,74,50,63,44,71,35,98,48,96,52,26,15,26,40,31,39,25,49,98,84,41,74,16,28,30,35,27,52,73,49,42,63,38,44,28,25,21,44,21,43,57,77,70,34,82,30,45,73,42,55,36,52,66,14,73,46,49,64,45,87,54,58,54,38,41,23,58,43,51,48,92,49,80,54,76,36,66,76,71,37,48,52,75,41,85,49,46,73,86,74,54,48,49,37,18,17,24,35,33,34,38,67,79,78,61,74,62,75,78,71,73,88,69,85,87,80,88,86,88,88,83,95,85,77,93,64,55,74,88,80,68,79,56,75,74,47,74,46,65,39,65,40,96,49,93,48,27,20,25,42,34,39,29,45,76,96,52,70,71,13,32,33,32,14,61,78,54,37,55,37,48,26,28,17,51,18,48,56,69,71,40,38,38,26,64,40,42,43,60,41,42,87,36,49,60,73,85,49,50,66,70,42,28,58,52,49,49,88,47,79,47,81,34,72,68,70,33,45,58,59,90,53,98,69,61,76,60,98,57,82,72,40,48,27,27,24,36,33,36,33,84,59,37,14,24,60,38,55,45,52,64,52,27,66,76,49,53,45,63,46,80,46,39,45,64,82,36,53,59,32,63,74,54,64,38,52,41,72,64,61,57,49,40,50,70,72,37,74,90,56,38,56,72,44,71,45,34,29,46,23,24,24,49,38,40,31,21,77,26,78,26,58,37,58,58,74,52,59,80,92,74,44,48,73,38,89,84,77,76,36,47,26,46,43,65,72,49,41,41,34,40,30,21,43,92,81,74,46,77,76,40,60,21,35,38,60,66,36,62,43,19,33,71,46,54,46,91,94,58,76,74,83,28,37,40,65,95,79,44,56,57,18,28,43,55,55,14,17,33,65,52,46,44,84,49,84,34,36,36,30,41,49,62,86,63,71,66,46,68,34,40,39,33,42,32,45,49,82,79,66,73,52,58,49,75,62,70,83,57,21,41,38,38,29,38,35,35,43,51,73,79,81,61,80,64,56,63,59,52,51,53,48,47,64,52,50,82,72,43,72,96,70,69,60,61,66,54,54,49,36,24,50,55,58,41,52,46,57,52,53,41,56,69,67,61,44,74,82,47,53,60,56,64,65,71,51,60,72,71,86,88,57,81,58,83,82,55,51,63,62,50,50,53,50,43,29,32,40,40,14,44,21,51,39,49,31,33,65,76,24,57,34,79,86,30,80,20,32,62,41,52,53,45,40,50,55,30,50,50,42,65,47,46,37,49,51,34,32,61,67,67,60,29,54,69,53,27,42,52,45,45,54,52,30,53,56,33,48,54,53,27,32,57,44,29,42,74,65,31,60,68,30,18,57,47,38,49,69,44,53,58,52,46,54,53,50,45,53,50,41,48,50,36,40,66,68,43,52,81,72,64,70,73,79,74,78,79,78,83,81,92,128

Secondary structure (DSSP, 8-state):
-HHHHHHHHHHHHHHHHHHHHHHHHHHHHHHHHHHHHHHHHHHHHTTTHHHHTT-------------EEEEEEESS--------------TTTHHHHHHHHTTS-------SHHHHHHHHHHHHHHTTSTT-EEEES-SSTTEEEEEEEETTEEEEE--TT--HHHHHHHHHHHT-S-EEEEE-TTTT----S-EEE-S-B--S--SSGGGSB-S-TT-----TT---EEEE--GGGTGGGT--S-------------GGGTS-SPPEEEEEE-SSTTEEEEEEE-TTS--EEEB-TT--HHHHHHHHHHTT--EEEEEEE-STT--TTS-EEE-S-B--S--SSGGGSB----SS---SSSS--BEEEEEES--B-EEE-HHHHHHH-EEEEEEGGG-HHHHHTT-S-HHHHHHHHH-TTTGGG-EEEEEE--EEEEE-SSS-B--SS-GGGPEEETTTTEEESBS-SEEEEEE-TTS-EEEEEE---B----SEE-TTPPP----GGG----B-TTEEEEE-TTSTT-EEE-TTPPSEEEEEEEEESTT--S-BS-SSSSEEEEEEEE--S--THHHHHHHHHHHHTTTGGG--HHHHHHHHTTHHHHHHHHHHS-HHHHHHHHHS---TTSPPGGGHHHHHHHHHHHHHHHHHHHHHHTTTTTSTTHHHHHHHHHHHHHHHHHHIIIIIS--HHHHHHHHHHHHHHHHHHHHHHHHH-HHHHHTTHHHHHHHHHHHHHHHHHHHHHGGGSSSTTS-PPPP-

Sequence (764 aa):
MMIMIIMMMKRKKKKKKKKKKKKKKKKKKKKKKKKKKKKKKKKKKKKLDNRELNRKCHYPRTLTRSVCFLDTCSSSPQPLYWITLIRISNFLLILMVCFLEVMSMGNYSLPYDQKAHFVKKYYKKHHKFEGELQLVDGDSRNEGNVEIFHFGRWGNVCDDEFDEREADVVCRQLGFARATRQTHNAHFGLARRKYWMDNIYCTGSEKRLAECRFDGWGSSDCSPSEAAGVICEDPEQEIKSQSKSSMLQSYGSKTSNQINDIYGGRIQVRLAGGRVYSEGRVEIKHSGMDWGVICGDGWSLLEASVVCRQLGLGYAQDALQTDFFGGNRSAMAMAGVRCRGNEASLEHCLFEHNRQVRCPGQTHNIAAVVCTHAMADLVIDHYEIERTAHLEDKRLYQLQCAMEENCLASTAYQIRRQNRQNWFHETRRLLKFTARIHNSGTADFRPAVPKHLWQFHQCHMHYHSMEVFATFDILDRYGRRVADGHKASFCLEDNQCMPGVRPKYACANYGDQGISVNCSDVYRYNIDCQWVDITELKPGYYTFKVSINPEFKVPEMRYDNNAAVCKIKLENSYKLFTLFTFLLSVMMDLTMDSVNWRLIGATIFPNVGGWVGSVYVKKNYLDWYESLKRPDWRPPNYAFPPVWTALYSSMGYASYLVWKDGGGFDGPARLPLTVFAGQLALNWAWTPIFFGAKNIKGGLIDIILLDSAVLGTAFLFFKVNKTAGSLLIPYIAWLGLATALNYVIYRDNCGAITEKKDEQPPKK

InterPro domains:
  IPR001190 SRCR domain [PF00530] (136-233)
  IPR001190 SRCR domain [PF00530] (273-372)
  IPR001190 SRCR domain [PR00258] (133-149)
  IPR001190 SRCR domain [PR00258] (152-163)
  IPR001190 SRCR domain [PR00258] (167-177)
  IPR001190 SRCR domain [PR00258] (198-212)
  IPR001190 SRCR domain [PR00258] (221-233)
  IPR001190 SRCR domain [PS00420] (138-175)
  IPR001190 SRCR domain [PS50287] (133-233)
  IPR001190 SRCR domain [PS50287] (269-372)
  IPR001190 SRCR domain [SM00202] (133-233)
  IPR001190 SRCR domain [SM00202] (269-372)
  IPR001695 Lysyl oxidase [PF01186] (377-574)
  IPR001695 Lysyl oxidase [PR00074] (385-409)
  IPR001695 Lysyl oxidase [PR00074] (482-503)
  IPR001695 Lysyl oxidase [PR00074] (529-548)
  IPR001695 Lysyl oxidase [PR00074] (549-566)
  IPR004307 TspO/MBR-related protein [PF03073] (602-747)
  IPR004307 TspO/MBR-related protein [cd15904] (599-746)
  IPR036772 SRCR-like domain superfamily [G3DSA:3.10.250.10] (126-239)

Radius of gyration: 43.9 Å; Cα contacts (8 Å, |Δi|>4): 1277; chains: 1; bounding box: 149×75×122 Å